Protein 2O3J (pdb70)

Nearest PDB structures (foldseek):
  2o3j-assembly1_A  TM=1.002E+00  e=2.559E-97  Caenorhabditis elegans
  6om8-assembly1_A  TM=9.389E-01  e=1.396E-83  Caenorhabditis elegans
  6om8-assembly1_E  TM=9.335E-01  e=1.160E-81  Caenorhabditis elegans
  6om8-assembly2_J-3  TM=9.315E-01  e=1.536E-80  Caenorhabditis elegans
  3khu-assembly1_A  TM=9.826E-01  e=5.061E-69  Homo sapiens

CATH classification: 3.40.50.720 (+2 more: 1.20.5.100, 3.40.50.720)

InterPro domains:
  IPR001732 UDP-glucose/GDP-mannose dehydrogenase, N-terminal [PF03721] (11-197)
  IPR008927 6-phosphogluconate dehydrogenase-like, C-terminal domain superfamily [SSF48179] (221-320)
  IPR014026 UDP-glucose/GDP-mannose dehydrogenase, dimerisation [PF00984] (221-315)
  IPR014027 UDP-glucose/GDP-mannose dehydrogenase, C-terminal [PF03720] (339-451)
  IPR014027 UDP-glucose/GDP-mannose dehydrogenase, C-terminal [SM00984] (339-452)
  IPR017476 UDP-glucose/GDP-mannose dehydrogenase [PIRSF000124] (11-466)
  IPR017476 UDP-glucose/GDP-mannose dehydrogenase [TIGR03026] (11-447)
  IPR028356 UDP-glucose 6-dehydrogenase, eukaryotic type [PIRSF500133] (5-475)
  IPR028356 UDP-glucose 6-dehydrogenase, eukaryotic type [PTHR11374] (10-470)
  IPR036220 UDP-glucose/GDP-mannose dehydrogenase, C-terminal domain superfamily [SSF52413] (324-462)
  IPR036291 NAD(P)-binding domain superfamily [SSF51735] (11-225)

Sequence (1389 aa):
DQVFGKVSKVVCVGAGYVGGPTCAMIAHKCPHITVTVVDMNTAKIAEWNSDKLPIYEPGLDEIVFAARGRNLFFSSDIPKAIAEADLIFISVNTPTKMYGRGKGMAPDLKYVESVSRTIAQYAGGPKIVVEKSSTVPVKAAESIGCCILREEAQKLKFQVLSNPEEFLAEGTAMKDLANPDRVLIGGESSPEGLQAVAELVRIYENWVPRNRIITTNTWSSELSKLVANAFLAQRISSINSISAVCEATGAEISEVAHAVGYDTRIGSKFLQASVGFGGSCFQKDVLSSLVYLCESLNLPQVADYWQGVININNWQRRRFADKIIAELFNTVTDKKIAIFGFAFKKNTGDTRESSAIHVIKHLMEEHAKLSVYDPKVQKSQMLNDLASVTSAQDVERLITVESDPYAAARGAHAIVVLTEWDEFVELNYSSQIHNDMMQQHPAAIFDGRLILDQKALREIGFRTFFAIGTSPDQFGKVSKVVCVGAGYVGGPTCAMIAHKCPHITVTVVDMNTAKIAEWNSDKLPIYEPGLDEIVFAARGRNLFFSSSDIPKAIAEADLIFISSVNTPTKMYGRGKGMAPDLKYVESVSRTIAQYAGGPKIVVEKSTVPVKKAAESIGCCILREAQKLKFQVLSNPEFLAEGTAMKDLANPDRVLIGGESSPEGLQAVAELVRIYENWVPRNRRIITTNTWSSSELSKLVANAFLAQRIISSINSISAVCEATGAEISSEVAHAVGYDTRIGSKFLQASVGFGGSCFQKDVLSSLVYLCESSLNNLPQVADYWQGVININNWQRRRFADKIIAELFNTVTDKKIAIFGFAFKKNTGDTRESSAIHVIKHLMEEHAKLSVYDPKVVQKSQMLNDLASVTSAQDVERLITVESDPYAAARGAHAIVVLTEWDEFVELNYSQIHNDMQHPAAIFDGRLILDQKALREIGFRTFFAIGTSPDQFGKVSKVVCVGAGYVGGPTCAMIAHKCPHITVTVVDMMNTAKIAEWNSDKLPIYEPGLDEIVFAARRGRNLFFSSDIPKAIAEADLIFISVNTPTKMYGRGKGMAPDLKYVESVSRTIAQYAGGPKIVVEKSTVPVKKAAESIGCILREAQKLKFQVLSSNPEFLAEGTAMKDLANPDRVLIGGESSPEGLQAVAELVRIYENWVPRNRIITTNTWSSELSKLVANAFLAQRIISSINSISAVCEATGAEISSEVAHAVGYDTRIGSKFLQASVGFGGSCCFQKDVLSLVYLCESLNLPQVADYWQGVININNWQRRRRFADKIIAELFNTVTDKKIAIFGFAFKKNTGDTRESSAIHVIKHLMEEHAKLSVYDPKVQKSQMLNDLASVTSAQDVERLITVESDPYAAARGAHAIVVLTEWDEFVELNYSQIHNDMQHPAAIFDGRLILDQKALREIGFRTFFAIGTSPDQ

Organism: Caenorhabditis elegans (NCBI:txid6239)

B-factor: mean 45.48, std 15.63, range [12.96, 118.51]

Secondary structure (DSSP, 8-state):
--SS----EEEEE--STTHHHHHHHHHHH-TTSEEEEE-S-HHHHHHHTSSS-SS--TTHHHHHHHHBTTTEEEES-HHHHHHH-SEEEE----PBP-SSTTTTTSB--HHHHHHHHHHHHH--S-EEEEE-S---TTHHHHHHHHHHHHT---EEEEE------TT-HHHHHHS-S-EEEEE-SSHHHHHHHHHHHHHHHTTS-GGGEEEEEHHHHHHHHHHHHHHHHHHHHHHHHHHHHHHHHS--HHHHHHHHHTSTTT-SSS----S---SSSHHHHHHHHHHHHHHTT-HHHHHHHHHHHHHHHHHHHHHHHHHHHHTTT--TT-EEEEE--SSSTT----TT-HHHHHHHHHHHTT-EEEEE-SSS-HHHHHHHHHHHS-HHHHHHHEEEESSHHHHHTT-SEEEE-S--GGGTTS-HHHHHHHS-SS-EEEESSS-S-HHHHHHHT-EEEETTS-S--/-PPP-EEEEE--STTHHHHHHHHHHH-TTSEEEEE-S-HHHHHHHTSSS-SS--TTHHHHHHHHBTTTEEEES-HHHHHHH-SEEEE----PBP-SSTTTTTSBP-HHHHHHHHHHHHH--SEEEEEE-S---TTHHHHHHHHHHHHT--EEEEEE------TT-HHHHHHS-S-EEEEE-SSHHHHHHHHHHHHHHHTTS-GGGEEEEEHHHHHHHHHHHHHHHHHHHHHHHHHHHHHHHHS--HHHHHHHHHTSTTT-SSS----S---SSSHHHHHHHHHHHHHHTT-HHHHHHHHHHHHHHHHHHHHHHHHHHHHTTT--TT-EEEEE--SSSSS----TT-HHHHHHHHHHTTT-EEEEE-SSS-HHHHHHHHHHHS-HHHHHHHEEE-S-HHHHHTT-SEEEE-S--GGGTTS-HHHHHHHS-SS-EEEESSS-S-HHHHHHHT-EEEETTS-S--/----SEEEEE--STTHHHHHHHHHHH-TTSEEEEE-S-HHHHHHHTSSS-SS--TTTHHHHHTTBTTTEEEES-HHHHHHH-SEEEE----PBPSSSTTTTTSB-THHHHHHHHHHHHS--S--EEEE-S---TTHHHHHHHHHHTT-----EEEE------TT-HHHHHHS-S-EEEEE-SSHHHHHHHHHHHHHHHTTS-GGGEEEEEHHHHHHHHHHHHHHHHHHHHHHHHHHHHHHHHT--HHHHHHHHHTSTTT-STT----S---SSSHHHHHHHHHHHHHHTT-HHHHHHHHHHHHHHHHHHHHHHHHHHHHTTT--TT-EEEEE--SSSSS----TT-HHHHHHHHHHTTT-EEEEE-SSS-HHHHHHHHHHHS-HHHHHHHEEE-S-HHHHHTT-SEEEE-S--GGGTTS-HHHHHHTS-SS-EEEESSS-S-HHHHHHHT-EEEETTS-S--

Solvent-accessible surface area: 56629 Å² total; per-residue (Å²): 180,118,51,8,42,138,6,50,86,1,5,2,11,8,1,20,81,27,0,0,0,4,1,0,5,0,3,80,76,0,108,93,2,57,0,22,0,0,26,157,72,90,70,61,10,57,79,0,70,36,133,165,16,36,30,166,3,66,42,0,64,134,12,0,83,52,9,68,55,188,20,0,75,11,33,50,71,17,49,119,10,0,50,86,4,39,0,0,1,3,12,31,108,8,47,45,54,151,154,57,187,12,134,39,41,6,18,31,48,102,94,4,70,61,14,0,136,38,0,20,130,86,0,75,19,65,7,2,0,0,4,10,13,26,12,23,13,59,2,6,90,49,1,17,58,26,0,127,127,24,62,200,82,92,14,10,16,0,2,1,12,30,52,38,53,74,38,70,0,16,129,36,18,39,93,18,51,9,10,0,0,0,4,93,104,28,109,39,0,120,33,0,14,43,6,0,12,106,5,8,83,67,36,4,77,114,117,92,7,7,56,14,24,9,54,0,0,3,0,2,18,1,0,2,12,0,5,2,0,8,12,18,0,0,0,0,0,0,0,3,0,0,20,50,9,11,0,29,3,73,52,0,17,91,0,0,6,73,2,102,86,2,24,74,119,53,11,110,2,7,0,0,13,7,4,46,58,34,37,55,6,0,20,5,0,3,40,21,0,88,68,49,77,24,64,76,0,4,104,19,0,51,12,0,5,78,3,1,70,41,1,7,77,28,2,0,67,65,0,8,61,72,11,145,112,73,2,85,90,32,53,1,0,0,0,0,0,0,32,67,65,103,5,29,29,7,125,60,1,0,0,14,48,0,0,58,30,1,9,99,62,105,0,75,2,5,0,20,14,50,136,14,130,123,65,78,1,52,100,18,0,26,94,47,40,38,76,111,59,10,140,155,14,16,66,33,44,111,63,12,66,42,0,2,148,27,0,51,0,0,0,0,0,0,36,23,97,78,0,47,160,23,75,19,64,70,3,31,107,40,9,77,107,84,1,5,1,5,2,0,24,48,43,20,88,44,131,39,5,139,118,59,42,9,132,31,18,7,2,0,31,15,102,118,147,43,56,130,10,50,83,1,5,2,2,4,0,23,76,28,0,0,0,4,0,0,5,0,3,80,78,0,106,103,2,54,0,22,0,0,16,118,77,90,66,62,10,57,81,0,72,41,135,163,14,31,21,160,2,65,42,1,58,133,16,0,80,67,10,64,56,197,18,0,74,11,34,52,65,25,48,125,10,0,51,86,4,43,0,0,1,3,11,13,111,6,44,47,4,155,54,32,72,15,136,38,39,0,13,6,18,70,90,4,16,64,11,0,54,35,0,19,131,90,3,64,21,73,6,1,0,0,2,10,14,27,10,22,25,95,1,8,81,23,2,8,36,6,1,122,49,26,75,187,90,67,15,11,18,0,1,1,12,22,53,28,54,69,38,64,0,15,147,40,23,39,101,18,121,77,12,10,0,0,4,85,106,26,115,62,0,121,82,0,16,46,11,0,11,107,6,10,85,74,36,4,73,116,134,98,7,82,59,44,66,10,90,46,0,2,68,45,12,2,42,25,11,0,119,62,0,38,59,17,4,59,8,0,34,68,0,23,79,2,16,91,97,40,42,39,4,72,119,44,17,119,76,60,4,166,45,133,216,73,24,70,155,84,21,108,3,6,0,0,13,8,4,40,54,32,38,58,4,0,23,5,8,2,37,32,6,91,68,101,75,78,63,130,58,3,105,136,25,51,27,7,5,80,48,1,68,98,0,6,79,31,2,0,68,67,0,6,69,51,9,145,110,74,1,79,93,30,54,0,0,0,0,0,0,0,34,66,68,98,5,28,31,6,137,64,0,0,0,12,33,0,0,50,22,0,7,120,61,106,0,85,0,4,0,19,14,47,132,16,128,122,65,84,2,52,102,22,0,25,92,58,44,41,78,111,53,10,149,165,16,14,67,33,54,109,62,11,67,41,0,2,152,24,0,48,0,0,0,0,0,0,37,23,91,79,0,51,165,28,70,17,66,83,4,34,109,46,9,82,103,82,1,3,1,7,1,0,22,46,47,21,88,38,142,37,6,109,129,56,42,7,133,16,14,6,2,0,25,14,66,124,131,67,48,149,10,56,80,0,4,1,7,7,1,20,83,29,0,0,0,3,0,0,4,2,3,81,79,0,106,115,3,54,0,22,0,0,21,165,81,88,66,56,12,58,77,0,69,36,116,159,22,33,21,170,3,59,34,0,65,118,20,0,86,55,5,62,56,184,16,0,78,16,30,44,69,22,48,108,4,0,54,83,5,33,0,0,2,4,11,31,102,5,50,45,60,158,166,55,182,12,142,40,39,6,16,43,51,98,83,3,75,59,17,0,138,40,0,23,134,87,2,77,20,73,4,1,0,0,3,12,14,27,11,23,14,76,1,7,83,47,1,6,67,24,0,118,133,26,66,198,86,116,15,14,18,0,1,2,9,15,42,42,52,71,30,57,0,15,121,29,17,38,85,16,42,9,12,1,0,0,3,92,99,22,115,61,0,115,76,0,16,44,21,0,12,111,3,8,85,65,36,4,68,116,108,66,7,8,55,14,22,9,56,0,0,2,0,1,11,2,0,2,12,0,6,2,0,8,12,17,0,0,0,0,0,0,0,3,0,0,19,51,10,18,0,33,4,73,48,0,16,88,0,0,5,68,3,105,94,2,24,68,117,57,10,110,3,7,0,0,13,8,4,46,52,35,34,55,3,0,23,4,0,4,38,22,0,89,66,46,119,22,62,75,0,3,102,20,0,49,12,0,6,81,4,1,69,36,1,6,80,24,2,0,39,73,0,0,45,48,10,27,21,4,1,37,96,13,54,0,0,0,0,0,0,0,34,73,68,97,9,26,26,6,124,64,0,0,0,11,44,0,0,54,32,0,6,77,3,66,0,76,1,3,0,20,12,47,125,14,122,123,72,72,2,53,100,27,0,24,97,45,47,35,75,110,43,10,149,136,12,14,67,29,54,108,59,12,55,27,0,1,122,29,0,20,0,0,0,0,0,0,38,23,91,76,0,58,163,24,79,18,67,76,3,26,113,55,10,70,58,25,3,2,1,8,1,0,23,47,43,21,89,37,132,43,6,117,133,58,39,7,143,20,18,6,2,0,28,14,86,113,150

Structure (mmCIF, N/CA/C/O backbone):
data_2O3J
#
_entry.id   2O3J
#
_cell.length_a   159.716
_cell.length_b   144.092
_cell.length_c   92.072
_cell.angle_alpha   90.00
_cell.angle_beta   123.24
_cell.angle_gamma   90.00
#
_symmetry.space_group_name_H-M   'C 1 2 1'
#
loop_
_entity.id
_entity.type
_entity.pdbx_description
1 polymer 'UDP-glucose 6-dehydrogenase'
2 non-polymer GLYCEROL
3 water water
#
loop_
_atom_site.group_PDB
_atom_site.id
_atom_site.type_symbol
_atom_site.label_atom_id
_atom_site.label_alt_id
_atom_site.label_comp_id
_atom_site.label_asym_id
_atom_site.label_entity_id
_atom_site.label_seq_id
_atom_site.pdbx_PDB_ins_code
_atom_site.Cartn_x
_atom_site.Cartn_y
_atom_site.Cartn_z
_atom_site.occupancy
_atom_site.B_iso_or_equiv
_atom_site.auth_seq_id
_atom_site.auth_comp_id
_atom_site.auth_asym_id
_atom_site.auth_atom_id
_atom_site.pdbx_PDB_model_num
ATOM 1 N N . ASP A 1 3 ? 14.352 -27.575 -7.539 1.00 102.57 3 ASP A N 1
ATOM 2 C CA . ASP A 1 3 ? 14.195 -28.285 -6.236 1.00 104.92 3 ASP A CA 1
ATOM 3 C C . ASP A 1 3 ? 14.005 -27.294 -5.079 1.00 101.02 3 ASP A C 1
ATOM 4 O O . ASP A 1 3 ? 14.866 -27.171 -4.202 1.00 101.50 3 ASP A O 1
ATOM 9 N N . GLN A 1 4 ? 12.867 -26.600 -5.083 1.00 95.39 4 GLN A N 1
ATOM 10 C CA . GLN A 1 4 ? 12.659 -25.424 -4.233 1.00 88.52 4 GLN A CA 1
ATOM 11 C C . GLN A 1 4 ? 11.963 -25.763 -2.913 1.00 85.84 4 GLN A C 1
ATOM 12 O O . GLN A 1 4 ? 10.783 -26.115 -2.892 1.00 89.74 4 GLN A O 1
ATOM 18 N N . VAL A 1 5 ? 12.703 -25.641 -1.815 1.00 74.72 5 VAL A N 1
ATOM 19 C CA . VAL A 1 5 ? 12.221 -26.050 -0.496 1.00 63.52 5 VAL A CA 1
ATOM 20 C C . VAL A 1 5 ? 11.621 -24.853 0.246 1.00 57.07 5 VAL A C 1
ATOM 21 O O . VAL A 1 5 ? 10.616 -24.983 0.946 1.00 47.17 5 VAL A O 1
ATOM 25 N N . PHE A 1 6 ? 12.245 -23.692 0.084 1.00 57.25 6 PHE A N 1
ATOM 26 C CA . PHE A 1 6 ? 11.726 -22.447 0.643 1.00 62.14 6 PHE A CA 1
ATOM 27 C C . PHE A 1 6 ? 11.270 -21.508 -0.467 1.00 66.03 6 PHE A C 1
ATOM 28 O O . PHE A 1 6 ? 12.081 -21.017 -1.257 1.00 70.45 6 PHE A O 1
ATOM 36 N N . GLY A 1 7 ? 9.963 -21.271 -0.517 1.00 57.38 7 GLY A N 1
ATOM 37 C CA . GLY A 1 7 ? 9.375 -20.400 -1.519 1.00 54.76 7 GLY A CA 1
ATOM 38 C C . GLY A 1 7 ? 9.321 -18.970 -1.030 1.00 52.50 7 GLY A C 1
ATOM 39 O O . GLY A 1 7 ? 9.965 -18.619 -0.039 1.00 43.15 7 GLY A O 1
ATOM 40 N N . LYS A 1 8 ? 8.551 -18.145 -1.733 1.00 46.15 8 LYS A N 1
ATOM 41 C CA . LYS A 1 8 ? 8.372 -16.751 -1.359 1.00 48.98 8 LYS A CA 1
ATOM 42 C C . LYS A 1 8 ? 7.721 -16.656 0.019 1.00 45.04 8 LYS A C 1
ATOM 43 O O . LYS A 1 8 ? 6.771 -17.383 0.337 1.00 40.39 8 LYS A O 1
ATOM 49 N N . VAL A 1 9 ? 8.256 -15.766 0.841 1.00 39.00 9 VAL A N 1
ATOM 50 C CA . VAL A 1 9 ? 7.742 -15.583 2.186 1.00 36.56 9 VAL A CA 1
ATOM 51 C C . VAL A 1 9 ? 6.557 -14.631 2.133 1.00 32.24 9 VAL A C 1
ATOM 52 O O . VAL A 1 9 ? 6.689 -13.482 1.693 1.00 34.26 9 VAL A O 1
ATOM 56 N N . SER A 1 10 ? 5.409 -15.113 2.597 1.00 33.01 10 SER A N 1
ATOM 57 C CA . SER A 1 10 ? 4.240 -14.249 2.769 1.00 37.84 10 SER A CA 1
ATOM 58 C C . SER A 1 10 ? 3.842 -14.098 4.234 1.00 41.86 10 SER A C 1
ATOM 59 O O . SER A 1 10 ? 3.015 -13.250 4.585 1.00 40.61 10 SER A O 1
ATOM 62 N N . LYS A 1 11 ? 4.406 -14.948 5.086 1.00 37.37 11 LYS A N 1
ATOM 63 C CA . LYS A 1 11 ? 4.073 -14.945 6.498 1.00 33.40 11 LYS A CA 1
ATOM 64 C C . LYS A 1 11 ? 5.341 -14.925 7.354 1.00 37.21 11 LYS A C 1
ATOM 65 O O . LYS A 1 11 ? 6.090 -15.910 7.401 1.00 31.56 11 LYS A O 1
ATOM 71 N N . VAL A 1 12 ? 5.558 -13.789 8.015 1.00 29.50 12 VAL A N 1
ATOM 72 C CA . VAL A 1 12 ? 6.706 -13.559 8.907 1.00 33.90 12 VAL A CA 1
ATOM 73 C C . VAL A 1 12 ? 6.255 -13.535 10.362 1.00 37.57 12 VAL A C 1
ATOM 74 O O . VAL A 1 12 ? 5.257 -12.873 10.706 1.00 33.87 12 VAL A O 1
ATOM 78 N N . VAL A 1 13 ? 7.000 -14.228 11.222 1.00 32.40 13 VAL A N 1
ATOM 79 C CA . VAL A 1 13 ? 6.840 -14.066 12.663 1.00 30.16 13 VAL A CA 1
ATOM 80 C C . VAL A 1 13 ? 8.133 -13.570 13.324 1.00 32.94 13 VAL A C 1
ATOM 81 O O . VAL A 1 13 ? 9.226 -13.926 12.895 1.00 29.35 13 VAL A O 1
ATOM 85 N N . CYS A 1 14 ? 8.003 -12.711 14.327 1.00 27.26 14 CYS A N 1
ATOM 86 C CA . CYS A 1 14 ? 9.104 -12.438 15.262 1.00 30.53 14 CYS A CA 1
ATOM 87 C C . CYS A 1 14 ? 8.779 -12.861 16.684 1.00 34.34 14 CYS A C 1
ATOM 88 O O . CYS A 1 14 ? 7.833 -12.360 17.291 1.00 29.45 14 CYS A O 1
ATOM 91 N N . VAL A 1 15 ? 9.571 -13.776 17.228 1.00 29.48 15 VAL A N 1
ATOM 92 C CA . VAL A 1 15 ? 9.447 -14.135 18.638 1.00 30.97 15 VAL A CA 1
ATOM 93 C C . VAL A 1 15 ? 10.296 -13.173 19.498 1.00 36.82 15 VAL A C 1
ATOM 94 O O . VAL A 1 15 ? 11.526 -13.138 19.387 1.00 30.01 15 VAL A O 1
ATOM 98 N N . GLY A 1 16 ? 9.613 -12.367 20.314 1.00 33.21 16 GLY A N 1
ATOM 99 C CA . GLY A 1 16 ? 10.224 -11.276 21.100 1.00 32.19 16 GLY A CA 1
ATOM 100 C C . GLY A 1 16 ? 9.674 -9.931 20.663 1.00 40.12 16 GLY A C 1
ATOM 101 O O . GLY A 1 16 ? 9.894 -9.498 19.528 1.00 39.57 16 GLY A O 1
ATOM 102 N N . ALA A 1 17 ? 8.943 -9.273 21.561 1.00 42.38 17 ALA A N 1
ATOM 103 C CA . ALA A 1 17 ? 8.235 -8.030 21.231 1.00 39.48 17 ALA A CA 1
ATOM 104 C C . ALA A 1 17 ? 8.903 -6.809 21.849 1.00 43.20 17 ALA A C 1
ATOM 105 O O . ALA A 1 17 ? 8.231 -5.892 22.341 1.00 38.04 17 ALA A O 1
ATOM 107 N N . GLY A 1 18 ? 10.230 -6.801 21.842 1.00 40.88 18 GLY A N 1
ATOM 108 C CA . GLY A 1 18 ? 10.976 -5.735 22.510 1.00 44.33 18 GLY A CA 1
ATOM 109 C C . GLY A 1 18 ? 11.451 -4.695 21.525 1.00 46.02 18 GLY A C 1
ATOM 110 O O . GLY A 1 18 ? 10.822 -4.480 20.478 1.00 44.01 18 GLY A O 1
ATOM 111 N N . TYR A 1 19 ? 12.580 -4.067 21.847 1.00 37.96 19 TYR A N 1
ATOM 112 C CA . TYR A 1 19 ? 13.064 -2.930 21.077 1.00 41.14 19 TYR A CA 1
ATOM 113 C C . TYR A 1 19 ? 13.538 -3.277 19.686 1.00 41.34 19 TYR A C 1
ATOM 114 O O . TYR A 1 19 ? 13.554 -2.423 18.803 1.00 43.22 19 TYR A O 1
ATOM 123 N N . VAL A 1 20 ? 13.964 -4.518 19.499 1.00 32.26 20 VAL A N 1
ATOM 124 C CA . VAL A 1 20 ? 14.462 -4.946 18.196 1.00 36.84 20 VAL A CA 1
ATOM 125 C C . VAL A 1 20 ? 13.298 -5.508 17.367 1.00 30.20 20 VAL A C 1
ATOM 126 O O . VAL A 1 20 ? 13.079 -5.095 16.225 1.00 32.33 20 VAL A O 1
ATOM 130 N N . GLY A 1 21 ? 12.549 -6.427 17.965 1.00 30.38 21 GLY A N 1
ATOM 131 C CA . GLY A 1 21 ? 11.570 -7.209 17.230 1.00 33.28 21 GLY A CA 1
ATOM 132 C C . GLY A 1 21 ? 10.420 -6.365 16.728 1.00 33.85 21 GLY A C 1
ATOM 133 O O . GLY A 1 21 ? 10.044 -6.447 15.564 1.00 34.09 21 GLY A O 1
ATOM 134 N N . GLY A 1 22 ? 9.883 -5.538 17.614 1.00 28.25 22 GLY A N 1
ATOM 135 C CA . GLY A 1 22 ? 8.695 -4.722 17.310 1.00 32.20 22 GLY A CA 1
ATOM 136 C C . GLY A 1 22 ? 8.897 -3.776 16.142 1.00 28.40 22 GLY A C 1
ATOM 137 O O . GLY A 1 22 ? 8.215 -3.909 15.127 1.00 30.38 22 GLY A O 1
ATOM 138 N N . PRO A 1 23 ? 9.829 -2.808 16.276 1.00 31.89 23 PRO A N 1
ATOM 139 C CA . PRO A 1 23 ? 10.199 -1.905 15.185 1.00 32.54 23 PRO A CA 1
ATOM 140 C C . PRO A 1 23 ? 10.584 -2.546 13.852 1.00 35.16 23 PRO A C 1
ATOM 141 O O . PRO A 1 23 ? 10.182 -2.040 12.804 1.00 31.36 23 PRO A O 1
ATOM 145 N N . THR A 1 24 ? 11.360 -3.632 13.885 1.00 30.24 24 THR A N 1
ATOM 146 C CA . THR A 1 24 ? 11.812 -4.309 12.672 1.00 37.88 24 THR A CA 1
ATOM 147 C C . THR A 1 24 ? 10.637 -4.924 11.912 1.00 31.22 24 THR A C 1
ATOM 148 O O . THR A 1 24 ? 10.529 -4.795 10.703 1.00 28.69 24 THR A O 1
ATOM 152 N N . CYS A 1 25 ? 9.761 -5.597 12.651 1.00 35.57 25 CYS A N 1
ATOM 153 C CA . CYS A 1 25 ? 8.531 -6.137 12.087 1.00 31.14 25 CYS A CA 1
ATOM 154 C C . CYS A 1 25 ? 7.654 -5.031 11.511 1.00 33.91 25 CYS A C 1
ATOM 155 O O . CYS A 1 25 ? 7.126 -5.160 10.407 1.00 29.77 25 CYS A O 1
ATOM 158 N N . ALA A 1 26 ? 7.502 -3.945 12.262 1.00 32.53 26 ALA A N 1
ATOM 159 C CA . ALA A 1 26 ? 6.713 -2.814 11.798 1.00 38.27 26 ALA A CA 1
ATOM 160 C C . ALA A 1 26 ? 7.205 -2.298 10.457 1.00 41.75 26 ALA A C 1
ATOM 161 O O . ALA A 1 26 ? 6.395 -2.066 9.577 1.00 33.48 26 ALA A O 1
ATOM 163 N N . MET A 1 27 ? 8.523 -2.143 10.299 1.00 35.35 27 MET A N 1
ATOM 164 C CA . MET A 1 27 ? 9.108 -1.760 9.008 1.00 37.81 27 MET A CA 1
ATOM 165 C C . MET A 1 27 ? 8.784 -2.752 7.891 1.00 34.50 27 MET A C 1
ATOM 166 O O . MET A 1 27 ? 8.419 -2.346 6.792 1.00 35.09 27 MET A O 1
ATOM 171 N N . ILE A 1 28 ? 8.875 -4.044 8.197 1.00 30.07 28 ILE A N 1
ATOM 172 C CA . ILE A 1 28 ? 8.547 -5.110 7.246 1.00 31.35 28 ILE A CA 1
ATOM 173 C C . ILE A 1 28 ? 7.078 -5.011 6.816 1.00 39.92 28 ILE A C 1
ATOM 174 O O . ILE A 1 28 ? 6.780 -5.019 5.627 1.00 38.77 28 ILE A O 1
ATOM 179 N N . ALA A 1 29 ? 6.169 -4.887 7.779 1.00 38.58 29 ALA A N 1
ATOM 180 C CA . ALA A 1 29 ? 4.741 -4.772 7.458 1.00 38.29 29 ALA A CA 1
ATOM 181 C C . ALA A 1 29 ? 4.441 -3.522 6.640 1.00 32.36 29 ALA A C 1
ATOM 182 O O . ALA A 1 29 ? 3.632 -3.559 5.708 1.00 42.18 29 ALA A O 1
ATOM 184 N N . HIS A 1 30 ? 5.126 -2.432 6.971 1.00 32.64 30 HIS A N 1
ATOM 185 C CA . HIS A 1 30 ? 4.908 -1.145 6.320 1.00 44.21 30 HIS A CA 1
ATOM 186 C C . HIS A 1 30 ? 5.387 -1.121 4.868 1.00 48.19 30 HIS A C 1
ATOM 187 O O . HIS A 1 30 ? 4.723 -0.547 3.996 1.00 37.70 30 HIS A O 1
ATOM 194 N N . LYS A 1 31 ? 6.538 -1.736 4.616 1.00 39.88 31 LYS A N 1
ATOM 195 C CA . LYS A 1 31 ? 7.124 -1.764 3.275 1.00 33.04 31 LYS A CA 1
ATOM 196 C C . LYS A 1 31 ? 6.649 -2.935 2.438 1.00 36.93 31 LYS A C 1
ATOM 197 O O . LYS A 1 31 ? 6.884 -2.972 1.234 1.00 43.56 31 LYS A O 1
ATOM 203 N N . CYS A 1 32 ? 5.998 -3.903 3.072 1.00 38.26 32 CYS A N 1
ATOM 204 C CA . CYS A 1 32 ? 5.607 -5.134 2.391 1.00 42.39 32 CYS A CA 1
ATOM 205 C C . CYS A 1 32 ? 4.133 -5.507 2.614 1.00 48.83 32 CYS A C 1
ATOM 206 O O . CYS A 1 32 ? 3.821 -6.462 3.337 1.00 39.30 32 CYS A O 1
ATOM 209 N N . PRO A 1 33 ? 3.213 -4.770 1.955 1.00 52.36 33 PRO A N 1
ATOM 210 C CA . PRO A 1 33 ? 1.780 -4.922 2.228 1.00 49.50 33 PRO A CA 1
ATOM 211 C C . PRO A 1 33 ? 1.260 -6.304 1.884 1.00 38.81 33 PRO A C 1
ATOM 212 O O . PRO A 1 33 ? 0.208 -6.727 2.386 1.00 41.79 33 PRO A O 1
ATOM 216 N N . HIS A 1 34 ? 2.022 -7.013 1.057 1.00 39.64 34 HIS A N 1
ATOM 217 C CA . HIS A 1 34 ? 1.785 -8.423 0.745 1.00 39.67 34 HIS A CA 1
ATOM 218 C C . HIS A 1 34 ? 2.169 -9.463 1.802 1.00 36.05 34 HIS A C 1
ATOM 219 O O . HIS A 1 34 ? 1.786 -10.622 1.675 1.00 41.34 34 HIS A O 1
ATOM 226 N N . ILE A 1 35 ? 2.936 -9.080 2.825 1.00 39.08 35 ILE A N 1
ATOM 227 C CA . ILE A 1 35 ? 3.342 -10.051 3.867 1.00 33.31 35 ILE A CA 1
ATOM 228 C C . ILE A 1 35 ? 2.567 -9.852 5.179 1.00 25.81 35 ILE A C 1
ATOM 229 O O . ILE A 1 35 ? 2.492 -8.732 5.671 1.00 33.55 35 ILE A O 1
ATOM 234 N N . THR A 1 36 ? 1.989 -10.928 5.727 1.00 31.94 36 THR A N 1
ATOM 235 C CA . THR A 1 36 ? 1.471 -10.908 7.097 1.00 36.77 36 THR A CA 1
ATOM 236 C C . THR A 1 36 ? 2.597 -11.029 8.132 1.00 42.96 36 THR A C 1
ATOM 237 O O . THR A 1 36 ? 3.313 -12.032 8.157 1.00 34.67 36 THR A O 1
ATOM 241 N N . VAL A 1 37 ? 2.731 -10.014 8.986 1.00 36.12 37 VAL A N 1
ATOM 242 C CA . VAL A 1 37 ? 3.768 -9.989 10.037 1.00 32.69 37 VAL A CA 1
ATOM 243 C C . VAL A 1 37 ? 3.153 -10.018 11.430 1.00 38.60 37 VAL A C 1
ATOM 244 O O . VAL A 1 37 ? 2.380 -9.120 11.805 1.00 29.70 37 VAL A O 1
ATOM 248 N N . THR A 1 38 ? 3.499 -11.057 12.183 1.00 29.73 38 THR A N 1
ATOM 249 C CA . THR A 1 38 ? 3.023 -11.240 13.548 1.00 31.69 38 THR A CA 1
ATOM 250 C C . THR A 1 38 ? 4.194 -11.223 14.553 1.00 36.39 38 THR A C 1
ATOM 251 O O . THR A 1 38 ? 5.140 -12.012 14.444 1.00 31.12 38 THR A O 1
ATOM 255 N N . VAL A 1 39 ? 4.102 -10.320 15.522 1.00 30.62 39 VAL A N 1
ATOM 256 C CA . VAL A 1 39 ? 5.040 -10.216 16.648 1.00 28.81 39 VAL A CA 1
ATOM 257 C C . VAL A 1 39 ? 4.459 -10.931 17.863 1.00 39.28 39 VAL A C 1
ATOM 258 O O . VAL A 1 39 ? 3.396 -10.552 18.380 1.00 38.18 39 VAL A O 1
ATOM 262 N N . VAL A 1 40 ? 5.149 -11.965 18.324 1.00 26.73 40 VAL A N 1
ATOM 263 C CA . VAL A 1 40 ? 4.672 -12.733 19.474 1.00 27.03 40 VAL A CA 1
ATOM 264 C C . VAL A 1 40 ? 5.609 -12.650 20.695 1.00 34.03 40 VAL A C 1
ATOM 265 O O . VAL A 1 40 ? 6.813 -12.463 20.551 1.00 32.57 40 VAL A O 1
ATOM 269 N N . ASP A 1 41 ? 5.030 -12.797 21.887 1.00 37.16 41 ASP A N 1
ATOM 270 C CA . ASP A 1 41 ? 5.729 -12.677 23.165 1.00 34.97 41 ASP A CA 1
ATOM 271 C C . ASP A 1 41 ? 4.803 -13.322 24.188 1.00 48.56 41 ASP A C 1
ATOM 272 O O . ASP A 1 41 ? 3.586 -13.178 24.094 1.00 43.56 41 ASP A O 1
ATOM 277 N N . MET A 1 42 ? 5.359 -14.030 25.164 1.00 49.02 42 MET A N 1
ATOM 278 C CA . MET A 1 42 ? 4.527 -14.577 26.236 1.00 57.92 42 MET A CA 1
ATOM 279 C C . MET A 1 42 ? 4.178 -13.580 27.347 1.00 53.85 42 MET A C 1
ATOM 280 O O . MET A 1 42 ? 3.376 -13.881 28.230 1.00 52.89 42 MET A O 1
ATOM 285 N N . ASN A 1 43 ? 4.778 -12.394 27.282 1.00 48.76 43 ASN A N 1
ATOM 286 C CA . ASN A 1 43 ? 4.395 -11.256 28.118 1.00 46.76 43 ASN A CA 1
ATOM 287 C C . ASN A 1 43 ? 3.099 -10.658 27.589 1.00 44.72 43 ASN A C 1
ATOM 288 O O . ASN A 1 43 ? 3.122 -9.805 26.704 1.00 37.58 43 ASN A O 1
ATOM 293 N N . THR A 1 44 ? 1.975 -11.103 28.149 1.00 41.95 44 THR A N 1
ATOM 294 C CA . THR A 1 44 ? 0.651 -10.744 27.636 1.00 46.48 44 THR A CA 1
ATOM 295 C C . THR A 1 44 ? 0.325 -9.272 27.888 1.00 36.88 44 THR A C 1
ATOM 296 O O . THR A 1 44 ? -0.449 -8.671 27.149 1.00 49.25 44 THR A O 1
ATOM 300 N N . ALA A 1 45 ? 0.943 -8.691 28.913 1.00 40.24 45 ALA A N 1
ATOM 301 C CA . ALA A 1 45 ? 0.769 -7.264 29.196 1.00 38.74 45 ALA A CA 1
ATOM 302 C C . ALA A 1 45 ? 1.486 -6.366 28.181 1.00 43.33 45 ALA A C 1
ATOM 303 O O . ALA A 1 45 ? 0.939 -5.344 27.763 1.00 37.01 45 ALA A O 1
ATOM 305 N N . LYS A 1 46 ? 2.707 -6.743 27.800 1.00 39.27 46 LYS A N 1
ATOM 306 C CA . LYS A 1 46 ? 3.455 -6.032 26.753 1.00 43.60 46 LYS A CA 1
ATOM 307 C C . LYS A 1 46 ? 2.751 -6.120 25.389 1.00 35.85 46 LYS A C 1
ATOM 308 O O . LYS A 1 46 ? 2.667 -5.126 24.663 1.00 36.29 46 LYS A O 1
ATOM 314 N N . ILE A 1 47 ? 2.256 -7.309 25.051 1.00 39.27 47 ILE A N 1
ATOM 315 C CA . ILE A 1 47 ? 1.436 -7.508 23.845 1.00 29.66 47 ILE A CA 1
ATOM 316 C C . ILE A 1 47 ? 0.179 -6.615 23.862 1.00 38.69 47 ILE A C 1
ATOM 317 O O . ILE A 1 47 ? -0.163 -5.988 22.857 1.00 38.97 47 ILE A O 1
ATOM 322 N N . ALA A 1 48 ? -0.473 -6.525 25.018 1.00 44.26 48 ALA A N 1
ATOM 323 C CA . ALA A 1 48 ? -1.597 -5.610 25.195 1.00 38.65 48 ALA A CA 1
ATOM 324 C C . ALA A 1 48 ? -1.218 -4.156 24.931 1.00 36.05 48 ALA A C 1
ATOM 325 O O . ALA A 1 48 ? -1.960 -3.448 24.265 1.00 40.39 48 ALA A O 1
ATOM 327 N N . GLU A 1 49 ? -0.059 -3.724 25.426 1.00 36.12 49 GLU A N 1
ATOM 328 C CA . GLU A 1 49 ? 0.490 -2.389 25.117 1.00 36.68 49 GLU A CA 1
ATOM 329 C C . GLU A 1 49 ? 0.669 -2.097 23.611 1.00 42.47 49 GLU A C 1
ATOM 330 O O . GLU A 1 49 ? 0.292 -1.028 23.127 1.00 31.37 49 GLU A O 1
ATOM 336 N N . TRP A 1 50 ? 1.250 -3.048 22.878 1.00 40.04 50 TRP A N 1
ATOM 337 C CA . TRP A 1 50 ? 1.439 -2.919 21.420 1.00 36.34 50 TRP A CA 1
ATOM 338 C C . TRP A 1 50 ? 0.080 -2.907 20.708 1.00 31.96 50 TRP A C 1
ATOM 339 O O . TRP A 1 50 ? -0.051 -2.406 19.582 1.00 31.40 50 TRP A O 1
ATOM 350 N N . ASN A 1 51 ? -0.919 -3.476 21.369 1.00 27.58 51 ASN A N 1
ATOM 351 C CA . ASN A 1 51 ? -2.271 -3.536 20.816 1.00 31.62 51 ASN A CA 1
ATOM 352 C C . ASN A 1 51 ? -3.159 -2.355 21.221 1.00 41.17 51 ASN A C 1
ATOM 353 O O . ASN A 1 51 ? -4.349 -2.297 20.857 1.00 37.25 51 ASN A O 1
ATOM 358 N N . SER A 1 52 ? -2.559 -1.410 21.943 1.00 34.52 52 SER A N 1
ATOM 359 C CA . SER A 1 52 ? -3.291 -0.329 22.591 1.00 36.46 52 SER A CA 1
ATOM 360 C C . SER A 1 52 ? -3.089 1.010 21.888 1.00 39.90 52 SER A C 1
ATOM 361 O O . SER A 1 52 ? -2.486 1.087 20.820 1.00 33.33 52 SER A O 1
ATOM 364 N N . ASP A 1 53 ? -3.582 2.076 22.514 1.00 36.15 53 ASP A N 1
ATOM 365 C CA . ASP A 1 53 ? -3.470 3.413 21.953 1.00 35.07 53 ASP A CA 1
ATOM 366 C C . ASP A 1 53 ? -2.161 4.067 22.325 1.00 34.98 53 ASP A C 1
ATOM 367 O O . ASP A 1 53 ? -1.860 5.158 21.844 1.00 37.86 53 ASP A O 1
ATOM 372 N N . LYS A 1 54 ? -1.402 3.415 23.205 1.00 40.36 54 LYS A N 1
ATOM 373 C CA . LYS A 1 54 ? -0.095 3.916 23.627 1.00 40.52 54 LYS A CA 1
ATOM 374 C C . LYS A 1 54 ? 0.943 2.799 23.528 1.00 39.57 54 LYS A C 1
ATOM 375 O O . LYS A 1 54 ? 0.959 1.865 24.348 1.00 39.68 54 LYS A O 1
ATOM 381 N N . LEU A 1 55 ? 1.792 2.890 22.505 1.00 37.33 55 LEU A N 1
ATOM 382 C CA . LEU A 1 55 ? 2.800 1.859 22.234 1.00 40.42 55 LEU A CA 1
ATOM 383 C C . LEU A 1 55 ? 3.858 1.826 23.341 1.00 37.55 55 LEU A C 1
ATOM 384 O O . LEU A 1 55 ? 4.209 2.870 23.871 1.00 33.15 55 LEU A O 1
ATOM 389 N N . PRO A 1 56 ? 4.377 0.622 23.677 1.00 38.81 56 PRO A N 1
ATOM 390 C CA . PRO A 1 56 ? 5.285 0.462 24.824 1.00 35.98 56 PRO A CA 1
ATOM 391 C C . PRO A 1 56 ? 6.650 1.127 24.677 1.00 44.04 56 PRO A C 1
ATOM 392 O O . PRO A 1 56 ? 7.355 1.292 25.666 1.00 47.44 56 PRO A O 1
ATOM 396 N N . ILE A 1 57 ? 7.022 1.508 23.462 1.00 37.79 57 ILE A N 1
ATOM 397 C CA . ILE A 1 57 ? 8.221 2.327 23.272 1.00 47.13 57 ILE A CA 1
ATOM 398 C C . ILE A 1 57 ? 7.894 3.611 22.521 1.00 45.16 57 ILE A C 1
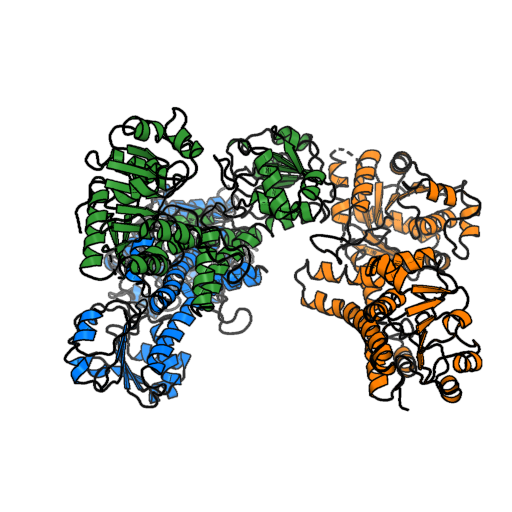ATOM 399 O O . ILE A 1 57 ? 6.969 3.638 21.711 1.00 46.75 57 ILE A O 1
ATOM 404 N N . TYR A 1 58 ? 8.634 4.682 22.798 1.00 44.55 58 TYR A N 1
ATOM 405 C CA . TYR A 1 58 ? 8.591 5.839 21.915 1.00 48.25 58 TYR A CA 1
ATOM 406 C C . TYR A 1 58 ? 9.743 5.839 20.935 1.00 45.54 58 TYR A C 1
ATOM 407 O O . TYR A 1 58 ? 10.905 5.960 21.335 1.00 45.28 58 TYR A O 1
ATOM 416 N N . GLU A 1 59 ? 9.404 5.728 19.651 1.00 38.62 59 GLU A N 1
ATOM 417 C CA . GLU A 1 59 ? 10.331 6.015 18.569 1.00 37.39 59 GLU A CA 1
ATOM 418 C C . GLU A 1 59 ? 9.653 6.918 17.557 1.00 41.95 59 GLU A C 1
ATOM 419 O O . GLU A 1 59 ? 8.560 6.590 17.093 1.00 45.72 59 GLU A O 1
ATOM 425 N N . PRO A 1 60 ? 10.313 8.034 17.181 1.00 45.95 60 PRO A N 1
ATOM 426 C CA . PRO A 1 60 ? 9.792 8.900 16.120 1.00 45.27 60 PRO A CA 1
ATOM 427 C C . PRO A 1 60 ? 9.514 8.089 14.864 1.00 46.30 60 PRO A C 1
ATOM 428 O O . PRO A 1 60 ? 10.362 7.311 14.432 1.00 40.22 60 PRO A O 1
ATOM 432 N N . GLY A 1 61 ? 8.317 8.246 14.307 1.00 40.55 61 GLY A N 1
ATOM 433 C CA . GLY A 1 61 ? 7.946 7.577 13.066 1.00 29.37 61 GLY A CA 1
ATOM 434 C C . GLY A 1 61 ? 7.254 6.248 13.274 1.00 34.39 61 GLY A C 1
ATOM 435 O O . GLY A 1 61 ? 6.620 5.731 12.359 1.00 38.09 61 GLY A O 1
ATOM 436 N N . LEU A 1 62 ? 7.361 5.693 14.474 1.00 34.92 62 LEU A N 1
ATOM 437 C CA . LEU A 1 62 ? 6.861 4.347 14.733 1.00 35.21 62 LEU A CA 1
ATOM 438 C C . LEU A 1 62 ? 5.340 4.313 14.940 1.00 40.00 62 LEU A C 1
ATOM 439 O O . LEU A 1 62 ? 4.672 3.372 14.515 1.00 36.19 62 LEU A O 1
ATOM 444 N N . ASP A 1 63 ? 4.798 5.329 15.607 1.00 40.65 63 ASP A N 1
ATOM 445 C CA . ASP A 1 63 ? 3.337 5.435 15.784 1.00 43.94 63 ASP A CA 1
ATOM 446 C C . ASP A 1 63 ? 2.626 5.412 14.431 1.00 33.90 63 ASP A C 1
ATOM 447 O O . ASP A 1 63 ? 1.738 4.594 14.208 1.00 32.01 63 ASP A O 1
ATOM 452 N N . GLU A 1 64 ? 3.064 6.286 13.526 1.00 30.89 64 GLU A N 1
ATOM 453 C CA . GLU A 1 64 ? 2.558 6.336 12.160 1.00 37.79 64 GLU A CA 1
ATOM 454 C C . GLU A 1 64 ? 2.547 4.968 11.483 1.00 42.69 64 GLU A C 1
ATOM 455 O O . GLU A 1 64 ? 1.562 4.591 10.846 1.00 36.50 64 GLU A O 1
ATOM 461 N N . ILE A 1 65 ? 3.639 4.221 11.637 1.00 40.54 65 ILE A N 1
ATOM 462 C CA . ILE A 1 65 ? 3.795 2.917 10.988 1.00 40.13 65 ILE A CA 1
ATOM 463 C C . ILE A 1 65 ? 2.886 1.859 11.593 1.00 35.40 65 ILE A C 1
ATOM 464 O O . ILE A 1 65 ? 2.159 1.176 10.874 1.00 37.66 65 ILE A O 1
ATOM 469 N N . VAL A 1 66 ? 2.956 1.699 12.913 1.00 29.24 66 VAL A N 1
ATOM 470 C CA . VAL A 1 66 ? 2.256 0.614 13.588 1.00 34.04 66 VAL A CA 1
ATOM 471 C C . VAL A 1 66 ? 0.732 0.772 13.504 1.00 37.23 66 VAL A C 1
ATOM 472 O O . VAL A 1 66 ? 0.011 -0.188 13.220 1.00 37.91 66 VAL A O 1
ATOM 476 N N . PHE A 1 67 ? 0.260 1.985 13.771 1.00 36.78 67 PHE A N 1
ATOM 477 C CA . PHE A 1 67 ? -1.174 2.273 13.783 1.00 36.64 67 PHE A CA 1
ATOM 478 C C . PHE A 1 67 ? -1.821 2.199 12.399 1.00 36.44 67 PHE A C 1
ATOM 479 O O . PHE A 1 67 ? -2.984 1.826 12.296 1.00 42.16 67 PHE A O 1
ATOM 487 N N . ALA A 1 68 ? -1.066 2.520 11.345 1.00 32.45 68 ALA A N 1
ATOM 488 C CA . ALA A 1 68 ? -1.523 2.276 9.979 1.00 30.61 68 ALA A CA 1
ATOM 489 C C . ALA A 1 68 ? -1.625 0.790 9.627 1.00 47.44 68 ALA A C 1
ATOM 490 O O . ALA A 1 68 ? -2.556 0.387 8.935 1.00 42.48 68 ALA A O 1
ATOM 492 N N . ALA A 1 69 ? -0.695 -0.030 10.125 1.00 36.05 69 ALA A N 1
ATOM 493 C CA . ALA A 1 69 ? -0.621 -1.416 9.699 1.00 34.38 69 ALA A CA 1
ATOM 494 C C . ALA A 1 69 ? -1.330 -2.384 10.622 1.00 31.40 69 ALA A C 1
ATOM 495 O O . ALA A 1 69 ? -1.688 -3.482 10.195 1.00 35.37 69 ALA A O 1
ATOM 497 N N . ARG A 1 70 ? -1.518 -2.011 11.888 1.00 28.33 70 ARG A N 1
ATOM 498 C CA . ARG A 1 70 ? -2.010 -2.969 12.876 1.00 34.74 70 ARG A CA 1
ATOM 499 C C . ARG A 1 70 ? -3.426 -3.428 12.564 1.00 38.27 70 ARG A C 1
ATOM 500 O O . ARG A 1 70 ? -4.289 -2.616 12.275 1.00 46.06 70 ARG A O 1
ATOM 508 N N . GLY A 1 71 ? -3.647 -4.737 12.604 1.00 33.90 71 GLY A N 1
ATOM 509 C CA . GLY A 1 71 ? -4.932 -5.320 12.203 1.00 41.45 71 GLY A CA 1
ATOM 510 C C . GLY A 1 71 ? -5.119 -5.488 10.705 1.00 42.56 71 GLY A C 1
ATOM 511 O O . GLY A 1 71 ? -6.043 -6.180 10.267 1.00 41.45 71 GLY A O 1
ATOM 512 N N . ARG A 1 72 ? -4.245 -4.861 9.922 1.00 34.05 72 ARG A N 1
ATOM 513 C CA . ARG A 1 72 ? -4.212 -5.071 8.479 1.00 30.98 72 ARG A CA 1
ATOM 514 C C . ARG A 1 72 ? -3.211 -6.164 8.090 1.00 43.01 72 ARG A C 1
ATOM 515 O O . ARG A 1 72 ? -3.613 -7.315 7.887 1.00 38.20 72 ARG A O 1
ATOM 523 N N . ASN A 1 73 ? -1.920 -5.827 8.032 1.00 43.79 73 ASN A N 1
ATOM 524 C CA . ASN A 1 73 ? -0.869 -6.854 7.893 1.00 44.43 73 ASN A CA 1
ATOM 525 C C . ASN A 1 73 ? 0.141 -6.998 9.048 1.00 46.97 73 ASN A C 1
ATOM 526 O O . ASN A 1 73 ? 1.003 -7.886 9.008 1.00 44.29 73 ASN A O 1
ATOM 531 N N . LEU A 1 74 ? 0.024 -6.131 10.054 1.00 36.81 74 LEU A N 1
ATOM 532 C CA . LEU A 1 74 ? 0.801 -6.215 11.300 1.00 27.85 74 LEU A CA 1
ATOM 533 C C . LEU A 1 74 ? -0.071 -6.634 12.491 1.00 39.04 74 LEU A C 1
ATOM 534 O O . LEU A 1 74 ? -1.078 -5.984 12.804 1.00 35.87 74 LEU A O 1
ATOM 539 N N . PHE A 1 75 ? 0.335 -7.715 13.150 1.00 28.02 75 PHE A N 1
ATOM 540 C CA . PHE A 1 75 ? -0.374 -8.298 14.297 1.00 34.12 75 PHE A CA 1
ATOM 541 C C . PHE A 1 75 ? 0.552 -8.485 15.490 1.00 41.98 75 PHE A C 1
ATOM 542 O O . PHE A 1 75 ? 1.739 -8.765 15.326 1.00 35.66 75 PHE A O 1
ATOM 550 N N . PHE A 1 76 ? -0.008 -8.325 16.686 1.00 35.70 76 PHE A N 1
ATOM 551 C CA . PHE A 1 76 ? 0.696 -8.553 17.936 1.00 33.41 76 PHE A CA 1
ATOM 552 C C . PHE A 1 76 ? -0.119 -9.570 18.704 1.00 41.27 76 PHE A C 1
ATOM 553 O O . PHE A 1 76 ? -1.292 -9.339 19.005 1.00 36.96 76 PHE A O 1
ATOM 561 N N . SER A 1 77 ? 0.489 -10.702 19.015 1.00 27.92 77 SER A N 1
ATOM 562 C CA . SER A 1 77 ? -0.246 -11.775 19.659 1.00 35.25 77 SER A CA 1
ATOM 563 C C . SER A 1 77 ? 0.597 -12.463 20.727 1.00 46.16 77 SER A C 1
ATOM 564 O O . SER A 1 77 ? 1.827 -12.380 20.703 1.00 41.04 77 SER A O 1
ATOM 567 N N . SER A 1 78 ? -0.062 -13.144 21.664 1.00 42.51 78 SER A N 1
ATOM 568 C CA . SER A 1 78 ? 0.648 -14.010 22.600 1.00 43.50 78 SER A CA 1
ATOM 569 C C . SER A 1 78 ? 0.432 -15.496 22.321 1.00 43.44 78 SER A C 1
ATOM 570 O O . SER A 1 78 ? 0.814 -16.347 23.126 1.00 46.00 78 SER A O 1
ATOM 573 N N . ASP A 1 79 ? -0.158 -15.808 21.167 1.00 38.42 79 ASP A N 1
ATOM 574 C CA . ASP A 1 79 ? -0.381 -17.205 20.779 1.00 45.33 79 ASP A CA 1
ATOM 575 C C . ASP A 1 79 ? 0.800 -17.704 19.949 1.00 39.26 79 ASP A C 1
ATOM 576 O O . ASP A 1 79 ? 0.744 -17.722 18.722 1.00 38.44 79 ASP A O 1
ATOM 581 N N . ILE A 1 80 ? 1.864 -18.094 20.641 1.00 37.44 80 ILE A N 1
ATOM 582 C CA . ILE A 1 80 ? 3.135 -18.375 19.996 1.00 39.37 80 ILE A CA 1
ATOM 583 C C . ILE A 1 80 ? 3.068 -19.630 19.107 1.00 35.90 80 ILE A C 1
ATOM 584 O O . ILE A 1 80 ? 3.480 -19.556 17.956 1.00 45.36 80 ILE A O 1
ATOM 589 N N . PRO A 1 81 ? 2.494 -20.757 19.604 1.00 44.96 81 PRO A N 1
ATOM 590 C CA . PRO A 1 81 ? 2.402 -21.948 18.750 1.00 41.00 81 PRO A CA 1
ATOM 591 C C . PRO A 1 81 ? 1.687 -21.711 17.420 1.00 42.50 81 PRO A C 1
ATOM 592 O O . PRO A 1 81 ? 2.127 -22.228 16.388 1.00 43.18 81 PRO A O 1
ATOM 596 N N . LYS A 1 82 ? 0.618 -20.915 17.434 1.00 38.22 82 LYS A N 1
ATOM 597 C CA . LYS A 1 82 ? -0.153 -20.672 16.218 1.00 36.98 82 LYS A CA 1
ATOM 598 C C . LYS A 1 82 ? 0.635 -19.845 15.206 1.00 40.87 82 LYS A C 1
ATOM 599 O O . LYS A 1 82 ? 0.609 -20.133 14.008 1.00 39.28 82 LYS A O 1
ATOM 605 N N . ALA A 1 83 ? 1.333 -18.820 15.688 1.00 38.36 83 ALA A N 1
ATOM 606 C CA . ALA A 1 83 ? 2.164 -18.005 14.814 1.00 40.75 83 ALA A CA 1
ATOM 607 C C . ALA A 1 83 ? 3.274 -18.854 14.198 1.00 39.55 83 ALA A C 1
ATOM 608 O O . ALA A 1 83 ? 3.511 -18.764 13.003 1.00 36.23 83 ALA A O 1
ATOM 610 N N . ILE A 1 84 ? 3.924 -19.682 15.024 1.00 37.80 84 ILE A N 1
ATOM 611 C CA . ILE A 1 84 ? 4.999 -20.576 14.569 1.00 41.20 84 ILE A CA 1
ATOM 612 C C . ILE A 1 84 ? 4.506 -21.508 13.461 1.00 42.16 84 ILE A C 1
ATOM 613 O O . ILE A 1 84 ? 5.087 -21.551 12.372 1.00 40.35 84 ILE A O 1
ATOM 618 N N . ALA A 1 85 ? 3.419 -22.228 13.749 1.00 42.14 85 ALA A N 1
ATOM 619 C CA . ALA A 1 85 ? 2.789 -23.144 12.800 1.00 45.49 85 ALA A CA 1
ATOM 620 C C . ALA A 1 85 ? 2.512 -22.550 11.417 1.00 45.32 85 ALA A C 1
ATOM 621 O O . ALA A 1 85 ? 2.712 -23.230 10.409 1.00 40.25 85 ALA A O 1
ATOM 623 N N . GLU A 1 86 ? 2.110 -21.277 11.376 1.00 35.16 86 GLU A N 1
ATOM 624 C CA . GLU A 1 86 ? 1.654 -20.633 10.144 1.00 41.06 86 GLU A CA 1
ATOM 625 C C . GLU A 1 86 ? 2.751 -19.878 9.380 1.00 39.94 86 GLU A C 1
ATOM 626 O O . GLU A 1 86 ? 2.589 -19.596 8.196 1.00 38.62 86 GLU A O 1
ATOM 632 N N . ALA A 1 87 ? 3.873 -19.576 10.042 1.00 41.24 87 ALA A N 1
ATOM 633 C CA . ALA A 1 87 ? 4.916 -18.717 9.463 1.00 38.09 87 ALA A CA 1
ATOM 634 C C . ALA A 1 87 ? 5.696 -19.447 8.376 1.00 34.98 87 ALA A C 1
ATOM 635 O O . ALA A 1 87 ? 5.840 -20.671 8.423 1.00 35.13 87 ALA A O 1
ATOM 637 N N . ASP A 1 88 ? 6.204 -18.691 7.408 1.00 35.28 88 ASP A N 1
ATOM 638 C CA . ASP A 1 88 ? 7.263 -19.185 6.528 1.00 39.23 88 ASP A CA 1
ATOM 639 C C . ASP A 1 88 ? 8.651 -18.869 7.090 1.00 39.84 88 ASP A C 1
ATOM 640 O O . ASP A 1 88 ? 9.567 -19.670 6.984 1.00 33.77 88 ASP A O 1
ATOM 645 N N . LEU A 1 89 ? 8.786 -17.675 7.660 1.00 27.72 89 LEU A N 1
ATOM 646 C CA . LEU A 1 89 ? 10.049 -17.176 8.210 1.00 27.75 89 LEU A CA 1
ATOM 647 C C . LEU A 1 89 ? 9.867 -16.659 9.652 1.00 42.12 89 LEU A C 1
ATOM 648 O O . LEU A 1 89 ? 8.948 -15.884 9.936 1.00 30.77 89 LEU A O 1
ATOM 653 N N . ILE A 1 90 ? 10.759 -17.081 10.552 1.00 30.57 90 ILE A N 1
ATOM 654 C CA . ILE A 1 90 ? 10.654 -16.751 11.972 1.00 30.86 90 ILE A CA 1
ATOM 655 C C . ILE A 1 90 ? 11.934 -16.086 12.446 1.00 37.44 90 ILE A C 1
ATOM 656 O O . ILE A 1 90 ? 13.002 -16.702 12.433 1.00 30.47 90 ILE A O 1
ATOM 661 N N . PHE A 1 91 ? 11.821 -14.825 12.846 1.00 30.36 91 PHE A N 1
ATOM 662 C CA . PHE A 1 91 ? 12.889 -14.134 13.538 1.00 30.60 91 PHE A CA 1
ATOM 663 C C . PHE A 1 91 ? 12.916 -14.524 15.010 1.00 28.59 91 PHE A C 1
ATOM 664 O O . PHE A 1 91 ? 11.874 -14.712 15.642 1.00 27.58 91 PHE A O 1
ATOM 672 N N . ILE A 1 92 ? 14.115 -14.665 15.556 1.00 35.46 92 ILE A N 1
ATOM 673 C CA . ILE A 1 92 ? 14.280 -14.813 16.999 1.00 35.22 92 ILE A CA 1
ATOM 674 C C . ILE A 1 92 ? 14.896 -13.523 17.542 1.00 30.39 92 ILE A C 1
ATOM 675 O O . ILE A 1 92 ? 16.026 -13.149 17.181 1.00 31.93 92 ILE A O 1
ATOM 680 N N . SER A 1 93 ? 14.148 -12.841 18.397 1.00 26.56 93 SER A N 1
ATOM 681 C CA . SER A 1 93 ? 14.563 -11.539 18.897 1.00 27.41 93 SER A CA 1
ATOM 682 C C . SER A 1 93 ? 14.455 -11.471 20.423 1.00 38.67 93 SER A C 1
ATOM 683 O O . SER A 1 93 ? 13.629 -10.729 20.967 1.00 34.92 93 SER A O 1
ATOM 686 N N . VAL A 1 94 ? 15.292 -12.252 21.102 1.00 34.74 94 VAL A N 1
ATOM 687 C CA . VAL A 1 94 ? 15.240 -12.401 22.571 1.00 36.06 94 VAL A CA 1
ATOM 688 C C . VAL A 1 94 ? 16.566 -11.951 23.188 1.00 50.22 94 VAL A C 1
ATOM 689 O O . VAL A 1 94 ? 17.551 -11.774 22.479 1.00 47.25 94 VAL A O 1
ATOM 693 N N . ASN A 1 95 ? 16.594 -11.784 24.508 1.00 50.81 95 ASN A N 1
ATOM 694 C CA . ASN A 1 95 ? 17.834 -11.464 25.217 1.00 45.97 95 ASN A CA 1
ATOM 695 C C . ASN A 1 95 ? 18.807 -12.639 25.260 1.00 49.94 95 ASN A C 1
ATOM 696 O O . ASN A 1 95 ? 18.403 -13.809 25.269 1.00 42.98 95 ASN A O 1
ATOM 701 N N . THR A 1 96 ? 20.094 -12.317 25.286 1.00 42.89 96 THR A N 1
ATOM 702 C CA . THR A 1 96 ? 21.108 -13.268 25.710 1.00 44.10 96 THR A CA 1
ATOM 703 C C . THR A 1 96 ? 21.855 -12.691 26.910 1.00 53.91 96 THR A C 1
ATOM 704 O O . THR A 1 96 ? 23.005 -12.265 26.781 1.00 47.55 96 THR A O 1
ATOM 708 N N . PRO A 1 97 ? 21.218 -12.710 28.094 1.00 48.97 97 PRO A N 1
ATOM 709 C CA . PRO A 1 97 ? 21.843 -12.077 29.249 1.00 48.73 97 PRO A CA 1
ATOM 710 C C . PRO A 1 97 ? 23.222 -12.703 29.494 1.00 45.85 97 PRO A C 1
ATOM 711 O O . PRO A 1 97 ? 23.422 -13.884 29.221 1.00 48.71 97 PRO A O 1
ATOM 715 N N . THR A 1 98 ? 24.165 -11.914 29.984 1.00 41.85 98 THR A N 1
ATOM 716 C CA . THR A 1 98 ? 25.492 -12.426 30.333 1.00 38.53 98 THR A CA 1
ATOM 717 C C . THR A 1 98 ? 25.408 -13.455 31.469 1.00 31.77 98 THR A C 1
ATOM 718 O O . THR A 1 98 ? 24.689 -13.242 32.451 1.00 30.17 98 THR A O 1
ATOM 722 N N . LYS A 1 99 ? 26.118 -14.575 31.331 1.00 30.97 99 LYS A N 1
ATOM 723 C CA . LYS A 1 99 ? 26.206 -15.548 32.428 1.00 28.96 99 LYS A CA 1
ATOM 724 C C . LYS A 1 99 ? 26.663 -14.909 33.753 1.00 32.50 99 LYS A C 1
ATOM 725 O O . LYS A 1 99 ? 27.603 -14.114 33.784 1.00 34.81 99 LYS A O 1
ATOM 731 N N . MET A 1 100 ? 25.979 -15.269 34.838 1.00 40.33 100 MET A N 1
ATOM 732 C CA . MET A 1 100 ? 26.185 -14.637 36.146 1.00 46.65 100 MET A CA 1
ATOM 733 C C . MET A 1 100 ? 27.080 -15.520 36.998 1.00 47.81 100 MET A C 1
ATOM 734 O O . MET A 1 100 ? 27.586 -15.091 38.035 1.00 49.38 100 MET A O 1
ATOM 739 N N . TYR A 1 101 ? 27.261 -16.759 36.555 1.00 37.16 101 TYR A N 1
ATOM 740 C CA . TYR A 1 101 ? 28.008 -17.739 37.317 1.00 38.61 101 TYR A CA 1
ATOM 741 C C . TYR A 1 101 ? 28.637 -18.718 36.346 1.00 40.27 101 TYR A C 1
ATOM 742 O O . TYR A 1 101 ? 28.214 -18.811 35.196 1.00 41.49 101 TYR A O 1
ATOM 751 N N . GLY A 1 102 ? 29.655 -19.430 36.815 1.00 32.93 102 GLY A N 1
ATOM 752 C CA . GLY A 1 102 ? 30.191 -20.575 36.109 1.00 36.70 102 GLY A CA 1
ATOM 753 C C . GLY A 1 102 ? 31.080 -20.215 34.934 1.00 38.95 102 GLY A C 1
ATOM 754 O O . GLY A 1 102 ? 31.759 -19.191 34.949 1.00 41.58 102 GLY A O 1
ATOM 755 N N . ARG A 1 103 ? 31.058 -21.075 33.917 1.00 40.05 103 ARG A N 1
ATOM 756 C CA . ARG A 1 103 ? 31.972 -21.026 32.786 1.00 36.68 103 ARG A CA 1
ATOM 757 C C . ARG A 1 103 ? 31.676 -19.804 31.909 1.00 42.80 103 ARG A C 1
ATOM 758 O O . ARG A 1 103 ? 30.657 -19.758 31.231 1.00 35.60 103 ARG A O 1
ATOM 766 N N . GLY A 1 104 ? 32.565 -18.808 31.947 1.00 30.02 104 GLY A N 1
ATOM 767 C CA . GLY A 1 104 ? 32.399 -17.593 31.166 1.00 33.64 104 GLY A CA 1
ATOM 768 C C . GLY A 1 104 ? 31.659 -16.538 31.948 1.00 34.22 104 GLY A C 1
ATOM 769 O O . GLY A 1 104 ? 31.143 -15.588 31.372 1.00 30.90 104 GLY A O 1
ATOM 770 N N . LYS A 1 105 ? 31.593 -16.717 33.267 1.00 27.73 105 LYS A N 1
ATOM 771 C CA . LYS A 1 105 ? 30.931 -15.753 34.153 1.00 30.48 105 LYS A CA 1
ATOM 772 C C . LYS A 1 105 ? 31.348 -14.335 33.790 1.00 31.12 105 LYS A C 1
ATOM 773 O O . LYS A 1 105 ? 32.543 -14.052 33.622 1.00 31.88 105 LYS A O 1
ATOM 779 N N . GLY A 1 106 ? 30.357 -13.460 33.636 1.00 33.56 106 GLY A N 1
ATOM 780 C CA . GLY A 1 106 ? 30.617 -12.062 33.360 1.00 31.10 106 GLY A CA 1
ATOM 781 C C . GLY A 1 106 ? 31.014 -11.726 31.929 1.00 31.59 106 GLY A C 1
ATOM 782 O O . GLY A 1 106 ? 31.203 -10.560 31.607 1.00 32.70 106 GLY A O 1
ATOM 783 N N . MET A 1 107 ? 31.142 -12.738 31.075 1.00 28.76 107 MET A N 1
ATOM 784 C CA . MET A 1 107 ? 31.599 -12.541 29.689 1.00 33.77 107 MET A CA 1
ATOM 785 C C . MET A 1 107 ? 30.769 -13.280 28.620 1.00 29.28 107 MET A C 1
ATOM 786 O O . MET A 1 107 ? 30.531 -12.757 27.533 1.00 28.40 107 MET A O 1
ATOM 791 N N . ALA A 1 108 ? 30.347 -14.500 28.925 1.00 26.80 108 ALA A N 1
ATOM 792 C CA . ALA A 1 108 ? 29.680 -15.346 27.935 1.00 32.98 108 ALA A CA 1
ATOM 793 C C . ALA A 1 108 ? 28.185 -15.007 27.907 1.00 35.47 108 ALA A C 1
ATOM 794 O O . ALA A 1 108 ? 27.561 -14.933 28.961 1.00 32.89 108 ALA A O 1
ATOM 796 N N . PRO A 1 109 ? 27.612 -14.797 26.702 1.00 34.14 109 PRO A N 1
ATOM 797 C CA . PRO A 1 109 ? 26.151 -14.724 26.571 1.00 29.92 109 PRO A CA 1
ATOM 798 C C . PRO A 1 109 ? 25.481 -16.031 26.972 1.00 29.71 109 PRO A C 1
ATOM 799 O O . PRO A 1 109 ? 26.006 -17.113 26.709 1.00 35.20 109 PRO A O 1
ATOM 803 N N . ASP A 1 110 ? 24.343 -15.915 27.638 1.00 25.03 110 ASP A N 1
ATOM 804 C CA . ASP A 1 110 ? 23.581 -17.071 28.098 1.00 26.61 110 ASP A CA 1
ATOM 805 C C . ASP A 1 110 ? 22.505 -17.313 27.055 1.00 27.68 110 ASP A C 1
ATOM 806 O O . ASP A 1 110 ? 21.623 -16.472 26.858 1.00 34.46 110 ASP A O 1
ATOM 811 N N . LEU A 1 111 ? 22.600 -18.459 26.382 1.00 27.86 111 LEU A N 1
ATOM 812 C CA . LEU A 1 111 ? 21.707 -18.808 25.272 1.00 31.43 111 LEU A CA 1
ATOM 813 C C . LEU A 1 111 ? 20.354 -19.404 25.683 1.00 30.52 111 LEU A C 1
ATOM 814 O O . LEU A 1 111 ? 19.634 -19.915 24.828 1.00 27.91 111 LEU A O 1
ATOM 819 N N . LYS A 1 112 ? 20.016 -19.354 26.969 1.00 35.16 112 LYS A N 1
ATOM 820 C CA . LYS A 1 112 ? 18.784 -19.995 27.472 1.00 32.57 112 LYS A CA 1
ATOM 821 C C . LYS A 1 112 ? 17.518 -19.575 26.715 1.00 29.58 112 LYS A C 1
ATOM 822 O O . LYS A 1 112 ? 16.726 -20.432 26.345 1.00 29.27 112 LYS A O 1
ATOM 828 N N . TYR A 1 113 ? 17.347 -18.277 26.455 1.00 23.64 113 TYR A N 1
ATOM 829 C CA . TYR A 1 113 ? 16.164 -17.800 25.707 1.00 36.07 113 TYR A CA 1
ATOM 830 C C . TYR A 1 113 ? 16.148 -18.209 24.241 1.00 38.81 113 TYR A C 1
ATOM 831 O O . TYR A 1 113 ? 15.098 -18.620 23.731 1.00 31.39 113 TYR A O 1
ATOM 840 N N . VAL A 1 114 ? 17.307 -18.108 23.580 1.00 28.85 114 VAL A N 1
ATOM 841 C CA . VAL A 1 114 ? 17.464 -18.542 22.199 1.00 26.89 114 VAL A CA 1
ATOM 842 C C . VAL A 1 114 ? 17.107 -20.014 22.074 1.00 30.43 114 VAL A C 1
ATOM 843 O O . VAL A 1 114 ? 16.387 -20.409 21.152 1.00 28.39 114 VAL A O 1
ATOM 847 N N . GLU A 1 115 ? 17.578 -20.801 23.037 1.00 30.55 115 GLU A N 1
ATOM 848 C CA . GLU A 1 115 ? 17.351 -22.232 23.079 1.00 31.21 115 GLU A CA 1
ATOM 849 C C . GLU A 1 115 ? 15.863 -22.529 23.261 1.00 33.51 115 GLU A C 1
ATOM 850 O O . GLU A 1 115 ? 15.318 -23.391 22.589 1.00 29.55 115 GLU A O 1
ATOM 856 N N . SER A 1 116 ? 15.235 -21.805 24.185 1.00 30.38 116 SER A N 1
ATOM 857 C CA . SER A 1 116 ? 13.814 -21.922 24.478 1.00 39.67 116 SER A CA 1
ATOM 858 C C . SER A 1 116 ? 12.931 -21.670 23.241 1.00 27.37 116 SER A C 1
ATOM 859 O O . SER A 1 116 ? 11.985 -22.419 22.956 1.00 27.86 116 SER A O 1
ATOM 862 N N . VAL A 1 117 ? 13.240 -20.615 22.504 1.00 29.39 117 VAL A N 1
ATOM 863 C CA . VAL A 1 117 ? 12.551 -20.335 21.253 1.00 28.68 117 VAL A CA 1
ATOM 864 C C . VAL A 1 117 ? 12.756 -21.430 20.201 1.00 40.30 117 VAL A C 1
ATOM 865 O O . VAL A 1 117 ? 11.788 -21.872 19.563 1.00 33.29 117 VAL A O 1
ATOM 869 N N . SER A 1 118 ? 14.005 -21.876 20.038 1.00 30.63 118 SER A N 1
ATOM 870 C CA . SER A 1 118 ? 14.336 -22.974 19.126 1.00 29.65 118 SER A CA 1
ATOM 871 C C . SER A 1 118 ? 13.548 -24.260 19.424 1.00 30.19 118 SER A C 1
ATOM 872 O O . SER A 1 118 ? 13.069 -24.915 18.499 1.00 33.45 118 SER A O 1
ATOM 875 N N . ARG A 1 119 ? 13.427 -24.618 20.702 1.00 27.33 119 ARG A N 1
ATOM 876 C CA . ARG A 1 119 ? 12.634 -25.786 21.099 1.00 27.51 119 ARG A CA 1
ATOM 877 C C . ARG A 1 119 ? 11.137 -25.653 20.795 1.00 37.42 119 ARG A C 1
ATOM 878 O O . ARG A 1 119 ? 10.487 -26.621 20.401 1.00 37.09 119 ARG A O 1
ATOM 886 N N . THR A 1 120 ? 10.611 -24.445 20.950 1.00 32.84 120 THR A N 1
ATOM 887 C CA . THR A 1 120 ? 9.216 -24.156 20.606 1.00 40.00 120 THR A CA 1
ATOM 888 C C . THR A 1 120 ? 8.935 -24.279 19.095 1.00 33.95 120 THR A C 1
ATOM 889 O O . THR A 1 120 ? 7.929 -24.877 18.685 1.00 38.44 120 THR A O 1
ATOM 893 N N . ILE A 1 121 ? 9.839 -23.742 18.277 1.00 36.36 121 ILE A N 1
ATOM 894 C CA . ILE A 1 121 ? 9.784 -23.875 16.818 1.00 35.56 121 ILE A CA 1
ATOM 895 C C . ILE A 1 121 ? 9.834 -25.337 16.394 1.00 44.47 121 ILE A C 1
ATOM 896 O O . ILE A 1 121 ? 9.018 -25.774 15.582 1.00 37.32 121 ILE A O 1
ATOM 901 N N . ALA A 1 122 ? 10.769 -26.094 16.974 1.00 38.20 122 ALA A N 1
ATOM 902 C CA . ALA A 1 122 ? 10.844 -27.538 16.758 1.00 46.00 122 ALA A CA 1
ATOM 903 C C . ALA A 1 122 ? 9.509 -28.247 17.034 1.00 48.63 122 ALA A C 1
ATOM 904 O O . ALA A 1 122 ? 9.124 -29.156 16.303 1.00 44.48 122 ALA A O 1
ATOM 906 N N . GLN A 1 123 ? 8.806 -27.802 18.075 1.00 46.37 123 GLN A N 1
ATOM 907 C CA . GLN A 1 123 ? 7.601 -28.471 18.546 1.00 50.28 123 GLN A CA 1
ATOM 908 C C . GLN A 1 123 ? 6.422 -28.228 17.598 1.00 50.06 123 GLN A C 1
ATOM 909 O O . GLN A 1 123 ? 5.682 -29.154 17.270 1.00 54.88 123 GLN A O 1
ATOM 915 N N . TYR A 1 124 ? 6.278 -26.985 17.147 1.00 40.68 124 TYR A N 1
ATOM 916 C CA . TYR A 1 124 ? 5.043 -26.494 16.537 1.00 42.84 124 TYR A CA 1
ATOM 917 C C . TYR A 1 124 ? 5.158 -26.145 15.050 1.00 44.87 124 TYR A C 1
ATOM 918 O O . TYR A 1 124 ? 4.173 -25.705 14.451 1.00 43.20 124 TYR A O 1
ATOM 927 N N . ALA A 1 125 ? 6.340 -26.321 14.451 1.00 41.35 125 ALA A N 1
ATOM 928 C CA . ALA A 1 125 ? 6.584 -25.832 13.080 1.00 41.36 125 ALA A CA 1
ATOM 929 C C . ALA A 1 125 ? 5.604 -26.367 12.024 1.00 49.90 125 ALA A C 1
ATOM 930 O O . ALA A 1 125 ? 4.946 -25.593 11.325 1.00 52.11 125 ALA A O 1
ATOM 932 N N . GLY A 1 126 ? 5.517 -27.689 11.903 1.00 52.65 126 GLY A N 1
ATOM 933 C CA . GLY A 1 126 ? 4.607 -28.315 10.944 1.00 57.18 126 GLY A CA 1
ATOM 934 C C . GLY A 1 126 ? 5.151 -28.458 9.532 1.00 57.13 126 GLY A C 1
ATOM 935 O O . GLY A 1 126 ? 4.872 -29.446 8.855 1.00 62.65 126 GLY A O 1
ATOM 936 N N . GLY A 1 127 ? 5.921 -27.471 9.083 1.00 54.22 127 GLY A N 1
ATOM 937 C CA . GLY A 1 127 ? 6.527 -27.496 7.752 1.00 46.12 127 GLY A CA 1
ATOM 938 C C . GLY A 1 127 ? 7.895 -26.841 7.749 1.00 48.60 127 GLY A C 1
ATOM 939 O O . GLY A 1 127 ? 8.390 -26.437 8.804 1.00 51.95 127 GLY A O 1
ATOM 940 N N . PRO A 1 128 ? 8.519 -26.743 6.566 1.00 39.50 128 PRO A N 1
ATOM 941 C CA . PRO A 1 128 ? 9.775 -26.022 6.344 1.00 48.88 128 PRO A CA 1
ATOM 942 C C . PRO A 1 128 ? 9.739 -24.566 6.802 1.00 47.38 128 PRO A C 1
ATOM 943 O O . PRO A 1 128 ? 8.809 -23.855 6.465 1.00 40.96 128 PRO A O 1
ATOM 947 N N . LYS A 1 129 ? 10.743 -24.151 7.581 1.00 41.16 129 LYS A N 1
ATOM 948 C CA . LYS A 1 129 ? 10.874 -22.772 8.068 1.00 35.81 129 LYS A CA 1
ATOM 949 C C . LYS A 1 129 ? 12.274 -22.246 7.840 1.00 38.39 129 LYS A C 1
ATOM 950 O O . LYS A 1 129 ? 13.254 -22.989 7.960 1.00 40.79 129 LYS A O 1
ATOM 956 N N . ILE A 1 130 ? 12.358 -20.955 7.527 1.00 32.14 130 ILE A N 1
ATOM 957 C CA . ILE A 1 130 ? 13.585 -20.177 7.671 1.00 35.47 130 ILE A CA 1
ATOM 958 C C . ILE A 1 130 ? 13.580 -19.542 9.052 1.00 37.76 130 ILE A C 1
ATOM 959 O O . ILE A 1 130 ? 12.632 -18.845 9.423 1.00 31.75 130 ILE A O 1
ATOM 964 N N . VAL A 1 131 ? 14.617 -19.825 9.835 1.00 32.25 131 VAL A N 1
ATOM 965 C CA . VAL A 1 131 ? 14.726 -19.298 11.205 1.00 33.02 131 VAL A CA 1
ATOM 966 C C . VAL A 1 131 ? 15.879 -18.285 11.249 1.00 34.26 131 VAL A C 1
ATOM 967 O O . VAL A 1 131 ? 16.947 -18.550 10.717 1.00 33.76 131 VAL A O 1
ATOM 971 N N . VAL A 1 132 ? 15.649 -17.101 11.824 1.00 27.16 132 VAL A N 1
ATOM 972 C CA . VAL A 1 132 ? 16.553 -15.972 11.598 1.00 27.24 132 VAL A CA 1
ATOM 973 C C . VAL A 1 132 ? 17.010 -15.339 12.918 1.00 32.44 132 VAL A C 1
ATOM 974 O O . VAL A 1 132 ? 16.179 -14.866 13.702 1.00 30.92 132 VAL A O 1
ATOM 978 N N . GLU A 1 133 ? 18.322 -15.317 13.174 1.00 27.13 133 GLU A N 1
ATOM 979 C CA . GLU A 1 133 ? 18.806 -14.753 14.434 1.00 19.23 133 GLU A CA 1
ATOM 980 C C . GLU A 1 133 ? 18.885 -13.272 14.268 1.00 31.24 133 GLU A C 1
ATOM 981 O O . GLU A 1 133 ? 19.720 -12.784 13.514 1.00 30.23 133 GLU A O 1
ATOM 987 N N . LYS A 1 134 ? 18.037 -12.566 15.001 1.00 31.30 134 LYS A N 1
ATOM 988 C CA . LYS A 1 134 ? 17.920 -11.137 14.844 1.00 30.32 134 LYS A CA 1
ATOM 989 C C . LYS A 1 134 ? 18.628 -10.414 15.987 1.00 32.54 134 LYS A C 1
ATOM 990 O O . LYS A 1 134 ? 19.417 -9.500 15.757 1.00 40.29 134 LYS A O 1
ATOM 996 N N . SER A 1 135 ? 18.336 -10.817 17.215 1.00 25.64 135 SER A N 1
ATOM 997 C CA A SER A 1 135 ? 19.043 -10.320 18.393 0.50 25.47 135 SER A CA 1
ATOM 998 C CA B SER A 1 135 ? 19.060 -10.277 18.356 0.50 29.45 135 SER A CA 1
ATOM 999 C C . SER A 1 135 ? 20.485 -10.806 18.408 1.00 34.09 135 SER A C 1
ATOM 1000 O O . SER A 1 135 ? 20.791 -11.874 17.850 1.00 31.97 135 SER A O 1
ATOM 1005 N N . THR A 1 136 ? 21.356 -10.037 19.055 1.00 29.66 136 THR A N 1
ATOM 1006 C CA . THR A 1 136 ? 22.793 -10.348 19.091 1.00 32.33 136 THR A CA 1
ATOM 1007 C C . THR A 1 136 ? 23.013 -11.710 19.731 1.00 29.59 136 THR A C 1
ATOM 1008 O O . THR A 1 136 ? 22.397 -12.033 20.746 1.00 35.31 136 THR A O 1
ATOM 1012 N N . VAL A 1 137 ? 23.826 -12.535 19.075 1.00 32.25 137 VAL A N 1
ATOM 1013 C CA . VAL A 1 137 ? 24.121 -13.887 19.538 1.00 27.45 137 VAL A CA 1
ATOM 1014 C C . VAL A 1 137 ? 25.655 -14.050 19.573 1.00 29.29 137 VAL A C 1
ATOM 1015 O O . VAL A 1 137 ? 26.381 -13.278 18.916 1.00 28.91 137 VAL A O 1
ATOM 1019 N N . PRO A 1 138 ? 26.152 -15.024 20.355 1.00 27.36 138 PRO A N 1
ATOM 1020 C CA . PRO A 1 138 ? 27.559 -15.397 20.267 1.00 30.45 138 PRO A CA 1
ATOM 1021 C C . PRO A 1 138 ? 27.804 -16.130 18.954 1.00 31.45 138 PRO A C 1
ATOM 1022 O O . PRO A 1 138 ? 26.876 -16.711 18.386 1.00 30.88 138 PRO A O 1
ATOM 1026 N N . VAL A 1 139 ? 29.042 -16.116 18.473 1.00 29.11 139 VAL A N 1
ATOM 1027 C CA . VAL A 1 139 ? 29.374 -16.831 17.256 1.00 28.51 139 VAL A CA 1
ATOM 1028 C C . VAL A 1 139 ? 29.150 -18.324 17.483 1.00 32.17 139 VAL A C 1
ATOM 1029 O O . VAL A 1 139 ? 29.407 -18.835 18.580 1.00 31.88 139 VAL A O 1
ATOM 1033 N N . LYS A 1 140 ? 28.635 -18.994 16.449 1.00 26.13 140 LYS A N 1
ATOM 1034 C CA . LYS A 1 140 ? 28.133 -20.384 16.493 1.00 29.15 140 LYS A CA 1
ATOM 1035 C C . LYS A 1 140 ? 26.780 -20.644 17.162 1.00 31.09 140 LYS A C 1
ATOM 1036 O O . LYS A 1 140 ? 26.374 -21.811 17.285 1.00 30.06 140 LYS A O 1
ATOM 1042 N N . ALA A 1 141 ? 26.072 -19.589 17.576 1.00 33.24 141 ALA A N 1
ATOM 1043 C CA . ALA A 1 141 ? 24.723 -19.783 18.099 1.00 34.14 141 ALA A CA 1
ATOM 1044 C C . ALA A 1 141 ? 23.823 -20.512 17.085 1.00 32.19 141 ALA A C 1
ATOM 1045 O O . ALA A 1 141 ? 23.077 -21.425 17.444 1.00 32.35 141 ALA A O 1
ATOM 1047 N N . ALA A 1 142 ? 23.982 -20.176 15.814 1.00 28.78 142 ALA A N 1
ATOM 1048 C CA . ALA A 1 142 ? 23.196 -20.778 14.737 1.00 32.41 142 ALA A CA 1
ATOM 1049 C C . ALA A 1 142 ? 23.431 -22.268 14.615 1.00 34.65 142 ALA A C 1
ATOM 1050 O O . ALA A 1 142 ? 22.558 -23.014 14.186 1.00 36.76 142 ALA A O 1
ATOM 1052 N N . GLU A 1 143 ? 24.615 -22.706 15.019 1.00 38.22 143 GLU A N 1
ATOM 1053 C CA . GLU A 1 143 ? 24.909 -24.124 15.106 1.00 36.91 143 GLU A CA 1
ATOM 1054 C C . GLU A 1 143 ? 24.040 -24.797 16.152 1.00 27.02 143 GLU A C 1
ATOM 1055 O O . GLU A 1 143 ? 23.477 -25.855 15.891 1.00 35.10 143 GLU A O 1
ATOM 1061 N N . SER A 1 144 ? 23.927 -24.180 17.329 1.00 30.23 144 SER A N 1
ATOM 1062 C CA . SER A 1 144 ? 23.076 -24.686 18.397 1.00 30.53 144 SER A CA 1
ATOM 1063 C C . SER A 1 144 ? 21.596 -24.723 18.003 1.00 34.91 144 SER A C 1
ATOM 1064 O O . SER A 1 144 ? 20.929 -25.731 18.218 1.00 34.81 144 SER A O 1
ATOM 1067 N N . ILE A 1 145 ? 21.097 -23.623 17.434 1.00 32.83 145 ILE A N 1
ATOM 1068 C CA . ILE A 1 145 ? 19.742 -23.570 16.873 1.00 30.54 145 ILE A CA 1
ATOM 1069 C C . ILE A 1 145 ? 19.500 -24.675 15.848 1.00 39.35 145 ILE A C 1
ATOM 1070 O O . ILE A 1 145 ? 18.597 -25.491 16.024 1.00 29.79 145 ILE A O 1
ATOM 1075 N N . GLY A 1 146 ? 20.308 -24.692 14.789 1.00 27.22 146 GLY A N 1
ATOM 1076 C CA . GLY A 1 146 ? 20.342 -25.796 13.830 1.00 35.88 146 GLY A CA 1
ATOM 1077 C C . GLY A 1 146 ? 20.221 -27.184 14.433 1.00 34.90 146 GLY A C 1
ATOM 1078 O O . GLY A 1 146 ? 19.432 -28.013 13.958 1.00 39.22 146 GLY A O 1
ATOM 1079 N N . CYS A 1 147 ? 20.984 -27.436 15.490 1.00 38.31 147 CYS A N 1
ATOM 1080 C CA A CYS A 1 147 ? 20.998 -28.760 16.104 0.50 36.73 147 CYS A CA 1
ATOM 1081 C CA B CYS A 1 147 ? 21.017 -28.744 16.147 0.50 38.43 147 CYS A CA 1
ATOM 1082 C C . CYS A 1 147 ? 19.693 -29.070 16.828 1.00 44.96 147 CYS A C 1
ATOM 1083 O O . CYS A 1 147 ? 19.225 -30.213 16.789 1.00 39.39 147 CYS A O 1
ATOM 1088 N N . ILE A 1 148 ? 19.109 -28.060 17.476 1.00 31.27 148 ILE A N 1
ATOM 1089 C CA . ILE A 1 148 ? 17.823 -28.214 18.135 1.00 40.07 148 ILE A CA 1
ATOM 1090 C C . ILE A 1 148 ? 16.743 -28.523 17.081 1.00 41.61 148 ILE A C 1
ATOM 1091 O O . ILE A 1 148 ? 15.947 -29.435 17.253 1.00 38.65 148 ILE A O 1
ATOM 1096 N N . LEU A 1 149 ? 16.754 -27.789 15.975 1.00 41.66 149 LEU A N 1
ATOM 1097 C CA . LEU A 1 149 ? 15.739 -27.947 14.934 1.00 36.88 149 LEU A CA 1
ATOM 1098 C C . LEU A 1 149 ? 15.842 -29.266 14.161 1.00 47.14 149 LEU A C 1
ATOM 1099 O O . LEU A 1 149 ? 14.818 -29.900 13.885 1.00 46.48 149 LEU A O 1
ATOM 1104 N N . ARG A 1 150 ? 17.074 -29.676 13.842 1.00 43.58 150 ARG A N 1
ATOM 1105 C CA . ARG A 1 150 ? 17.362 -30.941 13.149 1.00 46.39 150 ARG A CA 1
ATOM 1106 C C . ARG A 1 150 ? 16.774 -32.162 13.860 1.00 46.50 150 ARG A C 1
ATOM 1107 O O . ARG A 1 150 ? 16.404 -33.146 13.217 1.00 52.09 150 ARG A O 1
ATOM 1115 N N . GLU A 1 151 ? 16.700 -32.081 15.188 1.00 50.09 151 GLU A N 1
ATOM 1116 C CA A GLU A 1 151 ? 16.088 -33.142 15.969 0.50 50.13 151 GLU A CA 1
ATOM 1117 C CA B GLU A 1 151 ? 16.060 -33.086 16.041 0.50 51.42 151 GLU A CA 1
ATOM 1118 C C . GLU A 1 151 ? 14.620 -33.378 15.605 1.00 59.76 151 GLU A C 1
ATOM 1119 O O . GLU A 1 151 ? 14.174 -34.533 15.576 1.00 52.98 151 GLU A O 1
ATOM 1130 N N . ALA A 1 152 ? 13.890 -32.310 15.279 1.00 63.13 152 ALA A N 1
ATOM 1131 C CA . ALA A 1 152 ? 12.474 -32.414 14.921 1.00 71.33 152 ALA A CA 1
ATOM 1132 C C . ALA A 1 152 ? 12.234 -32.925 13.496 1.00 75.49 152 ALA A C 1
ATOM 1133 O O . ALA A 1 152 ? 11.118 -33.320 13.161 1.00 77.79 152 ALA A O 1
ATOM 1135 N N . GLN A 1 153 ? 13.283 -32.941 12.673 1.00 81.91 153 GLN A N 1
ATOM 1136 C CA . GLN A 1 153 ? 13.202 -33.434 11.288 1.00 86.33 153 GLN A CA 1
ATOM 1137 C C . GLN A 1 153 ? 12.985 -34.954 11.150 1.00 89.57 153 GLN A C 1
ATOM 1138 O O . GLN A 1 153 ? 13.011 -35.488 10.037 1.00 91.03 153 GLN A O 1
ATOM 1144 N N . LYS A 1 154 ? 12.776 -35.640 12.274 1.00 94.18 154 LYS A N 1
ATOM 1145 C CA . LYS A 1 154 ? 12.267 -37.015 12.278 1.00 94.90 154 LYS A CA 1
ATOM 1146 C C . LYS A 1 154 ? 10.733 -37.053 12.283 1.00 93.73 154 LYS A C 1
ATOM 1147 O O . LYS A 1 154 ? 10.097 -37.030 13.340 1.00 87.43 154 LYS A O 1
ATOM 1153 N N . LEU A 1 159 ? 9.691 -31.693 7.566 1.00 66.68 159 LEU A N 1
ATOM 1154 C CA . LEU A 1 159 ? 10.327 -30.581 8.266 1.00 67.05 159 LEU A CA 1
ATOM 1155 C C . LEU A 1 159 ? 11.752 -30.341 7.776 1.00 60.18 159 LEU A C 1
ATOM 1156 O O . LEU A 1 159 ? 12.624 -31.189 7.930 1.00 70.51 159 LEU A O 1
ATOM 1161 N N . LYS A 1 160 ? 11.965 -29.182 7.170 1.00 58.53 160 LYS A N 1
ATOM 1162 C CA . LYS A 1 160 ? 13.287 -28.731 6.757 1.00 51.61 160 LYS A CA 1
ATOM 1163 C C . LYS A 1 160 ? 13.511 -27.375 7.405 1.00 45.96 160 LYS A C 1
ATOM 1164 O O . LYS A 1 160 ? 12.594 -26.575 7.466 1.00 47.49 160 LYS A O 1
ATOM 1170 N N . PHE A 1 161 ? 14.722 -27.107 7.880 1.00 33.79 161 PHE A N 1
ATOM 1171 C CA . PHE A 1 161 ? 15.021 -25.803 8.481 1.00 36.83 161 PHE A CA 1
ATOM 1172 C C . PHE A 1 161 ? 16.299 -25.230 7.888 1.00 38.72 161 PHE A C 1
ATOM 1173 O O . PHE A 1 161 ? 17.274 -25.955 7.680 1.00 40.76 161 PHE A O 1
ATOM 1181 N N . GLN A 1 162 ? 16.293 -23.939 7.597 1.00 28.68 162 GLN A N 1
ATOM 1182 C CA . GLN A 1 162 ? 17.543 -23.203 7.463 1.00 33.15 162 GLN A CA 1
ATOM 1183 C C . GLN A 1 162 ? 17.611 -22.108 8.489 1.00 39.59 162 GLN A C 1
ATOM 1184 O O . GLN A 1 162 ? 16.613 -21.429 8.761 1.00 35.00 162 GLN A O 1
ATOM 1190 N N . VAL A 1 163 ? 18.802 -21.946 9.056 1.00 34.43 163 VAL A N 1
ATOM 1191 C CA . VAL A 1 163 ? 19.073 -20.905 10.028 1.00 32.53 163 VAL A CA 1
ATOM 1192 C C . VAL A 1 163 ? 19.935 -19.802 9.422 1.00 31.89 163 VAL A C 1
ATOM 1193 O O . VAL A 1 163 ? 21.020 -20.052 8.898 1.00 36.03 163 VAL A O 1
ATOM 1197 N N . LEU A 1 164 ? 19.434 -18.579 9.506 1.00 24.53 164 LEU A N 1
ATOM 1198 C CA . LEU A 1 164 ? 20.178 -17.393 9.076 1.00 19.78 164 LEU A CA 1
ATOM 1199 C C . LEU A 1 164 ? 20.538 -16.496 10.230 1.00 26.30 164 LEU A C 1
ATOM 1200 O O . LEU A 1 164 ? 19.856 -16.509 11.250 1.00 29.22 164 LEU A O 1
ATOM 1205 N N . SER A 1 165 ? 21.599 -15.708 10.025 1.00 24.45 165 SER A N 1
ATOM 1206 C CA . SER A 1 165 ? 21.996 -14.591 10.866 1.00 33.41 165 SER A CA 1
ATOM 1207 C C . SER A 1 165 ? 21.605 -13.283 10.199 1.00 31.35 165 SER A C 1
ATOM 1208 O O . SER A 1 165 ? 21.996 -13.017 9.065 1.00 27.82 165 SER A O 1
ATOM 1211 N N . ASN A 1 166 ? 20.853 -12.449 10.904 1.00 35.41 166 ASN A N 1
ATOM 1212 C CA . ASN A 1 166 ? 20.538 -11.126 10.370 1.00 29.89 166 ASN A CA 1
ATOM 1213 C C . ASN A 1 166 ? 20.603 -10.101 11.484 1.00 30.16 166 ASN A C 1
ATOM 1214 O O . ASN A 1 166 ? 19.569 -9.748 12.046 1.00 29.75 166 ASN A O 1
ATOM 1219 N N . PRO A 1 167 ? 21.827 -9.640 11.822 1.00 29.87 167 PRO A N 1
ATOM 1220 C CA . PRO A 1 167 ? 22.037 -8.821 12.998 1.00 25.83 167 PRO A CA 1
ATOM 1221 C C . PRO A 1 167 ? 21.310 -7.470 12.948 1.00 31.89 167 PRO A C 1
ATOM 1222 O O . PRO A 1 167 ? 21.068 -6.928 11.862 1.00 28.07 167 PRO A O 1
ATOM 1226 N N . GLU A 1 168 ? 20.964 -6.952 14.121 1.00 33.51 168 GLU A N 1
ATOM 1227 C CA A GLU A 1 168 ? 20.333 -5.640 14.212 0.50 35.33 168 GLU A CA 1
ATOM 1228 C CA B GLU A 1 168 ? 20.332 -5.640 14.233 0.50 33.11 168 GLU A CA 1
ATOM 1229 C C . GLU A 1 168 ? 21.403 -4.566 14.262 1.00 34.75 168 GLU A C 1
ATOM 1230 O O . GLU A 1 168 ? 22.498 -4.792 14.774 1.00 32.63 168 GLU A O 1
ATOM 1241 N N . PHE A 1 169 ? 21.085 -3.406 13.700 1.00 30.94 169 PHE A N 1
ATOM 1242 C CA . PHE A 1 169 ? 21.933 -2.226 13.793 1.00 34.68 169 PHE A CA 1
ATOM 1243 C C . PHE A 1 169 ? 21.050 -1.003 14.105 1.00 39.48 169 PHE A C 1
ATOM 1244 O O . PHE A 1 169 ? 21.051 -0.011 13.393 1.00 52.40 169 PHE A O 1
ATOM 1252 N N . LEU A 1 170 ? 20.299 -1.113 15.191 1.00 46.61 170 LEU A N 1
ATOM 1253 C CA . LEU A 1 170 ? 19.337 -0.100 15.620 1.00 51.97 170 LEU A CA 1
ATOM 1254 C C . LEU A 1 170 ? 19.922 0.631 16.798 1.00 42.68 170 LEU A C 1
ATOM 1255 O O . LEU A 1 170 ? 20.544 0.012 17.656 1.00 42.52 170 LEU A O 1
ATOM 1260 N N . ALA A 1 171 ? 19.698 1.938 16.856 1.00 43.68 171 ALA A N 1
ATOM 1261 C CA . ALA A 1 171 ? 19.929 2.694 18.082 1.00 48.66 171 ALA A CA 1
ATOM 1262 C C . ALA A 1 171 ? 18.634 3.319 18.591 1.00 46.51 171 ALA A C 1
ATOM 1263 O O . ALA A 1 171 ? 17.760 3.694 17.803 1.00 40.92 171 ALA A O 1
ATOM 1265 N N . GLU A 1 172 ? 18.525 3.430 19.914 1.00 54.52 172 GLU A N 1
ATOM 1266 C CA . GLU A 1 172 ? 17.402 4.107 20.548 1.00 54.91 172 GLU A CA 1
ATOM 1267 C C . GLU A 1 172 ? 17.339 5.556 20.085 1.00 52.20 172 GLU A C 1
ATOM 1268 O O . GLU A 1 172 ? 18.338 6.282 20.126 1.00 45.11 172 GLU A O 1
ATOM 1274 N N . GLY A 1 173 ? 16.159 5.963 19.623 1.00 50.30 173 GLY A N 1
ATOM 1275 C CA . GLY A 1 173 ? 15.926 7.338 19.208 1.00 44.30 173 GLY A CA 1
ATOM 1276 C C . GLY A 1 173 ? 15.949 7.535 17.707 1.00 47.73 173 GLY A C 1
ATOM 1277 O O . GLY A 1 173 ? 15.442 8.545 17.200 1.00 45.00 173 GLY A O 1
ATOM 1278 N N . THR A 1 174 ? 16.546 6.578 16.991 1.00 38.31 174 THR A N 1
ATOM 1279 C CA . THR A 1 174 ? 16.729 6.698 15.541 1.00 33.80 174 THR A CA 1
ATOM 1280 C C . THR A 1 174 ? 16.371 5.389 14.840 1.00 40.04 174 THR A C 1
ATOM 1281 O O . THR A 1 174 ? 16.800 5.138 13.713 1.00 39.57 174 THR A O 1
ATOM 1285 N N . ALA A 1 175 ? 15.588 4.557 15.518 1.00 37.07 175 ALA A N 1
ATOM 1286 C CA . ALA A 1 175 ? 15.267 3.218 15.030 1.00 35.57 175 ALA A CA 1
ATOM 1287 C C . ALA A 1 175 ? 14.575 3.171 13.660 1.00 42.54 175 ALA A C 1
ATOM 1288 O O . ALA A 1 175 ? 14.948 2.380 12.801 1.00 35.24 175 ALA A O 1
ATOM 1290 N N . MET A 1 176 ? 13.569 4.018 13.462 1.00 38.92 176 MET A N 1
ATOM 1291 C CA . MET A 1 176 ? 12.845 4.078 12.182 1.00 38.36 176 MET A CA 1
ATOM 1292 C C . MET A 1 176 ? 13.701 4.506 10.997 1.00 33.40 176 MET A C 1
ATOM 1293 O O . MET A 1 176 ? 13.593 3.934 9.922 1.00 36.82 176 MET A O 1
ATOM 1298 N N . LYS A 1 177 ? 14.540 5.515 11.207 1.00 40.76 177 LYS A N 1
ATOM 1299 C CA . LYS A 1 177 ? 15.531 5.928 10.218 1.00 46.57 177 LYS A CA 1
ATOM 1300 C C . LYS A 1 177 ? 16.574 4.827 9.963 1.00 49.14 177 LYS A C 1
ATOM 1301 O O . LYS A 1 177 ? 16.983 4.596 8.820 1.00 48.52 177 LYS A O 1
ATOM 1307 N N . ASP A 1 178 ? 16.988 4.143 11.029 1.00 50.64 178 ASP A N 1
ATOM 1308 C CA . ASP A 1 178 ? 17.970 3.063 10.925 1.00 45.90 178 ASP A CA 1
ATOM 1309 C C . ASP A 1 178 ? 17.417 1.869 10.145 1.00 45.28 178 ASP A C 1
ATOM 1310 O O . ASP A 1 178 ? 18.167 1.184 9.459 1.00 51.28 178 ASP A O 1
ATOM 1315 N N . LEU A 1 179 ? 16.116 1.606 10.270 1.00 39.58 179 LEU A N 1
ATOM 1316 C CA . LEU A 1 179 ? 15.493 0.481 9.576 1.00 32.43 179 LEU A CA 1
ATOM 1317 C C . LEU A 1 179 ? 15.110 0.822 8.149 1.00 36.83 179 LEU A C 1
ATOM 1318 O O . LEU A 1 179 ? 15.164 -0.040 7.271 1.00 34.42 179 LEU A O 1
ATOM 1323 N N . ALA A 1 180 ? 14.704 2.076 7.927 1.00 45.98 180 ALA A N 1
ATOM 1324 C CA . ALA A 1 180 ? 14.224 2.515 6.615 1.00 38.81 180 ALA A CA 1
ATOM 1325 C C . ALA A 1 180 ? 15.380 2.845 5.687 1.00 40.72 180 ALA A C 1
ATOM 1326 O O . ALA A 1 180 ? 15.291 2.575 4.494 1.00 41.19 180 ALA A O 1
ATOM 1328 N N . ASN A 1 181 ? 16.442 3.440 6.244 1.00 37.65 181 ASN A N 1
ATOM 1329 C CA . ASN A 1 181 ? 17.665 3.784 5.505 1.00 37.90 181 ASN A CA 1
ATOM 1330 C C . ASN A 1 181 ? 18.967 3.271 6.157 1.00 37.78 181 ASN A C 1
ATOM 1331 O O . ASN A 1 181 ? 19.763 4.075 6.652 1.00 32.45 181 ASN A O 1
ATOM 1336 N N . PRO A 1 182 ? 19.171 1.939 6.181 1.00 34.50 182 PRO A N 1
ATOM 1337 C CA . PRO A 1 182 ? 20.339 1.379 6.883 1.00 36.38 182 PRO A CA 1
ATOM 1338 C C . PRO A 1 182 ? 21.622 1.583 6.084 1.00 35.75 182 PRO A C 1
ATOM 1339 O O . PRO A 1 182 ? 21.605 1.419 4.865 1.00 34.42 182 PRO A O 1
ATOM 1343 N N . ASP A 1 183 ? 22.718 1.924 6.763 1.00 37.43 183 ASP A N 1
ATOM 1344 C CA . ASP A 1 183 ? 24.080 1.778 6.196 1.00 37.74 183 ASP A CA 1
ATOM 1345 C C . ASP A 1 183 ? 24.263 0.469 5.405 1.00 39.43 183 ASP A C 1
ATOM 1346 O O . ASP A 1 183 ? 24.733 0.469 4.263 1.00 42.23 183 ASP A O 1
ATOM 1351 N N . ARG A 1 184 ? 23.886 -0.644 6.024 1.00 32.39 184 ARG A N 1
ATOM 1352 C CA . ARG A 1 184 ? 23.868 -1.936 5.359 1.00 26.41 184 ARG A CA 1
ATOM 1353 C C . ARG A 1 184 ? 22.906 -2.893 6.061 1.00 23.91 184 ARG A C 1
ATOM 1354 O O . ARG A 1 184 ? 22.578 -2.712 7.246 1.00 34.61 184 ARG A O 1
ATOM 1362 N N . VAL A 1 185 ? 22.468 -3.907 5.334 1.00 25.99 185 VAL A N 1
ATOM 1363 C CA . VAL A 1 185 ? 21.717 -5.023 5.905 1.00 33.73 185 VAL A CA 1
ATOM 1364 C C . VAL A 1 185 ? 22.632 -6.228 5.762 1.00 31.82 185 VAL A C 1
ATOM 1365 O O . VAL A 1 185 ? 23.172 -6.459 4.694 1.00 28.47 185 VAL A O 1
ATOM 1369 N N . LEU A 1 186 ? 22.818 -6.981 6.835 1.00 32.54 186 LEU A N 1
ATOM 1370 C CA . LEU A 1 186 ? 23.758 -8.086 6.818 1.00 24.43 186 LEU A CA 1
ATOM 1371 C C . LEU A 1 186 ? 23.024 -9.406 6.995 1.00 29.40 186 LEU A C 1
ATOM 1372 O O . LEU A 1 186 ? 22.266 -9.571 7.942 1.00 29.38 186 LEU A O 1
ATOM 1377 N N . ILE A 1 187 ? 23.263 -10.348 6.082 1.00 27.69 187 ILE A N 1
ATOM 1378 C CA . ILE A 1 187 ? 22.621 -11.639 6.121 1.00 32.22 187 ILE A CA 1
ATOM 1379 C C . ILE A 1 187 ? 23.639 -12.783 5.950 1.00 36.17 187 ILE A C 1
ATOM 1380 O O . ILE A 1 187 ? 24.379 -12.808 4.975 1.00 30.74 187 ILE A O 1
ATOM 1385 N N . GLY A 1 188 ? 23.668 -13.730 6.887 1.00 34.11 188 GLY A N 1
ATOM 1386 C CA . GLY A 1 188 ? 24.539 -14.890 6.725 1.00 24.23 188 GLY A CA 1
ATOM 1387 C C . GLY A 1 188 ? 23.770 -16.178 6.744 1.00 29.42 188 GLY A C 1
ATOM 1388 O O . GLY A 1 188 ? 22.815 -16.328 7.493 1.00 28.93 188 GLY A O 1
ATOM 1389 N N . GLY A 1 189 ? 24.209 -17.123 5.921 1.00 25.20 189 GLY A N 1
ATOM 1390 C CA . GLY A 1 189 ? 23.548 -18.415 5.805 1.00 32.11 189 GLY A CA 1
ATOM 1391 C C . GLY A 1 189 ? 24.549 -19.506 5.464 1.00 29.40 189 GLY A C 1
ATOM 1392 O O . GLY A 1 189 ? 25.714 -19.222 5.177 1.00 32.58 189 GLY A O 1
ATOM 1393 N N . GLU A 1 190 ? 24.069 -20.742 5.507 1.00 33.46 190 GLU A N 1
ATOM 1394 C CA . GLU A 1 190 ? 24.815 -21.937 5.145 1.00 41.05 190 GLU A CA 1
ATOM 1395 C C . GLU A 1 190 ? 25.340 -21.899 3.712 1.00 49.26 190 GLU A C 1
ATOM 1396 O O . GLU A 1 190 ? 24.605 -21.568 2.778 1.00 42.98 190 GLU A O 1
ATOM 1402 N N . SER A 1 191 ? 26.614 -22.253 3.541 1.00 57.32 191 SER A N 1
ATOM 1403 C CA . SER A 1 191 ? 27.184 -22.479 2.208 1.00 57.31 191 SER A CA 1
ATOM 1404 C C . SER A 1 191 ? 26.686 -23.802 1.624 1.00 58.95 191 SER A C 1
ATOM 1405 O O . SER A 1 191 ? 27.381 -24.823 1.666 1.00 60.99 191 SER A O 1
ATOM 1408 N N . SER A 1 192 ? 25.474 -23.764 1.082 1.00 55.81 192 SER A N 1
ATOM 1409 C CA . SER A 1 192 ? 24.742 -24.951 0.658 1.00 45.64 192 SER A CA 1
ATOM 1410 C C . SER A 1 192 ? 23.613 -24.465 -0.245 1.00 55.07 192 SER A C 1
ATOM 1411 O O . SER A 1 192 ? 23.287 -23.278 -0.211 1.00 58.07 192 SER A O 1
ATOM 1414 N N . PRO A 1 193 ? 23.029 -25.356 -1.073 1.00 58.17 193 PRO A N 1
ATOM 1415 C CA . PRO A 1 193 ? 21.968 -24.878 -1.966 1.00 61.97 193 PRO A CA 1
ATOM 1416 C C . PRO A 1 193 ? 20.717 -24.454 -1.198 1.00 54.40 193 PRO A C 1
ATOM 1417 O O . PRO A 1 193 ? 20.132 -23.418 -1.498 1.00 50.81 193 PRO A O 1
ATOM 1421 N N . GLU A 1 194 ? 20.334 -25.252 -0.210 1.00 50.28 194 GLU A N 1
ATOM 1422 C CA . GLU A 1 194 ? 19.229 -24.934 0.681 1.00 51.36 194 GLU A CA 1
ATOM 1423 C C . GLU A 1 194 ? 19.505 -23.637 1.452 1.00 42.22 194 GLU A C 1
ATOM 1424 O O . GLU A 1 194 ? 18.627 -22.778 1.580 1.00 38.61 194 GLU A O 1
ATOM 1430 N N . GLY A 1 195 ? 20.732 -23.496 1.949 1.00 37.10 195 GLY A N 1
ATOM 1431 C CA . GLY A 1 195 ? 21.188 -22.257 2.578 1.00 35.36 195 GLY A CA 1
ATOM 1432 C C . GLY A 1 195 ? 21.118 -21.033 1.674 1.00 43.78 195 GLY A C 1
ATOM 1433 O O . GLY A 1 195 ? 20.704 -19.955 2.113 1.00 34.78 195 GLY A O 1
ATOM 1434 N N . LEU A 1 196 ? 21.506 -21.185 0.410 1.00 36.65 196 LEU A N 1
ATOM 1435 C CA . LEU A 1 196 ? 21.465 -20.054 -0.538 1.00 40.59 196 LEU A CA 1
ATOM 1436 C C . LEU A 1 196 ? 20.029 -19.630 -0.880 1.00 39.05 196 LEU A C 1
ATOM 1437 O O . LEU A 1 196 ? 19.753 -18.432 -1.045 1.00 41.87 196 LEU A O 1
ATOM 1442 N N . GLN A 1 197 ? 19.141 -20.624 -0.978 1.00 35.26 197 GLN A N 1
ATOM 1443 C CA . GLN A 1 197 ? 17.705 -20.430 -1.200 1.00 40.88 197 GLN A CA 1
ATOM 1444 C C . GLN A 1 197 ? 17.117 -19.613 -0.066 1.00 37.62 197 GLN A C 1
ATOM 1445 O O . GLN A 1 197 ? 16.403 -18.635 -0.296 1.00 40.35 197 GLN A O 1
ATOM 1451 N N . ALA A 1 198 ? 17.436 -20.013 1.161 1.00 32.80 198 ALA A N 1
ATOM 1452 C CA . ALA A 1 198 ? 16.912 -19.324 2.339 1.00 38.10 198 ALA A CA 1
ATOM 1453 C C . ALA A 1 198 ? 17.406 -17.886 2.417 1.00 34.23 198 ALA A C 1
ATOM 1454 O O . ALA A 1 198 ? 16.616 -16.969 2.697 1.00 33.79 198 ALA A O 1
ATOM 1456 N N . VAL A 1 199 ? 18.700 -17.688 2.169 1.00 26.93 199 VAL A N 1
ATOM 1457 C CA . VAL A 1 199 ? 19.285 -16.342 2.111 1.00 29.10 199 VAL A CA 1
ATOM 1458 C C . VAL A 1 199 ? 18.527 -15.491 1.096 1.00 40.80 199 VAL A C 1
ATOM 1459 O O . VAL A 1 199 ? 18.168 -14.335 1.379 1.00 30.99 199 VAL A O 1
ATOM 1463 N N . ALA A 1 200 ? 18.282 -16.076 -0.077 1.00 40.09 200 ALA A N 1
ATOM 1464 C CA . ALA A 1 200 ? 17.631 -15.384 -1.195 1.00 42.90 200 ALA A CA 1
ATOM 1465 C C . ALA A 1 200 ? 16.220 -14.932 -0.834 1.00 32.53 200 ALA A C 1
ATOM 1466 O O . ALA A 1 200 ? 15.808 -13.843 -1.211 1.00 41.80 200 ALA A O 1
ATOM 1468 N N . GLU A 1 201 ? 15.494 -15.759 -0.088 1.00 31.66 201 GLU A N 1
ATOM 1469 C CA . GLU A 1 201 ? 14.153 -15.371 0.368 1.00 33.12 201 GLU A CA 1
ATOM 1470 C C . GLU A 1 201 ? 14.144 -14.232 1.388 1.00 38.35 201 GLU A C 1
ATOM 1471 O O . GLU A 1 201 ? 13.221 -13.416 1.389 1.00 35.39 201 GLU A O 1
ATOM 1477 N N . LEU A 1 202 ? 15.174 -14.150 2.237 1.00 37.46 202 LEU A N 1
ATOM 1478 C CA . LEU A 1 202 ? 15.304 -12.999 3.133 1.00 33.08 202 LEU A CA 1
ATOM 1479 C C . LEU A 1 202 ? 15.774 -11.751 2.397 1.00 33.55 202 LEU A C 1
ATOM 1480 O O . LEU A 1 202 ? 15.291 -10.637 2.670 1.00 37.57 202 LEU A O 1
ATOM 1485 N N . VAL A 1 203 ? 16.707 -11.920 1.459 1.00 29.38 203 VAL A N 1
ATOM 1486 C CA . VAL A 1 203 ? 17.148 -10.797 0.618 1.00 31.48 203 VAL A CA 1
ATOM 1487 C C . VAL A 1 203 ? 15.915 -10.222 -0.122 1.00 35.31 203 VAL A C 1
ATOM 1488 O O . VAL A 1 203 ? 15.722 -9.005 -0.175 1.00 28.06 203 VAL A O 1
ATOM 1492 N N . ARG A 1 204 ? 15.082 -11.115 -0.653 1.00 35.89 204 ARG A N 1
ATOM 1493 C CA . ARG A 1 204 ? 13.868 -10.730 -1.394 1.00 42.96 204 ARG A CA 1
ATOM 1494 C C . ARG A 1 204 ? 12.957 -9.833 -0.552 1.00 44.61 204 ARG A C 1
ATOM 1495 O O . ARG A 1 204 ? 12.361 -8.884 -1.066 1.00 32.97 204 ARG A O 1
ATOM 1503 N N . ILE A 1 205 ? 12.876 -10.121 0.748 1.00 39.40 205 ILE A N 1
ATOM 1504 C CA . ILE A 1 205 ? 12.074 -9.314 1.661 1.00 32.99 205 ILE A CA 1
ATOM 1505 C C . ILE A 1 205 ? 12.624 -7.905 1.772 1.00 31.26 205 ILE A C 1
ATOM 1506 O O . ILE A 1 205 ? 11.885 -6.932 1.575 1.00 36.86 205 ILE A O 1
ATOM 1511 N N . TYR A 1 206 ? 13.922 -7.791 2.068 1.00 26.42 206 TYR A N 1
ATOM 1512 C CA . TYR A 1 206 ? 14.579 -6.503 2.211 1.00 29.61 206 TYR A CA 1
ATOM 1513 C C . TYR A 1 206 ? 14.652 -5.716 0.929 1.00 30.08 206 TYR A C 1
ATOM 1514 O O . TYR A 1 206 ? 14.640 -4.490 0.964 1.00 30.59 206 TYR A O 1
ATOM 1523 N N . GLU A 1 207 ? 14.748 -6.402 -0.202 1.00 30.94 207 GLU A N 1
ATOM 1524 C CA . GLU A 1 207 ? 14.738 -5.703 -1.511 1.00 39.46 207 GLU A CA 1
ATOM 1525 C C . GLU A 1 207 ? 13.495 -4.847 -1.800 1.00 39.26 207 GLU A C 1
ATOM 1526 O O . GLU A 1 207 ? 13.570 -3.876 -2.562 1.00 38.37 207 GLU A O 1
ATOM 1532 N N . ASN A 1 208 ? 12.369 -5.195 -1.180 1.00 34.90 208 ASN A N 1
ATOM 1533 C CA . ASN A 1 208 ? 11.184 -4.322 -1.148 1.00 41.98 208 ASN A CA 1
ATOM 1534 C C . ASN A 1 208 ? 11.449 -2.857 -0.798 1.00 37.86 208 ASN A C 1
ATOM 1535 O O . ASN A 1 208 ? 10.684 -1.975 -1.207 1.00 44.18 208 ASN A O 1
ATOM 1540 N N . TRP A 1 209 ? 12.525 -2.584 -0.062 1.00 33.10 209 TRP A N 1
ATOM 1541 C CA . TRP A 1 209 ? 12.835 -1.215 0.326 1.00 36.19 209 TRP A CA 1
ATOM 1542 C C . TRP A 1 209 ? 14.316 -0.842 0.441 1.00 42.60 209 TRP A C 1
ATOM 1543 O O . TRP A 1 209 ? 14.652 0.336 0.592 1.00 37.03 209 TRP A O 1
ATOM 1554 N N . VAL A 1 210 ? 15.202 -1.835 0.371 1.00 35.41 210 VAL A N 1
ATOM 1555 C CA . VAL A 1 210 ? 16.637 -1.584 0.531 1.00 38.52 210 VAL A CA 1
ATOM 1556 C C . VAL A 1 210 ? 17.326 -1.883 -0.793 1.00 33.86 210 VAL A C 1
ATOM 1557 O O . VAL A 1 210 ? 17.058 -2.937 -1.390 1.00 32.60 210 VAL A O 1
ATOM 1561 N N . PRO A 1 211 ? 18.180 -0.950 -1.273 1.00 32.63 211 PRO A N 1
ATOM 1562 C CA . PRO A 1 211 ? 18.956 -1.176 -2.512 1.00 35.17 211 PRO A CA 1
ATOM 1563 C C . PRO A 1 211 ? 19.793 -2.448 -2.389 1.00 46.71 211 PRO A C 1
ATOM 1564 O O . PRO A 1 211 ? 20.416 -2.666 -1.340 1.00 44.23 211 PRO A O 1
ATOM 1568 N N . ARG A 1 212 ? 19.800 -3.269 -3.439 1.00 42.00 212 ARG A N 1
ATOM 1569 C CA . ARG A 1 212 ? 20.505 -4.559 -3.437 1.00 49.38 212 ARG A CA 1
ATOM 1570 C C . ARG A 1 212 ? 21.961 -4.447 -2.981 1.00 48.86 212 ARG A C 1
ATOM 1571 O O . ARG A 1 212 ? 22.450 -5.313 -2.250 1.00 43.36 212 ARG A O 1
ATOM 1579 N N . ASN A 1 213 ? 22.626 -3.359 -3.371 1.00 43.80 213 ASN A N 1
ATOM 1580 C CA . ASN A 1 213 ? 24.048 -3.145 -3.064 1.00 50.05 213 ASN A CA 1
ATOM 1581 C C . ASN A 1 213 ? 24.348 -2.708 -1.630 1.00 49.56 213 ASN A C 1
ATOM 1582 O O . ASN A 1 213 ? 25.515 -2.529 -1.262 1.00 46.15 213 ASN A O 1
ATOM 1587 N N . ARG A 1 214 ? 23.295 -2.508 -0.839 1.00 50.10 214 ARG A N 1
ATOM 1588 C CA . ARG A 1 214 ? 23.418 -2.285 0.607 1.00 46.13 214 ARG A CA 1
ATOM 1589 C C . ARG A 1 214 ? 22.973 -3.524 1.391 1.00 42.20 214 ARG A C 1
ATOM 1590 O O . ARG A 1 214 ? 22.893 -3.501 2.622 1.00 44.67 214 ARG A O 1
ATOM 1598 N N . ILE A 1 215 ? 22.665 -4.599 0.675 1.00 36.24 215 ILE A N 1
ATOM 1599 C CA . ILE A 1 215 ? 22.423 -5.881 1.309 1.00 35.40 215 ILE A CA 1
ATOM 1600 C C . ILE A 1 215 ? 23.673 -6.730 1.116 1.00 47.86 215 ILE A C 1
ATOM 1601 O O . ILE A 1 215 ? 24.077 -7.004 -0.018 1.00 37.63 215 ILE A O 1
ATOM 1606 N N . ILE A 1 216 ? 24.292 -7.121 2.227 1.00 42.50 216 ILE A N 1
ATOM 1607 C CA . ILE A 1 216 ? 25.564 -7.850 2.195 1.00 36.27 216 ILE A CA 1
ATOM 1608 C C . ILE A 1 216 ? 25.300 -9.261 2.683 1.00 33.31 216 ILE A C 1
ATOM 1609 O O . ILE A 1 216 ? 24.733 -9.456 3.757 1.00 36.56 216 ILE A O 1
ATOM 1614 N N . THR A 1 217 ? 25.690 -10.242 1.881 1.00 29.02 217 THR A N 1
ATOM 1615 C CA . THR A 1 217 ? 25.442 -11.627 2.229 1.00 33.08 217 THR A CA 1
ATOM 1616 C C . THR A 1 217 ? 26.775 -12.342 2.423 1.00 37.99 217 THR A C 1
ATOM 1617 O O . THR A 1 217 ? 27.735 -12.106 1.690 1.00 33.24 217 THR A O 1
ATOM 1621 N N . THR A 1 218 ? 26.833 -13.196 3.433 1.00 34.40 218 THR A N 1
ATOM 1622 C CA . THR A 1 218 ? 28.096 -13.755 3.892 1.00 33.51 218 THR A CA 1
ATOM 1623 C C . THR A 1 218 ? 27.756 -15.164 4.361 1.00 31.47 218 THR A C 1
ATOM 1624 O O . THR A 1 218 ? 26.598 -15.563 4.325 1.00 33.42 218 THR A O 1
ATOM 1628 N N . ASN A 1 219 ? 28.752 -15.918 4.821 1.00 32.69 219 ASN A N 1
ATOM 1629 C CA . ASN A 1 219 ? 28.437 -17.125 5.580 1.00 24.53 219 ASN A CA 1
ATOM 1630 C C . ASN A 1 219 ? 27.947 -16.810 6.992 1.00 21.94 219 ASN A C 1
ATOM 1631 O O . ASN A 1 219 ? 28.136 -15.708 7.464 1.00 26.38 219 ASN A O 1
ATOM 1636 N N . THR A 1 220 ? 27.332 -17.773 7.670 1.00 25.23 220 THR A N 1
ATOM 1637 C CA . THR A 1 220 ? 26.628 -17.474 8.924 1.00 31.02 220 THR A CA 1
ATOM 1638 C C . THR A 1 220 ? 27.582 -16.932 9.980 1.00 34.06 220 THR A C 1
ATOM 1639 O O . THR A 1 220 ? 27.264 -15.976 10.712 1.00 24.20 220 THR A O 1
ATOM 1643 N N . TRP A 1 221 ? 28.768 -17.539 10.042 1.00 27.92 221 TRP A N 1
ATOM 1644 C CA . TRP A 1 221 ? 29.755 -17.193 11.046 1.00 30.91 221 TRP A CA 1
ATOM 1645 C C . TRP A 1 221 ? 30.349 -15.814 10.845 1.00 22.05 221 TRP A C 1
ATOM 1646 O O . TRP A 1 221 ? 30.519 -15.082 11.821 1.00 29.11 221 TRP A O 1
ATOM 1657 N N . SER A 1 222 ? 30.611 -15.423 9.599 1.00 22.89 222 SER A N 1
ATOM 1658 C CA . SER A 1 222 ? 31.062 -14.050 9.339 1.00 22.23 222 SER A CA 1
ATOM 1659 C C . SER A 1 222 ? 30.055 -12.984 9.795 1.00 30.36 222 SER A C 1
ATOM 1660 O O . SER A 1 222 ? 30.441 -11.915 10.273 1.00 25.61 222 SER A O 1
ATOM 1663 N N . SER A 1 223 ? 28.773 -13.267 9.616 1.00 28.10 223 SER A N 1
ATOM 1664 C CA . SER A 1 223 ? 27.715 -12.302 9.945 1.00 24.09 223 SER A CA 1
ATOM 1665 C C . SER A 1 223 ? 27.611 -12.130 11.464 1.00 28.50 223 SER A C 1
ATOM 1666 O O . SER A 1 223 ? 27.620 -11.007 11.969 1.00 25.14 223 SER A O 1
ATOM 1669 N N . GLU A 1 224 ? 27.554 -13.248 12.189 1.00 25.79 224 GLU A N 1
ATOM 1670 C CA . GLU A 1 224 ? 27.527 -13.215 13.658 1.00 29.88 224 GLU A CA 1
ATOM 1671 C C . GLU A 1 224 ? 28.764 -12.522 14.217 1.00 24.74 224 GLU A C 1
ATOM 1672 O O . GLU A 1 224 ? 28.658 -11.652 15.082 1.00 21.24 224 GLU A O 1
ATOM 1678 N N . LEU A 1 225 ? 29.940 -12.894 13.701 1.00 26.42 225 LEU A N 1
ATOM 1679 C CA . LEU A 1 225 ? 31.199 -12.267 14.131 1.00 23.09 225 LEU A CA 1
ATOM 1680 C C . LEU A 1 225 ? 31.231 -10.783 13.832 1.00 22.23 225 LEU A C 1
ATOM 1681 O O . LEU A 1 225 ? 31.640 -9.999 14.691 1.00 26.84 225 LEU A O 1
ATOM 1686 N N . SER A 1 226 ? 30.787 -10.395 12.629 1.00 26.66 226 SER A N 1
ATOM 1687 C CA . SER A 1 226 ? 30.800 -8.977 12.226 1.00 28.27 226 SER A CA 1
ATOM 1688 C C . SER A 1 226 ? 30.039 -8.056 13.170 1.00 22.83 226 SER A C 1
ATOM 1689 O O . SER A 1 226 ? 30.455 -6.919 13.375 1.00 28.15 226 SER A O 1
ATOM 1692 N N . LYS A 1 227 ? 28.931 -8.536 13.742 1.00 28.65 227 LYS A N 1
ATOM 1693 C CA . LYS A 1 227 ? 28.180 -7.749 14.714 1.00 26.05 227 LYS A CA 1
ATOM 1694 C C . LYS A 1 227 ? 29.002 -7.417 15.966 1.00 32.19 227 LYS A C 1
ATOM 1695 O O . LYS A 1 227 ? 29.071 -6.248 16.373 1.00 22.66 227 LYS A O 1
ATOM 1701 N N . LEU A 1 228 ? 29.620 -8.435 16.575 1.00 24.79 228 LEU A N 1
ATOM 1702 C CA . LEU A 1 228 ? 30.495 -8.217 17.737 1.00 24.22 228 LEU A CA 1
ATOM 1703 C C . LEU A 1 228 ? 31.668 -7.283 17.433 1.00 21.34 228 LEU A C 1
ATOM 1704 O O . LEU A 1 228 ? 31.977 -6.370 18.218 1.00 28.31 228 LEU A O 1
ATOM 1709 N N . VAL A 1 229 ? 32.284 -7.496 16.271 1.00 27.65 229 VAL A N 1
ATOM 1710 C CA . VAL A 1 229 ? 33.512 -6.792 15.880 1.00 29.16 229 VAL A CA 1
ATOM 1711 C C . VAL A 1 229 ? 33.239 -5.330 15.613 1.00 20.98 229 VAL A C 1
ATOM 1712 O O . VAL A 1 229 ? 34.035 -4.473 16.002 1.00 26.39 229 VAL A O 1
ATOM 1716 N N . ALA A 1 230 ? 32.110 -5.046 14.950 1.00 27.62 230 ALA A N 1
ATOM 1717 C CA . ALA A 1 230 ? 31.707 -3.662 14.657 1.00 26.52 230 ALA A CA 1
ATOM 1718 C C . ALA A 1 230 ? 31.562 -2.890 15.967 1.00 25.33 230 ALA A C 1
ATOM 1719 O O . ALA A 1 230 ? 32.160 -1.830 16.126 1.00 28.25 230 ALA A O 1
ATOM 1721 N N . ASN A 1 231 ? 30.809 -3.445 16.918 1.00 25.89 231 ASN A N 1
ATOM 1722 C CA . ASN A 1 231 ? 30.695 -2.848 18.242 1.00 26.47 231 ASN A CA 1
ATOM 1723 C C . ASN A 1 231 ? 32.027 -2.742 18.991 1.00 26.37 231 ASN A C 1
ATOM 1724 O O . ASN A 1 231 ? 32.277 -1.767 19.690 1.00 30.91 231 ASN A O 1
ATOM 1729 N N . ALA A 1 232 ? 32.892 -3.733 18.804 1.00 28.82 232 ALA A N 1
ATOM 1730 C CA . ALA A 1 232 ? 34.232 -3.712 19.403 1.00 23.94 232 ALA A CA 1
ATOM 1731 C C . ALA A 1 232 ? 35.087 -2.574 18.859 1.00 27.30 232 ALA A C 1
ATOM 1732 O O . ALA A 1 232 ? 35.756 -1.888 19.615 1.00 25.56 232 ALA A O 1
ATOM 1734 N N . PHE A 1 233 ? 35.015 -2.348 17.549 1.00 27.47 233 PHE A N 1
ATOM 1735 C CA . PHE A 1 233 ? 35.776 -1.290 16.885 1.00 28.92 233 PHE A CA 1
ATOM 1736 C C . PHE A 1 233 ? 35.327 0.079 17.370 1.00 24.78 233 PHE A C 1
ATOM 1737 O O . PHE A 1 233 ? 36.137 0.965 17.547 1.00 30.32 233 PHE A O 1
ATOM 1745 N N . LEU A 1 234 ? 34.018 0.234 17.574 1.00 27.46 234 LEU A N 1
ATOM 1746 C CA . LEU A 1 234 ? 33.466 1.496 18.065 1.00 29.67 234 LEU A CA 1
ATOM 1747 C C . LEU A 1 234 ? 33.935 1.815 19.491 1.00 27.40 234 LEU A C 1
ATOM 1748 O O . LEU A 1 234 ? 34.406 2.932 19.788 1.00 26.25 234 LEU A O 1
ATOM 1753 N N . ALA A 1 235 ? 33.822 0.821 20.364 1.00 30.91 235 ALA A N 1
ATOM 1754 C CA . ALA A 1 235 ? 34.265 0.951 21.742 1.00 30.10 235 ALA A CA 1
ATOM 1755 C C . ALA A 1 235 ? 35.773 1.189 21.796 1.00 26.32 235 ALA A C 1
ATOM 1756 O O . ALA A 1 235 ? 36.228 1.979 22.600 1.00 26.40 235 ALA A O 1
ATOM 1758 N N . GLN A 1 236 ? 36.537 0.537 20.918 1.00 27.27 236 GLN A N 1
ATOM 1759 C CA . GLN A 1 236 ? 38.006 0.738 20.856 1.00 27.39 236 GLN A CA 1
ATOM 1760 C C . GLN A 1 236 ? 38.365 2.210 20.575 1.00 34.14 236 GLN A C 1
ATOM 1761 O O . GLN A 1 236 ? 39.248 2.773 21.204 1.00 26.76 236 GLN A O 1
ATOM 1767 N N . ARG A 1 237 ? 37.637 2.838 19.663 1.00 31.90 237 ARG A N 1
ATOM 1768 C CA . ARG A 1 237 ? 37.831 4.253 19.372 1.00 30.11 237 ARG A CA 1
ATOM 1769 C C . ARG A 1 237 ? 37.705 5.121 20.622 1.00 24.72 237 ARG A C 1
ATOM 1770 O O . ARG A 1 237 ? 38.590 5.924 20.914 1.00 31.28 237 ARG A O 1
ATOM 1778 N N . ILE A 1 238 ? 36.637 4.899 21.381 1.00 27.34 238 ILE A N 1
ATOM 1779 C CA . ILE A 1 238 ? 36.424 5.565 22.663 1.00 31.02 238 ILE A CA 1
ATOM 1780 C C . ILE A 1 238 ? 37.542 5.265 23.671 1.00 37.75 238 ILE A C 1
ATOM 1781 O O . ILE A 1 238 ? 38.099 6.190 24.269 1.00 30.90 238 ILE A O 1
ATOM 1786 N N . SER A 1 239 ? 37.899 3.991 23.845 1.00 24.16 239 SER A N 1
ATOM 1787 C CA . SER A 1 239 ? 39.015 3.681 24.724 1.00 25.38 239 SER A CA 1
ATOM 1788 C C . SER A 1 239 ? 40.344 4.262 24.251 1.00 28.29 239 SER A C 1
ATOM 1789 O O . SER A 1 239 ? 41.132 4.726 25.070 1.00 31.30 239 SER A O 1
ATOM 1792 N N . SER A 1 240 ? 40.575 4.279 22.940 1.00 27.90 240 SER A N 1
ATOM 1793 C CA . SER A 1 240 ? 41.793 4.853 22.420 1.00 27.39 240 SER A CA 1
ATOM 1794 C C . SER A 1 240 ? 41.911 6.325 22.709 1.00 32.98 240 SER A C 1
ATOM 1795 O O . SER A 1 240 ? 42.961 6.769 23.157 1.00 35.51 240 SER A O 1
ATOM 1798 N N . ILE A 1 241 ? 40.835 7.061 22.526 1.00 33.59 241 ILE A N 1
ATOM 1799 C CA . ILE A 1 241 ? 40.835 8.447 22.840 1.00 31.34 241 ILE A CA 1
ATOM 1800 C C . ILE A 1 241 ? 40.892 8.720 24.326 1.00 35.82 241 ILE A C 1
ATOM 1801 O O . ILE A 1 241 ? 41.532 9.646 24.746 1.00 32.31 241 ILE A O 1
ATOM 1806 N N . ASN A 1 242 ? 40.245 7.882 25.113 1.00 30.36 242 ASN A N 1
ATOM 1807 C CA . ASN A 1 242 ? 40.235 8.051 26.564 1.00 24.02 242 ASN A CA 1
ATOM 1808 C C . ASN A 1 242 ? 41.614 7.798 27.150 1.00 35.16 242 ASN A C 1
ATOM 1809 O O . ASN A 1 242 ? 42.033 8.471 28.104 1.00 36.83 242 ASN A O 1
ATOM 1814 N N . SER A 1 243 ? 42.334 6.839 26.566 1.00 34.53 243 SER A N 1
ATOM 1815 C CA . SER A 1 243 ? 43.703 6.582 27.000 1.00 35.81 243 SER A CA 1
ATOM 1816 C C . SER A 1 243 ? 44.564 7.823 26.746 1.00 39.39 243 SER A C 1
ATOM 1817 O O . SER A 1 243 ? 45.328 8.252 27.613 1.00 41.22 243 SER A O 1
ATOM 1820 N N . ILE A 1 244 ? 44.371 8.437 25.584 1.00 32.82 244 ILE A N 1
ATOM 1821 C CA . ILE A 1 244 ? 45.123 9.637 25.209 1.00 32.11 244 ILE A CA 1
ATOM 1822 C C . ILE A 1 244 ? 44.761 10.862 26.081 1.00 29.32 244 ILE A C 1
ATOM 1823 O O . ILE A 1 244 ? 45.607 11.716 26.335 1.00 34.63 244 ILE A O 1
ATOM 1828 N N . SER A 1 245 ? 43.525 10.917 26.558 1.00 32.08 245 SER A N 1
ATOM 1829 C CA . SER A 1 245 ? 43.116 11.928 27.526 1.00 35.57 245 SER A CA 1
ATOM 1830 C C . SER A 1 245 ? 44.017 12.045 28.765 1.00 43.19 245 SER A C 1
ATOM 1831 O O . SER A 1 245 ? 44.353 13.152 29.184 1.00 40.52 245 SER A O 1
ATOM 1834 N N . ALA A 1 246 ? 44.428 10.906 29.320 1.00 38.08 246 ALA A N 1
ATOM 1835 C CA . ALA A 1 246 ? 45.432 10.866 30.381 1.00 39.90 246 ALA A CA 1
ATOM 1836 C C . ALA A 1 246 ? 46.791 11.435 30.000 1.00 34.29 246 ALA A C 1
ATOM 1837 O O . ALA A 1 246 ? 47.437 12.087 30.832 1.00 36.41 246 ALA A O 1
ATOM 1839 N N . VAL A 1 247 ? 47.242 11.159 28.769 1.00 34.19 247 VAL A N 1
ATOM 1840 C CA . VAL A 1 247 ? 48.491 11.720 28.235 1.00 34.82 247 VAL A CA 1
ATOM 1841 C C . VAL A 1 247 ? 48.424 13.244 28.155 1.00 40.66 247 VAL A C 1
ATOM 1842 O O . VAL A 1 247 ? 49.377 13.945 28.531 1.00 40.05 247 VAL A O 1
ATOM 1846 N N . CYS A 1 248 ? 47.288 13.737 27.668 1.00 34.19 248 CYS A N 1
ATOM 1847 C CA . CYS A 1 248 ? 47.012 15.170 27.623 1.00 41.83 248 CYS A CA 1
ATOM 1848 C C . CYS A 1 248 ? 47.105 15.805 29.005 1.00 38.31 248 CYS A C 1
ATOM 1849 O O . CYS A 1 248 ? 47.839 16.777 29.189 1.00 36.91 248 CYS A O 1
ATOM 1852 N N . GLU A 1 249 ? 46.394 15.226 29.975 1.00 42.63 249 GLU A N 1
ATOM 1853 C CA . GLU A 1 249 ? 46.501 15.630 31.383 1.00 43.90 249 GLU A CA 1
ATOM 1854 C C . GLU A 1 249 ? 47.940 15.727 31.904 1.00 48.48 249 GLU A C 1
ATOM 1855 O O . GLU A 1 249 ? 48.276 16.649 32.654 1.00 50.60 249 GLU A O 1
ATOM 1861 N N . ALA A 1 250 ? 48.785 14.781 31.492 1.00 51.71 250 ALA A N 1
ATOM 1862 C CA . ALA A 1 250 ? 50.165 14.711 31.955 1.00 51.18 250 ALA A CA 1
ATOM 1863 C C . ALA A 1 250 ? 51.102 15.710 31.261 1.00 44.41 250 ALA A C 1
ATOM 1864 O O . ALA A 1 250 ? 52.114 16.093 31.832 1.00 40.61 250 ALA A O 1
ATOM 1866 N N . THR A 1 251 ? 50.762 16.130 30.042 1.00 47.52 251 THR A N 1
ATOM 1867 C CA . THR A 1 251 ? 51.697 16.891 29.210 1.00 45.42 251 THR A CA 1
ATOM 1868 C C . THR A 1 251 ? 51.290 18.333 28.924 1.00 48.07 251 THR A C 1
ATOM 1869 O O . THR A 1 251 ? 52.129 19.149 28.543 1.00 54.81 251 THR A O 1
ATOM 1873 N N . GLY A 1 252 ? 50.011 18.640 29.086 1.00 45.15 252 GLY A N 1
ATOM 1874 C CA . GLY A 1 252 ? 49.500 19.972 28.780 1.00 49.57 252 GLY A CA 1
ATOM 1875 C C . GLY A 1 252 ? 48.881 20.088 27.395 1.00 52.43 252 GLY A C 1
ATOM 1876 O O . GLY A 1 252 ? 48.313 21.129 27.054 1.00 51.72 252 GLY A O 1
ATOM 1877 N N . ALA A 1 253 ? 48.979 19.025 26.596 1.00 48.59 253 ALA A N 1
ATOM 1878 C CA . ALA A 1 253 ? 48.106 18.862 25.431 1.00 43.05 253 ALA A CA 1
ATOM 1879 C C . ALA A 1 253 ? 46.647 18.818 25.866 1.00 43.47 253 ALA A C 1
ATOM 1880 O O . ALA A 1 253 ? 46.348 18.673 27.054 1.00 49.56 253 ALA A O 1
ATOM 1882 N N . GLU A 1 254 ? 45.749 18.955 24.892 1.00 47.11 254 GLU A N 1
ATOM 1883 C CA . GLU A 1 254 ? 44.307 19.021 25.127 1.00 43.82 254 GLU A CA 1
ATOM 1884 C C . GLU A 1 254 ? 43.623 17.971 24.268 1.00 41.74 254 GLU A C 1
ATOM 1885 O O . GLU A 1 254 ? 43.904 17.872 23.072 1.00 42.51 254 GLU A O 1
ATOM 1891 N N . ILE A 1 255 ? 42.730 17.188 24.870 1.00 43.94 255 ILE A N 1
ATOM 1892 C CA . ILE A 1 255 ? 42.156 16.029 24.175 1.00 39.48 255 ILE A CA 1
ATOM 1893 C C . ILE A 1 255 ? 41.156 16.439 23.095 1.00 42.26 255 ILE A C 1
ATOM 1894 O O . ILE A 1 255 ? 41.075 15.805 22.043 1.00 40.79 255 ILE A O 1
ATOM 1899 N N . SER A 1 256 ? 40.427 17.523 23.354 1.00 45.01 256 SER A N 1
ATOM 1900 C CA . SER A 1 256 ? 39.564 18.153 22.354 1.00 47.24 256 SER A CA 1
ATOM 1901 C C . SER A 1 256 ? 40.355 18.546 21.110 1.00 39.34 256 SER A C 1
ATOM 1902 O O . SER A 1 256 ? 39.919 18.287 19.985 1.00 51.23 256 SER A O 1
ATOM 1905 N N . GLU A 1 257 ? 41.522 19.151 21.325 1.00 40.23 257 GLU A N 1
ATOM 1906 C CA . GLU A 1 257 ? 42.444 19.526 20.244 1.00 41.59 257 GLU A CA 1
ATOM 1907 C C . GLU A 1 257 ? 43.066 18.351 19.476 1.00 44.23 257 GLU A C 1
ATOM 1908 O O . GLU A 1 257 ? 43.193 18.412 18.250 1.00 44.71 257 GLU A O 1
ATOM 1914 N N . VAL A 1 258 ? 43.450 17.287 20.189 1.00 45.42 258 VAL A N 1
ATOM 1915 C CA . VAL A 1 258 ? 43.991 16.073 19.546 1.00 37.63 258 VAL A CA 1
ATOM 1916 C C . VAL A 1 258 ? 42.922 15.317 18.756 1.00 34.76 258 VAL A C 1
ATOM 1917 O O . VAL A 1 258 ? 43.172 14.874 17.626 1.00 40.17 258 VAL A O 1
ATOM 1921 N N . ALA A 1 259 ? 41.729 15.176 19.340 1.00 32.89 259 ALA A N 1
ATOM 1922 C CA . ALA A 1 259 ? 40.629 14.461 18.676 1.00 28.90 259 ALA A CA 1
ATOM 1923 C C . ALA A 1 259 ? 40.222 15.120 17.352 1.00 40.37 259 ALA A C 1
ATOM 1924 O O . ALA A 1 259 ? 39.992 14.434 16.352 1.00 41.39 259 ALA A O 1
ATOM 1926 N N . HIS A 1 260 ? 40.163 16.449 17.357 1.00 42.29 260 HIS A N 1
ATOM 1927 C CA . HIS A 1 260 ? 39.941 17.239 16.148 1.00 47.30 260 HIS A CA 1
ATOM 1928 C C . HIS A 1 260 ? 40.964 16.956 15.053 1.00 41.82 260 HIS A C 1
ATOM 1929 O O . HIS A 1 260 ? 40.598 16.619 13.920 1.00 42.29 260 HIS A O 1
ATOM 1936 N N . ALA A 1 261 ? 42.242 17.084 15.402 1.00 38.12 261 ALA A N 1
ATOM 1937 C CA . ALA A 1 261 ? 43.345 16.935 14.452 1.00 34.26 261 ALA A CA 1
ATOM 1938 C C . ALA A 1 261 ? 43.411 15.529 13.899 1.00 41.07 261 ALA A C 1
ATOM 1939 O O . ALA A 1 261 ? 43.663 15.340 12.705 1.00 40.59 261 ALA A O 1
ATOM 1941 N N . VAL A 1 262 ? 43.179 14.544 14.773 1.00 40.46 262 VAL A N 1
ATOM 1942 C CA . VAL A 1 262 ? 43.206 13.129 14.381 1.00 37.72 262 VAL A CA 1
ATOM 1943 C C . VAL A 1 262 ? 41.974 12.762 13.556 1.00 36.44 262 VAL A C 1
ATOM 1944 O O . VAL A 1 262 ? 42.086 12.086 12.531 1.00 34.32 262 VAL A O 1
ATOM 1948 N N . GLY A 1 263 ? 40.808 13.244 13.984 1.00 38.90 263 GLY A N 1
ATOM 1949 C CA . GLY A 1 263 ? 39.548 12.954 13.294 1.00 44.61 263 GLY A CA 1
ATOM 1950 C C . GLY A 1 263 ? 39.417 13.485 11.875 1.00 45.57 263 GLY A C 1
ATOM 1951 O O . GLY A 1 263 ? 38.563 13.024 11.117 1.00 45.03 263 GLY A O 1
ATOM 1952 N N . TYR A 1 264 ? 40.267 14.444 11.517 1.00 44.59 264 TYR A N 1
ATOM 1953 C CA . TYR A 1 264 ? 40.302 15.011 10.170 1.00 50.87 264 TYR A CA 1
ATOM 1954 C C . TYR A 1 264 ? 41.022 14.162 9.137 1.00 54.98 264 TYR A C 1
ATOM 1955 O O . TYR A 1 264 ? 41.026 14.508 7.957 1.00 54.67 264 TYR A O 1
ATOM 1964 N N . ASP A 1 265 ? 41.637 13.063 9.560 1.00 45.36 265 ASP A N 1
ATOM 1965 C CA . ASP A 1 265 ? 42.114 12.083 8.596 1.00 39.69 265 ASP A CA 1
ATOM 1966 C C . ASP A 1 265 ? 40.907 11.266 8.160 1.00 49.04 265 ASP A C 1
ATOM 1967 O O . ASP A 1 265 ? 40.233 10.648 8.990 1.00 43.07 265 ASP A O 1
ATOM 1972 N N . THR A 1 266 ? 40.637 11.261 6.856 1.00 45.25 266 THR A N 1
ATOM 1973 C CA . THR A 1 266 ? 39.434 10.613 6.323 1.00 48.17 266 THR A CA 1
ATOM 1974 C C . THR A 1 266 ? 39.451 9.088 6.460 1.00 41.92 266 THR A C 1
ATOM 1975 O O . THR A 1 266 ? 38.416 8.442 6.311 1.00 50.65 266 THR A O 1
ATOM 1979 N N . ARG A 1 267 ? 40.625 8.517 6.737 1.00 40.80 267 ARG A N 1
ATOM 1980 C CA . ARG A 1 267 ? 40.754 7.068 6.904 1.00 43.94 267 ARG A CA 1
ATOM 1981 C C . ARG A 1 267 ? 40.431 6.652 8.345 1.00 41.75 267 ARG A C 1
ATOM 1982 O O . ARG A 1 267 ? 40.044 5.506 8.603 1.00 49.23 267 ARG A O 1
ATOM 1990 N N . ILE A 1 268 ? 40.584 7.600 9.263 1.00 38.13 268 ILE A N 1
ATOM 1991 C CA . ILE A 1 268 ? 40.200 7.435 10.666 1.00 43.06 268 ILE A CA 1
ATOM 1992 C C . ILE A 1 268 ? 38.739 7.848 10.873 1.00 49.65 268 ILE A C 1
ATOM 1993 O O . ILE A 1 268 ? 37.943 7.067 11.401 1.00 48.99 268 ILE A O 1
ATOM 1998 N N . GLY A 1 269 ? 38.400 9.068 10.442 1.00 43.24 269 GLY A N 1
ATOM 1999 C CA . GLY A 1 269 ? 37.039 9.607 10.558 1.00 40.68 269 GLY A CA 1
ATOM 2000 C C . GLY A 1 269 ? 36.844 10.338 11.870 1.00 41.79 269 GLY A C 1
ATOM 2001 O O . GLY A 1 269 ? 37.638 10.179 12.788 1.00 37.61 269 GLY A O 1
ATOM 2002 N N . SER A 1 270 ? 35.779 11.133 11.969 1.00 43.39 270 SER A N 1
ATOM 2003 C CA . SER A 1 270 ? 35.622 12.064 13.084 1.00 37.21 270 SER A CA 1
ATOM 2004 C C . SER A 1 270 ? 34.592 11.599 14.106 1.00 32.05 270 SER A C 1
ATOM 2005 O O . SER A 1 270 ? 34.362 12.274 15.113 1.00 42.66 270 SER A O 1
ATOM 2008 N N . LYS A 1 271 ? 33.964 10.457 13.850 1.00 42.47 271 LYS A N 1
ATOM 2009 C CA . LYS A 1 271 ? 32.948 9.953 14.768 1.00 37.09 271 LYS A CA 1
ATOM 2010 C C . LYS A 1 271 ? 33.560 9.087 15.853 1.00 40.70 271 LYS A C 1
ATOM 2011 O O . LYS A 1 271 ? 34.647 8.544 15.679 1.00 38.81 271 LYS A O 1
ATOM 2017 N N . PHE A 1 272 ? 32.852 8.988 16.975 1.00 42.06 272 PHE A N 1
ATOM 2018 C CA . PHE A 1 272 ? 33.264 8.168 18.112 1.00 42.63 272 PHE A CA 1
ATOM 2019 C C . PHE A 1 272 ? 34.636 8.530 18.686 1.00 43.35 272 PHE A C 1
ATOM 2020 O O . PHE A 1 272 ? 35.442 7.656 19.012 1.00 43.94 272 PHE A O 1
ATOM 2028 N N . LEU A 1 273 ? 34.885 9.833 18.819 1.00 37.94 273 LEU A N 1
ATOM 2029 C CA . LEU A 1 273 ? 36.188 10.334 19.251 1.00 33.11 273 LEU A CA 1
ATOM 2030 C C . LEU A 1 273 ? 35.996 11.342 20.374 1.00 32.84 273 LEU A C 1
ATOM 2031 O O . LEU A 1 273 ? 36.862 12.167 20.658 1.00 41.30 273 LEU A O 1
ATOM 2036 N N . GLN A 1 274 ? 34.842 11.247 21.017 1.00 35.51 274 GLN A N 1
ATOM 2037 C CA . GLN A 1 274 ? 34.542 12.054 22.182 1.00 40.05 274 GLN A CA 1
ATOM 2038 C C . GLN A 1 274 ? 35.022 11.334 23.435 1.00 37.98 274 GLN A C 1
ATOM 2039 O O . GLN A 1 274 ? 34.424 10.339 23.853 1.00 43.77 274 GLN A O 1
ATOM 2045 N N . ALA A 1 275 ? 36.096 11.853 24.024 1.00 38.05 275 ALA A N 1
ATOM 2046 C CA . ALA A 1 275 ? 36.577 11.408 25.326 1.00 38.84 275 ALA A CA 1
ATOM 2047 C C . ALA A 1 275 ? 35.532 11.655 26.401 1.00 44.60 275 ALA A C 1
ATOM 2048 O O . ALA A 1 275 ? 34.717 12.573 26.290 1.00 43.96 275 ALA A O 1
ATOM 2050 N N . SER A 1 276 ? 35.547 10.809 27.425 1.00 41.55 276 SER A N 1
ATOM 2051 C CA . SER A 1 276 ? 34.504 10.786 28.448 1.00 32.66 276 SER A CA 1
ATOM 2052 C C . SER A 1 276 ? 35.016 9.999 29.647 1.00 32.88 2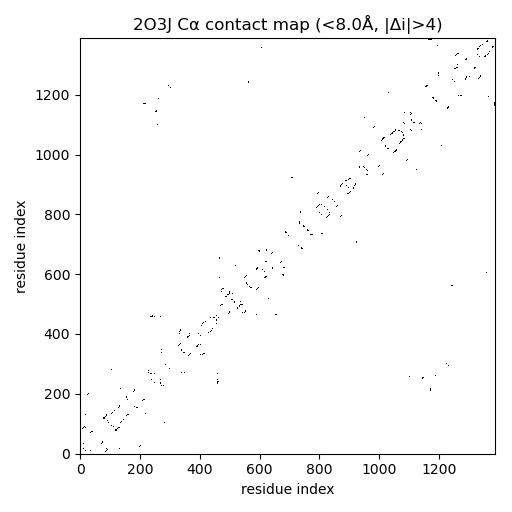76 SER A C 1
ATOM 2053 O O . SER A 1 276 ? 36.108 9.448 29.603 1.00 40.10 276 SER A O 1
ATOM 2056 N N . VAL A 1 277 ? 34.210 9.949 30.702 1.00 32.64 277 VAL A N 1
ATOM 2057 C CA . VAL A 1 277 ? 34.504 9.151 31.889 1.00 34.41 277 VAL A CA 1
ATOM 2058 C C . VAL A 1 277 ? 34.336 7.661 31.576 1.00 34.24 277 VAL A C 1
ATOM 2059 O O . VAL A 1 277 ? 34.865 6.821 32.281 1.00 41.11 277 VAL A O 1
ATOM 2063 N N . GLY A 1 278 ? 33.613 7.361 30.499 1.00 34.00 278 GLY A N 1
ATOM 2064 C CA . GLY A 1 278 ? 33.717 6.080 29.799 1.00 28.08 278 GLY A CA 1
ATOM 2065 C C . GLY A 1 278 ? 32.420 5.670 29.120 1.00 39.25 278 GLY A C 1
ATOM 2066 O O . GLY A 1 278 ? 31.342 6.159 29.472 1.00 35.05 278 GLY A O 1
ATOM 2067 N N . PHE A 1 279 ? 32.516 4.775 28.142 1.00 37.87 279 PHE A N 1
ATOM 2068 C CA . PHE A 1 279 ? 31.329 4.339 27.408 1.00 38.53 279 PHE A CA 1
ATOM 2069 C C . PHE A 1 279 ? 30.419 3.455 28.254 1.00 42.84 279 PHE A C 1
ATOM 2070 O O . PHE A 1 279 ? 30.874 2.801 29.202 1.00 36.96 279 PHE A O 1
ATOM 2078 N N . GLY A 1 280 ? 29.131 3.473 27.918 1.00 38.83 280 GLY A N 1
ATOM 2079 C CA . GLY A 1 280 ? 28.107 2.687 28.609 1.00 27.70 280 GLY A CA 1
ATOM 2080 C C . GLY A 1 280 ? 27.107 2.101 27.624 1.00 33.98 280 GLY A C 1
ATOM 2081 O O . GLY A 1 280 ? 27.294 2.201 26.411 1.00 34.71 280 GLY A O 1
ATOM 2082 N N . GLY A 1 281 ? 26.050 1.478 28.151 1.00 35.15 281 GLY A N 1
ATOM 2083 C CA . GLY A 1 281 ? 24.987 0.914 27.331 1.00 34.89 281 GLY A CA 1
ATOM 2084 C C . GLY A 1 281 ? 24.993 -0.597 27.302 1.00 43.68 281 GLY A C 1
ATOM 2085 O O . GLY A 1 281 ? 25.956 -1.252 27.741 1.00 31.95 281 GLY A O 1
ATOM 2086 N N . SER A 1 282 ? 23.920 -1.159 26.760 1.00 32.35 282 SER A N 1
ATOM 2087 C CA . SER A 1 282 ? 23.735 -2.604 26.777 1.00 35.84 282 SER A CA 1
ATOM 2088 C C . SER A 1 282 ? 24.510 -3.314 25.679 1.00 31.14 282 SER A C 1
ATOM 2089 O O . SER A 1 282 ? 24.421 -4.537 25.559 1.00 39.47 282 SER A O 1
ATOM 2092 N N . CYS A 1 283 ? 25.254 -2.559 24.871 1.00 32.93 283 CYS A N 1
ATOM 2093 C CA . CYS A 1 283 ? 25.904 -3.117 23.687 1.00 33.81 283 CYS A CA 1
ATOM 2094 C C . CYS A 1 283 ? 27.412 -3.244 23.815 1.00 35.88 283 CYS A C 1
ATOM 2095 O O . CYS A 1 283 ? 27.949 -4.306 23.540 1.00 28.91 283 CYS A O 1
ATOM 2098 N N . PHE A 1 284 ? 28.088 -2.149 24.150 1.00 23.78 284 PHE A N 1
ATOM 2099 C CA . PHE A 1 284 ? 29.524 -2.066 23.918 1.00 33.48 284 PHE A CA 1
ATOM 2100 C C . PHE A 1 284 ? 30.333 -3.031 24.783 1.00 29.57 284 PHE A C 1
ATOM 2101 O O . PHE A 1 284 ? 31.088 -3.841 24.251 1.00 29.91 284 PHE A O 1
ATOM 2109 N N . GLN A 1 285 ? 30.173 -2.948 26.105 1.00 32.02 285 GLN A N 1
ATOM 2110 C CA . GLN A 1 285 ? 30.938 -3.822 26.996 1.00 34.48 285 GLN A CA 1
ATOM 2111 C C . GLN A 1 285 ? 30.540 -5.270 26.772 1.00 29.33 285 GLN A C 1
ATOM 2112 O O . GLN A 1 285 ? 31.391 -6.138 26.609 1.00 28.95 285 GLN A O 1
ATOM 2118 N N . LYS A 1 286 ? 29.237 -5.518 26.726 1.00 30.23 286 LYS A N 1
ATOM 2119 C CA . LYS A 1 286 ? 28.723 -6.867 26.529 1.00 29.28 286 LYS A CA 1
ATOM 2120 C C . LYS A 1 286 ? 29.319 -7.526 25.274 1.00 24.54 286 LYS A C 1
ATOM 2121 O O . LYS A 1 286 ? 29.777 -8.672 25.319 1.00 29.52 286 LYS A O 1
ATOM 2127 N N . ASP A 1 287 ? 29.332 -6.793 24.159 1.00 25.79 287 ASP A N 1
ATOM 2128 C CA . ASP A 1 287 ? 29.814 -7.364 22.909 1.00 28.04 287 ASP A CA 1
ATOM 2129 C C . ASP A 1 287 ? 31.342 -7.520 22.881 1.00 22.98 287 ASP A C 1
ATOM 2130 O O . ASP A 1 287 ? 31.852 -8.465 22.272 1.00 23.16 287 ASP A O 1
ATOM 2135 N N . VAL A 1 288 ? 32.068 -6.579 23.485 1.00 28.11 288 VAL A N 1
ATOM 2136 C CA . VAL A 1 288 ? 33.525 -6.697 23.567 1.00 29.24 288 VAL A CA 1
ATOM 2137 C C . VAL A 1 288 ? 33.888 -7.908 24.439 1.00 28.53 288 VAL A C 1
ATOM 2138 O O . VAL A 1 288 ? 34.748 -8.716 24.064 1.00 25.63 288 VAL A O 1
ATOM 2142 N N . LEU A 1 289 ? 33.201 -8.057 25.570 1.00 24.03 289 LEU A N 1
ATOM 2143 C CA . LEU A 1 289 ? 33.429 -9.238 26.446 1.00 23.60 289 LEU A CA 1
ATOM 2144 C C . LEU A 1 289 ? 33.030 -10.583 25.837 1.00 29.53 289 LEU A C 1
ATOM 2145 O O . LEU A 1 289 ? 33.708 -11.610 26.079 1.00 27.11 289 LEU A O 1
ATOM 2150 N N . SER A 1 290 ? 31.936 -10.590 25.059 1.00 22.83 290 SER A N 1
ATOM 2151 C CA A SER A 1 290 ? 31.570 -11.753 24.245 0.50 22.60 290 SER A CA 1
ATOM 2152 C CA B SER A 1 290 ? 31.569 -11.751 24.247 0.50 23.52 290 SER A CA 1
ATOM 2153 C C . SER A 1 290 ? 32.704 -12.197 23.318 1.00 24.78 290 SER A C 1
ATOM 2154 O O . SER A 1 290 ? 32.966 -13.395 23.170 1.00 23.98 290 SER A O 1
ATOM 2159 N N . LEU A 1 291 ? 33.359 -11.228 22.686 1.00 25.95 291 LEU A N 1
ATOM 2160 C CA . LEU A 1 291 ? 34.438 -11.504 21.738 1.00 25.67 291 LEU A CA 1
ATOM 2161 C C . LEU A 1 291 ? 35.703 -11.954 22.484 1.00 18.46 291 LEU A C 1
ATOM 2162 O O . LEU A 1 291 ? 36.377 -12.879 22.027 1.00 25.21 291 LEU A O 1
ATOM 2167 N N . VAL A 1 292 ? 36.006 -11.315 23.614 1.00 23.92 292 VAL A N 1
ATOM 2168 C CA . VAL A 1 292 ? 37.100 -11.782 24.509 1.00 26.49 292 VAL A CA 1
ATOM 2169 C C . VAL A 1 292 ? 36.903 -13.241 24.895 1.00 27.00 292 VAL A C 1
ATOM 2170 O O . VAL A 1 292 ? 37.823 -14.059 24.755 1.00 21.84 292 VAL A O 1
ATOM 2174 N N . TYR A 1 293 ? 35.695 -13.569 25.340 1.00 26.02 293 TYR A N 1
ATOM 2175 C CA . TYR A 1 293 ? 35.372 -14.918 25.769 1.00 25.57 293 TYR A CA 1
ATOM 2176 C C . TYR A 1 293 ? 35.503 -15.906 24.608 1.00 26.19 293 TYR A C 1
ATOM 2177 O O . TYR A 1 293 ? 36.071 -16.990 24.758 1.00 24.54 293 TYR A O 1
ATOM 2186 N N . LEU A 1 294 ? 34.962 -15.528 23.449 1.00 28.12 294 LEU A N 1
ATOM 2187 C CA . LEU A 1 294 ? 35.158 -16.281 22.231 1.00 27.92 294 LEU A CA 1
ATOM 2188 C C . LEU A 1 294 ? 36.644 -16.569 21.978 1.00 29.69 294 LEU A C 1
ATOM 2189 O O . LEU A 1 294 ? 37.019 -17.721 21.781 1.00 24.93 294 LEU A O 1
ATOM 2194 N N . CYS A 1 295 ? 37.485 -15.532 21.999 1.00 24.86 295 CYS A N 1
ATOM 2195 C CA . CYS A 1 295 ? 38.913 -15.704 21.748 1.00 26.17 295 CYS A CA 1
ATOM 2196 C C . CYS A 1 295 ? 39.589 -16.606 22.796 1.00 24.51 295 CYS A C 1
ATOM 2197 O O . CYS A 1 295 ? 40.417 -17.434 22.438 1.00 28.77 295 CYS A O 1
ATOM 2200 N N . GLU A 1 296 ? 39.242 -16.435 24.074 1.00 24.53 296 GLU A N 1
ATOM 2201 C CA . GLU A 1 296 ? 39.742 -17.350 25.122 1.00 32.39 296 GLU A CA 1
ATOM 2202 C C . GLU A 1 296 ? 39.384 -18.787 24.769 1.00 30.01 296 GLU A C 1
ATOM 2203 O O . GLU A 1 296 ? 40.237 -19.685 24.824 1.00 27.86 296 GLU A O 1
ATOM 2209 N N . SER A 1 297 ? 38.130 -18.994 24.370 1.00 31.15 297 SER A N 1
ATOM 2210 C CA . SER A 1 297 ? 37.617 -20.336 24.075 1.00 26.14 297 SER A CA 1
ATOM 2211 C C . SER A 1 297 ? 38.262 -20.944 22.832 1.00 35.63 297 SER A C 1
ATOM 2212 O O . SER A 1 297 ? 38.338 -22.161 22.717 1.00 28.81 297 SER A O 1
ATOM 2215 N N . LEU A 1 298 ? 38.747 -20.102 21.915 1.00 23.48 298 LEU A N 1
ATOM 2216 C CA . LEU A 1 298 ? 39.476 -20.585 20.729 1.00 24.05 298 LEU A CA 1
ATOM 2217 C C . LEU A 1 298 ? 40.989 -20.783 20.943 1.00 27.23 298 LEU A C 1
ATOM 2218 O O . LEU A 1 298 ? 41.719 -21.037 19.990 1.00 26.75 298 LEU A O 1
ATOM 2223 N N . ASN A 1 299 ? 41.451 -20.628 22.180 1.00 27.18 299 ASN A N 1
ATOM 2224 C CA . ASN A 1 299 ? 42.875 -20.553 22.481 1.00 25.39 299 ASN A CA 1
ATOM 2225 C C . ASN A 1 299 ? 43.588 -19.498 21.652 1.00 29.88 299 ASN A C 1
ATOM 2226 O O . ASN A 1 299 ? 44.630 -19.748 21.040 1.00 26.64 299 ASN A O 1
ATOM 2231 N N . LEU A 1 300 ? 43.015 -18.302 21.644 1.00 24.86 300 LEU A N 1
ATOM 2232 C CA . LEU A 1 300 ? 43.697 -17.147 21.076 1.00 25.43 300 LEU A CA 1
ATOM 2233 C C . LEU A 1 300 ? 43.865 -16.117 22.172 1.00 24.43 300 LEU A C 1
ATOM 2234 O O . LEU A 1 300 ? 43.211 -15.073 22.136 1.00 29.84 300 LEU A O 1
ATOM 2239 N N . PRO A 1 301 ? 44.734 -16.402 23.179 1.00 24.36 301 PRO A N 1
ATOM 2240 C CA . PRO A 1 301 ? 44.795 -15.495 24.310 1.00 25.35 301 PRO A CA 1
ATOM 2241 C C . PRO A 1 301 ? 45.358 -14.127 23.940 1.00 23.31 301 PRO A C 1
ATOM 2242 O O . PRO A 1 301 ? 45.027 -13.151 24.596 1.00 22.05 301 PRO A O 1
AT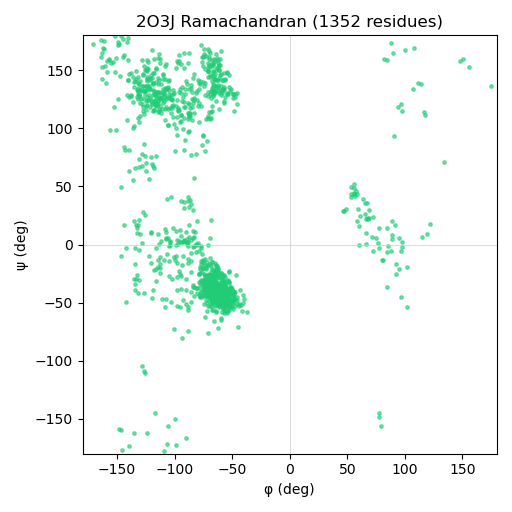OM 2246 N N . GLN A 1 302 ? 46.193 -14.066 22.907 1.00 24.37 302 GLN A N 1
ATOM 2247 C CA . GLN A 1 302 ? 46.764 -12.786 22.418 1.00 28.71 302 GLN A CA 1
ATOM 2248 C C . GLN A 1 302 ? 45.686 -11.777 21.937 1.00 17.23 302 GLN A C 1
ATOM 2249 O O . GLN A 1 302 ? 45.727 -10.567 22.283 1.00 25.47 302 GLN A O 1
ATOM 2255 N N . VAL A 1 303 ? 44.747 -12.294 21.163 1.00 20.57 303 VAL A N 1
ATOM 2256 C CA . VAL A 1 303 ? 43.584 -11.560 20.669 1.00 24.01 303 VAL A CA 1
ATOM 2257 C C . VAL A 1 303 ? 42.659 -11.212 21.837 1.00 23.17 303 VAL A C 1
ATOM 2258 O O . VAL A 1 303 ? 42.215 -10.080 21.952 1.00 22.76 303 VAL A O 1
ATOM 2262 N N . ALA A 1 304 ? 42.337 -12.202 22.677 1.00 24.68 304 ALA A N 1
ATOM 2263 C CA . ALA A 1 304 ? 41.618 -11.942 23.920 1.00 21.28 304 ALA A CA 1
ATOM 2264 C C . ALA A 1 304 ? 42.202 -10.781 24.727 1.00 30.19 304 ALA A C 1
ATOM 2265 O O . ALA A 1 304 ? 41.464 -9.864 25.090 1.00 27.42 304 ALA A O 1
ATOM 2267 N N . ASP A 1 305 ? 43.510 -10.828 25.009 1.00 23.03 305 ASP A N 1
ATOM 2268 C CA . ASP A 1 305 ? 44.183 -9.761 25.739 1.00 24.47 305 ASP A CA 1
ATOM 2269 C C . ASP A 1 305 ? 44.059 -8.416 25.001 1.00 25.76 305 ASP A C 1
ATOM 2270 O O . ASP A 1 305 ? 43.855 -7.362 25.639 1.00 24.14 305 ASP A O 1
ATOM 2275 N N . TYR A 1 306 ? 44.180 -8.454 23.676 1.00 20.88 306 TYR A N 1
ATOM 2276 C CA . TYR A 1 306 ? 44.112 -7.220 22.856 1.00 28.87 306 TYR A CA 1
ATOM 2277 C C . TYR A 1 306 ? 42.745 -6.516 23.026 1.00 26.16 306 TYR A C 1
ATOM 2278 O O . TYR A 1 306 ? 42.689 -5.322 23.340 1.00 27.24 306 TYR A O 1
ATOM 2287 N N . TRP A 1 307 ? 41.651 -7.270 22.885 1.00 30.13 307 TRP A N 1
ATOM 2288 C CA . TRP A 1 307 ? 40.304 -6.702 23.052 1.00 27.22 307 TRP A CA 1
ATOM 2289 C C . TRP A 1 307 ? 39.928 -6.409 24.509 1.00 25.62 307 TRP A C 1
ATOM 2290 O O . TRP A 1 307 ? 39.174 -5.483 24.771 1.00 26.60 307 TRP A O 1
ATOM 2301 N N . GLN A 1 308 ? 40.455 -7.178 25.463 1.00 25.95 308 GLN A N 1
ATOM 2302 C CA . GLN A 1 308 ? 40.253 -6.858 26.885 1.00 23.74 308 GLN A CA 1
ATOM 2303 C C . GLN A 1 308 ? 40.785 -5.470 27.256 1.00 25.37 308 GLN A C 1
ATOM 2304 O O . GLN A 1 308 ? 40.245 -4.797 28.152 1.00 28.18 308 GLN A O 1
ATOM 2310 N N . GLY A 1 309 ? 41.829 -5.029 26.570 1.00 27.72 309 GLY A N 1
ATOM 2311 C CA . GLY A 1 309 ? 42.366 -3.688 26.817 1.00 25.50 309 GLY A CA 1
ATOM 2312 C C . GLY A 1 309 ? 41.348 -2.564 26.644 1.00 27.04 309 GLY A C 1
ATOM 2313 O O . GLY A 1 309 ? 41.410 -1.560 27.360 1.00 28.78 309 GLY A O 1
ATOM 2314 N N . VAL A 1 310 ? 40.417 -2.740 25.700 1.00 29.94 310 VAL A N 1
ATOM 2315 C CA . VAL A 1 310 ? 39.297 -1.809 25.511 1.00 26.36 310 VAL A CA 1
ATOM 2316 C C . VAL A 1 310 ? 38.504 -1.688 26.812 1.00 37.15 310 VAL A C 1
ATOM 2317 O O . VAL A 1 310 ? 38.239 -0.583 27.287 1.00 27.12 310 VAL A O 1
ATOM 2321 N N . ILE A 1 311 ? 38.170 -2.827 27.407 1.00 27.10 311 ILE A N 1
ATOM 2322 C CA . ILE A 1 311 ? 37.457 -2.834 28.687 1.00 27.19 311 ILE A CA 1
ATOM 2323 C C . ILE A 1 311 ? 38.344 -2.324 29.843 1.00 28.50 311 ILE A C 1
ATOM 2324 O O . ILE A 1 311 ? 37.876 -1.578 30.715 1.00 29.17 311 ILE A O 1
ATOM 2329 N N . ASN A 1 312 ? 39.623 -2.713 29.843 1.00 28.07 312 ASN A N 1
ATOM 2330 C CA . ASN A 1 312 ? 40.577 -2.257 30.869 1.00 27.83 312 ASN A CA 1
ATOM 2331 C C . ASN A 1 312 ? 40.686 -0.735 30.927 1.00 33.03 312 ASN A C 1
ATOM 2332 O O . ASN A 1 312 ? 40.619 -0.154 31.992 1.00 25.44 312 ASN A O 1
ATOM 2337 N N . ILE A 1 313 ? 40.841 -0.102 29.768 1.00 26.90 313 ILE A N 1
ATOM 2338 C CA . ILE A 1 313 ? 40.910 1.333 29.715 1.00 30.46 313 ILE A CA 1
ATOM 2339 C C . ILE A 1 313 ? 39.628 1.982 30.238 1.00 27.92 313 ILE A C 1
ATOM 2340 O O . ILE A 1 313 ? 39.706 2.911 31.041 1.00 34.39 313 ILE A O 1
ATOM 2345 N N . ASN A 1 314 ? 38.465 1.471 29.817 1.00 32.45 314 ASN A N 1
ATOM 2346 C CA . ASN A 1 314 ? 37.179 2.014 30.268 1.00 30.64 314 ASN A CA 1
ATOM 2347 C C . ASN A 1 314 ? 37.031 2.020 31.785 1.00 31.80 314 ASN A C 1
ATOM 2348 O O . ASN A 1 314 ? 36.608 3.016 32.363 1.00 28.17 314 ASN A O 1
ATOM 2353 N N . ASN A 1 315 ? 37.396 0.904 32.420 1.00 29.41 315 ASN A N 1
ATOM 2354 C CA . ASN A 1 315 ? 37.288 0.770 33.875 1.00 26.64 315 ASN A CA 1
ATOM 2355 C C . ASN A 1 315 ? 38.347 1.635 34.575 1.00 22.84 315 ASN A C 1
ATOM 2356 O O . ASN A 1 315 ? 38.106 2.166 35.645 1.00 33.62 315 ASN A O 1
ATOM 2361 N N . TRP A 1 316 ? 39.500 1.779 33.928 1.00 32.97 316 TRP A N 1
ATOM 2362 C CA . TRP A 1 316 ? 40.596 2.611 34.419 1.00 29.99 316 TRP A CA 1
ATOM 2363 C C . TRP A 1 316 ? 40.260 4.108 34.371 1.00 34.69 316 TRP A C 1
ATOM 2364 O O . TRP A 1 316 ? 40.499 4.820 35.339 1.00 31.47 316 TRP A O 1
ATOM 2375 N N . GLN A 1 317 ? 39.692 4.568 33.258 1.00 37.97 317 GLN A N 1
ATOM 2376 C CA . GLN A 1 317 ? 39.097 5.916 33.161 1.00 28.84 317 GLN A CA 1
ATOM 2377 C C . GLN A 1 317 ? 38.119 6.244 34.298 1.00 29.84 317 GLN A C 1
ATOM 2378 O O . GLN A 1 317 ? 38.275 7.267 34.969 1.00 35.22 317 GLN A O 1
ATOM 2384 N N . ARG A 1 318 ? 37.125 5.378 34.513 1.00 30.93 318 ARG A N 1
ATOM 2385 C CA . ARG A 1 318 ? 36.163 5.539 35.615 1.00 30.16 318 ARG A CA 1
ATOM 2386 C C . ARG A 1 318 ? 36.840 5.597 36.979 1.00 38.18 318 ARG A C 1
ATOM 2387 O O . ARG A 1 318 ? 36.533 6.475 37.797 1.00 36.42 318 ARG A O 1
ATOM 2395 N N . ARG A 1 319 ? 37.763 4.662 37.216 1.00 30.59 319 ARG A N 1
ATOM 2396 C CA . ARG A 1 319 ? 38.464 4.553 38.495 1.00 35.20 319 ARG A CA 1
ATOM 2397 C C . ARG A 1 319 ? 39.362 5.782 38.725 1.00 30.76 319 ARG A C 1
ATOM 2398 O O . ARG A 1 319 ? 39.363 6.359 39.811 1.00 34.52 319 ARG A O 1
ATOM 2406 N N . ARG A 1 320 ? 40.141 6.168 37.724 1.00 29.08 320 ARG A N 1
ATOM 2407 C CA . ARG A 1 320 ? 41.124 7.233 37.920 1.00 26.57 320 ARG A CA 1
ATOM 2408 C C . ARG A 1 320 ? 40.456 8.611 38.063 1.00 40.20 320 ARG A C 1
ATOM 2409 O O . ARG A 1 320 ? 41.010 9.504 38.718 1.00 30.24 320 ARG A O 1
ATOM 2417 N N . PHE A 1 321 ? 39.294 8.772 37.425 1.00 34.25 321 PHE A N 1
ATOM 2418 C CA . PHE A 1 321 ? 38.427 9.943 37.612 1.00 37.98 321 PHE A CA 1
ATOM 2419 C C . PHE A 1 321 ? 37.961 10.052 39.063 1.00 35.95 321 PHE A C 1
ATOM 2420 O O . PHE A 1 321 ? 38.139 11.096 39.695 1.00 39.71 321 PHE A O 1
ATOM 2428 N N . ALA A 1 322 ? 37.393 8.974 39.597 1.00 36.79 322 ALA A N 1
ATOM 2429 C CA . ALA A 1 322 ? 36.973 8.958 41.001 1.00 36.45 322 ALA A CA 1
ATOM 2430 C C . ALA A 1 322 ? 38.115 9.172 41.992 1.00 41.31 322 ALA A C 1
ATOM 2431 O O . ALA A 1 322 ? 37.917 9.823 43.025 1.00 42.19 322 ALA A O 1
ATOM 2433 N N . ASP A 1 323 ? 39.299 8.642 41.669 1.00 39.72 323 ASP A N 1
ATOM 2434 C CA . ASP A 1 323 ? 40.500 8.821 42.495 1.00 37.01 323 ASP A CA 1
ATOM 2435 C C . ASP A 1 323 ? 40.813 10.291 42.678 1.00 40.67 323 ASP A C 1
ATOM 2436 O O . ASP A 1 323 ? 41.151 10.727 43.781 1.00 36.53 323 ASP A O 1
ATOM 2441 N N . LYS A 1 324 ? 40.710 11.028 41.579 1.00 42.18 324 LYS A N 1
ATOM 2442 C CA . LYS A 1 324 ? 40.995 12.456 41.531 1.00 44.87 324 LYS A CA 1
ATOM 2443 C C . LYS A 1 324 ? 40.019 13.278 42.378 1.00 39.07 324 LYS A C 1
ATOM 2444 O O . LYS A 1 324 ? 40.413 14.258 43.001 1.00 52.53 324 LYS A O 1
ATOM 2450 N N . ILE A 1 325 ? 38.754 12.867 42.391 1.00 48.64 325 ILE A N 1
ATOM 2451 C CA . ILE A 1 325 ? 37.740 13.454 43.272 1.00 46.37 325 ILE A CA 1
ATOM 2452 C C . ILE A 1 325 ? 38.086 13.184 44.737 1.00 50.01 325 ILE A C 1
ATOM 2453 O O . ILE A 1 325 ? 38.047 14.097 45.567 1.00 48.73 325 ILE A O 1
ATOM 2458 N N . ILE A 1 326 ? 38.427 11.933 45.039 1.00 40.61 326 ILE A N 1
ATOM 2459 C CA . ILE A 1 326 ? 38.770 11.520 46.406 1.00 39.82 326 ILE A CA 1
ATOM 2460 C C . ILE A 1 326 ? 40.016 12.278 46.881 1.00 46.86 326 ILE A C 1
ATOM 2461 O O . ILE A 1 326 ? 40.024 12.838 47.980 1.00 43.01 326 ILE A O 1
ATOM 2466 N N . ALA A 1 327 ? 41.049 12.310 46.038 1.00 42.74 327 ALA A N 1
ATOM 2467 C CA . ALA A 1 327 ? 42.288 13.024 46.348 1.00 42.70 327 ALA A CA 1
ATOM 2468 C C . ALA A 1 327 ? 42.090 14.519 46.630 1.00 54.38 327 ALA A C 1
ATOM 2469 O O . ALA A 1 327 ? 42.507 15.018 47.677 1.00 55.98 327 ALA A O 1
ATOM 2471 N N . GLU A 1 328 ? 41.444 15.228 45.710 1.00 54.87 328 GLU A N 1
ATOM 2472 C CA . GLU A 1 328 ? 41.254 16.673 45.870 1.00 58.63 328 GLU A CA 1
ATOM 2473 C C . GLU A 1 328 ? 40.405 17.058 47.086 1.00 55.56 328 GLU A C 1
ATOM 2474 O O . GLU A 1 328 ? 40.490 18.186 47.567 1.00 61.79 328 GLU A O 1
ATOM 2480 N N . LEU A 1 329 ? 39.610 16.112 47.583 1.00 51.12 329 LEU A N 1
ATOM 2481 C CA . LEU A 1 329 ? 38.847 16.285 48.819 1.00 49.49 329 LEU A CA 1
ATOM 2482 C C . LEU A 1 329 ? 39.596 15.716 50.033 1.00 50.62 329 LEU A C 1
ATOM 2483 O O . LEU A 1 329 ? 38.986 15.151 50.955 1.00 47.07 329 LEU A O 1
ATOM 2488 N N . PHE A 1 330 ? 40.919 15.888 50.011 1.00 47.57 330 PHE A N 1
ATOM 2489 C CA . PHE A 1 330 ? 41.825 15.584 51.126 1.00 54.93 330 PHE A CA 1
ATOM 2490 C C . PHE A 1 330 ? 41.931 14.094 51.464 1.00 55.17 330 PHE A C 1
ATOM 2491 O O . PHE A 1 330 ? 42.286 13.755 52.597 1.00 57.01 330 PHE A O 1
ATOM 2499 N N . ASN A 1 331 ? 41.607 13.223 50.496 1.00 49.87 331 ASN A N 1
ATOM 2500 C CA . ASN A 1 331 ? 41.643 11.753 50.668 1.00 35.16 331 ASN A CA 1
ATOM 2501 C C . ASN A 1 331 ? 40.692 11.290 51.757 1.00 40.07 331 ASN A C 1
ATOM 2502 O O . ASN A 1 331 ? 40.884 10.241 52.374 1.00 48.19 331 ASN A O 1
ATOM 2507 N N . THR A 1 332 ? 39.664 12.099 52.004 1.00 39.83 332 THR A N 1
ATOM 2508 C CA . THR A 1 332 ? 38.665 11.790 53.017 1.00 51.83 332 THR A CA 1
ATOM 2509 C C . THR A 1 332 ? 37.294 12.353 52.630 1.00 52.63 332 THR A C 1
ATOM 2510 O O . THR A 1 332 ? 37.167 13.543 52.332 1.00 53.20 332 THR A O 1
ATOM 2514 N N . VAL A 1 333 ? 36.283 11.484 52.597 1.00 54.94 333 VAL A N 1
ATOM 2515 C CA . VAL A 1 333 ? 34.938 11.870 52.157 1.00 47.78 333 VAL A CA 1
ATOM 2516 C C . VAL A 1 333 ? 33.816 11.166 52.927 1.00 48.57 333 VAL A C 1
ATOM 2517 O O . VAL A 1 333 ? 32.672 11.151 52.467 1.00 51.25 333 VAL A O 1
ATOM 2521 N N . THR A 1 334 ? 34.128 10.586 54.088 1.00 43.59 334 THR A N 1
ATOM 2522 C CA . THR A 1 334 ? 33.087 9.976 54.938 1.00 49.28 334 THR A CA 1
ATOM 2523 C C . THR A 1 334 ? 32.087 11.059 55.365 1.00 55.25 334 THR A C 1
ATOM 2524 O O . THR A 1 334 ? 32.493 12.141 55.798 1.00 57.40 334 THR A O 1
ATOM 2528 N N . ASP A 1 335 ? 30.793 10.768 55.194 1.00 53.14 335 ASP A N 1
ATOM 2529 C CA . ASP A 1 335 ? 29.692 11.716 55.443 1.00 55.34 335 ASP A CA 1
ATOM 2530 C C . ASP A 1 335 ? 29.704 13.015 54.616 1.00 59.29 335 ASP A C 1
ATOM 2531 O O . ASP A 1 335 ? 28.806 13.847 54.753 1.00 63.72 335 ASP A O 1
ATOM 2536 N N . LYS A 1 336 ? 30.707 13.167 53.751 1.00 54.43 336 LYS A N 1
ATOM 2537 C CA . LYS A 1 336 ? 30.914 14.386 52.968 1.00 52.85 336 LYS A CA 1
ATOM 2538 C C . LYS A 1 336 ? 30.015 14.432 51.729 1.00 53.84 336 LYS A C 1
ATOM 2539 O O . LYS A 1 336 ? 29.944 13.466 50.968 1.00 51.27 336 LYS A O 1
ATOM 2545 N N . LYS A 1 337 ? 29.328 15.561 51.538 1.00 54.81 337 LYS A N 1
ATOM 2546 C CA . LYS A 1 337 ? 28.308 15.677 50.499 1.00 50.37 337 LYS A CA 1
ATOM 2547 C C . LYS A 1 337 ? 28.865 15.948 49.101 1.00 44.57 337 LYS A C 1
ATOM 2548 O O . LYS A 1 337 ? 29.595 16.926 48.860 1.00 37.95 337 LYS A O 1
ATOM 2554 N N . ILE A 1 338 ? 28.503 15.075 48.171 1.00 45.76 338 ILE A N 1
ATOM 2555 C CA . ILE A 1 338 ? 28.906 15.263 46.789 1.00 45.12 338 ILE A CA 1
ATOM 2556 C C . ILE A 1 338 ? 27.698 15.181 45.866 1.00 42.79 338 ILE A C 1
ATOM 2557 O O . ILE A 1 338 ? 26.858 14.292 46.004 1.00 45.77 338 ILE A O 1
ATOM 2562 N N . ALA A 1 339 ? 27.600 16.134 44.946 1.00 46.34 339 ALA A N 1
ATOM 2563 C CA . ALA A 1 339 ? 26.508 16.137 43.981 1.00 48.70 339 ALA A CA 1
ATOM 2564 C C . ALA A 1 339 ? 26.902 15.553 42.636 1.00 37.80 339 ALA A C 1
ATOM 2565 O O . ALA A 1 339 ? 27.764 16.087 41.940 1.00 46.50 339 ALA A O 1
ATOM 2567 N N . ILE A 1 340 ? 26.214 14.480 42.260 1.00 42.57 340 ILE A N 1
ATOM 2568 C CA . ILE A 1 340 ? 26.356 13.899 40.931 1.00 36.71 340 ILE A CA 1
ATOM 2569 C C . ILE A 1 340 ? 25.336 14.526 39.975 1.00 44.59 340 ILE A C 1
ATOM 2570 O O . ILE A 1 340 ? 24.124 14.423 40.191 1.00 46.72 340 ILE A O 1
ATOM 2575 N N . PHE A 1 341 ? 25.846 15.193 38.941 1.00 45.58 341 PHE A N 1
ATOM 2576 C CA . PHE A 1 341 ? 25.055 15.618 37.777 1.00 41.18 341 PHE A CA 1
ATOM 2577 C C . PHE A 1 341 ? 25.022 14.529 36.688 1.00 40.39 341 PHE A C 1
ATOM 2578 O O . PHE A 1 341 ? 25.938 14.449 35.874 1.00 44.75 341 PHE A O 1
ATOM 2586 N N . GLY A 1 342 ? 23.962 13.717 36.669 1.00 37.38 342 GLY A N 1
ATOM 2587 C CA . GLY A 1 342 ? 23.749 12.735 35.605 1.00 39.54 342 GLY A CA 1
ATOM 2588 C C . GLY A 1 342 ? 23.894 11.290 36.055 1.00 42.15 342 GLY A C 1
ATOM 2589 O O . GLY A 1 342 ? 24.784 10.961 36.839 1.00 45.60 342 GLY A O 1
ATOM 2590 N N . PHE A 1 343 ? 23.003 10.435 35.564 1.00 39.36 343 PHE A N 1
ATOM 2591 C CA . PHE A 1 343 ? 22.984 9.019 35.909 1.00 41.36 343 PHE A CA 1
ATOM 2592 C C . PHE A 1 343 ? 22.813 8.099 34.697 1.00 47.74 343 PHE A C 1
ATOM 2593 O O . PHE A 1 343 ? 23.342 6.978 34.680 1.00 40.23 343 PHE A O 1
ATOM 2601 N N . ALA A 1 344 ? 22.052 8.545 33.700 1.00 39.81 344 ALA A N 1
ATOM 2602 C CA . ALA A 1 344 ? 21.773 7.701 32.541 1.00 41.22 344 ALA A CA 1
ATOM 2603 C C . ALA A 1 344 ? 23.084 7.479 31.772 1.00 41.24 344 ALA A C 1
ATOM 2604 O O . ALA A 1 344 ? 24.000 8.288 31.888 1.00 36.73 344 ALA A O 1
ATOM 2606 N N . PHE A 1 345 ? 23.178 6.399 30.993 1.00 41.46 345 PHE A N 1
ATOM 2607 C CA . PHE A 1 345 ? 24.456 6.054 30.336 1.00 34.27 345 PHE A CA 1
ATOM 2608 C C . PHE A 1 345 ? 24.933 7.060 29.296 1.00 43.19 345 PHE A C 1
ATOM 2609 O O . PHE A 1 345 ? 26.129 7.165 29.028 1.00 44.93 345 PHE A O 1
ATOM 2617 N N . LYS A 1 346 ? 23.985 7.790 28.713 1.00 39.81 346 LYS A N 1
ATOM 2618 C CA . LYS A 1 346 ? 24.275 8.973 27.905 1.00 38.58 346 LYS A CA 1
ATOM 2619 C C . LYS A 1 346 ? 23.105 9.948 28.055 1.00 38.33 346 LYS A C 1
ATOM 2620 O O . LYS A 1 346 ? 22.096 9.637 28.709 1.00 38.10 346 LYS A O 1
ATOM 2626 N N . LYS A 1 347 ? 23.259 11.135 27.481 1.00 45.63 347 LYS A N 1
ATOM 2627 C CA . LYS A 1 347 ? 22.173 12.112 27.441 1.00 50.10 347 LYS A CA 1
ATOM 2628 C C . LYS A 1 347 ? 21.002 11.637 26.569 1.00 51.96 347 LYS A C 1
ATOM 2629 O O . LYS A 1 347 ? 21.171 10.778 25.686 1.00 51.47 347 LYS A O 1
ATOM 2635 N N . ASN A 1 348 ? 19.818 12.172 26.864 1.00 52.66 348 ASN A N 1
ATOM 2636 C CA . ASN A 1 348 ? 18.603 11.957 26.073 1.00 47.63 348 ASN A CA 1
ATOM 2637 C C . ASN A 1 348 ? 17.996 10.567 26.193 1.00 47.56 348 ASN A C 1
ATOM 2638 O O . ASN A 1 348 ? 17.270 10.127 25.310 1.00 48.78 348 ASN A O 1
ATOM 2643 N N . THR A 1 349 ? 18.286 9.884 27.296 1.00 40.09 349 THR A N 1
ATOM 2644 C CA . THR A 1 349 ? 17.659 8.609 27.579 1.00 39.15 349 THR A CA 1
ATOM 2645 C C . THR A 1 349 ? 17.413 8.439 29.071 1.00 43.45 349 THR A C 1
ATOM 2646 O O . THR A 1 349 ? 18.006 9.151 29.888 1.00 42.58 349 THR A O 1
ATOM 2650 N N . GLY A 1 350 ? 16.513 7.520 29.411 1.00 38.12 350 GLY A N 1
ATOM 2651 C CA . GLY A 1 350 ? 16.424 6.985 30.769 1.00 49.12 350 GLY A CA 1
ATOM 2652 C C . GLY A 1 350 ? 17.128 5.653 30.993 1.00 49.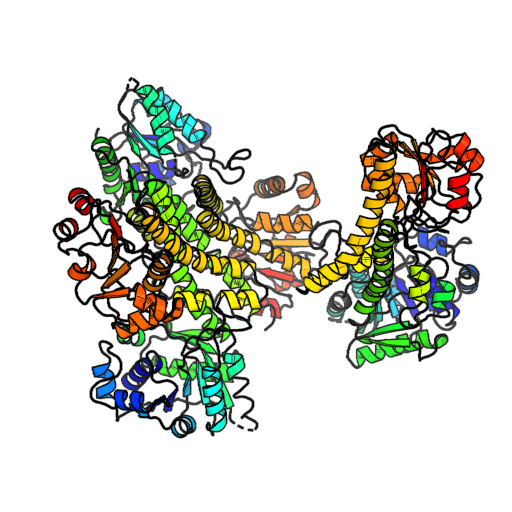54 350 GLY A C 1
ATOM 2653 O O . GLY A 1 350 ? 17.038 5.081 32.084 1.00 41.05 350 GLY A O 1
ATOM 2654 N N . ASP A 1 351 ? 17.813 5.164 29.957 1.00 43.52 351 ASP A N 1
ATOM 2655 C CA . ASP A 1 351 ? 18.600 3.918 30.004 1.00 43.81 351 ASP A CA 1
ATOM 2656 C C . ASP A 1 351 ? 19.789 4.093 30.935 1.00 42.65 351 ASP A C 1
ATOM 2657 O O . ASP A 1 351 ? 20.561 5.039 30.787 1.00 32.64 351 ASP A O 1
ATOM 2662 N N . THR A 1 352 ? 19.938 3.171 31.882 1.00 40.33 352 THR A N 1
ATOM 2663 C CA . THR A 1 352 ? 21.063 3.221 32.800 1.00 36.92 352 THR A CA 1
ATOM 2664 C C . THR A 1 352 ? 22.051 2.071 32.594 1.00 39.65 352 THR A C 1
ATOM 2665 O O . THR A 1 352 ? 22.999 1.935 33.352 1.00 36.72 352 THR A O 1
ATOM 2669 N N . ARG A 1 353 ? 21.815 1.224 31.598 1.00 37.16 353 ARG A N 1
ATOM 2670 C CA . ARG A 1 353 ? 22.575 -0.021 31.515 1.00 39.29 353 ARG A CA 1
ATOM 2671 C C . ARG A 1 353 ? 24.051 0.280 31.271 1.00 40.33 353 ARG A C 1
ATOM 2672 O O . ARG A 1 353 ? 24.388 1.118 30.430 1.00 37.59 353 ARG A O 1
ATOM 2680 N N . GLU A 1 354 ? 24.916 -0.362 32.064 1.00 40.25 354 GLU A N 1
ATOM 2681 C CA . GLU A 1 354 ? 26.364 -0.110 32.056 1.00 31.36 354 GLU A CA 1
ATOM 2682 C C . GLU A 1 354 ? 26.784 1.354 32.138 1.00 38.75 354 GLU A C 1
ATOM 2683 O O . GLU A 1 354 ? 27.826 1.735 31.614 1.00 35.73 354 GLU A O 1
ATOM 2689 N N . SER A 1 355 ? 25.971 2.174 32.806 1.00 37.82 355 SER A N 1
ATOM 2690 C CA . SER A 1 355 ? 26.266 3.608 32.925 1.00 31.51 355 SER A CA 1
ATOM 2691 C C . SER A 1 355 ? 27.498 3.845 33.800 1.00 33.88 355 SER A C 1
ATOM 2692 O O . SER A 1 355 ? 27.623 3.278 34.902 1.00 33.04 355 SER A O 1
ATOM 2695 N N . SER A 1 356 ? 28.394 4.680 33.292 1.00 32.66 356 SER A N 1
ATOM 2696 C CA . SER A 1 356 ? 29.637 5.022 33.963 1.00 33.18 356 SER A CA 1
ATOM 2697 C C . SER A 1 356 ? 29.316 5.662 35.299 1.00 38.42 356 SER A C 1
ATOM 2698 O O . SER A 1 356 ? 30.098 5.568 36.248 1.00 38.51 356 SER A O 1
ATOM 2701 N N . ALA A 1 357 ? 28.153 6.308 35.366 1.00 36.19 357 ALA A N 1
ATOM 2702 C CA . ALA A 1 357 ? 27.690 6.924 36.600 1.00 32.80 357 ALA A CA 1
ATOM 2703 C C . ALA A 1 357 ? 27.484 5.920 37.720 1.00 30.31 357 ALA A C 1
ATOM 2704 O O . ALA A 1 357 ? 27.949 6.148 38.828 1.00 40.38 357 ALA A O 1
ATOM 2706 N N . ILE A 1 358 ? 26.819 4.800 37.433 1.00 29.12 358 ILE A N 1
ATOM 2707 C CA . ILE A 1 358 ? 26.696 3.704 38.412 1.00 33.51 358 ILE A CA 1
ATOM 2708 C C . ILE A 1 358 ? 28.053 3.343 39.028 1.00 36.40 358 ILE A C 1
ATOM 2709 O O . ILE A 1 358 ? 28.175 3.211 40.247 1.00 40.79 358 ILE A O 1
ATOM 2714 N N . HIS A 1 359 ? 29.072 3.196 38.182 1.00 42.74 359 HIS A N 1
ATOM 2715 C CA . HIS A 1 359 ? 30.383 2.736 38.645 1.00 37.35 359 HIS A CA 1
ATOM 2716 C C . HIS A 1 359 ? 31.248 3.784 39.360 1.00 40.20 359 HIS A C 1
ATOM 2717 O O . HIS A 1 359 ? 31.858 3.481 40.390 1.00 33.37 359 HIS A O 1
ATOM 2724 N N . VAL A 1 360 ? 31.266 5.017 38.855 1.00 37.23 360 VAL A N 1
ATOM 2725 C CA . VAL A 1 360 ? 31.886 6.138 39.583 1.00 36.31 360 VAL A CA 1
ATOM 2726 C C . VAL A 1 360 ? 31.263 6.394 40.966 1.00 45.29 360 VAL A C 1
ATOM 2727 O O . VAL A 1 360 ? 31.983 6.665 41.937 1.00 47.13 360 VAL A O 1
ATOM 2731 N N . ILE A 1 361 ? 29.937 6.302 41.055 1.00 40.92 361 ILE A N 1
ATOM 2732 C CA . ILE A 1 361 ? 29.230 6.509 42.330 1.00 40.94 361 ILE A CA 1
ATOM 2733 C C . ILE A 1 361 ? 29.597 5.404 43.307 1.00 39.17 361 ILE A C 1
ATOM 2734 O O . ILE A 1 361 ? 29.800 5.654 44.497 1.00 39.54 361 ILE A O 1
ATOM 2739 N N . LYS A 1 362 ? 29.679 4.180 42.796 1.00 36.34 362 LYS A N 1
ATOM 2740 C CA . LYS A 1 362 ? 30.053 3.015 43.609 1.00 41.72 362 LYS A CA 1
ATOM 2741 C C . LYS A 1 362 ? 31.417 3.224 44.263 1.00 33.37 362 LYS A C 1
ATOM 2742 O O . LYS A 1 362 ? 31.602 2.914 45.444 1.00 31.65 362 LYS A O 1
ATOM 2748 N N . HIS A 1 363 ? 32.358 3.775 43.494 1.00 34.92 363 HIS A N 1
ATOM 2749 C CA . HIS A 1 363 ? 33.693 4.078 43.996 1.00 38.87 363 HIS A CA 1
ATOM 2750 C C . HIS A 1 363 ? 33.591 5.066 45.143 1.00 43.03 363 HIS A C 1
ATOM 2751 O O . HIS A 1 363 ? 34.224 4.886 46.178 1.00 41.76 363 HIS A O 1
ATOM 2758 N N . LEU A 1 364 ? 32.769 6.095 44.964 1.00 42.58 364 LEU A N 1
ATOM 2759 C CA . LEU A 1 364 ? 32.591 7.124 45.994 1.00 41.39 364 LEU A CA 1
ATOM 2760 C C . LEU A 1 364 ? 31.819 6.664 47.242 1.00 35.28 364 LEU A C 1
ATOM 2761 O O . LEU A 1 364 ? 32.173 7.052 48.355 1.00 39.77 364 LEU A O 1
ATOM 2766 N N . MET A 1 365 ? 30.811 5.806 47.060 1.00 36.15 365 MET A N 1
ATOM 2767 C CA . MET A 1 365 ? 30.172 5.048 48.158 1.00 37.63 365 MET A CA 1
ATOM 2768 C C . MET A 1 365 ? 31.128 4.183 49.017 1.00 47.17 365 MET A C 1
ATOM 2769 O O . MET A 1 365 ? 30.907 4.013 50.224 1.00 43.90 365 MET A O 1
ATOM 2774 N N . GLU A 1 366 ? 32.163 3.618 48.390 1.00 42.50 366 GLU A N 1
ATOM 2775 C CA . GLU A 1 366 ? 33.206 2.852 49.100 1.00 51.12 366 GLU A CA 1
ATOM 2776 C C . GLU A 1 366 ? 33.920 3.720 50.132 1.00 44.69 366 GLU A C 1
ATOM 2777 O O . GLU A 1 366 ? 34.275 3.262 51.222 1.00 46.86 366 GLU A O 1
ATOM 2783 N N . GLU A 1 367 ? 34.133 4.976 49.757 1.00 39.27 367 GLU A N 1
ATOM 2784 C CA . GLU A 1 367 ? 34.743 5.975 50.629 1.00 41.69 367 GLU A CA 1
ATOM 2785 C C . GLU A 1 367 ? 33.719 6.644 51.563 1.00 47.86 367 GLU A C 1
ATOM 2786 O O . GLU A 1 367 ? 34.019 7.651 52.219 1.00 49.32 367 GLU A O 1
ATOM 2792 N N . HIS A 1 368 ? 32.519 6.070 51.614 1.00 49.87 368 HIS A N 1
ATOM 2793 C CA . HIS A 1 368 ? 31.469 6.476 52.544 1.00 54.08 368 HIS A CA 1
ATOM 2794 C C . HIS A 1 368 ? 30.958 7.894 52.296 1.00 50.32 368 HIS A C 1
ATOM 2795 O O . HIS A 1 368 ? 30.456 8.552 53.208 1.00 50.63 368 HIS A O 1
ATOM 2802 N N . ALA A 1 369 ? 31.083 8.353 51.052 1.00 50.05 369 ALA A N 1
ATOM 2803 C CA . ALA A 1 369 ? 30.609 9.685 50.673 1.00 51.94 369 ALA A CA 1
ATOM 2804 C C . ALA A 1 369 ? 29.090 9.787 50.710 1.00 48.61 369 ALA A C 1
ATOM 2805 O O . ALA A 1 369 ? 28.380 8.785 50.581 1.00 54.53 369 ALA A O 1
ATOM 2807 N N . LYS A 1 370 ? 28.593 10.999 50.911 1.00 49.33 370 LYS A N 1
ATOM 2808 C CA . LYS A 1 370 ? 27.159 11.214 50.906 1.00 49.35 370 LYS A CA 1
ATOM 2809 C C . LYS A 1 370 ? 26.778 11.819 49.570 1.00 44.10 370 LYS A C 1
ATOM 2810 O O . LYS A 1 370 ? 27.237 12.909 49.210 1.00 46.22 370 LYS A O 1
ATOM 2816 N N . LEU A 1 371 ? 25.963 11.090 48.819 1.00 41.06 371 LEU A N 1
ATOM 2817 C CA . LEU A 1 371 ? 25.818 11.375 47.400 1.00 46.69 371 LEU A CA 1
ATOM 2818 C C . LEU A 1 371 ? 24.422 11.866 47.052 1.00 42.62 371 LEU A C 1
ATOM 2819 O O . LEU A 1 371 ? 23.425 11.192 47.333 1.00 46.41 371 LEU A O 1
ATOM 2824 N N . SER A 1 372 ? 24.362 13.049 46.442 1.00 35.27 372 SER A N 1
ATOM 2825 C CA . SER A 1 372 ? 23.089 13.577 45.933 1.00 45.85 372 SER A CA 1
ATOM 2826 C C . SER A 1 372 ? 22.962 13.589 44.418 1.00 42.75 372 SER A C 1
ATOM 2827 O O . SER A 1 372 ? 23.569 14.418 43.739 1.00 43.21 372 SER A O 1
ATOM 2830 N N . VAL A 1 373 ? 22.140 12.683 43.892 1.00 43.35 373 VAL A N 1
ATOM 2831 C CA . VAL A 1 373 ? 22.131 12.426 42.451 1.00 38.10 373 VAL A CA 1
ATOM 2832 C C . VAL A 1 373 ? 20.952 13.153 41.792 1.00 48.55 373 VAL A C 1
ATOM 2833 O O . VAL A 1 373 ? 19.812 13.053 42.266 1.00 45.50 373 VAL A O 1
ATOM 2837 N N . TYR A 1 374 ? 21.234 13.891 40.715 1.00 46.90 374 TYR A N 1
ATOM 2838 C CA . TYR A 1 374 ? 20.182 14.384 39.821 1.00 50.20 374 TYR A CA 1
ATOM 2839 C C . TYR A 1 374 ? 20.339 13.929 38.364 1.00 47.50 374 TYR A C 1
ATOM 2840 O O . TYR A 1 374 ? 21.376 14.155 37.743 1.00 50.17 374 TYR A O 1
ATOM 2849 N N . ASP A 1 375 ? 19.282 13.324 37.822 1.00 42.28 375 ASP A N 1
ATOM 2850 C CA . ASP A 1 375 ? 19.165 13.094 36.377 1.00 50.02 375 ASP A CA 1
ATOM 2851 C C . ASP A 1 375 ? 17.768 13.529 35.899 1.00 48.94 375 ASP A C 1
ATOM 2852 O O . ASP A 1 375 ? 16.760 13.180 36.530 1.00 46.15 375 ASP A O 1
ATOM 2857 N N . PRO A 1 376 ? 17.707 14.297 34.789 1.00 49.90 376 PRO A N 1
ATOM 2858 C CA . PRO A 1 376 ? 16.457 14.735 34.152 1.00 44.82 376 PRO A CA 1
ATOM 2859 C C . PRO A 1 376 ? 15.458 13.619 33.820 1.00 51.07 376 PRO A C 1
ATOM 2860 O O . PRO A 1 376 ? 14.248 13.846 33.890 1.00 51.33 376 PRO A O 1
ATOM 2864 N N . LYS A 1 377 ? 15.952 12.428 33.480 1.00 43.69 377 LYS A N 1
ATOM 2865 C CA . LYS A 1 377 ? 15.113 11.406 32.879 1.00 45.82 377 LYS A CA 1
ATOM 2866 C C . LYS A 1 377 ? 14.976 10.102 33.680 1.00 52.78 377 LYS A C 1
ATOM 2867 O O . LYS A 1 377 ? 13.889 9.524 33.722 1.00 42.76 377 LYS A O 1
ATOM 2873 N N . VAL A 1 378 ? 16.057 9.631 34.307 1.00 49.12 378 VAL A N 1
ATOM 2874 C CA . VAL A 1 378 ? 16.017 8.315 34.968 1.00 49.51 378 VAL A CA 1
ATOM 2875 C C . VAL A 1 378 ? 15.070 8.298 36.166 1.00 52.23 378 VAL A C 1
ATOM 2876 O O . VAL A 1 378 ? 15.074 9.213 37.003 1.00 41.71 378 VAL A O 1
ATOM 2880 N N . GLN A 1 379 ? 14.240 7.261 36.223 1.00 52.08 379 GLN A N 1
ATOM 2881 C CA . GLN A 1 379 ? 13.374 7.042 37.369 1.00 52.82 379 GLN A CA 1
ATOM 2882 C C . GLN A 1 379 ? 14.164 6.818 38.653 1.00 55.27 379 GLN A C 1
ATOM 2883 O O . GLN A 1 379 ? 15.183 6.105 38.672 1.00 49.90 379 GLN A O 1
ATOM 2889 N N . LYS A 1 380 ? 13.680 7.451 39.715 1.00 45.18 380 LYS A N 1
ATOM 2890 C CA . LYS A 1 380 ? 14.204 7.279 41.059 1.00 49.86 380 LYS A CA 1
ATOM 2891 C C . LYS A 1 380 ? 14.337 5.803 41.428 1.00 44.50 380 LYS A C 1
ATOM 2892 O O . LYS A 1 380 ? 15.397 5.375 41.882 1.00 48.38 380 LYS A O 1
ATOM 2898 N N . SER A 1 381 ? 13.273 5.029 41.214 1.00 49.54 381 SER A N 1
ATOM 2899 C CA . SER A 1 381 ? 13.279 3.588 41.505 1.00 55.10 381 SER A CA 1
ATOM 2900 C C . SER A 1 381 ? 14.405 2.837 40.787 1.00 55.54 381 SER A C 1
ATOM 2901 O O . SER A 1 381 ? 15.081 1.994 41.392 1.00 55.94 381 SER A O 1
ATOM 2904 N N . GLN A 1 382 ? 14.585 3.142 39.499 1.00 47.67 382 GLN A N 1
ATOM 2905 C CA . GLN A 1 382 ? 15.652 2.552 38.680 1.00 52.87 382 GLN A CA 1
ATOM 2906 C C . GLN A 1 382 ? 17.027 2.827 39.273 1.00 48.79 382 GLN A C 1
ATOM 2907 O O . GLN A 1 382 ? 17.835 1.911 39.417 1.00 51.98 382 GLN A O 1
ATOM 2913 N N . MET A 1 383 ? 17.274 4.094 39.601 1.00 48.58 383 MET A N 1
ATOM 2914 C CA . MET A 1 383 ? 18.522 4.546 40.197 1.00 45.50 383 MET A CA 1
ATOM 2915 C C . MET A 1 383 ? 18.857 3.719 41.425 1.00 45.82 383 MET A C 1
ATOM 2916 O O . MET A 1 383 ? 19.948 3.148 41.531 1.00 48.71 383 MET A O 1
ATOM 2921 N N . LEU A 1 384 ? 17.903 3.652 42.346 1.00 41.65 384 LEU A N 1
ATOM 2922 C CA . LEU A 1 384 ? 18.116 3.011 43.632 1.00 43.12 384 LEU A CA 1
ATOM 2923 C C . LEU A 1 384 ? 18.268 1.506 43.482 1.00 50.72 384 LEU A C 1
ATOM 2924 O O . LEU A 1 384 ? 19.033 0.896 44.219 1.00 54.37 384 LEU A O 1
ATOM 2929 N N . ASN A 1 385 ? 17.552 0.916 42.523 1.00 51.48 385 ASN A N 1
ATOM 2930 C CA . ASN A 1 385 ? 17.743 -0.499 42.177 1.00 54.79 385 ASN A CA 1
ATOM 2931 C C . ASN A 1 385 ? 19.126 -0.808 41.586 1.00 52.42 385 ASN A C 1
ATOM 2932 O O . ASN A 1 385 ? 19.763 -1.794 41.976 1.00 47.42 385 ASN A O 1
ATOM 2937 N N . ASP A 1 386 ? 19.570 0.035 40.650 1.00 40.70 386 ASP A N 1
ATOM 2938 C CA . ASP A 1 386 ? 20.906 -0.058 40.031 1.00 51.00 386 ASP A CA 1
ATOM 2939 C C . ASP A 1 386 ? 22.042 -0.080 41.041 1.00 51.44 386 ASP A C 1
ATOM 2940 O O . ASP A 1 386 ? 22.864 -0.995 41.044 1.00 53.03 386 ASP A O 1
ATOM 2945 N N . LEU A 1 387 ? 22.085 0.958 41.873 1.00 48.02 387 LEU A N 1
ATOM 2946 C CA . LEU A 1 387 ? 23.099 1.104 42.916 1.00 43.97 387 LEU A CA 1
ATOM 2947 C C . LEU A 1 387 ? 23.086 -0.031 43.944 1.00 48.94 387 LEU A C 1
ATOM 2948 O O . LEU A 1 387 ? 24.144 -0.497 44.372 1.00 52.89 387 LEU A O 1
ATOM 2953 N N . ALA A 1 388 ? 21.890 -0.481 44.316 1.00 38.93 388 ALA A N 1
ATOM 2954 C CA . ALA A 1 388 ? 21.736 -1.605 45.227 1.00 48.93 388 ALA A CA 1
ATOM 2955 C C . ALA A 1 388 ? 22.375 -2.867 44.656 1.00 49.95 388 ALA A C 1
ATOM 2956 O O . ALA A 1 388 ? 22.995 -3.635 45.392 1.00 46.32 388 ALA A O 1
ATOM 2958 N N . SER A 1 389 ? 22.228 -3.063 43.344 1.00 48.13 389 SER A N 1
ATOM 2959 C CA . SER A 1 389 ? 22.672 -4.293 42.693 1.00 53.30 389 SER A CA 1
ATOM 2960 C C . SER A 1 389 ? 24.197 -4.410 42.681 1.00 49.45 389 SER A C 1
ATOM 2961 O O . SER A 1 389 ? 24.734 -5.509 42.705 1.00 57.43 389 SER A O 1
ATOM 2964 N N . VAL A 1 390 ? 24.882 -3.268 42.681 1.00 50.87 390 VAL A N 1
ATOM 2965 C CA . VAL A 1 390 ? 26.342 -3.234 42.737 1.00 47.94 390 VAL A CA 1
ATOM 2966 C C . VAL A 1 390 ? 26.905 -2.940 44.130 1.00 52.45 390 VAL A C 1
ATOM 2967 O O . VAL A 1 390 ? 28.106 -3.056 44.343 1.00 44.30 390 VAL A O 1
ATOM 2971 N N . THR A 1 391 ? 26.040 -2.542 45.065 1.00 51.20 391 THR A N 1
ATOM 2972 C CA . THR A 1 391 ? 26.414 -2.420 46.479 1.00 46.43 391 THR A CA 1
ATOM 2973 C C . THR A 1 391 ? 25.458 -3.240 47.357 1.00 52.40 391 THR A C 1
ATOM 2974 O O . THR A 1 391 ? 25.469 -4.472 47.299 1.00 47.03 391 THR A O 1
ATOM 2978 N N . SER A 1 392 ? 24.622 -2.566 48.147 1.00 49.38 392 SER A N 1
ATOM 2979 C CA . SER A 1 392 ? 23.480 -3.219 48.799 1.00 49.04 392 SER A CA 1
ATOM 2980 C C . SER A 1 392 ? 22.369 -2.215 49.072 1.00 50.30 392 SER A C 1
ATOM 2981 O O . SER A 1 392 ? 22.633 -1.017 49.179 1.00 44.33 392 SER A O 1
ATOM 2984 N N . ALA A 1 393 ? 21.136 -2.706 49.211 1.00 52.21 393 ALA A N 1
ATOM 2985 C CA . ALA A 1 393 ? 19.982 -1.849 49.527 1.00 54.82 393 ALA A CA 1
ATOM 2986 C C . ALA A 1 393 ? 20.234 -0.997 50.777 1.00 56.75 393 ALA A C 1
ATOM 2987 O O . ALA A 1 393 ? 19.890 0.192 50.822 1.00 58.82 393 ALA A O 1
ATOM 2989 N N . GLN A 1 394 ? 20.867 -1.624 51.768 1.00 58.88 394 GLN A N 1
ATOM 2990 C CA . GLN A 1 394 ? 21.337 -0.971 52.987 1.00 62.33 394 GLN A CA 1
ATOM 2991 C C . GLN A 1 394 ? 22.293 0.198 52.714 1.00 58.87 394 GLN A C 1
ATOM 2992 O O . GLN A 1 394 ? 22.107 1.287 53.256 1.00 54.65 394 GLN A O 1
ATOM 2998 N N . ASP A 1 395 ? 23.303 -0.030 51.874 1.00 54.43 395 ASP A N 1
ATOM 2999 C CA . ASP A 1 395 ? 24.308 0.992 51.560 1.00 55.95 395 ASP A CA 1
ATOM 3000 C C . ASP A 1 395 ? 23.733 2.218 50.837 1.00 50.51 395 ASP A C 1
ATOM 3001 O O . ASP A 1 395 ? 24.141 3.347 51.103 1.00 49.74 395 ASP A O 1
ATOM 3006 N N . VAL A 1 396 ? 22.817 1.998 49.897 1.00 49.63 396 VAL A N 1
ATOM 3007 C CA . VAL A 1 396 ? 22.177 3.132 49.224 1.00 52.86 396 VAL A CA 1
ATOM 3008 C C . VAL A 1 396 ? 21.166 3.856 50.127 1.00 49.97 396 VAL A C 1
ATOM 3009 O O . VAL A 1 396 ? 21.033 5.081 50.053 1.00 48.91 396 VAL A O 1
ATOM 3013 N N . GLU A 1 397 ? 20.503 3.103 51.011 1.00 42.73 397 GLU A N 1
ATOM 3014 C CA . GLU A 1 397 ? 19.716 3.711 52.093 1.00 54.44 397 GLU A CA 1
ATOM 3015 C C . GLU A 1 397 ? 20.568 4.696 52.912 1.00 51.39 397 GLU A C 1
ATOM 3016 O O . GLU A 1 397 ? 20.106 5.782 53.273 1.00 51.37 397 GLU A O 1
ATOM 3022 N N . ARG A 1 398 ? 21.824 4.325 53.159 1.00 48.84 398 ARG A N 1
ATOM 3023 C CA . ARG A 1 398 ? 22.704 5.103 54.022 1.00 46.59 398 ARG A CA 1
ATOM 3024 C C . ARG A 1 398 ? 23.317 6.310 53.308 1.00 52.78 398 ARG A C 1
ATOM 3025 O O . ARG A 1 398 ? 23.468 7.384 53.901 1.00 49.54 398 ARG A O 1
ATOM 3033 N N . LEU A 1 399 ? 23.660 6.136 52.033 1.00 50.52 399 LEU A N 1
ATOM 3034 C CA . LEU A 1 399 ? 24.551 7.074 51.356 1.00 50.32 399 LEU A CA 1
ATOM 3035 C C . LEU A 1 399 ? 23.884 7.882 50.240 1.00 47.02 399 LEU A C 1
ATOM 3036 O O . LEU A 1 399 ? 24.420 8.918 49.805 1.00 47.51 399 LEU A O 1
ATOM 3041 N N . ILE A 1 400 ? 22.723 7.416 49.781 1.00 42.77 400 ILE A N 1
ATOM 3042 C CA . ILE A 1 400 ? 22.176 7.894 48.513 1.00 47.33 400 ILE A CA 1
ATOM 3043 C C . ILE A 1 400 ? 20.896 8.702 48.709 1.00 49.64 400 ILE A C 1
ATOM 3044 O O . ILE A 1 400 ? 19.902 8.200 49.244 1.00 51.11 400 ILE A O 1
ATOM 3049 N N . THR A 1 401 ? 20.946 9.967 48.296 1.00 46.74 401 THR A N 1
ATOM 3050 C CA . THR A 1 401 ? 19.742 10.777 48.138 1.00 50.13 401 THR A CA 1
ATOM 3051 C C . THR A 1 401 ? 19.575 11.173 46.675 1.00 46.89 401 THR A C 1
ATOM 3052 O O . THR A 1 401 ? 20.518 11.645 46.044 1.00 53.06 401 THR A O 1
ATOM 3056 N N . VAL A 1 402 ? 18.379 10.967 46.136 1.00 47.41 402 VAL A N 1
ATOM 3057 C CA . VAL A 1 402 ? 18.093 11.345 44.750 1.00 55.21 402 VAL A CA 1
ATOM 3058 C C . VAL A 1 402 ? 17.230 12.602 44.716 1.00 49.30 402 VAL A C 1
ATOM 3059 O O . VAL A 1 402 ? 16.250 12.714 45.456 1.00 54.83 402 VAL A O 1
ATOM 3063 N N . GLU A 1 403 ? 17.628 13.551 43.878 1.00 50.80 403 GLU A N 1
ATOM 3064 C CA . GLU A 1 403 ? 16.984 14.861 43.802 1.00 56.62 403 GLU A CA 1
ATOM 3065 C C . GLU A 1 403 ? 16.214 15.036 42.495 1.00 57.57 403 GLU A C 1
ATOM 3066 O O . GLU A 1 403 ? 16.635 14.540 41.452 1.00 55.99 403 GLU A O 1
ATOM 3072 N N . SER A 1 404 ? 15.096 15.758 42.549 1.00 60.86 404 SER A N 1
ATOM 3073 C CA . SER A 1 404 ? 14.421 16.197 41.325 1.00 62.45 404 SER A CA 1
ATOM 3074 C C . SER A 1 404 ? 14.922 17.550 40.815 1.00 60.63 404 SER A C 1
ATOM 3075 O O . SER A 1 404 ? 14.438 18.048 39.796 1.00 58.49 404 SER A O 1
ATOM 3078 N N . ASP A 1 405 ? 15.892 18.131 41.522 1.00 60.03 405 ASP A N 1
ATOM 3079 C CA . ASP A 1 405 ? 16.479 19.423 41.150 1.00 57.79 405 ASP A CA 1
ATOM 3080 C C . ASP A 1 405 ? 18.010 19.365 41.264 1.00 58.94 405 ASP A C 1
ATOM 3081 O O . ASP A 1 405 ? 18.529 18.827 42.244 1.00 68.50 405 ASP A O 1
ATOM 3086 N N . PRO A 1 406 ? 18.736 19.902 40.259 1.00 54.23 406 PRO A N 1
ATOM 3087 C CA . PRO A 1 406 ? 20.202 20.021 40.305 1.00 55.28 406 PRO A CA 1
ATOM 3088 C C . PRO A 1 406 ? 20.756 20.968 41.384 1.00 56.87 406 PRO A C 1
ATOM 3089 O O . PRO A 1 406 ? 21.849 20.727 41.901 1.00 55.72 406 PRO A O 1
ATOM 3093 N N . TYR A 1 407 ? 20.016 22.028 41.709 1.00 55.00 407 TYR A N 1
ATOM 3094 C CA . TYR A 1 407 ? 20.422 22.989 42.752 1.00 46.43 407 TYR A CA 1
ATOM 3095 C C . TYR A 1 407 ? 20.239 22.395 44.144 1.00 47.86 407 TYR A C 1
ATOM 3096 O O . TYR A 1 407 ? 20.977 22.729 45.074 1.00 56.42 407 TYR A O 1
ATOM 3105 N N . ALA A 1 408 ? 19.255 21.511 44.279 1.00 46.17 408 ALA A N 1
ATOM 3106 C CA . ALA A 1 408 ? 19.010 20.800 45.531 1.00 46.29 408 ALA A CA 1
ATOM 3107 C C . ALA A 1 408 ? 20.077 19.736 45.814 1.00 56.21 408 ALA A C 1
ATOM 3108 O O . ALA A 1 408 ? 20.341 19.394 46.976 1.00 51.05 408 ALA A O 1
ATOM 3110 N N . ALA A 1 409 ? 20.673 19.207 44.746 1.00 51.39 409 ALA A N 1
ATOM 3111 C CA . ALA A 1 409 ? 21.758 18.243 44.867 1.00 52.69 409 ALA A CA 1
ATOM 3112 C C . ALA A 1 409 ? 23.066 18.943 45.202 1.00 49.47 409 ALA A C 1
ATOM 3113 O O . ALA A 1 409 ? 23.797 18.492 46.083 1.00 50.82 409 ALA A O 1
ATOM 3115 N N . ALA A 1 410 ? 23.346 20.043 44.496 1.00 45.48 410 ALA A N 1
ATOM 3116 C CA . ALA A 1 410 ? 24.599 20.799 44.636 1.00 49.82 410 ALA A CA 1
ATOM 3117 C C . ALA A 1 410 ? 24.698 21.576 45.942 1.00 55.48 410 ALA A C 1
ATOM 3118 O O . ALA A 1 410 ? 25.782 22.045 46.312 1.00 59.51 410 ALA A O 1
ATOM 3120 N N . ARG A 1 411 ? 23.564 21.732 46.622 1.00 56.09 411 ARG A N 1
ATOM 3121 C CA . ARG A 1 411 ? 23.481 22.582 47.804 1.00 55.53 411 ARG A CA 1
ATOM 3122 C C . ARG A 1 411 ? 24.286 21.994 48.963 1.00 51.28 411 ARG A C 1
ATOM 3123 O O . ARG A 1 411 ? 24.003 20.879 49.419 1.00 48.54 411 ARG A O 1
ATOM 3131 N N . GLY A 1 412 ? 25.290 22.745 49.425 1.00 46.45 412 GLY A N 1
ATOM 3132 C CA . GLY A 1 412 ? 26.102 22.344 50.582 1.00 52.31 412 GLY A CA 1
ATOM 3133 C C . GLY A 1 412 ? 26.989 21.137 50.309 1.00 53.10 412 GLY A C 1
ATOM 3134 O O . GLY A 1 412 ? 27.388 20.419 51.231 1.00 51.30 412 GLY A O 1
ATOM 3135 N N . ALA A 1 413 ? 27.284 20.919 49.030 1.00 54.27 413 ALA A N 1
ATOM 3136 C CA . ALA A 1 413 ? 28.129 19.815 48.583 1.00 45.49 413 ALA A CA 1
ATOM 3137 C C . ALA A 1 413 ? 29.569 20.323 48.515 1.00 43.20 413 ALA A C 1
ATOM 3138 O O . ALA A 1 413 ? 29.789 21.519 48.314 1.00 42.18 413 ALA A O 1
ATOM 3140 N N . HIS A 1 414 ? 30.550 19.436 48.698 1.00 40.61 414 HIS A N 1
ATOM 3141 C CA . HIS A 1 414 ? 31.954 19.838 48.568 1.00 42.45 414 HIS A CA 1
ATOM 3142 C C . HIS A 1 414 ? 32.423 19.702 47.119 1.00 50.23 414 HIS A C 1
ATOM 3143 O O . HIS A 1 414 ? 33.470 20.242 46.728 1.00 45.60 414 HIS A O 1
ATOM 3150 N N . ALA A 1 415 ? 31.647 18.958 46.334 1.00 49.00 415 ALA A N 1
ATOM 3151 C CA . ALA A 1 415 ? 32.017 18.639 44.959 1.00 48.15 415 ALA A CA 1
ATOM 3152 C C . ALA A 1 415 ? 30.818 18.522 44.027 1.00 39.79 415 ALA A C 1
ATOM 3153 O O . ALA A 1 415 ? 29.734 18.053 44.424 1.00 43.71 415 ALA A O 1
ATOM 3155 N N . ILE A 1 416 ? 31.029 18.949 42.783 1.00 44.53 416 ILE A N 1
ATOM 3156 C CA . ILE A 1 416 ? 30.117 18.637 41.687 1.00 47.31 416 ILE A CA 1
ATOM 3157 C C . ILE A 1 416 ? 30.783 17.703 40.681 1.00 36.57 416 ILE A C 1
ATOM 3158 O O . ILE A 1 416 ? 31.850 17.991 40.163 1.00 38.39 416 ILE A O 1
ATOM 3163 N N . VAL A 1 417 ? 30.121 16.591 40.390 1.00 46.01 417 VAL A N 1
ATOM 3164 C CA . VAL A 1 417 ? 30.614 15.650 39.394 1.00 47.88 417 VAL A CA 1
ATOM 3165 C C . VAL A 1 417 ? 29.603 15.517 38.249 1.00 39.32 417 VAL A C 1
ATOM 3166 O O . VAL A 1 417 ? 28.481 15.048 38.450 1.00 39.73 417 VAL A O 1
ATOM 3170 N N . VAL A 1 418 ? 29.995 15.946 37.052 1.00 44.53 418 VAL A N 1
ATOM 3171 C CA . VAL A 1 418 ? 29.176 15.688 35.877 1.00 44.06 418 VAL A CA 1
ATOM 3172 C C . VAL A 1 418 ? 29.542 14.393 35.147 1.00 43.66 418 VAL A C 1
ATOM 3173 O O . VAL A 1 418 ? 30.664 14.217 34.679 1.00 44.66 418 VAL A O 1
ATOM 3177 N N . LEU A 1 419 ? 28.572 13.485 35.086 1.00 47.78 419 LEU A N 1
ATOM 3178 C CA . LEU A 1 419 ? 28.799 12.115 34.627 1.00 42.75 419 LEU A CA 1
ATOM 3179 C C . LEU A 1 419 ? 27.960 11.733 33.404 1.00 49.36 419 LEU A C 1
ATOM 3180 O O . LEU A 1 419 ? 28.234 10.723 32.738 1.00 46.37 419 LEU A O 1
ATOM 3185 N N . THR A 1 420 ? 26.930 12.531 33.116 1.00 50.75 420 THR A N 1
ATOM 3186 C CA . THR A 1 420 ? 26.153 12.378 31.883 1.00 45.99 420 THR A CA 1
ATOM 3187 C C . THR A 1 420 ? 26.036 13.728 31.184 1.00 49.06 420 THR A C 1
ATOM 3188 O O . THR A 1 420 ? 25.846 14.746 31.839 1.00 52.12 420 THR A O 1
ATOM 3192 N N . GLU A 1 421 ? 26.134 13.731 29.856 1.00 48.58 421 GLU A N 1
ATOM 3193 C CA . GLU A 1 421 ? 26.427 14.949 29.095 1.00 49.06 421 GLU A CA 1
ATOM 3194 C C . GLU A 1 421 ? 25.190 15.833 28.784 1.00 51.97 421 GLU A C 1
ATOM 3195 O O . GLU A 1 421 ? 25.170 16.550 27.776 1.00 50.80 421 GLU A O 1
ATOM 3201 N N . TRP A 1 422 ? 24.182 15.789 29.662 1.00 44.32 422 TRP A N 1
ATOM 3202 C CA . TRP A 1 422 ? 22.932 16.538 29.463 1.00 51.78 422 TRP A CA 1
ATOM 3203 C C . TRP A 1 422 ? 23.211 18.014 29.167 1.00 49.51 422 TRP A C 1
ATOM 3204 O O . TRP A 1 422 ? 24.003 18.654 29.860 1.00 44.18 422 TRP A O 1
ATOM 3215 N N . ASP A 1 423 ? 22.558 18.535 28.131 1.00 57.52 423 ASP A N 1
ATOM 3216 C CA . ASP A 1 423 ? 22.688 19.940 27.727 1.00 53.88 423 ASP A CA 1
ATOM 3217 C C . ASP A 1 423 ? 22.313 20.931 28.829 1.00 50.18 423 ASP A C 1
ATOM 3218 O O . ASP A 1 423 ? 22.904 22.010 28.921 1.00 57.42 423 ASP A O 1
ATOM 3223 N N . GLU A 1 424 ? 21.338 20.564 29.657 1.00 45.02 424 GLU A N 1
ATOM 3224 C CA . GLU A 1 424 ? 20.867 21.450 30.723 1.00 53.74 424 GLU A CA 1
ATOM 3225 C C . GLU A 1 424 ? 21.843 21.699 31.889 1.00 58.86 424 GLU A C 1
ATOM 3226 O O . GLU A 1 424 ? 21.611 22.600 32.702 1.00 59.55 424 GLU A O 1
ATOM 3232 N N . PHE A 1 425 ? 22.925 20.915 31.965 1.00 56.67 425 PHE A N 1
ATOM 3233 C CA . PHE A 1 425 ? 24.022 21.181 32.908 1.00 56.36 425 PHE A CA 1
ATOM 3234 C C . PHE A 1 425 ? 24.898 22.348 32.469 1.00 56.99 425 PHE A C 1
ATOM 3235 O O . PHE A 1 425 ? 25.402 23.094 33.313 1.00 56.16 425 PHE A O 1
ATOM 3243 N N . VAL A 1 426 ? 25.118 22.476 31.159 1.00 58.77 426 VAL A N 1
ATOM 3244 C CA . VAL A 1 426 ? 25.686 23.702 30.596 1.00 63.76 426 VAL A CA 1
ATOM 3245 C C . VAL A 1 426 ? 24.681 24.833 30.847 1.00 73.06 426 VAL A C 1
ATOM 3246 O O . VAL A 1 426 ? 23.468 24.643 30.674 1.00 77.85 426 VAL A O 1
ATOM 3250 N N . GLU A 1 427 ? 25.194 25.988 31.272 1.00 75.10 427 GLU A N 1
ATOM 3251 C CA . GLU A 1 427 ? 24.375 27.147 31.658 1.00 77.20 427 GLU A CA 1
ATOM 3252 C C . GLU A 1 427 ? 23.290 26.854 32.701 1.00 71.85 427 GLU A C 1
ATOM 3253 O O . GLU A 1 427 ? 22.164 27.348 32.608 1.00 73.55 427 GLU A O 1
ATOM 3259 N N . LEU A 1 428 ? 23.641 26.045 33.694 1.00 63.06 428 LEU A N 1
ATOM 3260 C CA . LEU A 1 428 ? 23.129 26.236 35.047 1.00 60.43 428 LEU A CA 1
ATOM 3261 C C . LEU A 1 428 ? 23.773 27.498 35.617 1.00 56.71 428 LEU A C 1
ATOM 3262 O O . LEU A 1 428 ? 24.796 27.969 35.104 1.00 46.31 428 LEU A O 1
ATOM 3267 N N . ASN A 1 429 ? 23.165 28.049 36.665 1.00 53.27 429 ASN A N 1
ATOM 3268 C CA . ASN A 1 429 ? 23.750 29.177 37.376 1.00 54.79 429 ASN A CA 1
ATOM 3269 C C . ASN A 1 429 ? 24.890 28.720 38.282 1.00 51.76 429 ASN A C 1
ATOM 3270 O O . ASN A 1 429 ? 24.685 28.480 39.476 1.00 48.79 429 ASN A O 1
ATOM 3275 N N . TYR A 1 430 ? 26.086 28.614 37.706 1.00 49.90 430 TYR A N 1
ATOM 3276 C CA . TYR A 1 430 ? 27.231 28.048 38.417 1.00 55.19 430 TYR A CA 1
ATOM 3277 C C . TYR A 1 430 ? 27.816 28.973 39.481 1.00 53.96 430 TYR A C 1
ATOM 3278 O O . TYR A 1 430 ? 28.394 28.498 40.459 1.00 49.35 430 TYR A O 1
ATOM 3287 N N . SER A 1 431 ? 27.646 30.285 39.306 1.00 51.36 431 SER A N 1
ATOM 3288 C CA A SER A 1 431 ? 28.074 31.256 40.318 0.50 52.74 431 SER A CA 1
ATOM 3289 C CA B SER A 1 431 ? 28.076 31.250 40.321 0.50 52.64 431 SER A CA 1
ATOM 3290 C C . SER A 1 431 ? 27.270 31.098 41.605 1.00 46.30 431 SER A C 1
ATOM 3291 O O . SER A 1 431 ? 27.811 31.209 42.708 1.00 54.07 431 SER A O 1
ATOM 3296 N N . GLN A 1 432 ? 25.978 30.836 41.451 1.00 53.49 432 GLN A N 1
ATOM 3297 C CA . GLN A 1 432 ? 25.088 30.586 42.576 1.00 55.51 432 GLN A CA 1
ATOM 3298 C C . GLN A 1 432 ? 25.370 29.225 43.208 1.00 57.28 432 GLN A C 1
ATOM 3299 O O . GLN A 1 432 ? 25.339 29.083 44.439 1.00 54.10 432 GLN A O 1
ATOM 3305 N N . ILE A 1 433 ? 25.629 28.228 42.359 1.00 52.10 433 ILE A N 1
ATOM 3306 C CA . ILE A 1 433 ? 26.012 26.896 42.824 1.00 46.32 433 ILE A CA 1
ATOM 3307 C C . ILE A 1 433 ? 27.263 26.995 43.693 1.00 43.91 433 ILE A C 1
ATOM 3308 O O . ILE A 1 433 ? 27.261 26.538 44.840 1.00 40.18 433 ILE A O 1
ATOM 3313 N N . HIS A 1 434 ? 28.292 27.655 43.161 1.00 45.55 434 HIS A N 1
ATOM 3314 C CA . HIS A 1 434 ? 29.495 27.996 43.920 1.00 46.53 434 HIS A CA 1
ATOM 3315 C C . HIS A 1 434 ? 29.163 28.529 45.310 1.00 47.11 434 HIS A C 1
ATOM 3316 O O . HIS A 1 434 ? 29.659 28.021 46.322 1.00 46.41 434 HIS A O 1
ATOM 3323 N N . ASN A 1 435 ? 28.303 29.548 45.342 1.00 53.65 435 ASN A N 1
ATOM 3324 C CA . ASN A 1 435 ? 27.957 30.263 46.566 1.00 52.88 435 ASN A CA 1
ATOM 3325 C C . ASN A 1 435 ? 27.352 29.365 47.640 1.00 48.43 435 ASN A C 1
ATOM 3326 O O . ASN A 1 435 ? 27.683 29.489 48.820 1.00 53.69 435 ASN A O 1
ATOM 3331 N N . ASP A 1 436 ? 26.477 28.452 47.231 1.00 53.00 436 ASP A N 1
ATOM 3332 C CA . ASP A 1 436 ? 25.810 27.553 48.180 1.00 55.68 436 ASP A CA 1
ATOM 3333 C C . ASP A 1 436 ? 26.558 26.239 48.471 1.00 57.01 436 ASP A C 1
ATOM 3334 O O . ASP A 1 436 ? 26.073 25.389 49.235 1.00 57.75 436 ASP A O 1
ATOM 3339 N N . MET A 1 437 ? 27.741 26.087 47.877 1.00 56.15 437 MET A N 1
ATOM 3340 C CA A MET A 1 437 ? 28.596 24.925 48.118 0.50 51.73 437 MET A CA 1
ATOM 3341 C CA B MET A 1 437 ? 28.571 24.915 48.139 0.50 62.12 437 MET A CA 1
ATOM 3342 C C . MET A 1 437 ? 29.435 25.121 49.382 1.00 60.15 437 MET A C 1
ATOM 3343 O O . MET A 1 437 ? 29.424 26.201 49.991 1.00 51.04 437 MET A O 1
ATOM 3352 N N . GLN A 1 438 ? 30.173 24.085 49.773 1.00 53.96 438 GLN A N 1
ATOM 3353 C CA A GLN A 1 438 ? 31.278 24.251 50.710 0.50 56.02 438 GLN A CA 1
ATOM 3354 C CA B GLN A 1 438 ? 31.273 24.266 50.709 0.50 53.87 438 GLN A CA 1
ATOM 3355 C C . GLN A 1 438 ? 32.501 24.870 50.034 1.00 54.70 438 GLN A C 1
ATOM 3356 O O . GLN A 1 438 ? 32.581 24.932 48.807 1.00 57.47 438 GLN A O 1
ATOM 3367 N N . HIS A 1 439 ? 33.446 25.341 50.842 1.00 54.76 439 HIS A N 1
ATOM 3368 C CA . HIS A 1 439 ? 34.600 26.065 50.324 1.00 54.91 439 HIS A CA 1
ATOM 3369 C C . HIS A 1 439 ? 35.914 25.566 50.934 1.00 58.24 439 HIS A C 1
ATOM 3370 O O . HIS A 1 439 ? 36.034 25.483 52.158 1.00 67.40 439 HIS A O 1
ATOM 3377 N N . PRO A 1 440 ? 36.895 25.196 50.083 1.00 61.82 440 PRO A N 1
ATOM 3378 C CA . PRO A 1 440 ? 36.934 25.433 48.632 1.00 60.06 440 PRO A CA 1
ATOM 3379 C C . PRO A 1 440 ? 36.009 24.502 47.852 1.00 60.42 440 PRO A C 1
ATOM 3380 O O . PRO A 1 440 ? 35.676 23.406 48.322 1.00 52.50 440 PRO A O 1
ATOM 3384 N N . ALA A 1 441 ? 35.576 24.964 46.685 1.00 52.31 441 ALA A N 1
ATOM 3385 C CA . ALA A 1 441 ? 34.546 24.278 45.929 1.00 55.93 441 ALA A CA 1
ATOM 3386 C C . ALA A 1 441 ? 35.193 23.608 44.731 1.00 53.25 441 ALA A C 1
ATOM 3387 O O . ALA A 1 441 ? 36.032 24.208 44.048 1.00 46.63 441 ALA A O 1
ATOM 3389 N N . ALA A 1 442 ? 34.814 22.354 44.494 1.00 51.74 442 ALA A N 1
ATOM 3390 C CA . ALA A 1 442 ? 35.368 21.597 43.379 1.00 44.20 442 ALA A CA 1
ATOM 3391 C C . ALA A 1 442 ? 34.320 21.166 42.355 1.00 42.77 442 ALA A C 1
ATOM 3392 O O . ALA A 1 442 ? 33.220 20.722 42.714 1.00 39.24 442 ALA A O 1
ATOM 3394 N N . ILE A 1 443 ? 34.680 21.286 41.079 1.00 40.11 443 ILE A N 1
ATOM 3395 C CA . ILE A 1 443 ? 33.876 20.711 40.011 1.00 48.14 443 ILE A CA 1
ATOM 3396 C C . ILE A 1 443 ? 34.669 19.772 39.075 1.00 43.07 443 ILE A C 1
ATOM 3397 O O . ILE A 1 443 ? 35.761 20.103 38.599 1.00 37.42 443 ILE A O 1
ATOM 3402 N N . PHE A 1 444 ? 34.100 18.595 38.825 1.00 48.57 444 PHE A N 1
ATOM 3403 C CA . PHE A 1 444 ? 34.718 17.588 37.960 1.00 42.44 444 PHE A CA 1
ATOM 3404 C C . PHE A 1 444 ? 33.820 17.322 36.756 1.00 35.26 444 PHE A C 1
ATOM 3405 O O . PHE A 1 444 ? 32.689 16.858 36.900 1.00 40.43 444 PHE A O 1
ATOM 3413 N N . ASP A 1 445 ? 34.322 17.647 35.573 1.00 35.84 445 ASP A N 1
ATOM 3414 C CA . ASP A 1 445 ? 33.589 17.407 34.347 1.00 42.56 445 ASP A CA 1
ATOM 3415 C C . ASP A 1 445 ? 34.034 16.123 33.639 1.00 39.45 445 ASP A C 1
ATOM 3416 O O . ASP A 1 445 ? 35.037 16.113 32.929 1.00 37.86 445 ASP A O 1
ATOM 3421 N N . GLY A 1 446 ? 33.258 15.055 33.820 1.00 45.57 446 GLY A N 1
ATOM 3422 C CA . GLY A 1 446 ? 33.523 13.785 33.142 1.00 43.24 446 GLY A CA 1
ATOM 3423 C C . GLY A 1 446 ? 33.066 13.692 31.695 1.00 50.24 446 GLY A C 1
ATOM 3424 O O . GLY A 1 446 ? 33.220 12.637 31.061 1.00 40.96 446 GLY A O 1
ATOM 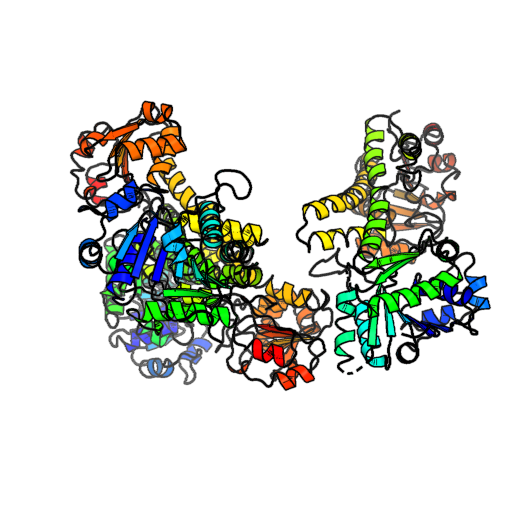3425 N N . ARG A 1 447 ? 32.495 14.780 31.169 1.00 51.37 447 ARG A N 1
ATOM 3426 C CA . ARG A 1 447 ? 31.851 14.747 29.849 1.00 47.97 447 ARG A CA 1
ATOM 3427 C C . ARG A 1 447 ? 32.255 15.869 28.890 1.00 51.96 447 ARG A C 1
ATOM 3428 O O . ARG A 1 447 ? 31.830 15.877 27.729 1.00 52.38 447 ARG A O 1
ATOM 3436 N N . LEU A 1 448 ? 33.069 16.804 29.380 1.00 44.34 448 LEU A N 1
ATOM 3437 C CA . LEU A 1 448 ? 33.747 17.790 28.538 1.00 40.78 448 LEU A CA 1
ATOM 3438 C C . LEU A 1 448 ? 32.736 18.755 27.896 1.00 45.64 448 LEU A C 1
ATOM 3439 O O . LEU A 1 448 ? 32.910 19.192 26.754 1.00 48.93 448 LEU A O 1
ATOM 3444 N N . ILE A 1 449 ? 31.689 19.073 28.659 1.00 42.17 449 ILE A N 1
ATOM 3445 C CA . ILE A 1 449 ? 30.584 19.945 28.218 1.00 50.93 449 ILE A CA 1
ATOM 3446 C C . ILE A 1 449 ? 30.660 21.350 28.828 1.00 52.37 449 ILE A C 1
ATOM 3447 O O . ILE A 1 449 ? 29.969 22.263 28.376 1.00 54.51 449 ILE A O 1
ATOM 3452 N N . LEU A 1 450 ? 31.486 21.513 29.862 1.00 53.96 450 LEU A N 1
ATOM 3453 C CA . LEU A 1 450 ? 31.552 22.760 30.627 1.00 52.32 450 LEU A CA 1
ATOM 3454 C C . LEU A 1 450 ? 32.688 23.669 30.180 1.00 53.44 450 LEU A C 1
ATOM 3455 O O . LEU A 1 450 ? 33.678 23.224 29.595 1.00 50.97 450 LEU A O 1
ATOM 3460 N N . ASP A 1 451 ? 32.519 24.959 30.451 1.00 59.07 451 ASP A N 1
ATOM 3461 C CA . ASP A 1 451 ? 33.529 25.962 30.146 1.00 57.00 451 ASP A CA 1
ATOM 3462 C C . ASP A 1 451 ? 34.491 26.067 31.321 1.00 57.78 451 ASP A C 1
ATOM 3463 O O . ASP A 1 451 ? 34.116 26.541 32.403 1.00 56.06 451 ASP A O 1
ATOM 3468 N N . GLN A 1 452 ? 35.727 25.620 31.092 1.00 60.66 452 GLN A N 1
ATOM 3469 C CA . GLN A 1 452 ? 36.756 25.567 32.131 1.00 57.17 452 GLN A CA 1
ATOM 3470 C C . GLN A 1 452 ? 37.197 26.958 32.590 1.00 59.80 452 GLN A C 1
ATOM 3471 O O . GLN A 1 452 ? 37.262 27.224 33.795 1.00 60.01 452 GLN A O 1
ATOM 3477 N N . LYS A 1 453 ? 37.487 27.832 31.624 1.00 61.05 453 LYS A N 1
ATOM 3478 C CA . LYS A 1 453 ? 37.857 29.231 31.886 1.00 62.13 453 LYS A CA 1
ATOM 3479 C C . LYS A 1 453 ? 36.864 29.993 32.769 1.00 59.56 453 LYS A C 1
ATOM 3480 O O . LYS A 1 453 ? 37.262 30.628 33.748 1.00 63.20 453 LYS A O 1
ATOM 3486 N N . ALA A 1 454 ? 35.579 29.921 32.421 1.00 60.43 454 ALA A N 1
ATOM 3487 C CA . ALA A 1 454 ? 34.526 30.595 33.185 1.00 56.07 454 ALA A CA 1
ATOM 3488 C C . ALA A 1 454 ? 34.410 30.073 34.617 1.00 56.57 454 ALA A C 1
ATOM 3489 O O . ALA A 1 454 ? 34.311 30.864 35.553 1.00 58.54 454 ALA A O 1
ATOM 3491 N N . LEU A 1 455 ? 34.448 28.749 34.782 1.00 56.88 455 LEU A N 1
ATOM 3492 C CA . LEU A 1 455 ? 34.311 28.116 36.101 1.00 52.08 455 LEU A CA 1
ATOM 3493 C C . LEU A 1 455 ? 35.493 28.452 37.011 1.00 51.49 455 LEU A C 1
ATOM 3494 O O . LEU A 1 455 ? 35.340 28.589 38.237 1.00 48.41 455 LEU A O 1
ATOM 3499 N N . ARG A 1 456 ? 36.664 28.582 36.393 1.00 51.83 456 ARG A N 1
ATOM 3500 C CA . ARG A 1 456 ? 37.878 29.029 37.067 1.00 57.47 456 ARG A CA 1
ATOM 3501 C C . ARG A 1 456 ? 37.721 30.447 37.597 1.00 61.13 456 ARG A C 1
ATOM 3502 O O . ARG A 1 456 ? 38.041 30.725 38.756 1.00 67.57 456 ARG A O 1
ATOM 3510 N N . GLU A 1 457 ? 37.222 31.333 36.739 1.00 62.89 457 GLU A N 1
ATOM 3511 C CA . GLU A 1 457 ? 36.943 32.723 37.106 1.00 62.39 457 GLU A CA 1
ATOM 3512 C C . GLU A 1 457 ? 35.916 32.868 38.232 1.00 56.59 457 GLU A C 1
ATOM 3513 O O . GLU A 1 457 ? 36.121 33.657 39.150 1.00 54.77 457 GLU A O 1
ATOM 3519 N N . ILE A 1 458 ? 34.829 32.095 38.164 1.00 53.24 458 ILE A N 1
ATOM 3520 C CA . ILE A 1 458 ? 33.878 31.958 39.278 1.00 45.80 458 ILE A CA 1
ATOM 3521 C C . ILE A 1 458 ? 34.549 31.605 40.610 1.00 53.97 458 ILE A C 1
ATOM 3522 O O . ILE A 1 458 ? 34.132 32.079 41.670 1.00 58.06 458 ILE A O 1
ATOM 3527 N N . GLY A 1 459 ? 35.591 30.778 40.555 1.00 53.75 459 GLY A N 1
ATOM 3528 C CA . GLY A 1 459 ? 36.381 30.462 41.741 1.00 55.45 459 GLY A CA 1
ATOM 3529 C C . GLY A 1 459 ? 36.402 28.992 42.123 1.00 58.31 459 GLY A C 1
ATOM 3530 O O . GLY A 1 459 ? 36.895 28.634 43.196 1.00 57.58 459 GLY A O 1
ATOM 3531 N N . PHE A 1 460 ? 35.870 28.139 41.249 1.00 56.76 460 PHE A N 1
ATOM 3532 C CA . PHE A 1 460 ? 35.895 26.694 41.460 1.00 54.88 460 PHE A CA 1
ATOM 3533 C C . PHE A 1 460 ? 37.323 26.189 41.334 1.00 51.63 460 PHE A C 1
ATOM 3534 O O . PHE A 1 460 ? 38.093 26.691 40.508 1.00 48.75 460 PHE A O 1
ATOM 3542 N N . ARG A 1 461 ? 37.672 25.197 42.149 1.00 53.76 461 ARG A N 1
ATOM 3543 C CA . ARG A 1 461 ? 38.652 24.188 41.731 1.00 57.06 461 ARG A CA 1
ATOM 3544 C C . ARG A 1 461 ? 37.999 23.294 40.670 1.00 50.73 461 ARG A C 1
ATOM 3545 O O . ARG A 1 461 ? 37.062 22.539 40.956 1.00 49.07 461 ARG A O 1
ATOM 3553 N N . THR A 1 462 ? 38.466 23.425 39.432 1.00 52.22 462 THR A N 1
ATOM 3554 C CA . THR A 1 462 ? 37.782 22.818 38.287 1.00 54.98 462 THR A CA 1
ATOM 3555 C C . THR A 1 462 ? 38.640 21.784 37.553 1.00 52.79 462 THR A C 1
ATOM 3556 O O . THR A 1 462 ? 39.808 22.038 37.243 1.00 46.63 462 THR A O 1
ATOM 3560 N N . PHE A 1 463 ? 38.056 20.616 37.286 1.00 52.10 463 PHE A N 1
ATOM 3561 C CA A PHE A 1 463 ? 38.741 19.552 36.527 0.50 47.09 463 PHE A CA 1
ATOM 3562 C CA B PHE A 1 463 ? 38.745 19.596 36.515 0.50 47.14 463 PHE A CA 1
ATOM 3563 C C . PHE A 1 463 ? 37.889 19.041 35.379 1.00 43.83 463 PHE A C 1
ATOM 3564 O O . PHE A 1 463 ? 36.660 18.911 35.511 1.00 40.30 463 PHE A O 1
ATOM 3579 N N . ALA A 1 464 ? 38.557 18.748 34.262 1.00 43.60 464 ALA A N 1
ATOM 3580 C CA . ALA A 1 464 ? 37.978 18.061 33.115 1.00 44.58 464 ALA A CA 1
ATOM 3581 C C . ALA A 1 464 ? 38.936 16.967 32.641 1.00 42.57 464 ALA A C 1
ATOM 3582 O O . ALA A 1 464 ? 40.154 17.154 32.621 1.00 47.07 464 ALA A O 1
ATOM 3584 N N . ILE A 1 465 ? 38.367 15.835 32.251 1.00 38.80 465 ILE A N 1
ATOM 3585 C CA . ILE A 1 465 ? 39.101 14.766 31.566 1.00 34.40 465 ILE A CA 1
ATOM 3586 C C . ILE A 1 465 ? 39.759 15.297 30.299 1.00 34.52 465 ILE A C 1
ATOM 3587 O O . ILE A 1 465 ? 39.094 15.875 29.444 1.00 43.13 465 ILE A O 1
ATOM 3592 N N . GLY A 1 466 ? 41.074 15.142 30.194 1.00 41.89 466 GLY A N 1
ATOM 3593 C CA . GLY A 1 466 ? 41.779 15.462 28.956 1.00 34.35 466 GLY A CA 1
ATOM 3594 C C . GLY A 1 466 ? 42.350 16.864 28.974 1.00 46.98 466 GLY A C 1
ATOM 3595 O O . GLY A 1 466 ? 42.899 17.337 27.972 1.00 41.04 466 GLY A O 1
ATOM 3596 N N . THR A 1 467 ? 42.226 17.522 30.122 1.00 42.73 467 THR A N 1
ATOM 3597 C CA . THR A 1 467 ? 42.916 18.784 30.371 1.00 51.00 467 THR A CA 1
ATOM 3598 C C . THR A 1 467 ? 43.806 18.695 31.616 1.00 48.60 467 THR A C 1
ATOM 3599 O O . THR A 1 467 ? 43.389 18.166 32.654 1.00 43.46 467 THR A O 1
ATOM 3603 N N . SER A 1 468 ? 45.033 19.206 31.487 1.00 50.51 468 SER A N 1
ATOM 3604 C CA . SER A 1 468 ? 45.959 19.406 32.605 1.00 58.50 468 SER A CA 1
ATOM 3605 C C . SER A 1 468 ? 45.434 20.473 33.571 1.00 68.05 468 SER A C 1
ATOM 3606 O O . SER A 1 468 ? 44.917 21.499 33.125 1.00 70.72 468 SER A O 1
ATOM 3609 N N . PRO A 1 469 ? 45.561 20.231 34.895 1.00 73.13 469 PRO A N 1
ATOM 3610 C CA . PRO A 1 469 ? 45.104 21.178 35.923 1.00 80.89 469 PRO A CA 1
ATOM 3611 C C . PRO A 1 469 ? 45.900 22.491 36.015 1.00 88.98 469 PRO A C 1
ATOM 3612 O O . PRO A 1 469 ? 45.401 23.470 36.579 1.00 91.08 469 PRO A O 1
ATOM 3616 N N . ASP A 1 470 ? 47.114 22.516 35.470 1.00 95.57 470 ASP A N 1
ATOM 3617 C CA . ASP A 1 470 ? 47.927 23.736 35.471 1.00 102.41 470 ASP A CA 1
ATOM 3618 C C . ASP A 1 470 ? 48.714 23.933 34.175 1.00 104.10 470 ASP A C 1
ATOM 3619 O O . ASP A 1 470 ? 49.691 23.229 33.914 1.00 106.41 470 ASP A O 1
ATOM 3624 N N . GLN A 1 471 ? 48.277 24.894 33.366 1.00 107.43 471 GLN A N 1
ATOM 3625 C CA . GLN A 1 471 ? 49.020 25.295 32.172 1.00 109.50 471 GLN A CA 1
ATOM 3626 C C . GLN A 1 471 ? 50.057 26.361 32.509 1.00 109.65 471 GLN A C 1
ATOM 3627 O O . GLN A 1 471 ? 49.792 27.272 33.294 1.00 108.52 471 GLN A O 1
ATOM 3633 N N . PHE B 1 6 ? 48.002 -56.567 -0.176 1.00 72.99 6 PHE B N 1
ATOM 3634 C CA . PHE B 1 6 ? 49.335 -56.949 0.373 1.00 74.04 6 PHE B CA 1
ATOM 3635 C C . PHE B 1 6 ? 49.418 -58.455 0.546 1.00 77.48 6 PHE B C 1
ATOM 3636 O O . PHE B 1 6 ? 48.634 -59.045 1.295 1.00 82.49 6 PHE B O 1
ATOM 3644 N N . GLY B 1 7 ? 50.372 -59.070 -0.149 1.00 76.34 7 GLY B N 1
ATOM 3645 C CA . GLY B 1 7 ? 50.633 -60.498 -0.003 1.00 74.76 7 GLY B CA 1
ATOM 3646 C C . GLY B 1 7 ? 51.273 -60.830 1.330 1.00 70.66 7 GLY B C 1
ATOM 3647 O O . GLY B 1 7 ? 51.693 -59.932 2.066 1.00 73.10 7 GLY B O 1
ATOM 3648 N N . LYS B 1 8 ? 51.327 -62.122 1.648 1.00 69.11 8 LYS B N 1
ATOM 3649 C CA . LYS B 1 8 ? 52.280 -62.639 2.624 1.00 64.74 8 LYS B CA 1
ATOM 3650 C C . LYS B 1 8 ? 53.681 -62.121 2.314 1.00 63.74 8 LYS B C 1
ATOM 3651 O O . LYS B 1 8 ? 54.159 -62.258 1.189 1.00 67.75 8 LYS B O 1
ATOM 3657 N N . VAL B 1 9 ? 54.320 -61.503 3.309 1.00 58.51 9 VAL B N 1
ATOM 3658 C CA . VAL B 1 9 ? 55.594 -60.791 3.117 1.00 57.23 9 VAL B CA 1
ATOM 3659 C C . VAL B 1 9 ? 56.757 -61.791 3.037 1.00 49.61 9 VAL B C 1
ATOM 3660 O O . VAL B 1 9 ? 56.790 -62.766 3.795 1.00 52.30 9 VAL B O 1
ATOM 3664 N N . SER B 1 10 ? 57.690 -61.545 2.113 1.00 45.49 10 SER B N 1
ATOM 3665 C CA . SER B 1 10 ? 58.851 -62.412 1.903 1.00 39.73 10 SER B CA 1
ATOM 3666 C C . SER B 1 10 ? 60.166 -61.640 1.802 1.00 44.81 10 SER B C 1
ATOM 3667 O O . SER B 1 10 ? 61.233 -62.198 2.049 1.00 46.38 10 SER B O 1
ATOM 3670 N N . LYS B 1 11 ? 60.098 -60.377 1.386 1.00 36.77 11 LYS B N 1
ATOM 3671 C CA . LYS B 1 11 ? 61.250 -59.497 1.435 1.00 41.61 11 LYS B CA 1
ATOM 3672 C C . LYS B 1 11 ? 61.039 -58.347 2.416 1.00 45.80 11 LYS B C 1
ATOM 3673 O O . LYS B 1 11 ? 60.087 -57.576 2.284 1.00 47.02 11 LYS B O 1
ATOM 3679 N N . VAL B 1 12 ? 61.937 -58.249 3.398 1.00 40.65 12 VAL B N 1
ATOM 3680 C CA . VAL B 1 12 ? 61.899 -57.185 4.409 1.00 34.16 12 VAL B CA 1
ATOM 3681 C C . VAL B 1 12 ? 63.149 -56.329 4.260 1.00 43.24 12 VAL B C 1
ATOM 3682 O O . VAL B 1 12 ? 64.265 -56.841 4.144 1.00 39.41 12 VAL B O 1
ATOM 3686 N N . VAL B 1 13 ? 62.963 -55.021 4.193 1.00 28.75 13 VAL B N 1
ATOM 3687 C CA . VAL B 1 13 ? 64.085 -54.103 4.297 1.00 30.94 13 VAL B CA 1
ATOM 3688 C C . VAL B 1 13 ? 63.985 -53.254 5.568 1.00 39.22 13 VAL B C 1
ATOM 3689 O O . VAL B 1 13 ? 62.890 -52.877 5.996 1.00 33.54 13 VAL B O 1
ATOM 3693 N N . CYS B 1 14 ? 65.128 -52.983 6.176 1.00 39.63 14 CYS B N 1
ATOM 3694 C CA . CYS B 1 14 ? 65.206 -51.969 7.197 1.00 39.06 14 CYS B CA 1
ATOM 3695 C C . CYS B 1 14 ? 66.184 -50.903 6.763 1.00 44.60 14 CYS B C 1
ATOM 3696 O O . CYS B 1 14 ? 67.353 -51.188 6.488 1.00 41.34 14 CYS B O 1
ATOM 3699 N N . VAL B 1 15 ? 65.685 -49.675 6.669 1.00 35.43 15 VAL B N 1
ATOM 3700 C CA . VAL B 1 15 ? 66.527 -48.501 6.461 1.00 38.90 15 VAL B CA 1
ATOM 3701 C C . VAL B 1 15 ? 67.049 -47.925 7.777 1.00 48.25 15 VAL B C 1
ATOM 3702 O O . VAL B 1 15 ? 66.281 -47.359 8.564 1.00 43.57 15 VAL B O 1
ATOM 3706 N N . GLY B 1 16 ? 68.360 -48.071 7.990 1.00 41.89 16 GLY B N 1
ATOM 3707 C CA . GLY B 1 16 ? 69.020 -47.798 9.276 1.00 38.94 16 GLY B CA 1
ATOM 3708 C C . GLY B 1 16 ? 69.656 -49.047 9.865 1.00 39.72 16 GLY B C 1
ATOM 3709 O O . GLY B 1 16 ? 68.953 -49.973 10.265 1.00 40.14 16 GLY B O 1
ATOM 3710 N N . ALA B 1 17 ? 70.990 -49.072 9.900 1.00 47.42 17 ALA B N 1
ATOM 3711 C CA . ALA B 1 17 ? 71.758 -50.249 10.323 1.00 45.80 17 ALA B CA 1
ATOM 3712 C C . ALA B 1 17 ? 72.314 -50.126 11.743 1.00 51.86 17 ALA B C 1
ATOM 3713 O O . ALA B 1 17 ? 73.457 -50.514 12.029 1.00 40.24 17 ALA B O 1
ATOM 3715 N N . GLY B 1 18 ? 71.501 -49.580 12.638 1.00 53.89 18 GLY B N 1
ATOM 3716 C CA . GLY B 1 18 ? 72.001 -49.162 13.939 1.00 41.90 18 GLY B CA 1
ATOM 3717 C C . GLY B 1 18 ? 71.548 -50.123 15.008 1.00 44.34 18 GLY B C 1
ATOM 3718 O O . GLY B 1 18 ? 71.215 -51.284 14.716 1.00 37.12 18 GLY B O 1
ATOM 3719 N N . TYR B 1 19 ? 71.497 -49.627 16.246 1.00 44.84 19 TYR B N 1
ATOM 3720 C CA . TYR B 1 19 ? 71.188 -50.470 17.387 1.00 44.65 19 TYR B CA 1
ATOM 3721 C C . TYR B 1 19 ? 69.804 -51.080 17.319 1.00 35.47 19 TYR B C 1
ATOM 3722 O O . TYR B 1 19 ? 69.567 -52.148 17.882 1.00 45.97 19 TYR B O 1
ATOM 3731 N N . VAL B 1 20 ? 68.881 -50.406 16.646 1.00 32.44 20 VAL B N 1
ATOM 3732 C CA . VAL B 1 20 ? 67.524 -50.942 16.540 1.00 34.97 20 VAL B CA 1
ATOM 3733 C C . VAL B 1 20 ? 67.365 -51.873 15.335 1.00 33.13 20 VAL B C 1
ATOM 3734 O O . VAL B 1 20 ? 66.975 -53.029 15.484 1.00 38.18 20 VAL B O 1
ATOM 3738 N N . GLY B 1 21 ? 67.667 -51.363 14.145 1.00 34.79 21 GLY B N 1
ATOM 3739 C CA . GLY B 1 21 ? 67.403 -52.100 12.895 1.00 39.65 21 GLY B CA 1
ATOM 3740 C C . GLY B 1 21 ? 68.186 -53.400 12.735 1.00 39.96 21 GLY B C 1
ATOM 3741 O O . GLY B 1 21 ? 67.609 -54.447 12.408 1.00 39.31 21 GLY B O 1
ATOM 3742 N N . GLY B 1 22 ? 69.494 -53.323 12.961 1.00 42.26 22 GLY B N 1
ATOM 3743 C CA . GLY B 1 22 ? 70.376 -54.499 12.973 1.00 33.41 22 GLY B CA 1
ATOM 3744 C C . GLY B 1 22 ? 69.842 -55.689 13.734 1.00 37.59 22 GLY B C 1
ATOM 3745 O O . GLY B 1 22 ? 69.477 -56.687 13.119 1.00 39.54 22 GLY B O 1
ATOM 3746 N N . PRO B 1 23 ? 69.797 -55.600 15.086 1.00 35.00 23 PRO B N 1
ATOM 3747 C CA . PRO B 1 23 ? 69.269 -56.657 15.954 1.00 35.12 23 PRO B CA 1
ATOM 3748 C C . PRO B 1 23 ? 67.868 -57.154 15.628 1.00 31.16 23 PRO B C 1
ATOM 3749 O O . PRO B 1 23 ? 67.618 -58.358 15.682 1.00 30.42 23 PRO B O 1
ATOM 3753 N N . THR B 1 24 ? 66.956 -56.235 15.326 1.00 37.40 24 THR B N 1
ATOM 3754 C CA . THR B 1 24 ? 65.570 -56.596 15.038 1.00 33.82 24 THR B CA 1
ATOM 3755 C C . THR B 1 24 ? 65.502 -57.449 13.764 1.00 30.31 24 THR B C 1
ATOM 3756 O O . THR B 1 24 ? 64.898 -58.514 13.763 1.00 31.78 24 THR B O 1
ATOM 3760 N N . CYS B 1 25 ? 66.149 -56.977 12.707 1.00 29.79 25 CYS B N 1
ATOM 3761 C CA . CYS B 1 25 ? 66.259 -57.722 11.450 1.00 41.74 25 CYS B CA 1
ATOM 3762 C C . CYS B 1 25 ? 66.976 -59.073 11.609 1.00 41.66 25 CYS B C 1
ATOM 3763 O O . CYS B 1 25 ? 66.538 -60.079 11.043 1.00 38.63 25 CYS B O 1
ATOM 3766 N N . ALA B 1 26 ? 68.048 -59.096 12.405 1.00 42.66 26 ALA B N 1
ATOM 3767 C CA . ALA B 1 26 ? 68.738 -60.350 12.736 1.00 36.53 26 ALA B CA 1
ATOM 3768 C C . ALA B 1 26 ? 67.811 -61.355 13.375 1.00 40.36 26 ALA B C 1
ATOM 3769 O O . ALA B 1 26 ? 67.846 -62.525 13.018 1.00 32.65 26 ALA B O 1
ATOM 3771 N N . MET B 1 27 ? 66.974 -60.903 14.312 1.00 35.41 27 MET B N 1
ATOM 3772 C CA . MET B 1 27 ? 66.018 -61.786 14.964 1.00 34.15 27 MET B CA 1
ATOM 3773 C C . MET B 1 27 ? 64.951 -62.279 13.984 1.00 29.17 27 MET B C 1
ATOM 3774 O O . MET B 1 27 ? 64.519 -63.413 14.079 1.00 33.76 27 MET B O 1
ATOM 3779 N N . ILE B 1 28 ? 64.516 -61.426 13.099 1.00 33.46 28 ILE B N 1
ATOM 3780 C CA . ILE B 1 28 ? 63.506 -61.806 12.156 1.00 36.01 28 ILE B CA 1
ATOM 3781 C C . ILE B 1 28 ? 64.117 -62.833 11.223 1.00 38.60 28 ILE B C 1
ATOM 3782 O O . ILE B 1 28 ? 63.632 -63.904 11.122 1.00 35.10 28 ILE B O 1
ATOM 3787 N N . ALA B 1 29 ? 65.207 -62.468 10.582 1.00 35.44 29 ALA B N 1
ATOM 3788 C CA . ALA B 1 29 ? 65.987 -63.407 9.765 1.00 40.93 29 ALA B CA 1
ATOM 3789 C C . ALA B 1 29 ? 66.216 -64.722 10.486 1.00 36.12 29 ALA B C 1
ATOM 3790 O O . ALA B 1 29 ? 66.019 -65.792 9.902 1.00 41.67 29 ALA B O 1
ATOM 3792 N N . HIS B 1 30 ? 66.597 -64.644 11.760 1.00 40.73 30 HIS B N 1
ATOM 3793 C CA . HIS B 1 30 ? 66.843 -65.846 12.565 1.00 42.53 30 HIS B CA 1
ATOM 3794 C C . HIS B 1 30 ? 65.613 -66.709 12.757 1.00 47.09 30 HIS B C 1
ATOM 3795 O O . HIS B 1 30 ? 65.691 -67.925 12.584 1.00 49.17 30 HIS B O 1
ATOM 3802 N N . LYS B 1 31 ? 64.486 -66.095 13.129 1.00 42.79 31 LYS B N 1
ATOM 3803 C CA . LYS B 1 31 ? 63.268 -66.861 13.411 1.00 41.59 31 LYS B CA 1
ATOM 3804 C C . LYS B 1 31 ? 62.436 -67.153 12.164 1.00 32.60 31 LYS B C 1
ATOM 3805 O O . LYS B 1 31 ? 61.534 -67.976 12.223 1.00 37.56 31 LYS B O 1
ATOM 3811 N N . CYS B 1 32 ? 62.728 -66.471 11.053 1.00 41.52 32 CYS B N 1
ATOM 3812 C CA . CYS B 1 32 ? 61.925 -66.606 9.824 1.00 44.27 32 CYS B CA 1
ATOM 3813 C C . CYS B 1 32 ? 62.772 -66.972 8.601 1.00 32.73 32 CYS B C 1
ATOM 3814 O O . CYS B 1 32 ? 63.058 -66.112 7.748 1.00 36.36 32 CYS B O 1
ATOM 3817 N N . PRO B 1 33 ? 63.181 -68.250 8.507 1.00 45.15 33 PRO B N 1
ATOM 3818 C CA . PRO B 1 33 ? 64.136 -68.698 7.463 1.00 50.91 33 PRO B CA 1
ATOM 3819 C C . PRO B 1 33 ? 63.685 -68.399 6.018 1.00 47.96 33 PRO B C 1
ATOM 3820 O O . PRO B 1 33 ? 64.523 -68.188 5.132 1.00 43.37 33 PRO B O 1
ATOM 3824 N N . HIS B 1 34 ? 62.371 -68.340 5.805 1.00 52.92 34 HIS B N 1
ATOM 3825 C CA . HIS B 1 34 ? 61.783 -68.041 4.491 1.00 48.76 34 HIS B CA 1
ATOM 3826 C C . HIS B 1 34 ? 61.901 -66.588 4.026 1.00 54.91 34 HIS B C 1
ATOM 3827 O O . HIS B 1 34 ? 61.814 -66.308 2.812 1.00 44.00 34 HIS B O 1
ATOM 3834 N N . ILE B 1 35 ? 62.105 -65.669 4.975 1.00 38.14 35 ILE B N 1
ATOM 3835 C CA . ILE B 1 35 ? 62.116 -64.262 4.655 1.00 35.01 35 ILE B CA 1
ATOM 3836 C C . ILE B 1 35 ? 63.527 -63.764 4.403 1.00 34.91 35 ILE B C 1
ATOM 3837 O O . ILE B 1 35 ? 64.423 -64.005 5.208 1.00 39.88 35 ILE B O 1
ATOM 3842 N N . THR B 1 36 ? 63.710 -63.057 3.295 1.00 39.53 36 THR B N 1
ATOM 3843 C CA . THR B 1 36 ? 64.950 -62.343 3.008 1.00 42.42 36 THR B CA 1
ATOM 3844 C C . THR B 1 36 ? 64.954 -60.965 3.666 1.00 45.02 36 THR B C 1
ATOM 3845 O O . THR B 1 36 ? 64.130 -60.103 3.342 1.00 40.38 36 THR B O 1
ATOM 3849 N N . VAL B 1 37 ? 65.905 -60.760 4.567 1.00 42.73 37 VAL B N 1
ATOM 3850 C CA . VAL B 1 37 ? 66.032 -59.508 5.287 1.00 35.64 37 VAL B CA 1
ATOM 3851 C C . VAL B 1 37 ? 67.276 -58.726 4.887 1.00 42.76 37 VAL B C 1
ATOM 3852 O O . VAL B 1 37 ? 68.407 -59.227 4.952 1.00 42.96 37 VAL B O 1
ATOM 3856 N N . THR B 1 38 ? 67.070 -57.484 4.476 1.00 30.54 38 THR B N 1
ATOM 3857 C CA . THR B 1 38 ? 68.170 -56.618 4.086 1.00 39.07 38 THR B CA 1
ATOM 3858 C C . THR B 1 38 ? 68.217 -55.331 4.915 1.00 46.38 38 THR B C 1
ATOM 3859 O O . THR B 1 38 ? 67.238 -54.576 4.967 1.00 40.63 38 THR B O 1
ATOM 3863 N N . VAL B 1 39 ? 69.363 -55.087 5.546 1.00 34.43 39 VAL B N 1
ATOM 3864 C CA . VAL B 1 39 ? 69.561 -53.898 6.341 1.00 34.23 39 VAL B CA 1
ATOM 3865 C C . VAL B 1 39 ? 70.390 -52.945 5.508 1.00 46.68 39 VAL B C 1
ATOM 3866 O O . VAL B 1 39 ? 71.468 -53.300 5.030 1.00 43.02 39 VAL B O 1
ATOM 3870 N N . VAL B 1 40 ? 69.876 -51.736 5.307 1.00 36.27 40 VAL B N 1
ATOM 3871 C CA . VAL B 1 40 ? 70.557 -50.770 4.467 1.00 34.07 40 VAL B CA 1
ATOM 3872 C C . VAL B 1 40 ? 70.859 -49.482 5.198 1.00 39.60 40 VAL B C 1
ATOM 3873 O O . VAL B 1 40 ? 70.129 -49.078 6.108 1.00 40.94 40 VAL B O 1
ATOM 3877 N N . ASP B 1 41 ? 71.933 -48.837 4.776 1.00 35.96 41 ASP B N 1
ATOM 3878 C CA . ASP B 1 41 ? 72.417 -47.616 5.398 1.00 46.56 41 ASP B CA 1
ATOM 3879 C C . ASP B 1 41 ? 73.311 -46.881 4.403 1.00 50.56 41 ASP B C 1
ATOM 3880 O O . ASP B 1 41 ? 74.110 -47.499 3.705 1.00 53.45 41 ASP B O 1
ATOM 3885 N N . MET B 1 42 ? 73.163 -45.563 4.355 1.00 53.05 42 MET B N 1
ATOM 3886 C CA . MET B 1 42 ? 74.104 -44.647 3.706 1.00 62.60 42 MET B CA 1
ATOM 3887 C C . MET B 1 42 ? 75.565 -44.802 4.167 1.00 61.03 42 MET B C 1
ATOM 3888 O O . MET B 1 42 ? 76.492 -44.435 3.447 1.00 60.59 42 MET B O 1
ATOM 3893 N N . ASN B 1 43 ? 75.759 -45.336 5.370 1.00 52.80 43 ASN B N 1
ATOM 3894 C CA . ASN B 1 43 ? 77.074 -45.421 5.988 1.00 52.99 43 ASN B CA 1
ATOM 3895 C C . ASN B 1 43 ? 77.754 -46.713 5.549 1.00 51.61 43 ASN B C 1
ATOM 3896 O O . ASN B 1 43 ? 77.496 -47.779 6.106 1.00 42.88 43 ASN B O 1
ATOM 3901 N N . THR B 1 44 ? 78.618 -46.617 4.542 1.00 49.08 44 THR B N 1
ATOM 3902 C CA . THR B 1 44 ? 79.227 -47.813 3.949 1.00 47.93 44 THR B CA 1
ATOM 3903 C C . THR B 1 44 ? 80.185 -48.510 4.910 1.00 37.53 44 THR B C 1
ATOM 3904 O O . THR B 1 44 ? 80.291 -49.736 4.908 1.00 51.61 44 THR B O 1
ATOM 3908 N N . ALA B 1 45 ? 80.874 -47.715 5.724 1.00 44.29 45 ALA B N 1
ATOM 3909 C CA . ALA B 1 45 ? 81.764 -48.212 6.775 1.00 49.07 45 ALA B CA 1
ATOM 3910 C C . ALA B 1 45 ? 81.040 -49.059 7.825 1.00 53.44 45 ALA B C 1
ATOM 3911 O O . ALA B 1 45 ? 81.589 -50.049 8.311 1.00 52.16 45 ALA B O 1
ATOM 3913 N N . LYS B 1 46 ? 79.812 -48.663 8.168 1.00 53.98 46 LYS B N 1
ATOM 3914 C CA . LYS B 1 46 ? 78.981 -49.384 9.137 1.00 43.92 46 LYS B CA 1
ATOM 3915 C C . LYS B 1 46 ? 78.481 -50.698 8.560 1.00 38.40 46 LYS B C 1
ATOM 3916 O O . LYS B 1 46 ? 78.454 -51.732 9.235 1.00 42.91 46 LYS B O 1
ATOM 3922 N N . ILE B 1 47 ? 78.080 -50.650 7.299 1.00 39.19 47 ILE B N 1
ATOM 3923 C CA . ILE B 1 47 ? 77.648 -51.840 6.591 1.00 36.37 47 ILE B CA 1
ATOM 3924 C C . ILE B 1 47 ? 78.841 -52.807 6.436 1.00 32.80 47 ILE B C 1
ATOM 3925 O O . ILE B 1 47 ? 78.683 -54.024 6.558 1.00 40.97 47 ILE B O 1
ATOM 3930 N N . ALA B 1 48 ? 80.020 -52.240 6.194 1.00 44.00 48 ALA B N 1
ATOM 3931 C CA . ALA B 1 48 ? 81.272 -53.000 6.138 1.00 49.97 48 ALA B CA 1
ATOM 3932 C C . ALA B 1 48 ? 81.507 -53.790 7.426 1.00 49.55 48 ALA B C 1
ATOM 3933 O O . ALA B 1 48 ? 81.734 -54.999 7.383 1.00 53.12 48 ALA B O 1
ATOM 3935 N N . GLU B 1 49 ? 81.424 -53.095 8.560 1.00 45.40 49 GLU B N 1
ATOM 3936 C CA . GLU B 1 49 ? 81.491 -53.710 9.887 1.00 44.20 49 GLU B CA 1
ATOM 3937 C C . GLU B 1 49 ? 80.490 -54.843 10.064 1.00 41.38 49 GLU B C 1
ATOM 3938 O O . GLU B 1 49 ? 80.822 -55.886 10.637 1.00 40.85 49 GLU B O 1
ATOM 3944 N N . TRP B 1 50 ? 79.268 -54.642 9.563 1.00 39.51 50 TRP B N 1
ATOM 3945 C CA . TRP B 1 50 ? 78.205 -55.640 9.677 1.00 31.37 50 TRP B CA 1
ATOM 3946 C C . TRP B 1 50 ? 78.522 -56.859 8.821 1.00 37.04 50 TRP B C 1
ATOM 3947 O O . TRP B 1 50 ? 78.062 -57.984 9.090 1.00 31.69 50 TRP B O 1
ATOM 3958 N N . ASN B 1 51 ? 79.301 -56.627 7.772 1.00 38.13 51 ASN B N 1
ATOM 3959 C CA . ASN B 1 51 ? 79.696 -57.710 6.884 1.00 46.21 51 ASN B CA 1
ATOM 3960 C C . ASN B 1 51 ? 81.015 -58.398 7.243 1.00 41.76 51 ASN B C 1
ATOM 3961 O O . ASN B 1 51 ? 81.448 -59.323 6.559 1.00 36.54 51 ASN B O 1
ATOM 3966 N N . SER B 1 52 ? 81.608 -57.965 8.350 1.00 44.87 52 SER B N 1
ATOM 3967 C CA . SER B 1 52 ? 82.943 -58.396 8.744 1.00 42.85 52 SER B CA 1
ATOM 3968 C C . SER B 1 52 ? 82.937 -59.504 9.799 1.00 46.70 52 SER B C 1
ATOM 3969 O O . SER B 1 52 ? 81.880 -60.047 10.147 1.00 39.97 52 SER B O 1
ATOM 3972 N N . ASP B 1 53 ? 84.125 -59.835 10.309 1.00 46.38 53 ASP B N 1
ATOM 3973 C CA . ASP B 1 53 ? 84.272 -60.834 11.375 1.00 48.37 53 ASP B CA 1
ATOM 3974 C C . ASP B 1 53 ? 84.060 -60.256 12.768 1.00 47.17 53 ASP B C 1
ATOM 3975 O O . ASP B 1 53 ? 84.122 -60.984 13.768 1.00 45.55 53 ASP B O 1
ATOM 3980 N N . LYS B 1 54 ? 83.820 -58.947 12.820 1.00 40.59 54 LYS B N 1
ATOM 3981 C CA . LYS B 1 54 ? 83.585 -58.221 14.069 1.00 45.10 54 LYS B CA 1
ATOM 3982 C C . LYS B 1 54 ? 82.386 -57.272 13.886 1.00 50.20 54 LYS B C 1
ATOM 3983 O O . LYS B 1 54 ? 82.523 -56.204 13.282 1.00 45.63 54 LYS B O 1
ATOM 3989 N N . LEU B 1 55 ? 81.221 -57.670 14.399 1.00 46.03 55 LEU B N 1
ATOM 3990 C CA . LEU B 1 55 ? 79.985 -56.886 14.236 1.00 43.91 55 LEU B CA 1
ATOM 3991 C C . LEU B 1 55 ? 80.112 -55.540 14.944 1.00 42.05 55 LEU B C 1
ATOM 3992 O O . LEU B 1 55 ? 80.851 -55.426 15.921 1.00 50.86 55 LEU B O 1
ATOM 3997 N N . PRO B 1 56 ? 79.423 -54.497 14.442 1.00 41.93 56 PRO B N 1
ATOM 3998 C CA . PRO B 1 56 ? 79.707 -53.156 14.974 1.00 32.91 56 PRO B CA 1
ATOM 3999 C C . PRO B 1 56 ? 79.107 -52.882 16.353 1.00 45.22 56 PRO B C 1
ATOM 4000 O O . PRO B 1 56 ? 79.409 -51.856 16.972 1.00 48.04 56 PRO B O 1
ATOM 4004 N N . ILE B 1 57 ? 78.268 -53.785 16.839 1.00 42.84 57 ILE B N 1
ATOM 4005 C CA . ILE B 1 57 ? 77.854 -53.723 18.237 1.00 49.74 57 ILE B CA 1
ATOM 4006 C C . ILE B 1 57 ? 78.127 -55.036 18.966 1.00 49.59 57 ILE B C 1
ATOM 4007 O O . ILE B 1 57 ? 78.105 -56.111 18.358 1.00 47.06 57 ILE B O 1
ATOM 4012 N N . TYR B 1 58 ? 78.391 -54.958 20.268 1.00 50.12 58 TYR B N 1
ATOM 4013 C CA . TYR B 1 58 ? 78.350 -56.165 21.081 1.00 42.47 58 TYR B CA 1
ATOM 4014 C C . TYR B 1 58 ? 77.022 -56.364 21.799 1.00 43.12 58 TYR B C 1
ATOM 4015 O O . TYR B 1 58 ? 76.653 -55.587 22.684 1.00 40.40 58 TYR B O 1
ATOM 4024 N N . GLU B 1 59 ? 76.333 -57.438 21.430 1.00 40.74 59 GLU B N 1
ATOM 4025 C CA . GLU B 1 59 ? 75.240 -57.971 22.222 1.00 41.39 59 GLU B CA 1
ATOM 4026 C C . GLU B 1 59 ? 75.423 -59.470 22.420 1.00 37.54 59 GLU B C 1
ATOM 4027 O O . GLU B 1 59 ? 75.733 -60.183 21.475 1.00 47.31 59 GLU B O 1
ATOM 4033 N N . PRO B 1 60 ? 75.258 -59.945 23.664 1.00 40.42 60 PRO B N 1
ATOM 4034 C CA . PRO B 1 60 ? 75.151 -61.365 23.978 1.00 40.96 60 PRO B CA 1
ATOM 4035 C C . PRO B 1 60 ? 74.166 -62.085 23.056 1.00 40.72 60 PRO B C 1
ATOM 4036 O O . PRO B 1 60 ? 73.034 -61.629 22.883 1.00 36.59 60 PRO B O 1
ATOM 4040 N N . GLY B 1 61 ? 74.601 -63.195 22.463 1.00 33.44 61 GLY B N 1
ATOM 4041 C CA . GLY B 1 61 ? 73.758 -63.960 21.533 1.00 29.29 61 GLY B CA 1
ATOM 4042 C C . GLY B 1 61 ? 73.647 -63.435 20.101 1.00 33.04 61 GLY B C 1
ATOM 4043 O O . GLY B 1 61 ? 73.160 -64.147 19.215 1.00 36.13 61 GLY B O 1
ATOM 4044 N N . LEU B 1 62 ? 74.083 -62.202 19.859 1.00 30.87 62 LEU B N 1
ATOM 4045 C CA . LEU B 1 62 ? 73.969 -61.604 18.525 1.00 35.30 62 LEU B CA 1
ATOM 4046 C C . LEU B 1 62 ? 74.899 -62.203 17.464 1.00 39.42 62 LEU B C 1
ATOM 4047 O O . LEU B 1 62 ? 74.495 -62.381 16.316 1.00 36.13 62 LEU B O 1
ATOM 4052 N N . ASP B 1 63 ? 76.144 -62.490 17.839 1.00 38.12 63 ASP B N 1
ATOM 4053 C CA . ASP B 1 63 ? 77.096 -63.115 16.907 1.00 41.68 63 ASP B CA 1
ATOM 4054 C C . ASP B 1 63 ? 76.567 -64.432 16.377 1.00 33.80 63 ASP B C 1
ATOM 4055 O O . ASP B 1 63 ? 76.598 -64.682 15.170 1.00 42.32 63 ASP B O 1
ATOM 4060 N N . GLU B 1 64 ? 76.060 -65.259 17.287 1.00 32.49 64 GLU B N 1
ATOM 4061 C CA . GLU B 1 64 ? 75.559 -66.581 16.955 1.00 36.20 64 GLU B CA 1
ATOM 4062 C C . GLU B 1 64 ? 74.467 -66.506 15.889 1.00 42.48 64 GLU B C 1
ATOM 4063 O O . GLU B 1 64 ? 74.449 -67.312 14.959 1.00 33.84 64 GLU B O 1
ATOM 4069 N N . ILE B 1 65 ? 73.586 -65.513 16.031 1.00 40.46 65 ILE B N 1
ATOM 4070 C CA . ILE B 1 65 ? 72.423 -65.290 15.159 1.00 38.80 65 ILE B CA 1
ATOM 4071 C C . ILE B 1 65 ? 72.841 -64.705 13.802 1.00 32.30 65 ILE B C 1
ATOM 4072 O O . ILE B 1 65 ? 72.439 -65.204 12.750 1.00 39.07 65 ILE B O 1
ATOM 4077 N N . VAL B 1 66 ? 73.622 -63.625 13.838 1.00 24.99 66 VAL B N 1
ATOM 4078 C CA . VAL B 1 66 ? 74.029 -62.929 12.632 1.00 31.30 66 VAL B CA 1
ATOM 4079 C C . VAL B 1 66 ? 74.915 -63.779 11.738 1.00 44.74 66 VAL B C 1
ATOM 4080 O O . VAL B 1 66 ? 74.662 -63.886 10.540 1.00 46.45 66 VAL B O 1
ATOM 4084 N N . PHE B 1 67 ? 75.933 -64.405 12.320 1.00 46.14 67 PHE B N 1
ATOM 4085 C CA . PHE B 1 67 ? 76.921 -65.116 11.513 1.00 41.11 67 PHE B CA 1
ATOM 4086 C C . PHE B 1 67 ? 76.328 -66.376 10.889 1.00 37.97 67 PHE B C 1
ATOM 4087 O O . PHE B 1 67 ? 76.752 -66.789 9.823 1.00 43.40 67 PHE B O 1
ATOM 4095 N N . ALA B 1 68 ? 75.335 -66.966 11.548 1.00 34.39 68 ALA B N 1
ATOM 4096 C CA . ALA B 1 68 ? 74.575 -68.081 10.988 1.00 38.06 68 ALA B CA 1
ATOM 4097 C C . ALA B 1 68 ? 73.676 -67.704 9.806 1.00 48.66 68 ALA B C 1
ATOM 4098 O O . ALA B 1 68 ? 73.426 -68.527 8.914 1.00 50.42 68 ALA B O 1
ATOM 4100 N N . ALA B 1 69 ? 73.187 -66.467 9.805 1.00 45.23 69 ALA B N 1
ATOM 4101 C CA . ALA B 1 69 ? 72.177 -66.038 8.841 1.00 40.23 69 ALA B CA 1
ATOM 4102 C C . ALA B 1 69 ? 72.764 -65.202 7.704 1.00 35.64 69 ALA B C 1
ATOM 4103 O O . ALA B 1 69 ? 72.221 -65.207 6.596 1.00 40.07 69 ALA B O 1
ATOM 4105 N N . ARG B 1 70 ? 73.848 -64.472 7.974 1.00 34.46 70 ARG B N 1
ATOM 4106 C CA . ARG B 1 70 ? 74.380 -63.509 7.010 1.00 34.69 70 ARG B CA 1
ATOM 4107 C C . ARG B 1 70 ? 74.771 -64.208 5.710 1.00 50.12 70 ARG B C 1
ATOM 4108 O O . ARG B 1 70 ? 75.338 -65.302 5.739 1.00 44.84 70 ARG B O 1
ATOM 4116 N N . GLY B 1 71 ? 74.420 -63.600 4.579 1.00 42.56 71 GLY B N 1
ATOM 4117 C CA . GLY B 1 71 ? 74.646 -64.215 3.271 1.00 46.97 71 GLY B CA 1
ATOM 4118 C C . GLY B 1 71 ? 73.746 -65.386 2.903 1.00 44.98 71 GLY B C 1
ATOM 4119 O O . GLY B 1 71 ? 73.828 -65.889 1.784 1.00 56.20 71 GLY B O 1
ATOM 4120 N N . ARG B 1 72 ? 72.898 -65.837 3.830 1.00 41.63 72 ARG B N 1
ATOM 4121 C CA . ARG B 1 72 ? 71.822 -66.788 3.496 1.00 38.61 72 ARG B CA 1
ATOM 4122 C C . ARG B 1 72 ? 70.464 -66.086 3.350 1.00 48.67 72 ARG B C 1
ATOM 4123 O O . ARG B 1 72 ? 69.949 -65.934 2.234 1.00 46.91 72 ARG B O 1
ATOM 4131 N N . ASN B 1 73 ? 69.886 -65.663 4.474 1.00 48.43 73 ASN B N 1
ATOM 4132 C CA . ASN B 1 73 ? 68.683 -64.814 4.446 1.00 52.56 73 ASN B CA 1
ATOM 4133 C C . ASN B 1 73 ? 68.810 -63.449 5.127 1.00 52.42 73 ASN B C 1
ATOM 4134 O O . ASN B 1 73 ? 67.806 -62.744 5.313 1.00 51.00 73 ASN B O 1
ATOM 4139 N N . LEU B 1 74 ? 70.039 -63.072 5.473 1.00 50.00 74 LEU B N 1
ATOM 4140 C CA . LEU B 1 74 ? 70.304 -61.755 6.033 1.00 36.61 74 LEU B CA 1
ATOM 4141 C C . LEU B 1 74 ? 71.458 -61.048 5.348 1.00 46.41 74 LEU B C 1
ATOM 4142 O O . LEU B 1 74 ? 72.550 -61.602 5.198 1.00 40.06 74 LEU B O 1
ATOM 4147 N N . PHE B 1 75 ? 71.200 -59.822 4.914 1.00 34.33 75 PHE B N 1
ATOM 4148 C CA . PHE B 1 75 ? 72.114 -59.082 4.077 1.00 39.27 75 PHE B CA 1
ATOM 4149 C C . PHE B 1 75 ? 72.218 -57.657 4.574 1.00 39.15 75 PHE B C 1
ATOM 4150 O O . PHE B 1 75 ? 71.237 -57.087 5.043 1.00 50.06 75 PHE B O 1
ATOM 4158 N N . PHE B 1 76 ? 73.411 -57.094 4.480 1.00 37.58 76 PHE B N 1
ATOM 4159 C CA . PHE B 1 76 ? 73.688 -55.724 4.882 1.00 38.50 76 PHE B CA 1
ATOM 4160 C C . PHE B 1 76 ? 74.239 -54.961 3.672 1.00 46.39 76 PHE B C 1
ATOM 4161 O O . PHE B 1 76 ? 75.287 -55.332 3.141 1.00 45.73 76 PHE B O 1
ATOM 4169 N N . SER B 1 77 ? 73.538 -53.914 3.221 1.00 41.39 77 SER B N 1
ATOM 4170 C CA A SER B 1 77 ? 73.909 -53.218 1.980 0.50 41.08 77 SER B CA 1
ATOM 4171 C CA B SER B 1 77 ? 73.889 -53.221 1.969 0.50 41.84 77 SER B CA 1
ATOM 4172 C C . SER B 1 77 ? 73.862 -51.692 2.083 1.00 47.34 77 SER B C 1
ATOM 4173 O O . SER B 1 77 ? 73.174 -51.139 2.932 1.00 45.00 77 SER B O 1
ATOM 4178 N N . SER B 1 78 ? 74.599 -51.008 1.208 1.00 44.15 78 SER B N 1
ATOM 4179 C CA . SER B 1 78 ? 74.417 -49.573 1.048 1.00 44.80 78 SER B CA 1
ATOM 4180 C C . SER B 1 78 ? 73.602 -49.204 -0.194 1.00 47.34 78 SER B C 1
ATOM 4181 O O . SER B 1 78 ? 73.565 -48.033 -0.596 1.00 49.61 78 SER B O 1
ATOM 4184 N N . ASP B 1 79 ? 72.928 -50.197 -0.777 1.00 46.43 79 ASP B N 1
ATOM 4185 C CA . ASP B 1 79 ? 72.114 -49.984 -1.983 1.00 55.10 79 ASP B CA 1
ATOM 4186 C C . ASP B 1 79 ? 70.634 -49.842 -1.629 1.00 52.62 79 ASP B C 1
ATOM 4187 O O . ASP B 1 79 ? 69.846 -50.800 -1.740 1.00 47.77 79 ASP B O 1
ATOM 4192 N N . ILE B 1 80 ? 70.275 -48.638 -1.199 1.00 53.11 80 ILE B N 1
ATOM 4193 C CA . ILE B 1 80 ? 68.939 -48.368 -0.671 1.00 54.77 80 ILE B CA 1
ATOM 4194 C C . ILE B 1 80 ? 67.879 -48.424 -1.778 1.00 45.85 80 ILE B C 1
ATOM 4195 O O . ILE B 1 80 ? 66.922 -49.192 -1.650 1.00 55.90 80 ILE B O 1
ATOM 4200 N N . PRO B 1 81 ? 68.072 -47.667 -2.888 1.00 54.86 81 PRO B N 1
ATOM 4201 C CA . PRO B 1 81 ? 67.123 -47.757 -4.005 1.00 49.53 81 PRO B CA 1
ATOM 4202 C C . PRO B 1 81 ? 66.805 -49.173 -4.462 1.00 49.70 81 PRO B C 1
ATOM 4203 O O . PRO B 1 81 ? 65.649 -49.469 -4.731 1.00 50.75 81 PRO B O 1
ATOM 4207 N N . LYS B 1 82 ? 67.809 -50.047 -4.531 1.00 52.49 82 LYS B N 1
ATOM 4208 C CA . LYS B 1 82 ? 67.575 -51.425 -4.967 1.00 52.58 82 LYS B CA 1
ATOM 4209 C C . LYS B 1 82 ? 66.762 -52.230 -3.954 1.00 48.08 82 LYS B C 1
ATOM 4210 O O . LYS B 1 82 ? 65.826 -52.947 -4.317 1.00 47.50 82 LYS B O 1
ATOM 4216 N N . ALA B 1 83 ? 67.137 -52.115 -2.684 1.00 52.85 83 ALA B N 1
ATOM 4217 C CA . ALA B 1 83 ? 66.431 -52.793 -1.600 1.00 48.23 83 ALA B CA 1
ATOM 4218 C C . ALA B 1 83 ? 64.973 -52.324 -1.464 1.00 47.09 83 ALA B C 1
ATOM 4219 O O . ALA B 1 83 ? 64.060 -53.156 -1.320 1.00 36.84 83 ALA B O 1
ATOM 4221 N N . ILE B 1 84 ? 64.773 -51.002 -1.515 1.00 37.44 84 ILE B N 1
ATOM 4222 C CA . ILE B 1 84 ? 63.422 -50.390 -1.501 1.00 45.52 84 ILE B CA 1
ATOM 4223 C C . ILE B 1 84 ? 62.563 -50.979 -2.615 1.00 46.81 84 ILE B C 1
ATOM 4224 O O . ILE B 1 84 ? 61.455 -51.461 -2.366 1.00 45.92 84 ILE B O 1
ATOM 4229 N N . ALA B 1 85 ? 63.112 -50.969 -3.833 1.00 48.24 85 ALA B N 1
ATOM 4230 C CA . ALA B 1 85 ? 62.469 -51.541 -5.017 1.00 47.16 85 ALA B CA 1
ATOM 4231 C C . ALA B 1 85 ? 61.913 -52.955 -4.818 1.00 43.19 85 ALA B C 1
ATOM 4232 O O . ALA B 1 85 ? 60.803 -53.260 -5.246 1.00 47.38 85 ALA B O 1
ATOM 4234 N N . GLU B 1 86 ? 62.671 -53.805 -4.136 1.00 45.74 86 GLU B N 1
ATOM 4235 C CA . GLU B 1 86 ? 62.356 -55.234 -4.063 1.00 42.26 86 GLU B CA 1
ATOM 4236 C C . GLU B 1 86 ? 61.562 -55.652 -2.839 1.00 43.87 86 GLU B C 1
ATOM 4237 O O . GLU B 1 86 ? 60.849 -56.666 -2.873 1.00 46.59 86 GLU B O 1
ATOM 4243 N N . ALA B 1 87 ? 61.687 -54.876 -1.757 1.00 44.79 87 ALA B N 1
ATOM 4244 C CA . ALA B 1 87 ? 60.976 -55.141 -0.500 1.00 44.96 87 ALA B CA 1
ATOM 4245 C C . ALA B 1 87 ? 59.463 -55.276 -0.677 1.00 45.30 87 ALA B C 1
ATOM 4246 O O . ALA B 1 87 ? 58.876 -54.637 -1.548 1.00 48.14 87 ALA B O 1
ATOM 4248 N N . ASP B 1 88 ? 58.850 -56.123 0.146 1.00 40.26 88 ASP B N 1
ATOM 4249 C CA . ASP B 1 88 ? 57.432 -56.022 0.471 1.00 41.62 88 ASP B CA 1
ATOM 4250 C C . ASP B 1 88 ? 57.163 -55.064 1.640 1.00 48.41 88 ASP B C 1
ATOM 4251 O O . ASP B 1 88 ? 56.192 -54.310 1.620 1.00 41.35 88 ASP B O 1
ATOM 4256 N N . LEU B 1 89 ? 58.016 -55.127 2.657 1.00 43.07 89 LEU B N 1
ATOM 4257 C CA . LEU B 1 89 ? 57.836 -54.378 3.902 1.00 39.40 89 LEU B CA 1
ATOM 4258 C C . LEU B 1 89 ? 59.133 -53.654 4.237 1.00 47.63 89 LEU B C 1
ATOM 4259 O O . LEU B 1 89 ? 60.216 -54.255 4.221 1.00 40.35 89 LEU B O 1
ATOM 4264 N N . ILE B 1 90 ? 59.022 -52.350 4.494 1.00 28.79 90 ILE B N 1
ATOM 4265 C CA . ILE B 1 90 ? 60.155 -51.524 4.800 1.00 29.51 90 ILE B CA 1
ATOM 4266 C C . ILE B 1 90 ? 59.993 -51.011 6.237 1.00 41.39 90 ILE B C 1
ATOM 4267 O O . ILE B 1 90 ? 58.969 -50.394 6.578 1.00 35.17 90 ILE B O 1
ATOM 4272 N N . PHE B 1 91 ? 60.976 -51.318 7.082 1.00 36.19 91 PHE B N 1
ATOM 4273 C CA . PHE B 1 91 ? 61.141 -50.658 8.392 1.00 34.54 91 PHE B CA 1
ATOM 4274 C C . PHE B 1 91 ? 61.932 -49.380 8.210 1.00 39.43 91 PHE B C 1
ATOM 4275 O O . PHE B 1 91 ? 62.918 -49.352 7.474 1.00 45.74 91 PHE B O 1
ATOM 4283 N N . ILE B 1 92 ? 61.491 -48.315 8.873 1.00 29.91 92 ILE B N 1
ATOM 4284 C CA . ILE B 1 92 ? 62.281 -47.113 9.028 1.00 34.82 92 ILE B CA 1
ATOM 4285 C C . ILE B 1 92 ? 62.860 -47.079 10.451 1.00 42.63 92 ILE B C 1
ATOM 4286 O O . ILE B 1 92 ? 62.111 -46.946 11.438 1.00 37.57 92 ILE B O 1
ATOM 4291 N N . SER B 1 93 ? 64.186 -47.207 10.536 1.00 38.66 93 SER B N 1
ATOM 4292 C CA A SER B 1 93 ? 64.907 -47.196 11.805 0.50 35.70 93 SER B CA 1
ATOM 4293 C CA B SER B 1 93 ? 64.903 -47.174 11.817 0.50 36.58 93 SER B CA 1
ATOM 4294 C C . SER B 1 93 ? 66.005 -46.133 11.778 1.00 38.85 93 SER B C 1
ATOM 4295 O O . SER B 1 93 ? 67.188 -46.457 11.818 1.00 47.15 93 SER B O 1
ATOM 4300 N N . VAL B 1 94 ? 65.609 -44.871 11.689 1.00 41.33 94 VAL B N 1
ATOM 4301 C CA . VAL B 1 94 ? 66.553 -43.757 11.655 1.00 42.71 94 VAL B CA 1
ATOM 4302 C C . VAL B 1 94 ? 66.416 -42.931 12.928 1.00 50.70 94 VAL B C 1
ATOM 4303 O O . VAL B 1 94 ? 65.387 -42.990 13.590 1.00 46.15 94 VAL B O 1
ATOM 4307 N N . ASN B 1 95 ? 67.451 -42.161 13.257 1.00 53.87 95 ASN B N 1
ATOM 4308 C CA . ASN B 1 95 ? 67.375 -41.169 14.323 1.00 52.33 95 ASN B CA 1
ATOM 4309 C C . ASN B 1 95 ? 66.338 -40.095 14.031 1.00 55.75 95 ASN B C 1
ATOM 4310 O O . ASN B 1 95 ? 66.182 -39.657 12.889 1.00 46.82 95 ASN B O 1
ATOM 4315 N N . THR B 1 96 ? 65.646 -39.650 15.072 1.00 51.33 96 THR B N 1
ATOM 4316 C CA . THR B 1 96 ? 64.946 -38.374 15.007 1.00 48.90 96 THR B CA 1
ATOM 4317 C C . THR B 1 96 ? 65.555 -37.413 16.015 1.00 53.48 96 THR B C 1
ATOM 4318 O O . THR B 1 96 ? 64.966 -37.149 17.072 1.00 52.09 96 THR B O 1
ATOM 4322 N N . PRO B 1 97 ? 66.734 -36.862 15.682 1.00 46.12 97 PRO B N 1
ATOM 4323 C CA . PRO B 1 97 ? 67.472 -36.073 16.641 1.00 44.62 97 PRO B CA 1
ATOM 4324 C C . PRO B 1 97 ? 66.637 -34.860 17.017 1.00 47.00 97 PRO B C 1
ATOM 4325 O O . PRO B 1 97 ? 65.748 -34.462 16.276 1.00 44.83 97 PRO B O 1
ATOM 4329 N N . THR B 1 98 ? 66.931 -34.281 18.163 1.00 38.85 98 THR B N 1
ATOM 4330 C CA . THR B 1 98 ? 66.111 -33.230 18.710 1.00 30.98 98 THR B CA 1
ATOM 4331 C C . THR B 1 98 ? 66.460 -31.953 17.962 1.00 42.32 98 THR B C 1
ATOM 4332 O O . THR B 1 98 ? 67.624 -31.725 17.660 1.00 33.45 98 THR B O 1
ATOM 4336 N N . LYS B 1 99 ? 65.449 -31.150 17.629 1.00 35.50 99 LYS B N 1
ATOM 4337 C CA . LYS B 1 99 ? 65.676 -29.862 16.985 1.00 38.82 99 LYS B CA 1
ATOM 4338 C C . LYS B 1 99 ? 66.586 -28.985 17.819 1.00 39.57 99 LYS B C 1
ATOM 4339 O O . LYS B 1 99 ? 66.394 -28.843 19.024 1.00 39.06 99 LYS B O 1
ATOM 4345 N N . MET B 1 100 ? 67.566 -28.389 17.152 1.00 44.20 100 MET B N 1
ATOM 4346 C CA . MET B 1 100 ? 68.616 -27.616 17.801 1.00 47.42 100 MET B CA 1
ATOM 4347 C C . MET B 1 100 ? 68.295 -26.128 17.743 1.00 48.38 100 MET B C 1
ATOM 4348 O O . MET B 1 100 ? 68.890 -25.326 18.461 1.00 42.20 100 MET B O 1
ATOM 4353 N N . TYR B 1 101 ? 67.354 -25.773 16.874 1.00 43.89 101 TYR B N 1
ATOM 4354 C CA . TYR B 1 101 ? 66.941 -24.388 16.688 1.00 44.26 101 TYR B CA 1
ATOM 4355 C C . TYR B 1 101 ? 65.435 -24.318 16.417 1.00 45.42 101 TYR B C 1
ATOM 4356 O O . TYR B 1 101 ? 64.805 -25.327 16.091 1.00 46.44 101 TYR B O 1
ATOM 4365 N N . GLY B 1 102 ? 64.869 -23.124 16.576 1.00 50.39 102 GLY B N 1
ATOM 4366 C CA . GLY B 1 102 ? 63.533 -22.828 16.077 1.00 43.95 102 GLY B CA 1
ATOM 4367 C C . GLY B 1 102 ? 62.392 -23.372 16.920 1.00 43.58 102 GLY B C 1
ATOM 4368 O O . GLY B 1 102 ? 62.470 -23.406 18.153 1.00 45.35 102 GLY B O 1
ATOM 4369 N N . ARG B 1 103 ? 61.321 -23.764 16.235 1.00 34.25 103 ARG B N 1
ATOM 4370 C CA . ARG B 1 103 ? 60.076 -24.226 16.850 1.00 42.78 103 ARG B CA 1
ATOM 4371 C C . ARG B 1 103 ? 60.303 -25.587 17.501 1.00 43.80 103 ARG B C 1
ATOM 4372 O O . ARG B 1 103 ? 60.578 -26.568 16.816 1.00 36.33 103 ARG B O 1
ATOM 4380 N N . GLY B 1 104 ? 60.204 -25.640 18.826 1.00 39.01 104 GLY B N 1
ATOM 4381 C CA . GLY B 1 104 ? 60.429 -26.886 19.544 1.00 41.15 104 GLY B CA 1
ATOM 4382 C C . GLY B 1 104 ? 61.884 -27.193 19.848 1.00 35.66 104 GLY B C 1
ATOM 4383 O O . GLY B 1 104 ? 62.210 -28.318 20.204 1.00 36.21 104 GLY B O 1
ATOM 4384 N N . LYS B 1 105 ? 62.753 -26.191 19.697 1.00 36.35 105 LYS B N 1
ATOM 4385 C CA . LYS B 1 105 ? 64.169 -26.321 20.023 1.00 39.30 105 LYS B CA 1
ATOM 4386 C C . LYS B 1 105 ? 64.372 -26.955 21.400 1.00 32.29 105 LYS B C 1
ATOM 4387 O O . LYS B 1 105 ? 63.821 -26.480 22.403 1.00 39.85 105 LYS B O 1
ATOM 4393 N N . GLY B 1 106 ? 65.177 -28.012 21.439 1.00 37.93 106 GLY B N 1
ATOM 4394 C CA . GLY B 1 106 ? 65.500 -28.675 22.687 1.00 35.52 106 GLY B CA 1
ATOM 4395 C C . GLY B 1 106 ? 64.478 -29.709 23.113 1.00 39.54 106 GLY B C 1
ATOM 4396 O O . GLY B 1 106 ? 64.652 -30.368 24.142 1.00 34.62 106 GLY B O 1
ATOM 4397 N N . MET B 1 107 ? 63.416 -29.864 22.323 1.00 36.06 107 MET B N 1
ATOM 4398 C CA . MET B 1 107 ? 62.245 -30.632 22.753 1.00 33.82 107 MET B CA 1
ATOM 4399 C C . MET B 1 107 ? 61.634 -31.457 21.620 1.00 38.03 107 MET B C 1
ATOM 4400 O O . MET B 1 107 ? 61.379 -32.650 21.796 1.00 29.39 107 MET B O 1
ATOM 4405 N N . ALA B 1 108 ? 61.398 -30.823 20.467 1.00 32.54 108 ALA B N 1
ATOM 4406 C CA . ALA B 1 108 ? 60.767 -31.504 19.331 1.00 34.26 108 ALA B CA 1
ATOM 4407 C C . ALA B 1 108 ? 61.782 -32.334 18.555 1.00 35.16 108 ALA B C 1
ATOM 4408 O O . ALA B 1 108 ? 62.856 -31.838 18.224 1.00 29.11 108 ALA B O 1
ATOM 4410 N N . PRO B 1 109 ? 61.436 -33.599 18.251 1.00 32.78 109 PRO B N 1
ATOM 4411 C CA . PRO B 1 109 ? 62.227 -34.397 17.328 1.00 33.98 109 PRO B CA 1
ATOM 4412 C C . PRO B 1 109 ? 62.155 -33.843 15.909 1.00 35.15 109 PRO B C 1
ATOM 4413 O O . PRO B 1 109 ? 61.106 -33.381 15.478 1.00 36.12 109 PRO B O 1
ATOM 4417 N N . ASP B 1 110 ? 63.288 -33.876 15.220 1.00 36.15 110 ASP B N 1
ATOM 4418 C CA . ASP B 1 110 ? 63.409 -33.429 13.838 1.00 36.39 110 ASP B CA 1
ATOM 4419 C C . ASP B 1 110 ? 63.082 -34.622 12.947 1.00 35.73 110 ASP B C 1
ATOM 4420 O O . ASP B 1 110 ? 63.738 -35.669 13.041 1.00 37.78 110 ASP B O 1
ATOM 4425 N N . LEU B 1 111 ? 62.075 -34.485 12.082 1.00 30.52 111 LEU B N 1
ATOM 4426 C CA . LEU B 1 111 ? 61.703 -35.605 11.215 1.00 31.51 111 LEU B CA 1
ATOM 4427 C C . LEU B 1 111 ? 62.485 -35.689 9.879 1.00 35.66 111 LEU B C 1
ATOM 4428 O O . LEU B 1 111 ? 62.065 -36.404 8.977 1.00 37.39 111 LEU B O 1
ATOM 4433 N N . LYS B 1 112 ? 63.613 -34.988 9.782 1.00 37.83 112 LYS B N 1
ATOM 4434 C CA . LYS B 1 112 ? 64.380 -34.889 8.524 1.00 44.94 112 LYS B CA 1
ATOM 4435 C C . LYS B 1 112 ? 64.812 -36.228 7.924 1.00 45.79 112 LYS B C 1
ATOM 4436 O O . LYS B 1 112 ? 64.670 -36.433 6.718 1.00 44.62 112 LYS B O 1
ATOM 4442 N N . TYR B 1 113 ? 65.293 -37.148 8.759 1.00 36.92 113 TYR B N 1
ATOM 4443 C CA . TYR B 1 113 ? 65.678 -38.464 8.271 1.00 42.22 113 TYR B CA 1
ATOM 4444 C C . TYR B 1 113 ? 64.487 -39.330 7.947 1.00 37.20 113 TYR B C 1
ATOM 4445 O O . TYR B 1 113 ? 64.518 -40.094 6.991 1.00 39.72 113 TYR B O 1
ATOM 4454 N N . VAL B 1 114 ? 63.422 -39.221 8.732 1.00 32.77 114 VAL B N 1
ATOM 4455 C CA . VAL B 1 114 ? 62.199 -39.935 8.401 1.00 30.00 114 VAL B CA 1
ATOM 4456 C C . VAL B 1 114 ? 61.618 -39.424 7.054 1.00 29.81 114 VAL B C 1
ATOM 4457 O O . VAL B 1 114 ? 61.154 -40.208 6.242 1.00 37.27 114 VAL B O 1
ATOM 4461 N N . GLU B 1 115 ? 61.709 -38.116 6.822 1.00 38.01 115 GLU B N 1
ATOM 4462 C CA . GLU B 1 115 ? 61.282 -37.497 5.562 1.00 42.25 115 GLU B CA 1
ATOM 4463 C C . GLU B 1 115 ? 62.131 -37.971 4.374 1.00 40.97 115 GLU B C 1
ATOM 4464 O O . GLU B 1 115 ? 61.592 -38.428 3.355 1.00 42.37 115 GLU B O 1
ATOM 4470 N N . SER B 1 116 ? 63.451 -37.844 4.533 1.00 40.17 116 SER B N 1
ATOM 4471 C CA . SER B 1 116 ? 64.472 -38.415 3.629 1.00 40.82 116 SER B CA 1
ATOM 4472 C C . SER B 1 116 ? 64.142 -39.821 3.169 1.00 39.15 116 SER B C 1
ATOM 4473 O O . SER B 1 116 ? 64.035 -40.071 1.968 1.00 42.17 116 SER B O 1
ATOM 4476 N N . VAL B 1 117 ? 63.949 -40.732 4.121 1.00 36.00 117 VAL B N 1
ATOM 4477 C CA . VAL B 1 117 ? 63.624 -42.121 3.804 1.00 34.50 117 VAL B CA 1
ATOM 4478 C C . VAL B 1 117 ? 62.287 -42.261 3.096 1.00 40.81 117 VAL B C 1
ATOM 4479 O O . VAL B 1 117 ? 62.149 -43.060 2.160 1.00 39.39 117 VAL B O 1
ATOM 4483 N N . SER B 1 118 ? 61.298 -41.490 3.549 1.00 39.30 118 SER B N 1
ATOM 4484 C CA . SER B 1 118 ? 59.968 -41.507 2.951 1.00 35.46 118 SER B CA 1
ATOM 4485 C C . SER B 1 118 ? 59.979 -41.110 1.471 1.00 28.65 118 SER B C 1
ATOM 4486 O O . SER B 1 118 ? 59.356 -41.777 0.645 1.00 33.76 118 SER B O 1
ATOM 4489 N N . ARG B 1 119 ? 60.694 -40.030 1.157 1.00 31.18 119 ARG B N 1
ATOM 4490 C CA . ARG B 1 119 ? 60.814 -39.531 -0.207 1.00 35.13 119 ARG B CA 1
ATOM 4491 C C . ARG B 1 119 ? 61.614 -40.483 -1.106 1.00 46.13 119 ARG B C 1
ATOM 4492 O O . ARG B 1 119 ? 61.399 -40.518 -2.317 1.00 43.95 119 ARG B O 1
ATOM 4500 N N . THR B 1 120 ? 62.519 -41.259 -0.508 1.00 45.60 120 THR B N 1
ATOM 4501 C CA . THR B 1 120 ? 63.255 -42.318 -1.216 1.00 45.99 120 THR B CA 1
ATOM 4502 C C . THR B 1 120 ? 62.358 -43.522 -1.504 1.00 44.60 120 THR B C 1
ATOM 4503 O O . THR B 1 120 ? 62.390 -44.090 -2.600 1.00 44.13 120 THR B O 1
ATOM 4507 N N . ILE B 1 121 ? 61.548 -43.896 -0.521 1.00 41.35 121 ILE B N 1
ATOM 4508 C CA . ILE B 1 121 ? 60.541 -44.925 -0.710 1.00 42.59 121 ILE B CA 1
ATOM 4509 C C . ILE B 1 121 ? 59.576 -44.514 -1.833 1.00 49.93 121 ILE B C 1
ATOM 4510 O O . ILE B 1 121 ? 59.338 -45.281 -2.755 1.00 47.88 121 ILE B O 1
ATOM 4515 N N . ALA B 1 122 ? 59.064 -43.289 -1.775 1.00 52.24 122 ALA B N 1
ATOM 4516 C CA . ALA B 1 122 ? 58.171 -42.778 -2.813 1.00 54.47 122 ALA B CA 1
ATOM 4517 C C . ALA B 1 122 ? 58.792 -42.792 -4.226 1.00 57.72 122 ALA B C 1
ATOM 4518 O O . ALA B 1 122 ? 58.103 -43.081 -5.202 1.00 51.08 122 ALA B O 1
ATOM 4520 N N . GLN B 1 123 ? 60.084 -42.482 -4.318 1.00 60.65 123 GLN B N 1
ATOM 4521 C CA . GLN B 1 123 ? 60.801 -42.435 -5.594 1.00 62.77 123 GLN B CA 1
ATOM 4522 C C . GLN B 1 123 ? 61.064 -43.835 -6.155 1.00 63.36 123 GLN B C 1
ATOM 4523 O O . GLN B 1 123 ? 60.856 -44.086 -7.346 1.00 66.04 123 GLN B O 1
ATOM 4529 N N . TYR B 1 124 ? 61.506 -44.743 -5.290 1.00 52.44 124 TYR B N 1
ATOM 4530 C CA . TYR B 1 124 ? 62.045 -46.031 -5.724 1.00 52.19 124 TYR B CA 1
ATOM 4531 C C . TYR B 1 124 ? 61.157 -47.236 -5.460 1.00 46.99 124 TYR B C 1
ATOM 4532 O O . TYR B 1 124 ? 61.576 -48.359 -5.711 1.00 51.43 124 TYR B O 1
ATOM 4541 N N . ALA B 1 125 ? 59.941 -47.021 -4.960 1.00 48.04 125 ALA B N 1
ATOM 4542 C CA . ALA B 1 125 ? 59.084 -48.146 -4.545 1.00 46.93 125 ALA B CA 1
ATOM 4543 C C . ALA B 1 125 ? 58.713 -49.084 -5.685 1.00 60.67 125 ALA B C 1
ATOM 4544 O O . ALA B 1 125 ? 59.207 -50.211 -5.747 1.00 64.97 125 ALA B O 1
ATOM 4546 N N . GLY B 1 126 ? 57.837 -48.619 -6.577 1.00 65.12 126 GLY B N 1
ATOM 4547 C CA . GLY B 1 126 ? 57.445 -49.393 -7.752 1.00 65.99 126 GLY B CA 1
ATOM 4548 C C . GLY B 1 126 ? 56.149 -50.174 -7.614 1.00 63.39 126 GLY B C 1
ATOM 4549 O O . GLY B 1 126 ? 55.318 -50.170 -8.521 1.00 71.99 126 GLY B O 1
ATOM 4550 N N . GLY B 1 127 ? 55.979 -50.860 -6.491 1.00 55.25 127 GLY B N 1
ATOM 4551 C CA . GLY B 1 127 ? 54.751 -51.613 -6.224 1.00 54.95 127 GLY B CA 1
ATOM 4552 C C . GLY B 1 127 ? 54.110 -51.187 -4.912 1.00 57.27 127 GLY B C 1
ATOM 4553 O O . GLY B 1 127 ? 54.422 -50.112 -4.394 1.00 60.76 127 GLY B O 1
ATOM 4554 N N . PRO B 1 128 ? 53.208 -52.026 -4.365 1.00 55.41 128 PRO B N 1
ATOM 4555 C CA . PRO B 1 128 ? 52.741 -51.881 -2.984 1.00 55.20 128 PRO B CA 1
ATOM 4556 C C . PRO B 1 128 ? 53.847 -52.122 -1.949 1.00 56.72 128 PRO B C 1
ATOM 4557 O O . PRO B 1 128 ? 54.569 -53.121 -2.045 1.00 53.36 128 PRO B O 1
ATOM 4561 N N . LYS B 1 129 ? 53.964 -51.218 -0.969 1.00 46.71 129 LYS B N 1
ATOM 4562 C CA . LYS B 1 129 ? 54.858 -51.402 0.195 1.00 39.38 129 LYS B CA 1
ATOM 4563 C C . LYS B 1 129 ? 54.074 -51.197 1.498 1.00 46.93 129 LYS B C 1
ATOM 4564 O O . LYS B 1 129 ? 53.279 -50.267 1.595 1.00 45.38 129 LYS B O 1
ATOM 4570 N N . ILE B 1 130 ? 54.293 -52.067 2.486 1.00 45.60 130 ILE B N 1
ATOM 4571 C CA . ILE B 1 130 ? 54.040 -51.729 3.892 1.00 42.02 130 ILE B CA 1
ATOM 4572 C C . ILE B 1 130 ? 55.228 -50.977 4.501 1.00 47.30 130 ILE B C 1
ATOM 4573 O O . ILE B 1 130 ? 56.368 -51.435 4.435 1.00 36.85 130 ILE B O 1
ATOM 4578 N N . VAL B 1 131 ? 54.958 -49.811 5.083 1.00 34.71 131 VAL B N 1
ATOM 4579 C CA . VAL B 1 131 ? 56.014 -48.950 5.596 1.00 32.50 131 VAL B CA 1
ATOM 4580 C C . VAL B 1 131 ? 55.826 -48.842 7.108 1.00 43.26 131 VAL B C 1
ATOM 4581 O O . VAL B 1 131 ? 54.721 -48.566 7.574 1.00 37.10 131 VAL B O 1
ATOM 4585 N N . VAL B 1 132 ? 56.879 -49.142 7.872 1.00 35.13 132 VAL B N 1
ATOM 4586 C CA . VAL B 1 132 ? 56.729 -49.413 9.308 1.00 39.34 132 VAL B CA 1
ATOM 4587 C C . VAL B 1 132 ? 57.691 -48.528 10.089 1.00 43.17 132 VAL B C 1
ATOM 4588 O O . VAL B 1 132 ? 58.904 -48.601 9.892 1.00 35.09 132 VAL B O 1
ATOM 4592 N N . GLU B 1 133 ? 57.137 -47.664 10.946 1.00 31.79 133 GLU B N 1
ATOM 4593 C CA . GLU B 1 133 ? 57.921 -46.889 11.893 1.00 34.25 133 GLU B CA 1
ATOM 4594 C C . GLU B 1 133 ? 58.426 -47.783 13.010 1.00 34.27 133 GLU B C 1
ATOM 4595 O O . GLU B 1 133 ? 57.662 -48.199 13.886 1.00 34.46 133 GLU B O 1
ATOM 4601 N N . LYS B 1 134 ? 59.725 -48.044 12.969 1.00 29.99 134 LYS B N 1
ATOM 4602 C CA . LYS B 1 134 ? 60.410 -48.865 13.962 1.00 36.24 134 LYS B CA 1
ATOM 4603 C C . LYS B 1 134 ? 61.086 -47.984 15.019 1.00 31.80 134 LYS B C 1
ATOM 4604 O O . LYS B 1 134 ? 60.869 -48.159 16.222 1.00 39.20 134 LYS B O 1
ATOM 4610 N N . SER B 1 135 ? 61.896 -47.027 14.583 1.00 33.10 135 SER B N 1
ATOM 4611 C CA . SER B 1 135 ? 62.521 -46.116 15.530 1.00 36.11 135 SER B CA 1
ATOM 4612 C C . SER B 1 135 ? 61.491 -45.129 16.084 1.00 41.44 135 SER B C 1
ATOM 4613 O O . SER B 1 135 ? 60.413 -44.963 15.509 1.00 33.06 135 SER B O 1
ATOM 4616 N N . THR B 1 136 ? 61.832 -44.489 17.204 1.00 33.04 136 THR B N 1
ATOM 4617 C CA . THR B 1 136 ? 60.859 -43.723 17.993 1.00 30.77 136 THR B CA 1
ATOM 4618 C C . THR B 1 136 ? 60.562 -42.439 17.236 1.00 26.01 136 THR B C 1
ATOM 4619 O O . THR B 1 136 ? 61.475 -41.755 16.755 1.00 33.08 136 THR B O 1
ATOM 4623 N N . VAL B 1 137 ? 59.274 -42.185 17.055 1.00 30.55 137 VAL B N 1
ATOM 4624 C CA . VAL B 1 137 ? 58.798 -41.054 16.288 1.00 36.39 137 VAL B CA 1
ATOM 4625 C C . VAL B 1 137 ? 57.873 -40.223 17.178 1.00 32.33 137 VAL B C 1
ATOM 4626 O O . VAL B 1 137 ? 57.341 -40.729 18.160 1.00 28.41 137 VAL B O 1
ATOM 4630 N N . PRO B 1 138 ? 57.688 -38.945 16.835 1.00 33.82 138 PRO B N 1
ATOM 4631 C CA . PRO B 1 138 ? 56.622 -38.176 17.462 1.00 35.32 138 PRO B CA 1
ATOM 4632 C C . PRO B 1 138 ? 55.248 -38.661 17.018 1.00 39.00 138 PRO B C 1
ATOM 4633 O O . PRO B 1 138 ? 55.109 -39.218 15.929 1.00 31.81 138 PRO B O 1
ATOM 4637 N N . VAL B 1 139 ? 54.237 -38.473 17.864 1.00 31.28 139 VAL B N 1
ATOM 4638 C CA . VAL B 1 139 ? 52.873 -38.790 17.474 1.00 28.33 139 VAL B CA 1
ATOM 4639 C C . VAL B 1 139 ? 52.510 -38.017 16.189 1.00 27.66 139 VAL B C 1
ATOM 4640 O O . VAL B 1 139 ? 52.945 -36.880 15.998 1.00 34.72 139 VAL B O 1
ATOM 4644 N N . LYS B 1 140 ? 51.761 -38.689 15.310 1.00 29.84 140 LYS B N 1
ATOM 4645 C CA B LYS B 1 140 ? 51.413 -38.194 13.966 0.38 32.75 140 LYS B CA 1
ATOM 4646 C CA C LYS B 1 140 ? 51.414 -38.189 13.967 0.62 32.52 140 LYS B CA 1
ATOM 4647 C C . LYS B 1 140 ? 52.529 -38.262 12.919 1.00 33.79 140 LYS B C 1
ATOM 4648 O O . LYS B 1 140 ? 52.340 -37.846 11.772 1.00 39.00 140 LYS B O 1
ATOM 4659 N N . ALA B 1 141 ? 53.689 -38.793 13.288 1.00 30.70 141 ALA B N 1
ATOM 4660 C CA . ALA B 1 141 ? 54.750 -38.980 12.285 1.00 33.73 141 ALA B CA 1
ATOM 4661 C C . ALA B 1 141 ? 54.237 -39.752 11.079 1.00 27.72 141 ALA B C 1
ATOM 4662 O O . ALA B 1 141 ? 54.563 -39.412 9.938 1.00 34.13 141 ALA B O 1
ATOM 4664 N N . ALA B 1 142 ? 53.431 -40.782 11.336 1.00 30.54 142 ALA B N 1
ATOM 4665 C CA . ALA B 1 142 ? 52.842 -41.592 10.275 1.00 29.17 142 ALA B CA 1
ATOM 4666 C C . ALA B 1 142 ? 51.990 -40.803 9.283 1.00 37.03 142 ALA B C 1
ATOM 4667 O O . ALA B 1 142 ? 51.860 -41.190 8.127 1.00 31.31 142 ALA B O 1
ATOM 4669 N N . GLU B 1 143 ? 51.412 -39.695 9.737 1.00 36.99 143 GLU B N 1
ATOM 4670 C CA . GLU B 1 143 ? 50.616 -38.838 8.879 1.00 34.16 143 GLU B CA 1
ATOM 4671 C C . GLU B 1 143 ? 51.500 -38.142 7.862 1.00 37.19 143 GLU B C 1
ATOM 4672 O O . GLU B 1 143 ? 51.127 -38.047 6.698 1.00 37.07 143 GLU B O 1
ATOM 4678 N N . SER B 1 144 ? 52.666 -37.671 8.314 1.00 34.76 144 SER B N 1
ATOM 4679 C CA . SER B 1 144 ? 53.657 -37.018 7.463 1.00 41.32 144 SER B CA 1
ATOM 4680 C C . SER B 1 144 ? 54.285 -37.977 6.454 1.00 47.11 144 SER B C 1
ATOM 4681 O O . SER B 1 144 ? 54.477 -37.623 5.283 1.00 41.87 144 SER B O 1
ATOM 4684 N N . ILE B 1 145 ? 54.604 -39.184 6.924 1.00 38.64 145 ILE B N 1
ATOM 4685 C CA . ILE B 1 145 ? 54.988 -40.293 6.053 1.00 38.56 145 ILE B CA 1
ATOM 4686 C C . ILE B 1 145 ? 53.938 -40.505 4.963 1.00 44.47 145 ILE B C 1
ATOM 4687 O O . ILE B 1 145 ? 54.260 -40.442 3.770 1.00 44.27 145 ILE B O 1
ATOM 4692 N N . GLY B 1 146 ? 52.691 -40.719 5.380 1.00 38.43 146 GLY B N 1
ATOM 4693 C CA . GLY B 1 146 ? 51.576 -41.014 4.462 1.00 45.71 146 GLY B CA 1
ATOM 4694 C C . GLY B 1 146 ? 51.325 -39.958 3.396 1.00 43.14 146 GLY B C 1
ATOM 4695 O O . GLY B 1 146 ? 51.035 -40.289 2.248 1.00 49.40 146 GLY B O 1
ATOM 4696 N N . CYS B 1 147 ? 51.467 -38.694 3.791 1.00 44.58 147 CYS B N 1
ATOM 4697 C CA A CYS B 1 147 ? 51.349 -37.562 2.876 0.50 46.62 147 CYS B CA 1
ATOM 4698 C CA B CYS B 1 147 ? 51.374 -37.534 2.905 0.50 47.69 147 CYS B CA 1
ATOM 4699 C C . CYS B 1 147 ? 52.412 -37.559 1.776 1.00 49.54 147 CYS B C 1
ATOM 4700 O O . CYS B 1 147 ? 52.133 -37.157 0.640 1.00 42.39 147 CYS B O 1
ATOM 4705 N N . ILE B 1 148 ? 53.624 -38.003 2.103 1.00 47.37 148 ILE B N 1
ATOM 4706 C CA . ILE B 1 148 ? 54.684 -38.157 1.096 1.00 51.95 148 ILE B CA 1
ATOM 4707 C C . ILE B 1 148 ? 54.366 -39.312 0.144 1.00 45.76 148 ILE B C 1
ATOM 4708 O O . ILE B 1 148 ? 54.513 -39.185 -1.074 1.00 45.73 148 ILE B O 1
ATOM 4713 N N . LEU B 1 149 ? 53.888 -40.419 0.702 1.00 42.61 149 LEU B N 1
ATOM 4714 C CA . LEU B 1 149 ? 53.588 -41.607 -0.083 1.00 50.41 149 LEU B CA 1
ATOM 4715 C C . LEU B 1 149 ? 52.315 -41.478 -0.929 1.00 60.51 149 LEU B C 1
ATOM 4716 O O . LEU B 1 149 ? 52.188 -42.143 -1.960 1.00 57.49 149 LEU B O 1
ATOM 4721 N N . ARG B 1 150 ? 51.379 -40.636 -0.487 1.00 62.88 150 ARG B N 1
ATOM 4722 C CA . ARG B 1 150 ? 50.146 -40.373 -1.242 1.00 59.66 150 ARG B CA 1
ATOM 4723 C C . ARG B 1 150 ? 50.419 -39.617 -2.539 1.00 49.03 150 ARG B C 1
ATOM 4724 O O . ARG B 1 150 ? 49.777 -39.871 -3.553 1.00 55.25 150 ARG B O 1
ATOM 4732 N N . GLU B 1 151 ? 51.381 -38.701 -2.497 1.00 53.72 151 GLU B N 1
ATOM 4733 C CA . GLU B 1 151 ? 51.792 -37.927 -3.665 1.00 55.84 151 GLU B CA 1
ATOM 4734 C C . GLU B 1 151 ? 52.400 -38.782 -4.774 1.00 69.18 151 GLU B C 1
ATOM 4735 O O . GLU B 1 151 ? 52.309 -38.427 -5.951 1.00 68.48 151 GLU B O 1
ATOM 4741 N N . ALA B 1 152 ? 53.014 -39.903 -4.392 1.00 70.76 152 ALA B N 1
ATOM 4742 C CA . ALA B 1 152 ? 53.664 -40.803 -5.341 1.00 71.54 152 ALA B CA 1
ATOM 4743 C C . ALA B 1 152 ? 52.675 -41.665 -6.126 1.00 76.99 152 ALA B C 1
ATOM 4744 O O . ALA B 1 152 ? 52.906 -41.968 -7.300 1.00 80.66 152 ALA B O 1
ATOM 4746 N N . GLN B 1 153 ? 51.578 -42.062 -5.485 1.00 75.69 153 GLN B N 1
ATOM 4747 C CA . GLN B 1 153 ? 50.571 -42.890 -6.149 1.00 79.70 153 GLN B CA 1
ATOM 4748 C C . GLN B 1 153 ? 49.519 -42.080 -6.916 1.00 84.50 153 GLN B C 1
ATOM 4749 O O . GLN B 1 153 ? 48.336 -42.424 -6.924 1.00 89.80 153 GLN B O 1
ATOM 4755 N N . LYS B 1 154 ? 49.965 -41.001 -7.556 1.00 89.06 154 LYS B N 1
ATOM 4756 C CA . LYS B 1 154 ? 49.230 -40.360 -8.646 1.00 88.16 154 LYS B CA 1
ATOM 4757 C C . LYS B 1 154 ? 50.192 -39.771 -9.680 1.00 86.16 154 LYS B C 1
ATOM 4758 O O . LYS B 1 154 ? 51.257 -40.333 -9.954 1.00 75.61 154 LYS B O 1
ATOM 4764 N N . LEU B 1 159 ? 51.562 -48.582 -7.021 1.00 74.15 159 LEU B N 1
ATOM 4765 C CA . LEU B 1 159 ? 51.938 -47.933 -5.769 1.00 68.28 159 LEU B CA 1
ATOM 4766 C C . LEU B 1 159 ? 50.723 -47.876 -4.856 1.00 70.40 159 LEU B C 1
ATOM 4767 O O . LEU B 1 159 ? 49.704 -47.273 -5.199 1.00 73.11 159 LEU B O 1
ATOM 4772 N N . LYS B 1 160 ? 50.841 -48.526 -3.703 1.00 71.37 160 LYS B N 1
ATOM 4773 C CA . LYS B 1 160 ? 49.720 -48.762 -2.798 1.00 62.75 160 LYS B CA 1
ATOM 4774 C C . LYS B 1 160 ? 50.274 -48.967 -1.383 1.00 63.16 160 LYS B C 1
ATOM 4775 O O . LYS B 1 160 ? 50.723 -50.061 -1.028 1.00 63.59 160 LYS B O 1
ATOM 4781 N N . PHE B 1 161 ? 50.245 -47.906 -0.583 1.00 55.05 161 PHE B N 1
ATOM 4782 C CA . PHE B 1 161 ? 51.009 -47.858 0.664 1.00 51.30 161 PHE B CA 1
ATOM 4783 C C . PHE B 1 161 ? 50.119 -47.960 1.900 1.00 52.03 161 PHE B C 1
ATOM 4784 O O . PHE B 1 161 ? 49.012 -47.413 1.933 1.00 51.64 161 PHE B O 1
ATOM 4792 N N . GLN B 1 162 ? 50.602 -48.666 2.917 1.00 46.13 162 GLN B N 1
ATOM 4793 C CA . GLN B 1 162 ? 50.123 -48.443 4.282 1.00 41.26 162 GLN B CA 1
ATOM 4794 C C . GLN B 1 162 ? 51.273 -48.106 5.227 1.00 47.71 162 GLN B C 1
ATOM 4795 O O . GLN B 1 162 ? 52.371 -48.653 5.098 1.00 39.02 162 GLN B O 1
ATOM 4801 N N . VAL B 1 163 ? 51.022 -47.199 6.171 1.00 34.55 163 VAL B N 1
ATOM 4802 C CA . VAL B 1 163 ? 51.996 -46.891 7.208 1.00 32.11 163 VAL B CA 1
ATOM 4803 C C . VAL B 1 163 ? 51.587 -47.518 8.541 1.00 36.46 163 VAL B C 1
ATOM 4804 O O . VAL B 1 163 ? 50.469 -47.311 9.010 1.00 32.39 163 VAL B O 1
ATOM 4808 N N . LEU B 1 164 ? 52.493 -48.295 9.141 1.00 36.41 164 LEU B N 1
ATOM 4809 C CA . LEU B 1 164 ? 52.294 -48.843 10.483 1.00 35.64 164 LEU B CA 1
ATOM 4810 C C . LEU B 1 164 ? 53.279 -48.304 11.519 1.00 23.66 164 LEU B C 1
ATOM 4811 O O . LEU B 1 164 ? 54.356 -47.811 11.184 1.00 26.84 164 LEU B O 1
ATOM 4816 N N . SER B 1 165 ? 52.898 -48.448 12.782 1.00 34.16 165 SER B N 1
ATOM 4817 C CA . SER B 1 165 ? 53.782 -48.154 13.902 1.00 33.02 165 SER B CA 1
ATOM 4818 C C . SER B 1 165 ? 54.145 -49.466 14.575 1.00 23.40 165 SER B C 1
ATOM 4819 O O . SER B 1 165 ? 53.269 -50.283 14.909 1.00 31.56 165 SER B O 1
ATOM 4822 N N . ASN B 1 166 ? 55.442 -49.684 14.759 1.00 28.86 166 ASN B N 1
ATOM 4823 C CA . ASN B 1 166 ? 55.909 -50.873 15.474 1.00 32.78 166 ASN B CA 1
ATOM 4824 C C . ASN B 1 166 ? 57.120 -50.443 16.294 1.00 34.60 166 ASN B C 1
ATOM 4825 O O . ASN B 1 166 ? 58.280 -50.659 15.874 1.00 27.79 166 ASN B O 1
ATOM 4830 N N . PRO B 1 167 ? 56.865 -49.836 17.450 1.00 28.02 167 PRO B N 1
ATOM 4831 C CA . PRO B 1 167 ? 57.916 -49.337 18.322 1.00 26.52 167 PRO B CA 1
ATOM 4832 C C . PRO B 1 167 ? 58.907 -50.394 18.838 1.00 27.06 167 PRO B C 1
ATOM 4833 O O . PRO B 1 167 ? 58.565 -51.520 19.033 1.00 27.43 167 PRO B O 1
ATOM 4837 N N . GLU B 1 168 ? 60.145 -49.964 18.997 1.00 27.24 168 GLU B N 1
ATOM 4838 C CA . GLU B 1 168 ? 61.236 -50.744 19.602 1.00 34.03 168 GLU B CA 1
ATOM 4839 C C . GLU B 1 168 ? 61.118 -50.724 21.130 1.00 34.37 168 GLU B C 1
ATOM 4840 O O . GLU B 1 168 ? 60.891 -49.667 21.710 1.00 32.56 168 GLU B O 1
ATOM 4846 N N . PHE B 1 169 ? 61.254 -51.895 21.756 1.00 25.70 169 PHE B N 1
ATOM 4847 C CA . PHE B 1 169 ? 61.450 -52.032 23.202 1.00 30.93 169 PHE B CA 1
ATOM 4848 C C . PHE B 1 169 ? 62.727 -52.852 23.495 1.00 39.37 169 PHE B C 1
ATOM 4849 O O . PHE B 1 169 ? 62.679 -53.945 24.052 1.00 46.50 169 PHE B O 1
ATOM 4857 N N . LEU B 1 170 ? 63.859 -52.302 23.076 1.00 37.37 170 LEU B N 1
ATOM 4858 C CA . LEU B 1 170 ? 65.166 -52.935 23.186 1.00 48.02 170 LEU B CA 1
ATOM 4859 C C . LEU B 1 170 ? 65.955 -52.165 24.209 1.00 46.08 170 LEU B C 1
ATOM 4860 O O . LEU B 1 170 ? 65.874 -50.938 24.250 1.00 37.18 170 LEU B O 1
ATOM 4865 N N . ALA B 1 171 ? 66.747 -52.877 25.005 1.00 38.88 171 ALA B N 1
ATOM 4866 C CA . ALA B 1 171 ? 67.775 -52.232 25.813 1.00 42.56 171 ALA B CA 1
ATOM 4867 C C . ALA B 1 171 ? 69.157 -52.809 25.514 1.00 49.39 171 ALA B C 1
ATOM 4868 O O . ALA B 1 171 ? 69.300 -54.020 25.285 1.00 31.69 171 ALA B O 1
ATOM 4870 N N . GLU B 1 172 ? 70.165 -51.933 25.507 1.00 51.70 172 GLU B N 1
ATOM 4871 C CA . GLU B 1 172 ? 71.567 -52.337 25.383 1.00 51.63 172 GLU B CA 1
ATOM 4872 C C . GLU B 1 172 ? 71.965 -53.365 26.428 1.00 37.70 172 GLU B C 1
ATOM 4873 O O . GLU B 1 172 ? 71.711 -53.187 27.612 1.00 37.75 172 GLU B O 1
ATOM 4879 N N . GLY B 1 173 ? 72.582 -54.456 25.976 1.00 45.69 173 GLY B N 1
ATOM 4880 C CA . GLY B 1 173 ? 72.978 -55.541 26.869 1.00 34.53 173 GLY B CA 1
ATOM 4881 C C . GLY B 1 173 ? 71.993 -56.691 26.976 1.00 43.52 173 GLY B C 1
ATOM 4882 O O . GLY B 1 173 ? 72.361 -57.798 27.390 1.00 35.62 173 GLY B O 1
ATOM 4883 N N . THR B 1 174 ? 70.731 -56.445 26.629 1.00 37.13 174 THR B N 1
ATOM 4884 C CA . THR B 1 174 ? 69.709 -57.493 26.731 1.00 34.33 174 THR B CA 1
ATOM 4885 C C . THR B 1 174 ? 68.880 -57.583 25.454 1.00 31.55 174 THR B C 1
ATOM 4886 O O . THR B 1 174 ? 67.786 -58.157 25.460 1.00 31.09 174 THR B O 1
ATOM 4890 N N . ALA B 1 175 ? 69.391 -57.000 24.372 1.00 36.11 175 ALA B N 1
ATOM 4891 C CA . ALA B 1 175 ? 68.622 -56.851 23.142 1.00 35.57 175 ALA B CA 1
ATOM 4892 C C . ALA B 1 175 ? 68.110 -58.183 22.602 1.00 38.16 175 ALA B C 1
ATOM 4893 O O . ALA B 1 175 ? 66.968 -58.262 22.158 1.00 33.55 175 ALA B O 1
ATOM 4895 N N . MET B 1 176 ? 68.940 -59.232 22.661 1.00 33.73 176 MET B N 1
ATOM 4896 C CA . MET B 1 176 ? 68.563 -60.519 22.075 1.00 32.41 176 MET B CA 1
ATOM 4897 C C . MET B 1 176 ? 67.471 -61.218 22.858 1.00 32.93 176 MET B C 1
ATOM 4898 O O . MET B 1 176 ? 66.543 -61.768 22.273 1.00 38.34 176 MET B O 1
ATOM 4903 N N . LYS B 1 177 ? 67.571 -61.184 24.180 1.00 38.74 177 LYS B N 1
ATOM 4904 C CA . LYS B 1 177 ? 66.495 -61.658 25.041 1.00 46.43 177 LYS B CA 1
ATOM 4905 C C . LYS B 1 177 ? 65.233 -60.800 24.937 1.00 44.26 177 LYS B C 1
ATOM 4906 O O . LYS B 1 177 ? 64.117 -61.327 25.002 1.00 50.25 177 LYS B O 1
ATOM 4912 N N . ASP B 1 178 ? 65.411 -59.490 24.760 1.00 43.22 178 ASP B N 1
ATOM 4913 C CA . ASP B 1 178 ? 64.283 -58.573 24.587 1.00 38.33 178 ASP B CA 1
ATOM 4914 C C . ASP B 1 178 ? 63.504 -58.919 23.307 1.00 35.13 178 ASP B C 1
ATOM 4915 O O . ASP B 1 178 ? 62.277 -58.838 23.279 1.00 38.87 178 ASP B O 1
ATOM 4920 N N . LEU B 1 179 ? 64.225 -59.306 22.260 1.00 30.98 179 LEU B N 1
ATOM 4921 C CA . LEU B 1 179 ? 63.620 -59.563 20.952 1.00 26.53 179 LEU B CA 1
ATOM 4922 C C . LEU B 1 179 ? 63.036 -60.956 20.814 1.00 36.64 179 LEU B C 1
ATOM 4923 O O . LEU B 1 179 ? 62.014 -61.143 20.135 1.00 31.67 179 LEU B O 1
ATOM 4928 N N . ALA B 1 180 ? 63.711 -61.930 21.423 1.00 34.02 180 ALA B N 1
ATOM 4929 C CA . ALA B 1 180 ? 63.310 -63.326 21.334 1.00 39.73 180 ALA B CA 1
ATOM 4930 C C . ALA B 1 180 ? 62.143 -63.608 22.272 1.00 39.55 180 ALA B C 1
ATOM 4931 O O . ALA B 1 180 ? 61.290 -64.441 21.978 1.00 38.35 180 ALA B O 1
ATOM 4933 N N . ASN B 1 181 ? 62.100 -62.899 23.397 1.00 35.62 181 ASN B N 1
ATOM 4934 C CA . ASN B 1 181 ? 61.051 -63.082 24.377 1.00 35.30 181 ASN B CA 1
ATOM 4935 C C . ASN B 1 181 ? 60.472 -61.732 24.885 1.00 28.58 181 ASN B C 1
ATOM 4936 O O . ASN B 1 181 ? 60.636 -61.405 26.056 1.00 35.22 181 ASN B O 1
ATOM 4941 N N . PRO B 1 182 ? 59.812 -60.960 23.999 1.00 34.36 182 PRO B N 1
ATOM 4942 C CA . PRO B 1 182 ? 59.373 -59.611 24.386 1.00 33.45 182 PRO B CA 1
ATOM 4943 C C . PRO B 1 182 ? 58.246 -59.678 25.413 1.00 31.50 182 PRO B C 1
ATOM 4944 O O . PRO B 1 182 ? 57.416 -60.593 25.363 1.00 34.81 182 PRO B O 1
ATOM 4948 N N . ASP B 1 183 ? 58.215 -58.723 26.342 1.00 33.38 183 ASP B N 1
ATOM 4949 C CA . ASP B 1 183 ? 57.023 -58.507 27.184 1.00 31.14 183 ASP B CA 1
ATOM 4950 C C . ASP B 1 183 ? 55.740 -58.363 26.344 1.00 28.72 183 ASP B C 1
ATOM 4951 O O . ASP B 1 183 ? 54.707 -58.944 26.674 1.00 31.02 183 ASP B O 1
ATOM 4956 N N . ARG B 1 184 ? 55.833 -57.612 25.248 1.00 26.48 184 ARG B N 1
ATOM 4957 C CA . ARG B 1 184 ? 54.753 -57.483 24.278 1.00 28.66 184 ARG B CA 1
ATOM 4958 C C . ARG B 1 184 ? 55.356 -56.987 23.002 1.00 27.49 184 ARG B C 1
ATOM 4959 O O . ARG B 1 184 ? 56.414 -56.345 23.014 1.00 28.06 184 ARG B O 1
ATOM 4967 N N . VAL B 1 185 ? 54.702 -57.314 21.892 1.00 26.15 185 VAL B N 1
ATOM 4968 C CA . VAL B 1 185 ? 54.926 -56.648 20.617 1.00 32.88 185 VAL B CA 1
ATOM 4969 C C . VAL B 1 185 ? 53.731 -55.720 20.333 1.00 30.72 185 VAL B C 1
ATOM 4970 O O . VAL B 1 185 ? 52.570 -56.112 20.496 1.00 31.55 185 VAL B O 1
ATOM 4974 N N . LEU B 1 186 ? 54.030 -54.506 19.891 1.00 28.46 186 LEU B N 1
ATOM 4975 C CA . LEU B 1 186 ? 53.013 -53.482 19.693 1.00 29.42 186 LEU B CA 1
ATOM 4976 C C . LEU B 1 186 ? 52.993 -53.030 18.250 1.00 26.98 186 LEU B C 1
ATOM 4977 O O . LEU B 1 186 ? 54.005 -52.576 17.725 1.00 27.08 186 LEU B O 1
ATOM 4982 N N . ILE B 1 187 ? 51.819 -53.123 17.623 1.00 28.62 187 ILE B N 1
ATOM 4983 C CA . ILE B 1 187 ? 51.609 -52.662 16.247 1.00 30.16 187 ILE B CA 1
ATOM 4984 C C . ILE B 1 187 ? 50.346 -51.775 16.122 1.00 22.99 187 ILE B C 1
ATOM 4985 O O . ILE B 1 187 ? 49.272 -52.158 16.548 1.00 29.81 187 ILE B O 1
ATOM 4990 N N . GLY B 1 188 ? 50.497 -50.604 15.531 1.00 34.27 188 GLY B N 1
ATOM 4991 C CA . GLY B 1 188 ? 49.356 -49.746 15.274 1.00 32.73 188 GLY B CA 1
ATOM 4992 C C . GLY B 1 188 ? 49.210 -49.526 13.794 1.00 34.09 188 GLY B C 1
ATOM 4993 O O . GLY B 1 188 ? 50.205 -49.332 13.089 1.00 31.15 188 GLY B O 1
ATOM 4994 N N . GLY B 1 189 ? 47.968 -49.553 13.320 1.00 35.39 189 GLY B N 1
ATOM 4995 C CA . GLY B 1 189 ? 47.688 -49.226 11.922 1.00 34.50 189 GLY B CA 1
ATOM 4996 C C . GLY B 1 189 ? 46.418 -48.416 11.708 1.00 37.76 189 GLY B C 1
ATOM 4997 O O . GLY B 1 189 ? 45.657 -48.169 12.652 1.00 39.58 189 GLY B O 1
ATOM 4998 N N . GLU B 1 190 ? 46.209 -48.008 10.458 1.00 38.53 190 GLU B N 1
ATOM 4999 C CA . GLU B 1 190 ? 45.001 -47.297 10.007 1.00 40.28 190 GLU B CA 1
ATOM 5000 C C . GLU B 1 190 ? 43.695 -47.996 10.353 1.00 51.76 190 GLU B C 1
ATOM 5001 O O . GLU B 1 190 ? 43.610 -49.233 10.347 1.00 38.32 190 GLU B O 1
ATOM 5007 N N . SER B 1 191 ? 42.673 -47.185 10.641 1.00 50.32 191 SER B N 1
ATOM 5008 C CA . SER B 1 191 ? 41.353 -47.682 11.010 1.00 57.67 191 SER B CA 1
ATOM 5009 C C . SER B 1 191 ? 40.528 -48.023 9.764 1.00 60.76 191 SER B C 1
ATOM 5010 O O . SER B 1 191 ? 39.435 -47.492 9.576 1.00 57.61 191 SER B O 1
ATOM 5013 N N . SER B 1 192 ? 41.062 -48.914 8.928 1.00 57.45 192 SER B N 1
ATOM 5014 C CA . SER B 1 192 ? 40.585 -49.127 7.558 1.00 55.22 192 SER B CA 1
ATOM 5015 C C . SER B 1 192 ? 40.867 -50.573 7.161 1.00 60.16 192 SER B C 1
ATOM 5016 O O . SER B 1 192 ? 41.836 -51.157 7.642 1.00 62.20 192 SER B O 1
ATOM 5019 N N . PRO B 1 193 ? 40.011 -51.167 6.305 1.00 61.06 193 PRO B N 1
ATOM 5020 C CA . PRO B 1 193 ? 40.242 -52.522 5.782 1.00 52.45 193 PRO B CA 1
ATOM 5021 C C . PRO B 1 193 ? 41.655 -52.778 5.241 1.00 47.61 193 PRO B C 1
ATOM 5022 O O . PRO B 1 193 ? 42.236 -53.820 5.531 1.00 41.37 193 PRO B O 1
ATOM 5026 N N . GLU B 1 194 ? 42.195 -51.837 4.470 1.00 47.27 194 GLU B N 1
ATOM 5027 C CA . GLU B 1 194 ? 43.572 -51.901 3.981 1.00 50.08 194 GLU B CA 1
ATOM 5028 C C . GLU B 1 194 ? 44.584 -51.785 5.144 1.00 54.31 194 GLU B C 1
ATOM 5029 O O . GLU B 1 194 ? 45.605 -52.492 5.173 1.00 43.85 194 GLU B O 1
ATOM 5035 N N . GLY B 1 195 ? 44.289 -50.904 6.099 1.00 42.58 195 GLY B N 1
ATOM 5036 C CA . GLY B 1 195 ? 45.073 -50.799 7.333 1.00 38.77 195 GLY B CA 1
ATOM 5037 C C . GLY B 1 195 ? 45.118 -52.082 8.143 1.00 39.34 195 GLY B C 1
ATOM 5038 O O . GLY B 1 195 ? 46.186 -52.493 8.581 1.00 40.54 195 GLY B O 1
ATOM 5039 N N . LEU B 1 196 ? 43.966 -52.725 8.329 1.00 38.22 196 LEU B N 1
ATOM 5040 C CA . LEU B 1 196 ? 43.876 -53.967 9.106 1.00 42.43 196 LEU B CA 1
ATOM 5041 C C . LEU B 1 196 ? 44.569 -55.137 8.408 1.00 48.09 196 LEU B C 1
ATOM 5042 O O . LEU B 1 196 ? 45.055 -56.053 9.071 1.00 50.20 196 LEU B O 1
ATOM 5047 N N . GLN B 1 197 ? 44.605 -55.088 7.075 1.00 46.93 197 GLN B N 1
ATOM 5048 C CA . GLN B 1 197 ? 45.340 -56.051 6.251 1.00 48.79 197 GLN B CA 1
ATOM 5049 C C . GLN B 1 197 ? 46.841 -55.970 6.492 1.00 42.51 197 GLN B C 1
ATOM 5050 O O . GLN B 1 197 ? 47.473 -56.962 6.841 1.00 46.06 197 GLN B O 1
ATOM 5056 N N . ALA B 1 198 ? 47.389 -54.776 6.283 1.00 36.81 198 ALA B N 1
ATOM 5057 C CA . ALA B 1 198 ? 48.773 -54.444 6.609 1.00 42.45 198 ALA B CA 1
ATOM 5058 C C . ALA B 1 198 ? 49.237 -54.844 8.013 1.00 44.05 198 ALA B C 1
ATOM 5059 O O . ALA B 1 198 ? 50.358 -55.324 8.164 1.00 43.65 198 ALA B O 1
ATOM 5061 N N . VAL B 1 199 ? 48.379 -54.650 9.021 1.00 42.83 199 VAL B N 1
ATOM 5062 C CA . VAL B 1 199 ? 48.645 -55.069 10.406 1.00 42.86 199 VAL B CA 1
ATOM 5063 C C . VAL B 1 199 ? 48.740 -56.586 10.512 1.00 49.31 199 VAL B C 1
ATOM 5064 O O . VAL B 1 199 ? 49.655 -57.117 11.150 1.00 40.36 199 VAL B O 1
ATOM 5068 N N . ALA B 1 200 ? 47.792 -57.272 9.877 1.00 47.57 200 ALA B N 1
ATOM 5069 C CA . ALA B 1 200 ? 47.760 -58.734 9.835 1.00 39.55 200 ALA B CA 1
ATOM 5070 C C . ALA B 1 200 ? 49.062 -59.344 9.274 1.00 32.99 200 ALA B C 1
ATOM 5071 O O . ALA B 1 200 ? 49.542 -60.353 9.771 1.00 42.54 200 ALA B O 1
ATOM 5073 N N . GLU B 1 201 ? 49.618 -58.708 8.251 1.00 35.56 201 GLU B N 1
ATOM 5074 C CA . GLU B 1 201 ? 50.863 -59.151 7.639 1.00 37.47 201 GLU B CA 1
ATOM 5075 C C . GLU B 1 201 ? 52.093 -58.965 8.531 1.00 47.03 201 GLU B C 1
ATOM 5076 O O . GLU B 1 201 ? 52.979 -59.821 8.547 1.00 37.59 201 GLU B O 1
ATOM 5082 N N . LEU B 1 202 ? 52.159 -57.855 9.271 1.00 36.68 202 LEU B N 1
ATOM 5083 C CA . LEU B 1 202 ? 53.173 -57.732 10.323 1.00 33.30 202 LEU B CA 1
ATOM 5084 C C . LEU B 1 202 ? 52.948 -58.672 11.509 1.00 33.30 202 LEU B C 1
ATOM 5085 O O . LEU B 1 202 ? 53.905 -59.261 12.022 1.00 43.00 202 LEU B O 1
ATOM 5090 N N . VAL B 1 203 ? 51.696 -58.852 11.924 1.00 33.73 203 VAL B N 1
ATOM 5091 C CA . VAL B 1 203 ? 51.371 -59.780 13.009 1.00 31.03 203 VAL B CA 1
ATOM 5092 C C . VAL B 1 203 ? 51.808 -61.219 12.642 1.00 46.30 203 VAL B C 1
ATOM 5093 O O . VAL B 1 203 ? 52.207 -62.006 13.514 1.00 39.44 203 VAL B O 1
ATOM 5097 N N . ARG B 1 204 ? 51.733 -61.545 11.349 1.00 44.61 204 ARG B N 1
ATOM 5098 C CA . ARG B 1 204 ? 52.137 -62.867 10.858 1.00 54.27 204 ARG B CA 1
ATOM 5099 C C . ARG B 1 204 ? 53.652 -63.064 10.938 1.00 33.51 204 ARG B C 1
ATOM 5100 O O . ARG B 1 204 ? 54.110 -64.114 11.362 1.00 40.77 204 ARG B O 1
ATOM 5108 N N . ILE B 1 205 ? 54.415 -62.045 10.552 1.00 40.62 205 ILE B N 1
ATOM 5109 C CA . ILE B 1 205 ? 55.861 -62.036 10.782 1.00 36.52 205 ILE B CA 1
ATOM 5110 C C . ILE B 1 205 ? 56.219 -62.381 12.238 1.00 41.77 205 ILE B C 1
ATOM 5111 O O . ILE B 1 205 ? 56.931 -63.357 12.489 1.00 41.93 205 ILE B O 1
ATOM 5116 N N . TYR B 1 206 ? 55.667 -61.630 13.195 1.00 39.30 206 TYR B N 1
ATOM 5117 C CA . TYR B 1 206 ? 55.910 -61.863 14.622 1.00 38.31 206 TYR B CA 1
ATOM 5118 C C . TYR B 1 206 ? 55.366 -63.159 15.202 1.00 34.61 206 TYR B C 1
ATOM 5119 O O . TYR B 1 206 ? 55.926 -63.694 16.161 1.00 32.92 206 TYR B O 1
ATOM 5128 N N . GLU B 1 207 ? 54.269 -63.672 14.654 1.00 38.57 207 GLU B N 1
ATOM 5129 C CA . GLU B 1 207 ? 53.705 -64.935 15.158 1.00 44.96 207 GLU B CA 1
ATOM 5130 C C . GLU B 1 207 ? 54.607 -66.172 14.960 1.00 38.32 207 GLU B C 1
ATOM 5131 O O . GLU B 1 207 ? 54.405 -67.206 15.608 1.00 44.95 207 GLU B O 1
ATOM 5137 N N . ASN B 1 208 ? 55.609 -66.046 14.096 1.00 42.84 208 ASN B N 1
ATOM 5138 C CA . ASN B 1 208 ? 56.664 -67.071 13.959 1.00 45.27 208 ASN B CA 1
ATOM 5139 C C . ASN B 1 208 ? 57.401 -67.413 15.256 1.00 49.35 208 ASN B C 1
ATOM 5140 O O . ASN B 1 208 ? 57.828 -68.558 15.433 1.00 49.38 208 ASN B O 1
ATOM 5145 N N . TRP B 1 209 ? 57.538 -66.439 16.167 1.00 44.80 209 TRP B N 1
ATOM 5146 C CA . TRP B 1 209 ? 58.121 -66.707 17.490 1.00 37.04 209 TRP B CA 1
ATOM 5147 C C . TRP B 1 209 ? 57.416 -66.122 18.726 1.00 40.84 209 TRP B C 1
ATOM 5148 O O . TRP B 1 209 ? 57.653 -66.563 19.847 1.00 39.29 209 TRP B O 1
ATOM 5159 N N . VAL B 1 210 ? 56.539 -65.147 18.524 1.00 42.38 210 VAL B N 1
ATOM 5160 C CA . VAL B 1 210 ? 55.835 -64.513 19.654 1.00 38.63 210 VAL B CA 1
ATOM 5161 C C . VAL B 1 210 ? 54.401 -65.033 19.722 1.00 40.30 210 VAL B C 1
ATOM 5162 O O . VAL B 1 210 ? 53.684 -64.976 18.724 1.00 40.23 210 VAL B O 1
ATOM 5166 N N . PRO B 1 211 ? 53.991 -65.558 20.894 1.00 39.90 211 PRO B N 1
ATOM 5167 C CA . PRO B 1 211 ? 52.609 -65.943 21.139 1.00 46.55 211 PRO B CA 1
ATOM 5168 C C . PRO B 1 211 ? 51.650 -64.804 20.879 1.00 49.90 211 PRO B C 1
ATOM 5169 O O . PRO B 1 211 ? 51.999 -63.635 21.077 1.00 41.15 211 PRO B O 1
ATOM 5173 N N . ARG B 1 212 ? 50.445 -65.153 20.445 1.00 45.77 212 ARG B N 1
ATOM 5174 C CA . ARG B 1 212 ? 49.517 -64.165 19.923 1.00 52.86 212 ARG B CA 1
ATOM 5175 C C . ARG B 1 212 ? 49.043 -63.246 21.049 1.00 33.51 212 ARG B C 1
ATOM 5176 O O . ARG B 1 212 ? 48.810 -62.066 20.820 1.00 46.11 212 ARG B O 1
ATOM 5184 N N . ASN B 1 213 ? 48.939 -63.788 22.258 1.00 32.40 213 ASN B N 1
ATOM 5185 C CA . ASN B 1 213 ? 48.513 -63.012 23.424 1.00 45.18 213 ASN B CA 1
ATOM 5186 C C . ASN B 1 213 ? 49.522 -61.977 23.938 1.00 45.23 213 ASN B C 1
ATOM 5187 O O . ASN B 1 213 ? 49.247 -61.278 24.915 1.00 45.27 213 ASN B O 1
ATOM 5192 N N . ARG B 1 214 ? 50.676 -61.893 23.276 1.00 39.66 214 ARG B N 1
ATOM 5193 C CA A ARG B 1 214 ? 51.674 -60.883 23.610 0.50 40.25 214 ARG B CA 1
ATOM 5194 C CA B ARG B 1 214 ? 51.708 -60.907 23.594 0.50 39.35 214 ARG B CA 1
ATOM 5195 C C . ARG B 1 214 ? 51.858 -59.919 22.449 1.00 38.88 214 ARG B C 1
ATOM 5196 O O . ARG B 1 214 ? 52.681 -59.012 22.509 1.00 44.66 214 ARG B O 1
ATOM 5211 N N . ILE B 1 215 ? 51.072 -60.110 21.395 1.00 35.61 215 ILE B N 1
ATOM 5212 C CA . ILE B 1 215 ? 51.068 -59.198 20.269 1.00 30.74 215 ILE B CA 1
ATOM 5213 C C . ILE B 1 215 ? 49.835 -58.291 20.409 1.00 44.79 215 ILE B C 1
ATOM 5214 O O . ILE B 1 215 ? 48.703 -58.784 20.444 1.00 40.75 215 ILE B O 1
ATOM 5219 N N . ILE B 1 216 ? 50.069 -56.977 20.507 1.00 35.98 216 ILE B N 1
ATOM 5220 C CA . ILE B 1 216 ? 49.004 -56.004 20.794 1.00 34.69 216 ILE B CA 1
ATOM 5221 C C . ILE B 1 216 ? 48.830 -55.093 19.602 1.00 31.25 216 ILE B C 1
ATOM 5222 O O . ILE B 1 216 ? 49.805 -54.560 19.077 1.00 35.95 216 ILE B O 1
ATOM 5227 N N . THR B 1 217 ? 47.584 -54.917 19.162 1.00 32.77 217 THR B N 1
ATOM 5228 C CA . THR B 1 217 ? 47.319 -54.166 17.951 1.00 34.45 217 THR B CA 1
ATOM 5229 C C . THR B 1 217 ? 46.394 -53.001 18.280 1.00 30.04 217 THR B C 1
ATOM 5230 O O . THR B 1 217 ? 45.445 -53.169 19.023 1.00 36.89 217 THR B O 1
ATOM 5234 N N . THR B 1 218 ? 46.693 -51.826 17.741 1.00 33.90 218 THR B N 1
ATOM 5235 C CA . THR B 1 218 ? 46.055 -50.585 18.195 1.00 38.57 218 THR B CA 1
ATOM 5236 C C . THR B 1 218 ? 45.902 -49.741 16.946 1.00 37.50 218 THR B C 1
ATOM 5237 O O . THR B 1 218 ? 46.361 -50.147 15.884 1.00 35.94 218 THR B O 1
ATOM 5241 N N . ASN B 1 219 ? 45.286 -48.563 17.039 1.00 28.70 219 ASN B N 1
ATOM 5242 C CA . ASN B 1 219 ? 45.422 -47.619 15.934 1.00 31.51 219 ASN B CA 1
ATOM 5243 C C . ASN B 1 219 ? 46.810 -46.996 15.947 1.00 25.81 219 ASN B C 1
ATOM 5244 O O . ASN B 1 219 ? 47.530 -47.128 16.935 1.00 29.20 219 ASN B O 1
ATOM 5249 N N . THR B 1 220 ? 47.171 -46.297 14.880 1.00 32.82 220 THR B N 1
ATOM 5250 C CA . THR B 1 220 ? 48.546 -45.829 14.684 1.00 36.14 220 THR B CA 1
ATOM 5251 C C . THR B 1 220 ? 48.991 -44.842 15.766 1.00 39.56 220 THR B C 1
ATOM 5252 O O . THR B 1 220 ? 50.131 -44.892 16.229 1.00 24.41 220 THR B O 1
ATOM 5256 N N . TRP B 1 221 ? 48.082 -43.959 16.171 1.00 33.87 221 TRP B N 1
ATOM 5257 C CA . TRP B 1 221 ? 48.392 -42.916 17.155 1.00 29.00 221 TRP B CA 1
ATOM 5258 C C . TRP B 1 221 ? 48.574 -43.481 18.556 1.00 21.58 221 TRP B C 1
ATOM 5259 O O . TRP B 1 221 ? 49.464 -43.045 19.281 1.00 26.16 221 TRP B O 1
ATOM 5270 N N . SER B 1 222 ? 47.763 -44.466 18.915 1.00 23.13 222 SER B N 1
ATOM 5271 C CA . SER B 1 222 ? 47.883 -45.136 20.193 1.00 29.32 222 SER B CA 1
ATOM 5272 C C . SER B 1 222 ? 49.265 -45.771 20.314 1.00 30.69 222 SER B C 1
ATOM 5273 O O . SER B 1 222 ? 49.872 -45.743 21.374 1.00 22.19 222 SER B O 1
ATOM 5276 N N . SER B 1 223 ? 49.751 -46.352 19.225 1.00 27.54 223 SER B N 1
ATOM 5277 C CA A SER B 1 223 ? 51.044 -47.047 19.230 0.50 24.55 223 SER B CA 1
ATOM 5278 C CA B SER B 1 223 ? 51.041 -47.039 19.255 0.50 25.94 223 SER B CA 1
ATOM 5279 C C . SER B 1 223 ? 52.211 -46.064 19.364 1.00 21.64 223 SER B C 1
ATOM 5280 O O . SER B 1 223 ? 53.078 -46.231 20.219 1.00 24.45 223 SER B O 1
ATOM 5285 N N . GLU B 1 224 ? 52.226 -45.029 18.521 1.00 24.01 224 GLU B N 1
ATOM 5286 C CA . GLU B 1 224 ? 53.258 -43.994 18.591 1.00 24.65 224 GLU B CA 1
ATOM 5287 C C . GLU B 1 224 ? 53.277 -43.350 19.987 1.00 27.61 224 GLU B C 1
ATOM 5288 O O . GLU B 1 224 ? 54.326 -43.223 20.609 1.00 28.64 224 GLU B O 1
ATOM 5294 N N . LEU B 1 225 ? 52.106 -42.932 20.454 1.00 23.60 225 LEU B N 1
ATOM 5295 C CA . LEU B 1 225 ? 51.958 -42.396 21.829 1.00 22.16 225 LEU B CA 1
ATOM 5296 C C . LEU B 1 225 ? 52.436 -43.367 22.926 1.00 24.33 225 LEU B C 1
ATOM 5297 O O . LEU B 1 225 ? 53.151 -42.959 23.826 1.00 22.50 225 LEU B O 1
ATOM 5302 N N . SER B 1 226 ? 52.058 -44.638 22.832 1.00 23.91 226 SER B N 1
ATOM 5303 C CA . SER B 1 226 ? 52.416 -45.649 23.840 1.00 25.28 226 SER B CA 1
ATOM 5304 C C . SER B 1 226 ? 53.918 -45.746 24.086 1.00 23.53 226 SER B C 1
ATOM 5305 O O . SER B 1 226 ? 54.336 -45.964 25.218 1.00 22.78 226 SER B O 1
ATOM 5308 N N . LYS B 1 227 ? 54.722 -45.583 23.035 1.00 22.41 227 LYS B N 1
ATOM 5309 C CA . LYS B 1 227 ? 56.168 -45.674 23.205 1.00 30.49 227 LYS B CA 1
ATOM 5310 C C . LYS B 1 227 ? 56.669 -44.536 24.084 1.00 22.48 227 LYS B C 1
ATOM 5311 O O . LYS B 1 227 ? 57.469 -44.755 24.990 1.00 20.44 227 LYS B O 1
ATOM 5317 N N . LEU B 1 228 ? 56.216 -43.320 23.805 1.00 22.20 228 LEU B N 1
ATOM 5318 C CA . LEU B 1 228 ? 56.715 -42.177 24.558 1.00 24.79 228 LEU B CA 1
ATOM 5319 C C . LEU B 1 228 ? 56.248 -42.314 26.001 1.00 21.36 228 LEU B C 1
ATOM 5320 O O . LEU B 1 228 ? 57.010 -42.049 26.940 1.00 24.43 228 LEU B O 1
ATOM 5325 N N . VAL B 1 229 ? 54.998 -42.735 26.169 1.00 21.23 229 VAL B N 1
ATOM 5326 C CA . VAL B 1 229 ? 54.364 -42.745 27.482 1.00 22.44 229 VAL B CA 1
ATOM 5327 C C . VAL B 1 229 ? 55.015 -43.810 28.343 1.00 23.67 229 VAL B C 1
ATOM 5328 O O . VAL B 1 229 ? 55.248 -43.581 29.510 1.00 20.66 229 VAL B O 1
ATOM 5332 N N . ALA B 1 230 ? 55.346 -44.957 27.750 1.00 25.25 230 ALA B N 1
ATOM 5333 C CA . ALA B 1 230 ? 56.053 -46.006 28.489 1.00 21.85 230 ALA B CA 1
ATOM 5334 C C . ALA B 1 230 ? 57.382 -45.549 29.017 1.00 20.95 230 ALA B C 1
ATOM 5335 O O . ALA B 1 230 ? 57.690 -45.819 30.161 1.00 21.53 230 ALA B O 1
ATOM 5337 N N . ASN B 1 231 ? 58.172 -44.836 28.205 1.00 19.80 231 ASN B N 1
ATOM 5338 C CA . ASN B 1 231 ? 59.438 -44.343 28.708 1.00 24.16 231 ASN B CA 1
ATOM 5339 C C . ASN B 1 231 ? 59.213 -43.241 29.734 1.00 22.22 231 ASN B C 1
ATOM 5340 O O . ASN B 1 231 ? 59.974 -43.127 30.669 1.00 21.86 231 ASN B O 1
ATOM 5345 N N . ALA B 1 232 ? 58.149 -42.463 29.552 1.00 25.58 232 ALA B N 1
ATOM 5346 C CA . ALA B 1 232 ? 57.832 -41.386 30.498 1.00 26.72 232 ALA B CA 1
ATOM 5347 C C . ALA B 1 232 ? 57.465 -41.954 31.882 1.00 19.10 232 ALA B C 1
ATOM 5348 O O . ALA B 1 232 ? 57.971 -41.469 32.914 1.00 19.52 232 ALA B O 1
ATOM 5350 N N . PHE B 1 233 ? 56.646 -43.006 31.894 1.00 20.37 233 PHE B N 1
ATOM 5351 C CA . PHE B 1 233 ? 56.293 -43.728 33.119 1.00 22.76 233 PHE B CA 1
ATOM 5352 C C . PHE B 1 233 ? 57.544 -44.269 33.823 1.00 22.08 233 PHE B C 1
ATOM 5353 O O . PHE B 1 233 ? 57.636 -44.190 35.042 1.00 21.32 233 PHE B O 1
ATOM 5361 N N . LEU B 1 234 ? 58.506 -44.794 33.047 1.00 20.65 234 LEU B N 1
ATOM 5362 C CA . LEU B 1 234 ? 59.731 -45.365 33.611 1.00 24.66 234 LEU B CA 1
ATOM 5363 C C . LEU B 1 234 ? 60.610 -44.268 34.248 1.00 14.69 234 LEU B C 1
ATOM 5364 O O . LEU B 1 234 ? 61.049 -44.397 35.404 1.00 20.27 234 LEU B O 1
ATOM 5369 N N . ALA B 1 235 ? 60.803 -43.168 33.507 1.00 26.35 235 ALA B N 1
ATOM 5370 C CA . ALA B 1 235 ? 61.541 -42.001 33.991 1.00 19.08 235 ALA B CA 1
ATOM 5371 C C . ALA B 1 235 ? 60.887 -41.387 35.227 1.00 17.69 235 ALA B C 1
ATOM 5372 O O . ALA B 1 235 ? 61.575 -40.990 36.143 1.00 18.04 235 ALA B O 1
ATOM 5374 N N . GLN B 1 236 ? 59.567 -41.315 35.212 1.00 23.13 236 GLN B N 1
ATOM 5375 C CA . GLN B 1 236 ? 58.777 -40.838 36.341 1.00 17.14 236 GLN B CA 1
ATOM 5376 C C . GLN B 1 236 ? 59.025 -41.682 37.584 1.00 25.67 236 GLN B C 1
ATOM 5377 O O . GLN B 1 236 ? 59.165 -41.148 38.642 1.00 17.88 236 GLN B O 1
ATOM 5383 N N . ARG B 1 237 ? 59.113 -43.008 37.463 1.00 18.58 237 ARG B N 1
ATOM 5384 C CA . ARG B 1 237 ? 59.445 -43.814 38.649 1.00 21.16 237 ARG B CA 1
ATOM 5385 C C . ARG B 1 237 ? 60.767 -43.360 39.308 1.00 19.25 237 ARG B C 1
ATOM 5386 O O . ARG B 1 237 ? 60.835 -43.219 40.545 1.00 20.05 237 ARG B O 1
ATOM 5394 N N . ILE B 1 238 ? 61.804 -43.141 38.482 1.00 23.31 238 ILE B N 1
ATOM 5395 C CA A ILE B 1 238 ? 63.105 -42.718 38.990 0.50 21.30 238 ILE B CA 1
ATOM 5396 C CA B ILE B 1 238 ? 63.117 -42.699 38.957 0.50 21.36 238 ILE B CA 1
ATOM 5397 C C . ILE B 1 238 ? 62.986 -41.335 39.634 1.00 18.34 238 ILE B C 1
ATOM 5398 O O . ILE B 1 238 ? 63.459 -41.149 40.751 1.00 21.49 238 ILE B O 1
ATOM 5407 N N . SER B 1 239 ? 62.334 -40.387 38.957 1.00 20.24 239 SER B N 1
ATOM 5408 C CA . SER B 1 239 ? 62.214 -39.047 39.555 1.00 20.60 239 SER B CA 1
ATOM 5409 C C . SER B 1 239 ? 61.381 -39.108 40.832 1.00 18.97 239 SER B C 1
ATOM 5410 O O . SER B 1 239 ? 61.706 -38.452 41.796 1.00 16.96 239 SER B O 1
ATOM 5413 N N . SER B 1 240 ? 60.352 -39.952 40.864 1.00 18.70 240 SER B N 1
ATOM 5414 C CA . SER B 1 240 ? 59.614 -40.106 42.102 1.00 20.89 240 SER B CA 1
ATOM 5415 C C . SER B 1 240 ? 60.472 -40.582 43.277 1.00 16.29 240 SER B C 1
ATOM 5416 O O . SER B 1 240 ? 60.448 -39.993 44.340 1.00 18.00 240 SER B O 1
ATOM 5419 N N . ILE B 1 241 ? 61.243 -41.636 43.085 1.00 22.27 241 ILE B N 1
ATOM 5420 C CA . ILE B 1 241 ? 62.041 -42.140 44.177 1.00 18.20 241 ILE B CA 1
ATOM 5421 C C . ILE B 1 241 ? 63.170 -41.146 44.487 1.00 21.89 241 ILE B C 1
ATOM 5422 O O . ILE B 1 241 ? 63.539 -40.953 45.626 1.00 23.59 241 ILE B O 1
ATOM 5427 N N . ASN B 1 242 ? 63.662 -40.452 43.464 1.00 16.71 242 ASN B N 1
ATOM 5428 C CA . ASN B 1 242 ? 64.703 -39.435 43.700 1.00 19.66 242 ASN B CA 1
ATOM 5429 C C . ASN B 1 242 ? 64.181 -38.232 44.503 1.00 18.30 242 ASN B C 1
ATOM 5430 O O . ASN B 1 242 ? 64.880 -37.720 45.394 1.00 23.12 242 ASN B O 1
ATOM 5435 N N . SER B 1 243 ? 62.965 -37.794 44.201 1.00 20.76 243 SER B N 1
ATOM 5436 C CA . SER B 1 243 ? 62.314 -36.735 45.018 1.00 20.42 243 SER B CA 1
ATOM 5437 C C . SER B 1 243 ? 62.262 -37.144 46.496 1.00 27.51 243 SER B C 1
ATOM 5438 O O . SER B 1 243 ? 62.574 -36.356 47.383 1.00 21.41 243 SER B O 1
ATOM 5441 N N . ILE B 1 244 ? 61.919 -38.405 46.735 1.00 17.67 244 ILE B N 1
ATOM 5442 C CA . ILE B 1 244 ? 61.877 -38.977 48.098 1.00 21.34 244 ILE B CA 1
ATOM 5443 C C . ILE B 1 244 ? 63.252 -39.196 48.741 1.00 19.68 244 ILE B C 1
ATOM 5444 O O . ILE B 1 244 ? 63.371 -39.176 49.968 1.00 24.39 244 ILE B O 1
ATOM 5449 N N . SER B 1 245 ? 64.293 -39.381 47.924 1.00 21.14 245 SER B N 1
ATOM 5450 C CA . SER B 1 245 ? 65.662 -39.456 48.473 1.00 20.50 245 SER B CA 1
ATOM 5451 C C . SER B 1 245 ? 65.995 -38.225 49.292 1.00 26.59 245 SER B C 1
ATOM 5452 O O . SER B 1 245 ? 66.629 -38.335 50.314 1.00 23.06 245 SER B O 1
ATOM 5455 N N . ALA B 1 246 ? 65.543 -37.054 48.844 1.00 22.19 246 ALA B N 1
ATOM 5456 C CA . ALA B 1 246 ? 65.809 -35.810 49.549 1.00 24.36 246 ALA B CA 1
ATOM 5457 C C . ALA B 1 246 ? 65.005 -35.709 50.856 1.00 24.02 246 ALA B C 1
ATOM 5458 O O . ALA B 1 246 ? 65.502 -35.165 51.867 1.00 22.65 246 ALA B O 1
ATOM 5460 N N . VAL B 1 247 ? 63.802 -36.274 50.858 1.00 23.74 247 VAL B N 1
ATOM 5461 C CA . VAL B 1 247 ? 63.000 -36.347 52.088 1.00 21.00 247 VAL B CA 1
ATOM 5462 C C . VAL B 1 247 ? 63.645 -37.269 53.148 1.00 23.00 247 VAL B C 1
ATOM 5463 O O . VAL B 1 247 ? 63.664 -36.953 54.335 1.00 23.94 247 VAL B O 1
ATOM 5467 N N . CYS B 1 248 ? 64.139 -38.417 52.712 1.00 23.18 248 CYS B N 1
ATOM 5468 C CA . CYS B 1 248 ? 64.988 -39.265 53.546 1.00 22.18 248 CYS B CA 1
ATOM 5469 C C . CYS B 1 248 ? 66.129 -38.540 54.223 1.00 29.65 248 CYS B C 1
ATOM 5470 O O . CYS B 1 248 ? 66.296 -38.642 55.440 1.00 24.33 248 CYS B O 1
ATOM 5473 N N . GLU B 1 249 ? 66.894 -37.773 53.439 1.00 20.88 249 GLU B N 1
ATOM 5474 C CA . GLU B 1 249 ? 68.058 -37.062 53.951 1.00 20.85 249 GLU B CA 1
ATOM 5475 C C . GLU B 1 249 ? 67.640 -36.068 55.012 1.00 26.37 249 GLU B C 1
ATOM 5476 O O . GLU B 1 249 ? 68.332 -35.918 56.009 1.00 31.38 249 GLU B O 1
ATOM 5482 N N . ALA B 1 250 ? 66.512 -35.395 54.790 1.00 23.74 250 ALA B N 1
ATOM 5483 C CA . ALA B 1 250 ? 66.012 -34.390 55.730 1.00 29.81 250 ALA B CA 1
ATOM 5484 C C . ALA B 1 250 ? 65.363 -34.967 57.004 1.00 31.45 250 ALA B C 1
ATOM 5485 O O . ALA B 1 250 ? 65.227 -34.270 58.014 1.00 30.13 250 ALA B O 1
ATOM 5487 N N . THR B 1 251 ? 64.946 -36.229 56.969 1.00 28.96 251 THR B N 1
ATOM 5488 C CA . THR B 1 251 ? 64.179 -36.780 58.103 1.00 27.35 251 THR B CA 1
ATOM 5489 C C . THR B 1 251 ? 64.923 -37.864 58.891 1.00 30.74 251 THR B C 1
ATOM 5490 O O . THR B 1 251 ? 64.620 -38.108 60.048 1.00 38.09 251 THR B O 1
ATOM 5494 N N . GLY B 1 252 ? 65.867 -38.542 58.255 1.00 24.91 252 GLY B N 1
ATOM 5495 C CA . GLY B 1 252 ? 66.474 -39.721 58.861 1.00 28.76 252 GLY B CA 1
ATOM 5496 C C . GLY B 1 252 ? 65.884 -41.045 58.403 1.00 33.80 252 GLY B C 1
ATOM 5497 O O . GLY B 1 252 ? 66.371 -42.090 58.791 1.00 26.66 252 GLY B O 1
ATOM 5498 N N . ALA B 1 253 ? 64.864 -41.023 57.543 1.00 29.73 253 ALA B N 1
ATOM 5499 C CA . ALA B 1 253 ? 64.539 -42.228 56.760 1.00 25.32 253 ALA B CA 1
ATOM 5500 C C . ALA B 1 253 ? 65.680 -42.589 55.823 1.00 31.41 253 ALA B C 1
ATOM 5501 O O . ALA B 1 253 ? 66.573 -41.771 55.590 1.00 30.32 253 ALA B O 1
ATOM 5503 N N . GLU B 1 254 ? 65.664 -43.826 55.315 1.00 22.13 254 GLU B N 1
ATOM 5504 C CA . GLU B 1 254 ? 66.660 -44.323 54.361 1.00 30.98 254 GLU B CA 1
ATOM 5505 C C . GLU B 1 254 ? 65.964 -44.680 53.070 1.00 29.82 254 GLU B C 1
ATOM 5506 O O . GLU B 1 254 ? 64.983 -45.426 53.088 1.00 24.20 254 GLU B O 1
ATOM 5512 N N . ILE B 1 255 ? 66.478 -44.181 51.945 1.00 24.08 255 ILE B N 1
ATOM 5513 C CA . ILE B 1 255 ? 65.797 -44.374 50.676 1.00 22.26 255 ILE B CA 1
ATOM 5514 C C . ILE B 1 255 ? 65.744 -45.839 50.261 1.00 28.23 255 ILE B C 1
ATOM 5515 O O . ILE B 1 255 ? 64.738 -46.285 49.687 1.00 25.06 255 ILE B O 1
ATOM 5520 N N . SER B 1 256 ? 66.805 -46.585 50.589 1.00 27.28 256 SER B N 1
ATOM 5521 C CA A SER B 1 256 ? 66.889 -48.008 50.258 0.50 28.81 256 SER B CA 1
ATOM 5522 C CA B SER B 1 256 ? 66.871 -47.995 50.235 0.50 29.07 256 SER B CA 1
ATOM 5523 C C . SER B 1 256 ? 65.784 -48.808 50.949 1.00 24.21 256 SER B C 1
ATOM 5524 O O . SER B 1 256 ? 65.178 -49.688 50.345 1.00 29.49 256 SER B O 1
ATOM 5529 N N . GLU B 1 257 ? 65.520 -48.464 52.199 1.00 24.69 257 GLU B N 1
ATOM 5530 C CA . GLU B 1 257 ? 64.443 -49.044 52.997 1.00 32.11 257 GLU B CA 1
ATOM 5531 C C . GLU B 1 257 ? 63.061 -48.654 52.448 1.00 33.35 257 GLU B C 1
ATOM 5532 O O . GLU B 1 257 ? 62.193 -49.503 52.297 1.00 23.99 257 GLU B O 1
ATOM 5538 N N . VAL B 1 258 ? 62.854 -47.369 52.169 1.00 28.06 258 VAL B N 1
ATOM 5539 C CA . VAL B 1 258 ? 61.603 -46.898 51.541 1.00 27.47 258 VAL B CA 1
ATOM 5540 C C . VAL B 1 258 ? 61.306 -47.593 50.209 1.00 21.46 258 VAL B C 1
ATOM 5541 O O . VAL B 1 258 ? 60.192 -48.047 49.974 1.00 25.41 258 VAL B O 1
ATOM 5545 N N . ALA B 1 259 ? 62.309 -47.672 49.336 1.00 22.42 259 ALA B N 1
ATOM 5546 C CA . ALA B 1 259 ? 62.159 -48.265 48.005 1.00 25.58 259 ALA B CA 1
ATOM 5547 C C . ALA B 1 259 ? 61.752 -49.737 48.110 1.00 30.77 259 ALA B C 1
ATOM 5548 O O . ALA B 1 259 ? 60.912 -50.218 47.357 1.00 28.36 259 ALA B O 1
ATOM 5550 N N . HIS B 1 260 ? 62.387 -50.429 49.041 1.00 31.60 260 HIS B N 1
ATOM 5551 C CA . HIS B 1 260 ? 62.133 -51.843 49.302 1.00 25.71 260 HIS B CA 1
ATOM 5552 C C . HIS B 1 260 ? 60.698 -52.008 49.827 1.00 27.70 260 HIS B C 1
ATOM 5553 O O . HIS B 1 260 ? 59.951 -52.826 49.311 1.00 32.22 260 HIS B O 1
ATOM 5560 N N . ALA B 1 261 ? 60.295 -51.212 50.814 1.00 24.86 261 ALA B N 1
ATOM 5561 C CA . ALA B 1 261 ? 58.917 -51.300 51.316 1.00 25.25 261 ALA B CA 1
ATOM 5562 C C . ALA B 1 261 ? 57.850 -50.931 50.275 1.00 35.86 261 ALA B C 1
ATOM 5563 O O . ALA B 1 261 ? 56.814 -51.607 50.190 1.00 26.88 261 ALA B O 1
ATOM 5565 N N . VAL B 1 262 ? 58.112 -49.890 49.469 1.00 22.00 262 VAL B N 1
ATOM 5566 C CA . VAL B 1 262 ? 57.131 -49.410 48.491 1.00 26.62 262 VAL B CA 1
ATOM 5567 C C . VAL B 1 262 ? 57.026 -50.421 47.350 1.00 25.39 262 VAL B C 1
ATOM 5568 O O . VAL B 1 262 ? 55.937 -50.781 46.931 1.00 26.65 262 VAL B O 1
ATOM 5572 N N . GLY B 1 263 ? 58.179 -50.892 46.894 1.00 28.75 263 GLY B N 1
ATOM 5573 C CA . GLY B 1 263 ? 58.276 -51.832 45.805 1.00 24.68 263 GLY B CA 1
ATOM 5574 C C . GLY B 1 263 ? 57.625 -53.197 46.001 1.00 25.66 263 GLY B C 1
ATOM 5575 O O . GLY B 1 263 ? 57.278 -53.848 45.030 1.00 26.17 263 GLY B O 1
ATOM 5576 N N . TYR B 1 264 ? 57.450 -53.615 47.249 1.00 24.43 264 TYR B N 1
ATOM 5577 C CA . TYR B 1 264 ? 56.773 -54.886 47.572 1.00 33.38 264 TYR B CA 1
ATOM 5578 C C . TYR B 1 264 ? 55.258 -54.885 47.381 1.00 39.46 264 TYR B C 1
ATOM 5579 O O . TYR B 1 264 ? 54.632 -55.940 47.425 1.00 36.84 264 TYR B O 1
ATOM 5588 N N . ASP B 1 265 ? 54.662 -53.709 47.191 1.00 30.01 265 ASP B N 1
ATOM 5589 C CA . ASP B 1 265 ? 53.310 -53.630 46.656 1.00 31.46 265 ASP B CA 1
ATOM 5590 C C . ASP B 1 265 ? 53.324 -54.075 45.189 1.00 37.93 265 ASP B C 1
ATOM 5591 O O . ASP B 1 265 ? 53.936 -53.435 44.321 1.00 24.61 265 ASP B O 1
ATOM 5596 N N . THR B 1 266 ? 52.659 -55.199 44.912 1.00 27.99 266 THR B N 1
ATOM 5597 C CA . THR B 1 266 ? 52.644 -55.769 43.560 1.00 38.33 266 THR B CA 1
ATOM 5598 C C . THR B 1 266 ? 52.013 -54.866 42.494 1.00 31.72 266 THR B C 1
ATOM 5599 O O . THR B 1 266 ? 52.310 -55.022 41.318 1.00 29.75 266 THR B O 1
ATOM 5603 N N . ARG B 1 267 ? 51.171 -53.910 42.900 1.00 24.87 267 ARG B N 1
ATOM 5604 C CA . ARG B 1 267 ? 50.579 -52.982 41.925 1.00 29.13 267 ARG B CA 1
ATOM 5605 C C . ARG B 1 267 ? 51.591 -51.891 41.538 1.00 29.01 267 ARG B C 1
ATOM 5606 O O . ARG B 1 267 ? 51.501 -51.308 40.448 1.00 34.01 267 ARG B O 1
ATOM 5614 N N . ILE B 1 268 ? 52.541 -51.624 42.428 1.00 25.85 268 ILE B N 1
ATOM 5615 C CA . ILE B 1 268 ? 53.645 -50.721 42.123 1.00 24.62 268 ILE B CA 1
ATOM 5616 C C . ILE B 1 268 ? 54.784 -51.458 41.426 1.00 33.01 268 ILE B C 1
ATOM 5617 O O . ILE B 1 268 ? 55.280 -51.015 40.390 1.00 30.76 268 ILE B O 1
ATOM 5622 N N . GLY B 1 269 ? 55.193 -52.584 42.001 1.00 30.00 269 GLY B N 1
ATOM 5623 C CA . GLY B 1 269 ? 56.318 -53.357 41.466 1.00 30.75 269 GLY B CA 1
ATOM 5624 C C . GLY B 1 269 ? 57.675 -52.853 41.946 1.00 35.23 269 GLY B C 1
ATOM 5625 O O . GLY B 1 269 ? 57.815 -51.699 42.355 1.00 31.66 269 GLY B O 1
ATOM 5626 N N . SER B 1 270 ? 58.686 -53.717 41.888 1.00 32.48 270 SER B N 1
ATOM 5627 C CA . SER B 1 270 ? 59.936 -53.477 42.599 1.00 32.44 270 SER B CA 1
ATOM 5628 C C . SER B 1 270 ? 61.025 -52.901 41.688 1.00 22.91 270 SER B C 1
ATOM 5629 O O . SER B 1 270 ? 62.138 -52.615 42.135 1.00 30.50 270 SER B O 1
ATOM 5632 N N . LYS B 1 271 ? 60.700 -52.719 40.413 1.00 25.70 271 LYS B N 1
ATOM 5633 C CA . LYS B 1 271 ? 61.703 -52.336 39.413 1.00 26.90 271 LYS B CA 1
ATOM 5634 C C . LYS B 1 271 ? 61.747 -50.841 39.228 1.00 28.65 271 LYS B C 1
ATOM 5635 O O . LYS B 1 271 ? 60.750 -50.169 39.450 1.00 33.08 271 LYS B O 1
ATOM 5641 N N . PHE B 1 272 ? 62.890 -50.329 38.777 1.00 33.61 272 PHE B N 1
ATOM 5642 C CA . PHE B 1 272 ? 63.025 -48.900 38.495 1.00 32.94 272 PHE B CA 1
ATOM 5643 C C . PHE B 1 272 ? 62.700 -48.072 39.728 1.00 33.66 272 PHE B C 1
ATOM 5644 O O . PHE B 1 272 ? 62.036 -47.035 39.638 1.00 32.84 272 PHE B O 1
ATOM 5652 N N . LEU B 1 273 ? 63.178 -48.527 40.882 1.00 26.91 273 LEU B N 1
ATOM 5653 C CA . LEU B 1 273 ? 63.045 -47.758 42.124 1.00 27.87 273 LEU B CA 1
ATOM 5654 C C . LEU B 1 273 ? 64.414 -47.613 42.771 1.00 21.90 273 LEU B C 1
ATOM 5655 O O . LEU B 1 273 ? 64.525 -47.456 43.979 1.00 30.19 273 LEU B O 1
ATOM 5660 N N . GLN B 1 274 ? 65.451 -47.633 41.948 1.00 27.04 274 GLN B N 1
ATOM 5661 C CA . GLN B 1 274 ? 66.786 -47.287 42.407 1.00 26.90 274 GLN B CA 1
ATOM 5662 C C . GLN B 1 274 ? 67.048 -45.774 42.371 1.00 21.38 274 GLN B C 1
ATOM 5663 O O . GLN B 1 274 ? 67.253 -45.195 41.287 1.00 25.84 274 GLN B O 1
ATOM 5669 N N . ALA B 1 275 ? 67.086 -45.151 43.550 1.00 25.51 275 ALA B N 1
ATOM 5670 C CA . ALA B 1 275 ? 67.533 -43.748 43.654 1.00 26.10 275 ALA B CA 1
ATOM 5671 C C . ALA B 1 275 ? 68.960 -43.579 43.154 1.00 29.90 275 ALA B C 1
ATOM 5672 O O . ALA B 1 275 ? 69.803 -44.473 43.308 1.00 23.99 275 ALA B O 1
ATOM 5674 N N . SER B 1 276 ? 69.221 -42.415 42.557 1.00 25.98 276 SER B N 1
ATOM 5675 C CA . SER B 1 276 ? 70.512 -42.123 41.971 1.00 24.93 276 SER B CA 1
ATOM 5676 C C . SER B 1 276 ? 70.675 -40.601 41.795 1.00 25.06 276 SER B C 1
ATOM 5677 O O . SER B 1 276 ? 69.745 -39.827 42.033 1.00 22.24 276 SER B O 1
ATOM 5680 N N . VAL B 1 277 ? 71.860 -40.192 41.360 1.00 25.72 277 VAL B N 1
ATOM 5681 C CA . VAL B 1 277 ? 72.141 -38.787 41.019 1.00 23.68 277 VAL B CA 1
ATOM 5682 C C . VAL B 1 277 ? 71.326 -38.298 39.814 1.00 29.95 277 VAL B C 1
ATOM 5683 O O . VAL B 1 277 ? 71.093 -37.094 39.613 1.00 24.11 277 VAL B O 1
ATOM 5687 N N . GLY B 1 278 ? 70.876 -39.247 39.015 1.00 22.09 278 GLY B N 1
ATOM 5688 C CA . GLY B 1 278 ? 69.796 -39.030 38.075 1.00 16.83 278 GLY B CA 1
ATOM 5689 C C . GLY B 1 278 ? 69.848 -40.001 36.914 1.00 22.34 278 GLY B C 1
ATOM 5690 O O . GLY B 1 278 ? 70.928 -40.516 36.576 1.00 29.79 278 GLY B O 1
ATOM 5691 N N . PHE B 1 279 ? 68.690 -40.280 36.317 1.00 17.82 279 PHE B N 1
ATOM 5692 C CA . PHE B 1 279 ? 68.652 -41.062 35.071 1.00 23.13 279 PHE B CA 1
ATOM 5693 C C . PHE B 1 279 ? 69.396 -40.420 33.908 1.00 23.85 279 PHE B C 1
ATOM 5694 O O . PHE B 1 279 ? 69.571 -39.199 33.852 1.00 22.36 279 PHE B O 1
ATOM 5702 N N . GLY B 1 280 ? 69.843 -41.252 32.982 1.00 24.76 280 GLY B N 1
ATOM 5703 C CA . GLY B 1 280 ? 70.431 -40.773 31.749 1.00 24.19 280 GLY B CA 1
ATOM 5704 C C . GLY B 1 280 ? 70.115 -41.733 30.622 1.00 33.55 280 GLY B C 1
ATOM 5705 O O . GLY B 1 280 ? 69.188 -42.552 30.726 1.00 26.88 280 GLY B O 1
ATOM 5706 N N . GLY B 1 281 ? 70.914 -41.648 29.564 1.00 31.45 281 GLY B N 1
ATOM 5707 C CA . GLY B 1 281 ? 70.710 -42.443 28.367 1.00 23.96 281 GLY B CA 1
ATOM 5708 C C . GLY B 1 281 ? 70.029 -41.662 27.275 1.00 31.21 281 GLY B C 1
ATOM 5709 O O . GLY B 1 281 ? 69.458 -40.596 27.522 1.00 27.51 281 GLY B O 1
ATOM 5710 N N . SER B 1 282 ? 70.046 -42.221 26.068 1.00 24.23 282 SER B N 1
ATOM 5711 C CA . SER B 1 282 ? 69.476 -41.576 24.894 1.00 32.00 282 SER B CA 1
ATOM 5712 C C . SER B 1 282 ? 67.944 -41.605 24.767 1.00 33.29 282 SER B C 1
ATOM 5713 O O . SER B 1 282 ? 67.425 -41.083 23.780 1.00 35.29 282 SER B O 1
ATOM 5716 N N . CYS B 1 283 ? 67.230 -42.235 25.713 1.00 25.44 283 CYS B N 1
ATOM 5717 C CA . CYS B 1 283 ? 65.776 -42.454 25.598 1.00 28.44 283 CYS B CA 1
ATOM 5718 C C . CYS B 1 283 ? 64.935 -41.577 26.530 1.00 24.11 283 CYS B C 1
ATOM 5719 O O . CYS B 1 283 ? 63.931 -40.991 26.100 1.00 25.62 283 CYS B O 1
ATOM 5722 N N . PHE B 1 284 ? 65.323 -41.505 27.804 1.00 25.12 284 PHE B N 1
ATOM 5723 C CA . PHE B 1 284 ? 64.366 -41.056 28.822 1.00 28.88 284 PHE B CA 1
ATOM 5724 C C . PHE B 1 284 ? 64.060 -39.572 28.733 1.00 26.54 284 PHE B C 1
ATOM 5725 O O . PHE B 1 284 ? 62.905 -39.194 28.574 1.00 26.83 284 PHE B O 1
ATOM 5733 N N . GLN B 1 285 ? 65.095 -38.739 28.818 1.00 25.40 285 GLN B N 1
ATOM 5734 C CA . GLN B 1 285 ? 64.889 -37.311 28.707 1.00 29.69 285 GLN B CA 1
ATOM 5735 C C . GLN B 1 285 ? 64.272 -36.942 27.368 1.00 27.61 285 GLN B C 1
ATOM 5736 O O . GLN B 1 285 ? 63.275 -36.211 27.318 1.00 20.74 285 GLN B O 1
ATOM 5742 N N . LYS B 1 286 ? 64.837 -37.484 26.289 1.00 25.48 286 LYS B N 1
ATOM 5743 C CA . LYS B 1 286 ? 64.340 -37.248 24.933 1.00 25.04 286 LYS B CA 1
ATOM 5744 C C . LYS B 1 286 ? 62.850 -37.534 24.809 1.00 22.27 286 LYS B C 1
ATOM 5745 O O . LYS B 1 286 ? 62.092 -36.698 24.346 1.00 22.78 286 LYS B O 1
ATOM 5751 N N . ASP B 1 287 ? 62.405 -38.707 25.246 1.00 23.14 287 ASP B N 1
ATOM 5752 C CA . ASP B 1 287 ? 61.015 -39.046 25.039 1.00 25.58 287 ASP B CA 1
ATOM 5753 C C . ASP B 1 287 ? 60.048 -38.269 25.928 1.00 21.06 287 ASP B C 1
ATOM 5754 O O . ASP B 1 287 ? 58.931 -37.988 25.512 1.00 26.70 287 ASP B O 1
ATOM 5759 N N . VAL B 1 288 ? 60.464 -37.967 27.155 1.00 24.53 288 VAL B N 1
ATOM 5760 C CA . VAL B 1 288 ? 59.643 -37.131 28.037 1.00 23.85 288 VAL B CA 1
ATOM 5761 C C . VAL B 1 288 ? 59.513 -35.730 27.447 1.00 24.10 288 VAL B C 1
ATOM 5762 O O . VAL B 1 288 ? 58.439 -35.125 27.483 1.00 26.80 288 VAL B O 1
ATOM 5766 N N . LEU B 1 289 ? 60.607 -35.208 26.908 1.00 19.81 289 LEU B N 1
ATOM 5767 C CA . LEU B 1 289 ? 60.559 -33.837 26.367 1.00 23.37 289 LEU B CA 1
ATOM 5768 C C . LEU B 1 289 ? 59.749 -33.783 25.066 1.00 22.83 289 LEU B C 1
ATOM 5769 O O . LEU B 1 289 ? 59.062 -32.784 24.790 1.00 24.10 289 LEU B O 1
ATOM 5774 N N . SER B 1 290 ? 59.789 -34.880 24.296 1.00 21.66 290 SER B N 1
ATOM 5775 C CA A SER B 1 290 ? 58.896 -35.042 23.150 0.50 20.76 290 SER B CA 1
ATOM 5776 C CA B SER B 1 290 ? 58.899 -35.081 23.152 0.50 20.26 290 SER B CA 1
ATOM 5777 C C . SER B 1 290 ? 57.433 -35.047 23.577 1.00 25.90 290 SER B C 1
ATOM 5778 O O . SER B 1 290 ? 56.581 -34.414 22.918 1.00 23.09 290 SER B O 1
ATOM 5783 N N . LEU B 1 291 ? 57.134 -35.780 24.650 1.00 22.07 291 LEU B N 1
ATOM 5784 C CA . LEU B 1 291 ? 55.800 -35.827 25.183 1.00 23.92 291 LEU B CA 1
ATOM 5785 C C . LEU B 1 291 ? 55.404 -34.437 25.670 1.00 20.13 291 LEU B C 1
ATOM 5786 O O . LEU B 1 291 ? 54.280 -34.022 25.437 1.00 21.50 291 LEU B O 1
ATOM 5791 N N . VAL B 1 292 ? 56.336 -33.713 26.299 1.00 22.73 292 VAL B N 1
ATOM 5792 C CA . VAL B 1 292 ? 56.024 -32.377 26.845 1.00 25.00 292 VAL B CA 1
ATOM 5793 C C . VAL B 1 292 ? 55.722 -31.381 25.691 1.00 22.63 292 VAL B C 1
ATOM 5794 O O . VAL B 1 292 ? 54.739 -30.618 25.728 1.00 19.51 292 VAL B O 1
ATOM 5798 N N . TYR B 1 293 ? 56.538 -31.440 24.644 1.00 24.20 293 TYR B N 1
ATOM 5799 C CA . TYR B 1 293 ? 56.285 -30.668 23.426 1.00 22.08 293 TYR B CA 1
ATOM 5800 C C . TYR B 1 293 ? 54.953 -30.979 22.758 1.00 24.75 293 TYR B C 1
ATOM 5801 O O . TYR B 1 293 ? 54.227 -30.057 22.403 1.00 23.63 293 TYR B O 1
ATOM 5810 N N . LEU B 1 294 ? 54.621 -32.267 22.604 1.00 24.06 294 LEU B N 1
ATOM 5811 C CA . LEU B 1 294 ? 53.302 -32.658 22.111 1.00 23.90 294 LEU B CA 1
ATOM 5812 C C . LEU B 1 294 ? 52.158 -31.999 22.905 1.00 23.24 294 LEU B C 1
ATOM 5813 O O . LEU B 1 294 ? 51.255 -31.398 22.322 1.00 22.80 294 LEU B O 1
ATOM 5818 N N . CYS B 1 295 ? 52.210 -32.120 24.227 1.00 23.26 295 CYS B N 1
ATOM 5819 C CA . CYS B 1 295 ? 51.200 -31.513 25.094 1.00 20.90 295 CYS B CA 1
ATOM 5820 C C . CYS B 1 295 ? 51.055 -30.002 24.900 1.00 23.22 295 CYS B C 1
ATOM 5821 O O . CYS B 1 295 ? 49.924 -29.494 24.816 1.00 26.85 295 CYS B O 1
ATOM 5824 N N . GLU B 1 296 ? 52.180 -29.293 24.849 1.00 24.21 296 GLU B N 1
ATOM 5825 C CA . GLU B 1 296 ? 52.146 -27.848 24.553 1.00 34.98 296 GLU B CA 1
ATOM 5826 C C . GLU B 1 296 ? 51.438 -27.560 23.217 1.00 33.24 296 GLU B C 1
ATOM 5827 O O . GLU B 1 296 ? 50.582 -26.666 23.128 1.00 24.47 296 GLU B O 1
ATOM 5833 N N . SER B 1 297 ? 51.784 -28.359 22.202 1.00 32.55 297 SER B N 1
ATOM 5834 C CA A SER B 1 297 ? 51.237 -28.221 20.850 0.50 30.67 297 SER B CA 1
ATOM 5835 C CA B SER B 1 297 ? 51.232 -28.227 20.851 0.50 34.46 297 SER B CA 1
ATOM 5836 C C . SER B 1 297 ? 49.733 -28.482 20.802 1.00 34.82 297 SER B C 1
ATOM 5837 O O . SER B 1 297 ? 49.029 -27.922 19.954 1.00 36.67 297 SER B O 1
ATOM 5842 N N . LEU B 1 298 ? 49.242 -29.321 21.711 1.00 27.91 298 LEU B N 1
ATOM 5843 C CA . LEU B 1 298 ? 47.812 -29.614 21.791 1.00 20.27 298 LEU B CA 1
ATOM 5844 C C . LEU B 1 298 ? 47.044 -28.649 22.731 1.00 19.73 298 LEU B C 1
ATOM 5845 O O . LEU B 1 298 ? 45.888 -28.887 23.027 1.00 22.19 298 LEU B O 1
ATOM 5850 N N . ASN B 1 299 ? 47.701 -27.576 23.158 1.00 22.67 299 ASN B N 1
ATOM 5851 C CA A ASN B 1 299 ? 47.195 -26.697 24.207 0.50 19.01 299 ASN B CA 1
ATOM 5852 C CA B ASN B 1 299 ? 47.184 -26.698 24.215 0.50 21.90 299 ASN B CA 1
ATOM 5853 C C . ASN B 1 299 ? 46.726 -27.469 25.451 1.00 26.25 299 ASN B C 1
ATOM 5854 O O . ASN B 1 299 ? 45.613 -27.271 25.946 1.00 23.01 299 ASN B O 1
ATOM 5863 N N . LEU B 1 300 ? 47.581 -28.358 25.943 1.00 22.28 300 LEU B N 1
ATOM 5864 C CA . LEU B 1 300 ? 47.350 -29.010 27.230 1.00 23.85 300 LEU B CA 1
ATOM 5865 C C . LEU B 1 300 ? 48.471 -28.636 28.186 1.00 21.40 300 LEU B C 1
ATOM 5866 O O . LEU B 1 300 ? 49.298 -29.479 28.550 1.00 22.80 300 LEU B O 1
ATOM 5871 N N . PRO B 1 301 ? 48.561 -27.337 28.570 1.00 20.48 301 PRO B N 1
ATOM 5872 C CA . PRO B 1 301 ? 49.700 -26.897 29.362 1.00 22.08 301 PRO B CA 1
ATOM 5873 C C . PRO B 1 301 ? 49.758 -27.558 30.738 1.00 22.85 301 PRO B C 1
ATOM 5874 O O . PRO B 1 301 ? 50.832 -27.678 31.293 1.00 21.76 301 PRO B O 1
ATOM 5878 N N . GLN B 1 302 ? 48.615 -27.972 31.277 1.00 25.05 302 GLN B N 1
ATOM 5879 C CA . GLN B 1 302 ? 48.587 -28.722 32.544 1.00 22.45 302 GLN B CA 1
ATOM 5880 C C . GLN B 1 302 ? 49.324 -30.071 32.456 1.00 24.22 302 GLN B C 1
ATOM 5881 O O . GLN B 1 302 ? 50.082 -30.435 33.374 1.00 17.14 302 GLN B O 1
ATOM 5887 N N . VAL B 1 303 ? 49.100 -30.796 31.362 1.00 21.05 303 VAL B N 1
ATOM 5888 C CA . VAL B 1 303 ? 49.765 -32.076 31.147 1.00 27.26 303 VAL B CA 1
ATOM 5889 C C . VAL B 1 303 ? 51.244 -31.893 30.822 1.00 21.03 303 VAL B C 1
ATOM 5890 O O . VAL B 1 303 ? 52.096 -32.655 31.294 1.00 20.27 303 VAL B O 1
ATOM 5894 N N . ALA B 1 304 ? 51.565 -30.906 29.972 1.00 19.35 304 ALA B N 1
ATOM 5895 C CA . ALA B 1 304 ? 52.945 -30.522 29.728 1.00 21.05 304 ALA B CA 1
ATOM 5896 C C . ALA B 1 304 ? 53.712 -30.268 31.034 1.00 26.49 304 ALA B C 1
ATOM 5897 O O . ALA B 1 304 ? 54.787 -30.826 31.232 1.00 19.13 304 ALA B O 1
ATOM 5899 N N . ASP B 1 305 ? 53.140 -29.454 31.935 1.00 21.39 305 ASP B N 1
ATOM 5900 C CA . ASP B 1 305 ? 53.778 -29.131 33.207 1.00 16.70 305 ASP B CA 1
ATOM 5901 C C . ASP B 1 305 ? 53.937 -30.382 34.085 1.00 21.13 305 ASP B C 1
ATOM 5902 O O . ASP B 1 305 ? 54.946 -30.553 34.756 1.00 21.69 305 ASP B O 1
ATOM 5907 N N . TYR B 1 306 ? 52.926 -31.234 34.089 1.00 21.76 306 TYR B N 1
ATOM 5908 C CA . TYR B 1 306 ? 52.980 -32.473 34.856 1.00 19.56 306 TYR B CA 1
ATOM 5909 C C . TYR B 1 306 ? 54.176 -33.349 34.444 1.00 21.31 306 TYR B C 1
ATOM 5910 O O . TYR B 1 306 ? 54.955 -33.758 35.274 1.00 18.52 306 TYR B O 1
ATOM 5919 N N . TRP B 1 307 ? 54.347 -33.584 33.151 1.00 19.07 307 TRP B N 1
ATOM 5920 C CA . TRP B 1 307 ? 55.481 -34.361 32.675 1.00 22.33 307 TRP B CA 1
ATOM 5921 C C . TRP B 1 307 ? 56.835 -33.632 32.754 1.00 19.12 307 TRP B C 1
ATOM 5922 O O . TRP B 1 307 ? 57.852 -34.258 33.032 1.00 19.18 307 TRP B O 1
ATOM 5933 N N . GLN B 1 308 ? 56.844 -32.316 32.557 1.00 22.54 308 GLN B N 1
ATOM 5934 C CA . GLN B 1 308 ? 58.080 -31.516 32.796 1.00 22.01 308 GLN B CA 1
ATOM 5935 C C . GLN B 1 308 ? 58.646 -31.761 34.204 1.00 22.80 308 GLN B C 1
ATOM 5936 O O . GLN B 1 308 ? 59.845 -31.736 34.386 1.00 22.67 308 GLN B O 1
ATOM 5942 N N . GLY B 1 309 ? 57.767 -32.034 35.170 1.00 21.59 309 GLY B N 1
ATOM 5943 C CA . GLY B 1 309 ? 58.158 -32.324 36.539 1.00 19.98 309 GLY B CA 1
ATOM 5944 C C . GLY B 1 309 ? 59.179 -33.445 36.634 1.00 19.65 309 GLY B C 1
ATOM 5945 O O . GLY B 1 309 ? 60.075 -33.370 37.448 1.00 19.13 309 GLY B O 1
ATOM 5946 N N . VAL B 1 310 ? 59.024 -34.489 35.817 1.00 19.10 310 VAL B N 1
ATOM 5947 C CA . VAL B 1 310 ? 60.011 -35.580 35.769 1.00 23.79 310 VAL B CA 1
ATOM 5948 C C . VAL B 1 310 ? 61.429 -35.074 35.441 1.00 18.56 310 VAL B C 1
ATOM 5949 O O . VAL B 1 310 ? 62.413 -35.414 36.124 1.00 14.39 310 VAL B O 1
ATOM 5953 N N . ILE B 1 311 ? 61.533 -34.240 34.424 1.00 22.57 311 ILE B N 1
ATOM 5954 C CA . ILE B 1 311 ? 62.833 -33.674 34.044 1.00 23.20 311 ILE B CA 1
ATOM 5955 C C . ILE B 1 311 ? 63.332 -32.635 35.071 1.00 16.74 311 ILE B C 1
ATOM 5956 O O . ILE B 1 311 ? 64.506 -32.627 35.400 1.00 21.11 311 ILE B O 1
ATOM 5961 N N . ASN B 1 312 ? 62.431 -31.786 35.577 1.00 23.26 312 ASN B N 1
ATOM 5962 C CA . ASN B 1 312 ? 62.791 -30.844 36.661 1.00 19.97 312 ASN B CA 1
ATOM 5963 C C . ASN B 1 312 ? 63.459 -31.505 37.870 1.00 21.42 312 ASN B C 1
ATOM 5964 O O . ASN B 1 312 ? 64.493 -31.075 38.327 1.00 17.55 312 ASN B O 1
ATOM 5969 N N . ILE B 1 313 ? 62.859 -32.572 38.377 1.00 18.48 313 ILE B N 1
ATOM 5970 C CA . ILE B 1 313 ? 63.464 -33.346 39.435 1.00 19.72 313 ILE B CA 1
ATOM 5971 C C . ILE B 1 313 ? 64.817 -33.973 39.047 1.00 17.19 313 ILE B C 1
ATOM 5972 O O . ILE B 1 313 ? 65.737 -33.988 39.865 1.00 17.17 313 ILE B O 1
ATOM 5977 N N . ASN B 1 314 ? 64.926 -34.512 37.825 1.00 19.08 314 ASN B N 1
ATOM 5978 C CA . ASN B 1 314 ? 66.222 -35.076 37.386 1.00 19.96 314 ASN B CA 1
ATOM 5979 C C . ASN B 1 314 ? 67.332 -34.020 37.450 1.00 16.14 314 ASN B C 1
ATOM 5980 O O . ASN B 1 314 ? 68.416 -34.242 38.012 1.00 16.81 314 ASN B O 1
ATOM 5985 N N . ASN B 1 315 ? 67.024 -32.841 36.918 1.00 21.42 315 ASN B N 1
ATOM 5986 C CA . ASN B 1 315 ? 67.996 -31.754 36.903 1.00 18.59 315 ASN B CA 1
ATOM 5987 C C . ASN B 1 315 ? 68.319 -31.223 38.312 1.00 19.01 315 ASN B C 1
ATOM 5988 O O . ASN B 1 315 ? 69.464 -30.877 38.603 1.00 21.33 315 ASN B O 1
ATOM 5993 N N . TRP B 1 316 ? 67.293 -31.148 39.157 1.00 18.76 316 TRP B N 1
ATOM 5994 C CA . TRP B 1 316 ? 67.429 -30.713 40.534 1.00 20.51 316 TRP B CA 1
ATOM 5995 C C . TRP B 1 316 ? 68.219 -31.710 41.343 1.00 17.67 316 TRP B C 1
ATOM 5996 O O . TRP B 1 316 ? 68.989 -31.302 42.168 1.00 18.61 316 TRP B O 1
ATOM 6007 N N . GLN B 1 317 ? 68.055 -33.015 41.089 1.00 21.00 317 GLN B N 1
ATOM 6008 C CA . GLN B 1 317 ? 68.892 -34.043 41.742 1.00 19.19 317 GLN B CA 1
ATOM 6009 C C . GLN B 1 317 ? 70.399 -33.885 41.469 1.00 23.16 317 GLN B C 1
ATOM 6010 O O . GLN B 1 317 ? 71.222 -33.926 42.396 1.00 16.66 317 GLN B O 1
ATOM 6016 N N . ARG B 1 318 ? 70.756 -33.652 40.203 1.00 22.60 318 ARG B N 1
ATOM 6017 C CA . ARG B 1 318 ? 72.143 -33.399 39.820 1.00 18.90 318 ARG B CA 1
ATOM 6018 C C . ARG B 1 318 ? 72.663 -32.093 40.414 1.00 22.15 318 ARG B C 1
ATOM 6019 O O . ARG B 1 318 ? 73.783 -32.059 40.904 1.00 21.60 318 ARG B O 1
ATOM 6027 N N . ARG B 1 319 ? 71.855 -31.027 40.321 1.00 20.48 319 ARG B N 1
ATOM 6028 C CA . ARG B 1 319 ? 72.218 -29.703 40.853 1.00 22.28 319 ARG B CA 1
ATOM 6029 C C . ARG B 1 319 ? 72.440 -29.728 42.371 1.00 21.42 319 ARG B C 1
ATOM 6030 O O . ARG B 1 319 ? 73.450 -29.217 42.854 1.00 20.66 319 ARG B O 1
ATOM 6038 N N . ARG B 1 320 ? 71.500 -30.296 43.127 1.00 17.62 320 ARG B N 1
ATOM 6039 C CA . ARG B 1 320 ? 71.642 -30.356 44.571 1.00 17.86 320 ARG B CA 1
ATOM 6040 C C . ARG B 1 320 ? 72.793 -31.247 45.051 1.00 19.08 320 ARG B C 1
ATOM 6041 O O . ARG B 1 320 ? 73.387 -30.983 46.075 1.00 19.77 320 ARG B O 1
ATOM 6049 N N . PHE B 1 321 ? 73.116 -32.297 44.303 1.00 21.62 321 PHE B N 1
ATOM 6050 C CA . PHE B 1 321 ? 74.227 -33.178 44.671 1.00 18.72 321 PHE B CA 1
ATOM 6051 C C . PHE B 1 321 ? 75.553 -32.398 44.503 1.00 21.20 321 PHE B C 1
ATOM 6052 O O . PHE B 1 321 ? 76.425 -32.411 45.370 1.00 19.54 321 PHE B O 1
ATOM 6060 N N . ALA B 1 322 ? 75.672 -31.690 43.392 1.00 23.16 322 ALA B N 1
ATOM 6061 C CA . ALA B 1 322 ? 76.847 -30.870 43.152 1.00 21.38 322 ALA B CA 1
ATOM 6062 C C . ALA B 1 322 ? 76.946 -29.769 44.220 1.00 19.29 322 ALA B C 1
ATOM 6063 O O . ALA B 1 322 ? 78.030 -29.494 44.696 1.00 22.39 322 ALA B O 1
ATOM 6065 N N . ASP B 1 323 ? 75.811 -29.204 44.625 1.00 24.37 323 ASP B N 1
ATOM 6066 C CA . ASP B 1 323 ? 75.792 -28.137 45.647 1.00 27.02 323 ASP B CA 1
ATOM 6067 C C . ASP B 1 323 ? 76.325 -28.670 46.973 1.00 30.18 323 ASP B C 1
ATOM 6068 O O . ASP B 1 323 ? 77.039 -27.989 47.687 1.00 26.85 323 ASP B O 1
ATOM 6073 N N . LYS B 1 324 ? 76.003 -29.918 47.269 1.00 24.20 324 LYS B N 1
ATOM 6074 C CA . LYS B 1 324 ? 76.478 -30.566 48.490 1.00 28.98 324 LYS B CA 1
ATOM 6075 C C . LYS B 1 324 ? 77.972 -30.757 48.515 1.00 22.75 324 LYS B C 1
ATOM 6076 O O . LYS B 1 324 ? 78.593 -30.560 49.557 1.00 28.98 324 LYS B O 1
ATOM 6082 N N . ILE B 1 325 ? 78.548 -31.140 47.377 1.00 30.13 325 ILE B N 1
ATOM 6083 C CA . ILE B 1 325 ? 80.002 -31.241 47.207 1.00 27.16 325 ILE B CA 1
ATOM 6084 C C . ILE B 1 325 ? 80.689 -29.913 47.474 1.00 30.67 325 ILE B C 1
ATOM 6085 O O . ILE B 1 325 ? 81.631 -29.844 48.274 1.00 28.36 325 ILE B O 1
ATOM 6090 N N . ILE B 1 326 ? 80.169 -28.866 46.835 1.00 26.28 326 ILE B N 1
ATOM 6091 C CA . ILE B 1 326 ? 80.712 -27.511 46.912 1.00 26.57 326 ILE B CA 1
ATOM 6092 C C . ILE B 1 326 ? 80.603 -26.943 48.344 1.00 30.76 326 ILE B C 1
ATOM 6093 O O . ILE B 1 326 ? 81.580 -26.409 48.865 1.00 30.61 326 ILE B O 1
ATOM 6098 N N . ALA B 1 327 ? 79.450 -27.133 48.992 1.00 26.65 327 ALA B N 1
ATOM 6099 C CA . ALA B 1 327 ? 79.230 -26.705 50.385 1.00 31.30 327 ALA B CA 1
ATOM 6100 C C . ALA B 1 327 ? 80.204 -27.372 51.361 1.00 38.97 327 ALA B C 1
ATOM 6101 O O . ALA B 1 327 ? 80.878 -26.696 52.153 1.00 32.05 327 ALA B O 1
ATOM 6103 N N . GLU B 1 328 ? 80.301 -28.697 51.278 1.00 32.53 328 GLU B N 1
ATOM 6104 C CA . GLU B 1 328 ? 81.240 -29.463 52.101 1.00 38.03 328 GLU B CA 1
ATOM 6105 C C . GLU B 1 328 ? 82.711 -29.026 51.950 1.00 39.90 328 GLU B C 1
ATOM 6106 O O . GLU B 1 328 ? 83.487 -29.078 52.905 1.00 43.23 328 GLU B O 1
ATOM 6112 N N . LEU B 1 329 ? 83.078 -28.577 50.754 1.00 31.38 329 LEU B N 1
ATOM 6113 C CA . LEU B 1 329 ? 84.427 -28.156 50.446 1.00 28.76 329 LEU B CA 1
ATOM 6114 C C . LEU B 1 329 ? 84.609 -26.647 50.683 1.00 36.32 329 LEU B C 1
ATOM 6115 O O . LEU B 1 329 ? 85.323 -25.978 49.945 1.00 35.38 329 LEU B O 1
ATOM 6120 N N . PHE B 1 330 ? 83.952 -26.147 51.731 1.00 30.59 330 PHE B N 1
ATOM 6121 C CA . PHE B 1 330 ? 84.073 -24.764 52.224 1.00 42.40 330 PHE B CA 1
ATOM 6122 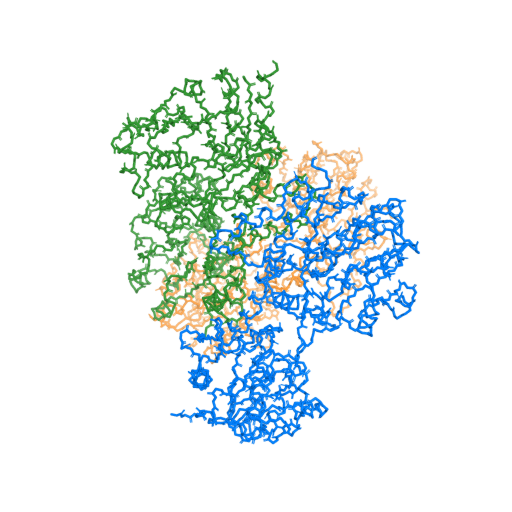C C . PHE B 1 330 ? 83.504 -23.724 51.257 1.00 41.00 330 PHE B C 1
ATOM 6123 O O . PHE B 1 330 ? 83.861 -22.545 51.318 1.00 37.92 330 PHE B O 1
ATOM 6131 N N . ASN B 1 331 ? 82.609 -24.170 50.378 1.00 39.02 331 ASN B N 1
ATOM 6132 C CA . ASN B 1 331 ? 82.029 -23.337 49.320 1.00 28.94 331 ASN B CA 1
ATOM 6133 C C . ASN B 1 331 ? 83.034 -22.769 48.333 1.00 33.93 331 ASN B C 1
ATOM 6134 O O . ASN B 1 331 ? 82.713 -21.871 47.577 1.00 32.37 331 ASN B O 1
ATOM 6139 N N . THR B 1 332 ? 84.245 -23.323 48.310 1.00 28.40 332 THR B N 1
ATOM 6140 C CA . THR B 1 332 ? 85.227 -22.907 47.333 1.00 36.41 332 THR B CA 1
ATOM 6141 C C . THR B 1 332 ? 86.005 -24.096 46.778 1.00 40.60 332 THR B C 1
ATOM 6142 O O . THR B 1 332 ? 86.544 -24.906 47.537 1.00 38.02 332 THR B O 1
ATOM 6146 N N . VAL B 1 333 ? 86.032 -24.216 45.452 1.00 36.78 333 VAL B N 1
ATOM 6147 C CA . VAL B 1 333 ? 86.661 -25.357 44.810 1.00 35.65 333 VAL B CA 1
ATOM 6148 C C . VAL B 1 333 ? 87.592 -24.967 43.660 1.00 31.41 333 VAL B C 1
ATOM 6149 O O . VAL B 1 333 ? 88.059 -25.830 42.932 1.00 30.29 333 VAL B O 1
ATOM 6153 N N . THR B 1 334 ? 87.885 -23.676 43.514 1.00 34.39 334 THR B N 1
ATOM 6154 C CA . THR B 1 334 ? 88.800 -23.197 42.478 1.00 40.10 334 THR B CA 1
ATOM 6155 C C . THR B 1 334 ? 90.139 -23.881 42.700 1.00 32.50 334 THR B C 1
ATOM 6156 O O . THR B 1 334 ? 90.624 -23.912 43.827 1.00 40.96 334 THR B O 1
ATOM 6160 N N . ASP B 1 335 ? 90.687 -24.460 41.632 1.00 39.38 335 ASP B N 1
ATOM 6161 C CA . ASP B 1 335 ? 92.004 -25.100 41.639 1.00 45.91 335 ASP B CA 1
ATOM 6162 C C . ASP B 1 335 ? 92.066 -26.346 42.522 1.00 49.50 335 ASP B C 1
ATOM 6163 O O . ASP B 1 335 ? 93.105 -26.988 42.622 1.00 46.48 335 ASP B O 1
ATOM 6168 N N . LYS B 1 336 ? 90.945 -26.688 43.148 1.00 46.92 336 LYS B N 1
ATOM 6169 C CA . LYS B 1 336 ? 90.902 -27.714 44.172 1.00 41.37 336 LYS B CA 1
ATOM 6170 C C . LYS B 1 336 ? 90.600 -29.059 43.509 1.00 32.91 336 LYS B C 1
ATOM 6171 O O . LYS B 1 336 ? 89.727 -29.147 42.656 1.00 32.09 336 LYS B O 1
ATOM 6177 N N . LYS B 1 337 ? 91.348 -30.093 43.876 1.00 34.95 337 LYS B N 1
ATOM 6178 C CA . LYS B 1 337 ? 91.273 -31.383 43.189 1.00 30.74 337 LYS B CA 1
ATOM 6179 C C . LYS B 1 337 ? 90.116 -32.252 43.701 1.00 22.81 337 LYS B C 1
ATOM 6180 O O . LYS B 1 337 ? 90.008 -32.517 44.901 1.00 26.67 337 LYS B O 1
ATOM 6186 N N . ILE B 1 338 ? 89.263 -32.669 42.769 1.00 35.58 338 ILE B N 1
ATOM 6187 C CA . ILE B 1 338 ? 88.151 -33.589 43.035 1.00 34.24 338 ILE B CA 1
ATOM 6188 C C . ILE B 1 338 ? 88.258 -34.777 42.075 1.00 30.33 338 ILE B C 1
ATOM 6189 O O . ILE B 1 338 ? 88.396 -34.590 40.873 1.00 37.02 338 ILE B O 1
ATOM 6194 N N . ALA B 1 339 ? 88.186 -35.994 42.617 1.00 26.05 339 ALA B N 1
ATOM 6195 C CA . ALA B 1 339 ? 88.200 -37.216 41.824 1.00 34.19 339 ALA B CA 1
ATOM 6196 C C . ALA B 1 339 ? 86.781 -37.677 41.519 1.00 30.04 339 ALA B C 1
ATOM 6197 O O . ALA B 1 339 ? 85.914 -37.692 42.398 1.00 33.20 339 ALA B O 1
ATOM 6199 N N . ILE B 1 340 ? 86.559 -38.056 40.266 1.00 24.72 340 ILE B N 1
ATOM 6200 C CA . ILE B 1 340 ? 85.249 -38.473 39.796 1.00 26.83 340 ILE B CA 1
ATOM 6201 C C . ILE B 1 340 ? 85.381 -39.939 39.454 1.00 31.01 340 ILE B C 1
ATOM 6202 O O . ILE B 1 340 ? 86.165 -40.294 38.574 1.00 30.84 340 ILE B O 1
ATOM 6207 N N . PHE B 1 341 ? 84.644 -40.787 40.178 1.00 28.71 341 PHE B N 1
ATOM 6208 C CA . PHE B 1 341 ? 84.542 -42.209 39.838 1.00 37.06 341 PHE B CA 1
ATOM 6209 C C . PHE B 1 341 ? 83.296 -42.434 39.009 1.00 37.36 341 PHE B C 1
ATOM 6210 O O . PHE B 1 341 ? 82.178 -42.388 39.518 1.00 32.69 341 PHE B O 1
ATOM 6218 N N . GLY B 1 342 ? 83.501 -42.641 37.712 1.00 29.68 342 GLY B N 1
ATOM 6219 C CA . GLY B 1 342 ? 82.426 -42.997 36.815 1.00 31.30 342 GLY B CA 1
ATOM 6220 C C . GLY B 1 342 ? 82.000 -41.868 35.888 1.00 36.71 342 GLY B C 1
ATOM 6221 O O . GLY B 1 342 ? 81.795 -40.729 36.324 1.00 32.88 342 GLY B O 1
ATOM 6222 N N . PHE B 1 343 ? 81.846 -42.207 34.608 1.00 28.31 343 PHE B N 1
ATOM 6223 C CA . PHE B 1 343 ? 81.443 -41.262 33.578 1.00 27.76 343 PHE B CA 1
ATOM 6224 C C . PHE B 1 343 ? 80.294 -41.755 32.682 1.00 32.58 343 PHE B C 1
ATOM 6225 O O . PHE B 1 343 ? 79.505 -40.948 32.181 1.00 31.20 343 PHE B O 1
ATOM 6233 N N . ALA B 1 344 ? 80.189 -43.064 32.455 1.00 31.79 344 ALA B N 1
ATOM 6234 C CA . ALA B 1 344 ? 79.093 -43.584 31.612 1.00 28.37 344 ALA B CA 1
ATOM 6235 C C . ALA B 1 344 ? 77.732 -43.332 32.280 1.00 33.00 344 ALA B C 1
ATOM 6236 O O . ALA B 1 344 ? 77.661 -43.138 33.494 1.00 33.11 344 ALA B O 1
ATOM 6238 N N . PHE B 1 345 ? 76.660 -43.321 31.487 1.00 26.88 345 PHE B N 1
ATOM 6239 C CA . PHE B 1 345 ? 75.330 -43.029 32.016 1.00 20.36 345 PHE B CA 1
ATOM 6240 C C . PHE B 1 345 ? 74.823 -44.058 33.030 1.00 30.34 345 PHE B C 1
ATOM 6241 O O . PHE B 1 345 ? 73.986 -43.757 33.870 1.00 23.98 345 PHE B O 1
ATOM 6249 N N . LYS B 1 346 ? 75.384 -45.260 32.969 1.00 27.98 346 LYS B N 1
ATOM 6250 C CA . LYS B 1 346 ? 75.097 -46.333 33.926 1.00 26.80 346 LYS B CA 1
ATOM 6251 C C . LYS B 1 346 ? 76.268 -47.314 33.785 1.00 28.11 346 LYS B C 1
ATOM 6252 O O . LYS B 1 346 ? 77.051 -47.186 32.852 1.00 34.15 346 LYS B O 1
ATOM 6258 N N . LYS B 1 347 ? 76.391 -48.270 34.710 1.00 33.29 347 LYS B N 1
ATOM 6259 C CA . LYS B 1 347 ? 77.459 -49.278 34.643 1.00 34.11 347 LYS B CA 1
ATOM 6260 C C . LYS B 1 347 ? 77.371 -50.169 33.405 1.00 35.82 347 LYS B C 1
ATOM 6261 O O . LYS B 1 347 ? 76.322 -50.257 32.763 1.00 34.64 347 LYS B O 1
ATOM 6267 N N . ASN B 1 348 ? 78.492 -50.806 33.081 1.00 35.34 348 ASN B N 1
ATOM 6268 C CA . ASN B 1 348 ? 78.581 -51.872 32.079 1.00 39.00 348 ASN B CA 1
ATOM 6269 C C . ASN B 1 348 ? 78.288 -51.399 30.672 1.00 40.31 348 ASN B C 1
ATOM 6270 O O . ASN B 1 348 ? 77.710 -52.128 29.860 1.00 45.63 348 ASN B O 1
ATOM 6275 N N . THR B 1 349 ? 78.706 -50.167 30.389 1.00 37.84 349 THR B N 1
ATOM 6276 C CA . THR B 1 349 ? 78.598 -49.585 29.064 1.00 33.60 349 THR B CA 1
ATOM 6277 C C . THR B 1 349 ? 79.612 -48.459 28.897 1.00 34.71 349 THR B C 1
ATOM 6278 O O . THR B 1 349 ? 80.110 -47.912 29.888 1.00 37.85 349 THR B O 1
ATOM 6282 N N . GLY B 1 350 ? 79.926 -48.126 27.648 1.00 38.49 350 GLY B N 1
ATOM 6283 C CA . GLY B 1 350 ? 80.651 -46.894 27.334 1.00 36.39 350 GLY B CA 1
ATOM 6284 C C . GLY B 1 350 ? 79.753 -45.737 26.903 1.00 41.30 350 GLY B C 1
ATOM 6285 O O . GLY B 1 350 ? 80.241 -44.648 26.611 1.00 28.62 350 GLY B O 1
ATOM 6286 N N . ASP B 1 351 ? 78.443 -45.970 26.864 1.00 31.46 351 ASP B N 1
ATOM 6287 C CA . ASP B 1 351 ? 77.496 -44.978 26.367 1.00 33.58 351 ASP B CA 1
ATOM 6288 C C . ASP B 1 351 ? 77.460 -43.836 27.395 1.00 36.59 351 ASP B C 1
ATOM 6289 O O . ASP B 1 351 ? 77.306 -44.083 28.584 1.00 30.15 351 ASP B O 1
ATOM 6294 N N . THR B 1 352 ? 77.614 -42.603 26.923 1.00 36.22 352 THR B N 1
ATOM 6295 C CA . THR B 1 352 ? 77.625 -41.437 27.799 1.00 30.25 352 THR B CA 1
ATOM 6296 C C . THR B 1 352 ? 76.452 -40.500 27.578 1.00 32.86 352 THR B C 1
ATOM 6297 O O . THR B 1 352 ? 76.449 -39.385 28.117 1.00 26.84 352 THR B O 1
ATOM 6301 N N . ARG B 1 353 ? 75.474 -40.912 26.770 1.00 28.54 353 ARG B N 1
ATOM 6302 C CA . ARG B 1 353 ? 74.483 -39.957 26.285 1.00 33.55 353 ARG B CA 1
ATOM 6303 C C . ARG B 1 353 ? 73.590 -39.560 27.461 1.00 31.12 353 ARG B C 1
ATOM 6304 O O . ARG B 1 353 ? 73.156 -40.423 28.206 1.00 25.39 353 ARG B O 1
ATOM 6312 N N . GLU B 1 354 ? 73.376 -38.255 27.644 1.00 32.42 354 GLU B N 1
ATOM 6313 C CA . GLU B 1 354 ? 72.703 -37.706 28.843 1.00 27.61 354 GLU B CA 1
ATOM 6314 C C . GLU B 1 354 ? 73.180 -38.224 30.222 1.00 26.58 354 GLU B C 1
ATOM 6315 O O . GLU B 1 354 ? 72.411 -38.231 31.190 1.00 26.20 354 GLU B O 1
ATOM 6321 N N . SER B 1 355 ? 74.451 -38.618 30.319 1.00 24.61 355 SER B N 1
ATOM 6322 C CA . SER B 1 355 ? 75.016 -39.119 31.554 1.00 26.90 355 SER B CA 1
ATOM 6323 C C . SER B 1 355 ? 74.919 -38.045 32.642 1.00 33.73 355 SER B C 1
ATOM 6324 O O . SER B 1 355 ? 75.258 -36.890 32.422 1.00 20.65 355 SER B O 1
ATOM 6327 N N . SER B 1 356 ? 74.455 -38.442 33.813 1.00 28.89 356 SER B N 1
ATOM 6328 C CA . SER B 1 356 ? 74.468 -37.552 34.962 1.00 22.98 356 SER B CA 1
ATOM 6329 C C . SER B 1 356 ? 75.867 -37.046 35.295 1.00 24.91 356 SER B C 1
ATOM 6330 O O . SER B 1 356 ? 76.014 -35.913 35.778 1.00 21.99 356 SER B O 1
ATOM 6333 N N . ALA B 1 357 ? 76.890 -37.887 35.068 1.00 24.96 357 ALA B N 1
ATOM 6334 C CA . ALA B 1 357 ? 78.274 -37.491 35.295 1.00 24.06 357 ALA B CA 1
ATOM 6335 C C . ALA B 1 357 ? 78.657 -36.228 34.550 1.00 26.13 357 ALA B C 1
ATOM 6336 O O . ALA B 1 357 ? 79.297 -35.352 35.139 1.00 26.26 357 ALA B O 1
ATOM 6338 N N . ILE B 1 358 ? 78.254 -36.150 33.283 1.00 25.14 358 ILE B N 1
ATOM 6339 C CA . ILE B 1 358 ? 78.466 -34.971 32.439 1.00 26.09 358 ILE B CA 1
ATOM 6340 C C . ILE B 1 358 ? 77.962 -33.677 33.094 1.00 28.48 358 ILE B C 1
ATOM 6341 O O . ILE B 1 358 ? 78.692 -32.675 33.193 1.00 24.31 358 ILE B O 1
ATOM 6346 N N . HIS B 1 359 ? 76.714 -33.711 33.545 1.00 27.69 359 HIS B N 1
ATOM 6347 C CA . HIS B 1 359 ? 76.071 -32.547 34.123 1.00 28.19 359 HIS B CA 1
ATOM 6348 C C . HIS B 1 359 ? 76.570 -32.194 35.532 1.00 28.22 359 HIS B C 1
ATOM 6349 O O . HIS B 1 359 ? 76.771 -31.010 35.835 1.00 28.29 359 HIS B O 1
ATOM 6356 N N . VAL B 1 360 ? 76.848 -33.200 36.367 1.00 22.57 360 VAL B N 1
ATOM 6357 C CA . VAL B 1 360 ? 77.534 -32.947 37.640 1.00 22.05 360 VAL B CA 1
ATOM 6358 C C . VAL B 1 360 ? 78.957 -32.385 37.442 1.00 28.94 360 VAL B C 1
ATOM 6359 O O . VAL B 1 360 ? 79.344 -31.441 38.124 1.00 21.61 360 VAL B O 1
ATOM 6363 N N . ILE B 1 361 ? 79.736 -32.959 36.524 1.00 24.16 361 ILE B N 1
ATOM 6364 C CA . ILE B 1 361 ? 81.084 -32.411 36.240 1.00 24.57 361 ILE B CA 1
ATOM 6365 C C . ILE B 1 361 ? 80.995 -30.967 35.715 1.00 18.86 361 ILE B C 1
ATOM 6366 O O . ILE B 1 361 ? 81.748 -30.088 36.157 1.00 28.35 361 ILE B O 1
ATOM 6371 N N . LYS B 1 362 ? 80.075 -30.695 34.835 1.00 22.98 362 LYS B N 1
ATOM 6372 C CA . LYS B 1 362 ? 79.796 -29.342 34.411 1.00 25.11 362 LYS B CA 1
ATOM 6373 C C . LYS B 1 362 ? 79.573 -28.376 35.555 1.00 32.74 362 LYS B C 1
ATOM 6374 O O . LYS B 1 362 ? 80.147 -27.342 35.569 1.00 25.45 362 LYS B O 1
ATOM 6380 N N . HIS B 1 363 ? 78.721 -28.744 36.500 1.00 26.94 363 HIS B N 1
ATOM 6381 C CA . HIS B 1 363 ? 78.445 -27.904 37.669 1.00 25.04 363 HIS B CA 1
ATOM 6382 C C . HIS B 1 363 ? 79.734 -27.622 38.451 1.00 26.61 363 HIS B C 1
ATOM 6383 O O . HIS B 1 363 ? 79.971 -26.508 38.908 1.00 28.64 363 HIS B O 1
ATOM 6390 N N . LEU B 1 364 ? 80.578 -28.644 38.604 1.00 21.77 364 LEU B N 1
ATOM 6391 C CA . LEU B 1 364 ? 81.834 -28.504 39.304 1.00 25.23 364 LEU B CA 1
ATOM 6392 C C . LEU B 1 364 ? 82.855 -27.652 38.523 1.00 25.21 364 LEU B C 1
ATOM 6393 O O . LEU B 1 364 ? 83.587 -26.872 39.121 1.00 27.31 364 LEU B O 1
ATOM 6398 N N . MET B 1 365 ? 82.862 -27.804 37.202 1.00 27.59 365 MET B N 1
ATOM 6399 C CA . MET B 1 365 ? 83.686 -26.981 36.306 1.00 33.01 365 MET B CA 1
ATOM 6400 C C . MET B 1 365 ? 83.363 -25.488 36.377 1.00 35.01 365 MET B C 1
ATOM 6401 O O . MET B 1 365 ? 84.270 -24.658 36.275 1.00 31.06 365 MET B O 1
ATOM 6406 N N . GLU B 1 366 ? 82.081 -25.154 36.556 1.00 29.99 366 GLU B N 1
ATOM 6407 C CA . GLU B 1 366 ? 81.652 -23.759 36.741 1.00 37.63 366 GLU B CA 1
ATOM 6408 C C . GLU B 1 366 ? 82.264 -23.078 37.948 1.00 35.68 366 GLU B C 1
ATOM 6409 O O . GLU B 1 366 ? 82.343 -21.854 37.987 1.00 34.49 366 GLU B O 1
ATOM 6415 N N . GLU B 1 367 ? 82.669 -23.877 38.938 1.00 31.22 367 GLU B N 1
ATOM 6416 C CA . GLU B 1 367 ? 83.371 -23.385 40.134 1.00 35.18 367 GLU B CA 1
ATOM 6417 C C . GLU B 1 367 ? 84.909 -23.470 39.989 1.00 26.81 367 GLU B C 1
ATOM 6418 O O . GLU B 1 367 ? 85.647 -23.262 40.957 1.00 31.92 367 GLU B O 1
ATOM 6424 N N . HIS B 1 368 ? 85.361 -23.814 38.783 1.00 30.07 368 HIS B N 1
ATOM 6425 C CA . HIS B 1 368 ? 86.784 -23.976 38.470 1.00 38.38 368 HIS B CA 1
ATOM 6426 C C . HIS B 1 368 ? 87.493 -25.044 39.314 1.00 37.08 368 HIS B C 1
ATOM 6427 O O . HIS B 1 368 ? 88.681 -24.932 39.584 1.00 34.61 368 HIS B O 1
ATOM 6434 N N . ALA B 1 369 ? 86.764 -26.078 39.721 1.00 33.91 369 ALA B N 1
ATOM 6435 C CA . ALA B 1 369 ? 87.370 -27.288 40.286 1.00 34.09 369 ALA B CA 1
ATOM 6436 C C . ALA B 1 369 ? 88.275 -27.963 39.258 1.00 31.43 369 ALA B C 1
ATOM 6437 O O . ALA B 1 369 ? 88.035 -27.872 38.049 1.00 31.28 369 ALA B O 1
ATOM 6439 N N . LYS B 1 370 ? 89.314 -28.638 39.742 1.00 31.19 370 LYS B N 1
ATOM 6440 C CA . LYS B 1 370 ? 90.129 -29.486 38.878 1.00 29.39 370 LYS B CA 1
ATOM 6441 C C . LYS B 1 370 ? 89.704 -30.941 39.005 1.00 28.82 370 LYS B C 1
ATOM 6442 O O . LYS B 1 370 ? 89.912 -31.568 40.036 1.00 33.27 370 LYS B O 1
ATOM 6448 N N . LEU B 1 371 ? 89.093 -31.473 37.957 1.00 31.93 371 LEU B N 1
ATOM 6449 C CA . LEU B 1 371 ? 88.508 -32.810 38.055 1.00 36.19 371 LEU B CA 1
ATOM 6450 C C . LEU B 1 371 ? 89.366 -33.893 37.408 1.00 37.76 371 LEU B C 1
ATOM 6451 O O . LEU B 1 371 ? 89.718 -33.799 36.234 1.00 37.49 371 LEU B O 1
ATOM 6456 N N . SER B 1 372 ? 89.692 -34.920 38.187 1.00 33.90 372 SER B N 1
ATOM 6457 C CA . SER B 1 372 ? 90.309 -36.125 37.638 1.00 34.25 372 SER B CA 1
ATOM 6458 C C . SER B 1 372 ? 89.294 -37.225 37.565 1.00 32.92 372 SER B C 1
ATOM 6459 O O . SER B 1 372 ? 88.757 -37.665 38.590 1.00 30.93 372 SER B O 1
ATOM 6462 N N . VAL B 1 373 ? 89.035 -37.657 36.341 1.00 27.49 373 VAL B N 1
ATOM 6463 C CA . VAL B 1 373 ? 87.911 -38.499 36.034 1.00 32.45 373 VAL B CA 1
ATOM 6464 C C . VAL B 1 373 ? 88.448 -39.881 35.710 1.00 36.90 373 VAL B C 1
ATOM 6465 O O . VAL B 1 373 ? 89.370 -40.003 34.894 1.00 37.04 373 VAL B O 1
ATOM 6469 N N . TYR B 1 374 ? 87.889 -40.906 36.358 1.00 33.11 374 TYR B N 1
ATOM 6470 C CA . TYR B 1 374 ? 88.125 -42.298 35.958 1.00 36.23 374 TYR B CA 1
ATOM 6471 C C . TYR B 1 374 ? 86.833 -43.047 35.659 1.00 37.32 374 TYR B C 1
ATOM 6472 O O . TYR B 1 374 ? 85.920 -43.114 36.492 1.00 31.74 374 TYR B O 1
ATOM 6481 N N . ASP B 1 375 ? 86.763 -43.609 34.463 1.00 27.49 375 ASP B N 1
ATOM 6482 C CA . ASP B 1 375 ? 85.755 -44.614 34.144 1.00 27.80 375 ASP B CA 1
ATOM 6483 C C . ASP B 1 375 ? 86.465 -45.841 33.548 1.00 36.12 375 ASP B C 1
ATOM 6484 O O . ASP B 1 375 ? 87.389 -45.691 32.740 1.00 38.64 375 ASP B O 1
ATOM 6489 N N . PRO B 1 376 ? 86.062 -47.052 33.972 1.00 36.99 376 PRO B N 1
ATOM 6490 C CA . PRO B 1 376 ? 86.644 -48.304 33.454 1.00 44.19 376 PRO B CA 1
ATOM 6491 C C . PRO B 1 376 ? 86.441 -48.558 31.963 1.00 43.35 376 PRO B C 1
ATOM 6492 O O . PRO B 1 376 ? 87.184 -49.347 31.390 1.00 45.67 376 PRO B O 1
ATOM 6496 N N . LYS B 1 377 ? 85.457 -47.912 31.337 1.00 41.84 377 LYS B N 1
ATOM 6497 C CA . LYS B 1 377 ? 85.078 -48.257 29.958 1.00 40.46 377 LYS B CA 1
ATOM 6498 C C . LYS B 1 377 ? 85.062 -47.093 28.947 1.00 45.93 377 LYS B C 1
ATOM 6499 O O . LYS B 1 377 ? 85.500 -47.257 27.799 1.00 40.27 377 LYS B O 1
ATOM 6505 N N . VAL B 1 378 ? 84.554 -45.928 29.350 1.00 37.23 378 VAL B N 1
ATOM 6506 C CA A VAL B 1 378 ? 84.457 -44.813 28.406 0.50 39.21 378 VAL B CA 1
ATOM 6507 C CA B VAL B 1 378 ? 84.455 -44.758 28.465 0.50 32.56 378 VAL B CA 1
ATOM 6508 C C . VAL B 1 378 ? 85.836 -44.351 27.947 1.00 37.76 378 VAL B C 1
ATOM 6509 O O . VAL B 1 378 ? 86.779 -44.255 28.733 1.00 38.94 378 VAL B O 1
ATOM 6516 N N . GLN B 1 379 ? 85.954 -44.096 26.644 1.00 43.16 379 GLN B N 1
ATOM 6517 C CA . GLN B 1 379 ? 87.209 -43.606 26.074 1.00 46.08 379 GLN B CA 1
ATOM 6518 C C . GLN B 1 379 ? 87.504 -42.172 26.463 1.00 44.38 379 GLN B C 1
ATOM 6519 O O . GLN B 1 379 ? 86.601 -41.344 26.541 1.00 42.14 379 GLN B O 1
ATOM 6525 N N . LYS B 1 380 ? 88.787 -41.890 26.672 1.00 43.81 380 LYS B N 1
ATOM 6526 C CA . LYS B 1 380 ? 89.286 -40.551 26.946 1.00 41.15 380 LYS B CA 1
ATOM 6527 C C . LYS B 1 380 ? 88.760 -39.502 25.949 1.00 43.94 380 LYS B C 1
ATOM 6528 O O . LYS B 1 380 ? 88.295 -38.436 26.364 1.00 39.41 380 LYS B O 1
ATOM 6534 N N . SER B 1 381 ? 88.790 -39.812 24.650 1.00 39.24 381 SER B N 1
ATOM 6535 C CA . SER B 1 381 ? 88.355 -38.839 23.633 1.00 43.90 381 SER B CA 1
ATOM 6536 C C . SER B 1 381 ? 86.858 -38.516 23.688 1.00 44.17 381 SER B C 1
ATOM 6537 O O . SER B 1 381 ? 86.473 -37.359 23.519 1.00 46.29 381 SER B O 1
ATOM 6540 N N . GLN B 1 382 ? 86.025 -39.538 23.897 1.00 43.36 382 GLN B N 1
ATOM 6541 C CA . GLN B 1 382 ? 84.591 -39.344 24.150 1.00 47.56 382 GLN B CA 1
ATOM 6542 C C . GLN B 1 382 ? 84.316 -38.426 25.350 1.00 40.51 382 GLN B C 1
ATOM 6543 O O . GLN B 1 382 ? 83.508 -37.503 25.247 1.00 41.14 382 GLN B O 1
ATOM 6549 N N . MET B 1 383 ? 85.004 -38.672 26.466 1.00 41.65 383 MET B N 1
ATOM 6550 C CA . MET B 1 383 ? 84.889 -37.851 27.676 1.00 40.21 383 MET B CA 1
ATOM 6551 C C . MET B 1 383 ? 85.176 -36.378 27.415 1.00 41.47 383 MET B C 1
ATOM 6552 O O . MET B 1 383 ? 84.385 -35.509 27.782 1.00 39.57 383 MET B O 1
ATOM 6557 N N . LEU B 1 384 ? 86.317 -36.108 26.785 1.00 40.61 384 LEU B N 1
ATOM 6558 C CA . LEU B 1 384 ? 86.753 -34.736 26.523 1.00 38.85 384 LEU B CA 1
ATOM 6559 C C . LEU B 1 384 ? 85.803 -34.021 25.580 1.00 35.53 384 LEU B C 1
ATOM 6560 O O . LEU B 1 384 ? 85.473 -32.858 25.800 1.00 42.51 384 LEU B O 1
ATOM 6565 N N . ASN B 1 385 ? 85.338 -34.733 24.551 1.00 35.53 385 ASN B N 1
ATOM 6566 C CA . ASN B 1 385 ? 84.387 -34.177 23.589 1.00 46.24 385 ASN B CA 1
ATOM 6567 C C . ASN B 1 385 ? 83.002 -33.902 24.177 1.00 38.19 385 ASN B C 1
ATOM 6568 O O . ASN B 1 385 ? 82.377 -32.896 23.847 1.00 41.04 385 ASN B O 1
ATOM 6573 N N . ASP B 1 386 ? 82.555 -34.793 25.062 1.00 35.01 386 ASP B N 1
ATOM 6574 C CA . ASP B 1 386 ? 81.299 -34.647 25.788 1.00 36.39 386 ASP B CA 1
ATOM 6575 C C . ASP B 1 386 ? 81.343 -33.396 26.636 1.00 33.45 386 ASP B C 1
ATOM 6576 O O . ASP B 1 386 ? 80.462 -32.546 26.540 1.00 40.33 386 ASP B O 1
ATOM 6581 N N . LEU B 1 387 ? 82.384 -33.288 27.459 1.00 30.26 387 LEU B N 1
ATOM 6582 C CA . LEU B 1 387 ? 82.548 -32.150 28.362 1.00 31.58 387 LEU B CA 1
ATOM 6583 C C . LEU B 1 387 ? 82.717 -30.824 27.613 1.00 32.34 387 LEU B C 1
ATOM 6584 O O . LEU B 1 387 ? 82.250 -29.781 28.070 1.00 35.53 387 LEU B O 1
ATOM 6589 N N . ALA B 1 388 ? 83.368 -30.868 26.455 1.00 37.16 388 ALA B N 1
ATOM 6590 C CA . ALA B 1 388 ? 83.575 -29.656 25.662 1.00 36.14 388 ALA B CA 1
ATOM 6591 C C . ALA B 1 388 ? 82.272 -29.133 25.089 1.00 36.92 388 ALA B C 1
ATOM 6592 O O . ALA B 1 388 ? 82.076 -27.922 24.994 1.00 42.71 388 ALA B O 1
ATOM 6594 N N . SER B 1 389 ? 81.375 -30.051 24.740 1.00 37.59 389 SER B N 1
ATOM 6595 C CA . SER B 1 389 ? 80.113 -29.704 24.102 1.00 41.38 389 SER B CA 1
ATOM 6596 C C . SER B 1 389 ? 79.181 -28.952 25.049 1.00 46.24 389 SER B C 1
ATOM 6597 O O . SER B 1 389 ? 78.324 -28.201 24.597 1.00 46.62 389 SER B O 1
ATOM 6600 N N . VAL B 1 390 ? 79.369 -29.137 26.359 1.00 41.83 390 VAL B N 1
ATOM 6601 C CA . VAL B 1 390 ? 78.537 -28.451 27.356 1.00 33.59 390 VAL B CA 1
ATOM 6602 C C . VAL B 1 390 ? 79.292 -27.332 28.061 1.00 35.07 390 VAL B C 1
ATOM 6603 O O . VAL B 1 390 ? 78.699 -26.557 28.822 1.00 34.45 390 VAL B O 1
ATOM 6607 N N . THR B 1 391 ? 80.602 -27.256 27.805 1.00 37.38 391 THR B N 1
ATOM 6608 C CA . THR B 1 391 ? 81.435 -26.141 28.242 1.00 36.64 391 THR B CA 1
ATOM 6609 C C . THR B 1 391 ? 82.195 -25.572 27.037 1.00 43.65 391 THR B C 1
ATOM 6610 O O . THR B 1 391 ? 81.583 -24.969 26.144 1.00 32.10 391 THR B O 1
ATOM 6614 N N . SER B 1 392 ? 83.506 -25.797 26.991 1.00 38.21 392 SER B N 1
ATOM 6615 C CA . SER B 1 392 ? 84.320 -25.409 25.830 1.00 39.59 392 SER B CA 1
ATOM 6616 C C . SER B 1 392 ? 85.591 -26.236 25.833 1.00 43.78 392 SER B C 1
ATOM 6617 O O . SER B 1 392 ? 85.990 -26.769 26.882 1.00 38.93 392 SER B O 1
ATOM 6620 N N . ALA B 1 393 ? 86.219 -26.352 24.661 1.00 45.34 393 ALA B N 1
ATOM 6621 C CA . ALA B 1 393 ? 87.489 -27.072 24.520 1.00 47.80 393 ALA B CA 1
ATOM 6622 C C . ALA B 1 393 ? 88.532 -26.508 25.481 1.00 38.42 393 ALA B C 1
ATOM 6623 O O . ALA B 1 393 ? 89.303 -27.252 26.072 1.00 40.11 393 ALA B O 1
ATOM 6625 N N . GLN B 1 394 ? 88.516 -25.186 25.639 1.00 43.11 394 GLN B N 1
ATOM 6626 C CA . GLN B 1 394 ? 89.460 -24.456 26.476 1.00 50.45 394 GLN B CA 1
ATOM 6627 C C . GLN B 1 394 ? 89.221 -24.753 27.963 1.00 43.47 394 GLN B C 1
ATOM 6628 O O . GLN B 1 394 ? 90.169 -24.990 28.724 1.00 38.56 394 GLN B O 1
ATOM 6634 N N . ASP B 1 395 ? 87.951 -24.738 28.366 1.00 38.64 395 ASP B N 1
ATOM 6635 C CA . ASP B 1 395 ? 87.558 -25.099 29.729 1.00 37.35 395 ASP B CA 1
ATOM 6636 C C . ASP B 1 395 ? 88.025 -26.496 30.096 1.00 30.25 395 ASP B C 1
ATOM 6637 O O . ASP B 1 395 ? 88.598 -26.695 31.169 1.00 33.95 395 ASP B O 1
ATOM 6642 N N . VAL B 1 396 ? 87.783 -27.469 29.218 1.00 37.50 396 VAL B N 1
ATOM 6643 C CA . VAL B 1 396 ? 88.269 -28.814 29.500 1.00 36.24 396 VAL B CA 1
ATOM 6644 C C . VAL B 1 396 ? 89.788 -29.037 29.513 1.00 38.41 396 VAL B C 1
ATOM 6645 O O . VAL B 1 396 ? 90.294 -29.808 30.332 1.00 41.97 396 VAL B O 1
ATOM 6649 N N . GLU B 1 397 ? 90.518 -28.354 28.634 1.00 41.07 397 GLU B N 1
ATOM 6650 C CA . GLU B 1 397 ? 91.980 -28.383 28.717 1.00 42.06 397 GLU B CA 1
ATOM 6651 C C . GLU B 1 397 ? 92.471 -27.828 30.064 1.00 38.37 397 GLU B C 1
ATOM 6652 O O . GLU B 1 397 ? 93.367 -28.407 30.689 1.00 39.09 397 GLU B O 1
ATOM 6658 N N . ARG B 1 398 ? 91.862 -26.728 30.517 1.00 35.36 398 ARG B N 1
ATOM 6659 C CA . ARG B 1 398 ? 92.161 -26.114 31.820 1.00 31.99 398 ARG B CA 1
ATOM 6660 C C . ARG B 1 398 ? 91.862 -26.996 33.037 1.00 40.31 398 ARG B C 1
ATOM 6661 O O . ARG B 1 398 ? 92.649 -27.046 33.983 1.00 41.81 398 ARG B O 1
ATOM 6669 N N . LEU B 1 399 ? 90.705 -27.657 33.039 1.00 35.39 399 LEU B N 1
ATOM 6670 C CA . LEU B 1 399 ? 90.141 -28.171 34.298 1.00 37.96 399 LEU B CA 1
ATOM 6671 C C . LEU B 1 399 ? 90.120 -29.685 34.390 1.00 32.98 399 LEU B C 1
ATOM 6672 O O . LEU B 1 399 ? 90.021 -30.238 35.482 1.00 39.25 399 LEU B O 1
ATOM 6677 N N . ILE B 1 400 ? 90.202 -30.354 33.249 1.00 33.94 400 ILE B N 1
ATOM 6678 C CA . ILE B 1 400 ? 89.929 -31.791 33.201 1.00 35.33 400 ILE B CA 1
ATOM 6679 C C . ILE B 1 400 ? 91.194 -32.639 32.991 1.00 39.25 400 ILE B C 1
ATOM 6680 O O . ILE B 1 400 ? 91.970 -32.405 32.056 1.00 38.03 400 ILE B O 1
ATOM 6685 N N . THR B 1 401 ? 91.401 -33.623 33.866 1.00 35.58 401 THR B N 1
ATOM 6686 C CA . THR B 1 401 ? 92.331 -34.703 33.571 1.00 41.17 401 THR B CA 1
ATOM 6687 C C . THR B 1 401 ? 91.659 -36.059 33.610 1.00 43.50 401 THR B C 1
ATOM 6688 O O . THR B 1 401 ? 90.888 -36.367 34.527 1.00 37.56 401 THR B O 1
ATOM 6692 N N . VAL B 1 402 ? 91.931 -36.866 32.594 1.00 38.11 402 VAL B N 1
ATOM 6693 C CA . VAL B 1 402 ? 91.412 -38.221 32.583 1.00 44.61 402 VAL B CA 1
ATOM 6694 C C . VAL B 1 402 ? 92.468 -39.235 32.988 1.00 46.24 402 VAL B C 1
ATOM 6695 O O . VAL B 1 402 ? 93.609 -39.165 32.539 1.00 41.84 402 VAL B O 1
ATOM 6699 N N . GLU B 1 403 ? 92.085 -40.137 33.887 1.00 36.69 403 GLU B N 1
ATOM 6700 C CA . GLU B 1 403 ? 92.998 -41.112 34.459 1.00 40.94 403 GLU B CA 1
ATOM 6701 C C . GLU B 1 403 ? 92.575 -42.515 34.063 1.00 48.54 403 GLU B C 1
ATOM 6702 O O . GLU B 1 403 ? 91.392 -42.766 33.841 1.00 44.34 403 GLU B O 1
ATOM 6708 N N . SER B 1 404 ? 93.542 -43.429 33.972 1.00 46.17 404 SER B N 1
ATOM 6709 C CA . SER B 1 404 ? 93.225 -44.829 33.701 1.00 51.69 404 SER B CA 1
ATOM 6710 C C . SER B 1 404 ? 93.159 -45.641 34.989 1.00 45.33 404 SER B C 1
ATOM 6711 O O . SER B 1 404 ? 92.929 -46.844 34.959 1.00 50.58 404 SER B O 1
ATOM 6714 N N . ASP B 1 405 ? 93.336 -44.962 36.121 1.00 47.33 405 ASP B N 1
ATOM 6715 C CA . ASP B 1 405 ? 93.457 -45.609 37.430 1.00 52.96 405 ASP B CA 1
ATOM 6716 C C . ASP B 1 405 ? 92.715 -44.769 38.494 1.00 42.22 405 ASP B C 1
ATOM 6717 O O . ASP B 1 405 ? 92.941 -43.564 38.582 1.00 51.34 405 ASP B O 1
ATOM 6722 N N . PRO B 1 406 ? 91.817 -45.402 39.287 1.00 46.57 406 PRO B N 1
ATOM 6723 C CA . PRO B 1 406 ? 91.079 -44.693 40.338 1.00 43.02 406 PRO B CA 1
ATOM 6724 C C . PRO B 1 406 ? 91.955 -44.124 41.458 1.00 49.02 406 PRO B C 1
ATOM 6725 O O . PRO B 1 406 ? 91.635 -43.063 41.984 1.00 39.87 406 PRO B O 1
ATOM 6729 N N . TYR B 1 407 ? 93.050 -44.802 41.815 1.00 44.26 407 TYR B N 1
ATOM 6730 C CA . TYR B 1 407 ? 93.929 -44.300 42.882 1.00 39.83 407 TYR B CA 1
ATOM 6731 C C . TYR B 1 407 ? 94.709 -43.088 42.408 1.00 37.36 407 TYR B C 1
ATOM 6732 O O . TYR B 1 407 ? 94.961 -42.156 43.189 1.00 44.84 407 TYR B O 1
ATOM 6741 N N . ALA B 1 408 ? 95.086 -43.109 41.131 1.00 33.70 408 ALA B N 1
ATOM 6742 C CA . ALA B 1 408 ? 95.685 -41.948 40.471 1.00 44.35 408 ALA B CA 1
ATOM 6743 C C . ALA B 1 408 ? 94.777 -40.714 40.507 1.00 41.66 408 ALA B C 1
ATOM 6744 O O . ALA B 1 408 ? 95.239 -39.603 40.812 1.00 42.99 408 ALA B O 1
ATOM 6746 N N . ALA B 1 409 ? 93.495 -40.912 40.201 1.00 39.58 409 ALA B N 1
ATOM 6747 C CA . ALA B 1 409 ? 92.493 -39.845 40.319 1.00 43.95 409 ALA B CA 1
ATOM 6748 C C . ALA B 1 409 ? 92.366 -39.343 41.759 1.00 41.90 409 ALA B C 1
ATOM 6749 O O . ALA B 1 409 ? 92.328 -38.137 42.002 1.00 37.82 409 ALA B O 1
ATOM 6751 N N . ALA B 1 410 ? 92.340 -40.280 42.705 1.00 41.81 410 ALA B N 1
ATOM 6752 C CA . ALA B 1 410 ? 92.022 -39.986 44.089 1.00 38.90 410 ALA B CA 1
ATOM 6753 C C . ALA B 1 410 ? 93.186 -39.353 44.839 1.00 37.18 410 ALA B C 1
ATOM 6754 O O . ALA B 1 410 ? 92.992 -38.732 45.885 1.00 34.31 410 ALA B O 1
ATOM 6756 N N . ARG B 1 411 ? 94.397 -39.512 44.307 1.00 38.71 411 ARG B N 1
ATOM 6757 C CA . ARG B 1 411 ? 95.591 -39.015 44.980 1.00 39.75 411 ARG B CA 1
ATOM 6758 C C . ARG B 1 411 ? 95.611 -37.480 45.121 1.00 34.70 411 ARG B C 1
ATOM 6759 O O . ARG B 1 411 ? 95.534 -36.751 44.139 1.00 36.64 411 ARG B O 1
ATOM 6767 N N . GLY B 1 412 ? 95.729 -37.001 46.349 1.00 33.75 412 GLY B N 1
ATOM 6768 C CA . GLY B 1 412 ? 95.716 -35.569 46.600 1.00 38.41 412 GLY B CA 1
ATOM 6769 C C . GLY B 1 412 ? 94.358 -34.887 46.411 1.00 35.47 412 GLY B C 1
ATOM 6770 O O . GLY B 1 412 ? 94.284 -33.672 46.488 1.00 35.42 412 GLY B O 1
ATOM 6771 N N . ALA B 1 413 ? 93.299 -35.668 46.175 1.00 39.98 413 ALA B N 1
ATOM 6772 C CA . ALA B 1 413 ? 91.920 -35.140 46.067 1.00 32.26 413 ALA B CA 1
ATOM 6773 C C . ALA B 1 413 ? 91.362 -34.670 47.419 1.00 28.92 413 ALA B C 1
ATOM 6774 O O . ALA B 1 413 ? 91.744 -35.179 48.473 1.00 32.26 413 ALA B O 1
ATOM 6776 N N . HIS B 1 414 ? 90.486 -33.665 47.380 1.00 31.15 414 HIS B N 1
ATOM 6777 C CA . HIS B 1 414 ? 89.718 -33.244 48.556 1.00 29.65 414 HIS B CA 1
ATOM 6778 C C . HIS B 1 414 ? 88.383 -33.991 48.665 1.00 25.53 414 HIS B C 1
ATOM 6779 O O . HIS B 1 414 ? 87.857 -34.183 49.766 1.00 31.25 414 HIS B O 1
ATOM 6786 N N . ALA B 1 415 ? 87.836 -34.382 47.519 1.00 34.31 415 ALA B N 1
ATOM 6787 C CA . ALA B 1 415 ? 86.592 -35.132 47.481 1.00 36.14 415 ALA B CA 1
ATOM 6788 C C . ALA B 1 415 ? 86.718 -36.304 46.546 1.00 29.81 415 ALA B C 1
ATOM 6789 O O . ALA B 1 415 ? 87.422 -36.226 45.536 1.00 32.88 415 ALA B O 1
ATOM 6791 N N . ILE B 1 416 ? 85.983 -37.371 46.854 1.00 29.24 416 ILE B N 1
ATOM 6792 C CA . ILE B 1 416 ? 85.698 -38.436 45.894 1.00 29.61 416 ILE B CA 1
ATOM 6793 C C . ILE B 1 416 ? 84.214 -38.415 45.550 1.00 21.27 416 ILE B C 1
ATOM 6794 O O . ILE B 1 416 ? 83.371 -38.244 46.442 1.00 25.68 416 ILE B O 1
ATOM 6799 N N . VAL B 1 417 ? 83.902 -38.588 44.272 1.00 26.00 417 VAL B N 1
ATOM 6800 C CA . VAL B 1 417 ? 82.521 -38.488 43.796 1.00 33.22 417 VAL B CA 1
ATOM 6801 C C . VAL B 1 417 ? 82.207 -39.683 42.921 1.00 31.23 417 VAL B C 1
ATOM 6802 O O . VAL B 1 417 ? 82.731 -39.805 41.803 1.00 31.39 417 VAL B O 1
ATOM 6806 N N . VAL B 1 418 ? 81.372 -40.579 43.438 1.00 26.10 418 VAL B N 1
ATOM 6807 C CA . VAL B 1 418 ? 80.850 -41.653 42.609 1.00 30.57 418 VAL B CA 1
ATOM 6808 C C . VAL B 1 418 ? 79.573 -41.351 41.839 1.00 25.13 418 VAL B C 1
ATOM 6809 O O . VAL B 1 418 ? 78.491 -41.114 42.407 1.00 30.35 418 VAL B O 1
ATOM 6813 N N . LEU B 1 419 ? 79.738 -41.321 40.528 1.00 24.91 419 LEU B N 1
ATOM 6814 C CA . LEU B 1 419 ? 78.686 -40.890 39.627 1.00 27.70 419 LEU B CA 1
ATOM 6815 C C . LEU B 1 419 ? 78.168 -42.033 38.764 1.00 25.03 419 LEU B C 1
ATOM 6816 O O . LEU B 1 419 ? 77.198 -41.877 38.056 1.00 26.77 419 LEU B O 1
ATOM 6821 N N . THR B 1 420 ? 78.851 -43.168 38.778 1.00 32.59 420 THR B N 1
ATOM 6822 C CA . THR B 1 420 ? 78.389 -44.309 37.996 1.00 28.70 420 THR B CA 1
ATOM 6823 C C . THR B 1 420 ? 78.603 -45.580 38.818 1.00 31.31 420 THR B C 1
ATOM 6824 O O . THR B 1 420 ? 79.593 -45.707 39.524 1.00 33.11 420 THR B O 1
ATOM 6828 N N . GLU B 1 421 ? 77.659 -46.507 38.732 1.00 25.50 421 GLU B N 1
ATOM 6829 C CA . GLU B 1 421 ? 77.550 -47.564 39.725 1.00 28.67 421 GLU B CA 1
ATOM 6830 C C . GLU B 1 421 ? 78.453 -48.778 39.415 1.00 35.49 421 GLU B C 1
ATOM 6831 O O . GLU B 1 421 ? 78.080 -49.926 39.710 1.00 38.02 421 GLU B O 1
ATOM 6837 N N . TRP B 1 422 ? 79.636 -48.529 38.836 1.00 32.61 422 TRP B N 1
ATOM 6838 C CA . TRP B 1 422 ? 80.575 -49.627 38.475 1.00 38.44 422 TRP B CA 1
ATOM 6839 C C . TRP B 1 422 ? 80.939 -50.462 39.699 1.00 37.15 422 TRP B C 1
ATOM 6840 O O . TRP B 1 422 ? 81.265 -49.911 40.750 1.00 37.00 422 TRP B O 1
ATOM 6851 N N . ASP B 1 423 ? 80.875 -51.789 39.566 1.00 48.51 423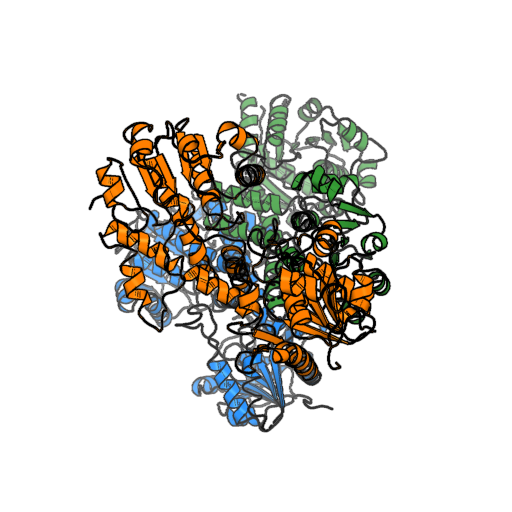 ASP B N 1
ATOM 6852 C CA . ASP B 1 423 ? 81.113 -52.696 40.700 1.00 43.07 423 ASP B CA 1
ATOM 6853 C C . ASP B 1 423 ? 82.526 -52.611 41.253 1.00 38.20 423 ASP B C 1
ATOM 6854 O O . ASP B 1 423 ? 82.757 -52.876 42.433 1.00 48.18 423 ASP B O 1
ATOM 6859 N N . GLU B 1 424 ? 83.469 -52.220 40.406 1.00 40.02 424 GLU B N 1
ATOM 6860 C CA . GLU B 1 424 ? 84.842 -52.100 40.836 1.00 44.21 424 GLU B CA 1
ATOM 6861 C C . GLU B 1 424 ? 85.081 -50.987 41.868 1.00 47.82 424 GLU B C 1
ATOM 6862 O O . GLU B 1 424 ? 86.033 -51.059 42.644 1.00 40.18 424 GLU B O 1
ATOM 6868 N N . PHE B 1 425 ? 84.183 -50.001 41.925 1.00 46.37 425 PHE B N 1
ATOM 6869 C CA . PHE B 1 425 ? 84.275 -48.950 42.940 1.00 40.32 425 PHE B CA 1
ATOM 6870 C C . PHE B 1 425 ? 84.020 -49.435 44.369 1.00 41.96 425 PHE B C 1
ATOM 6871 O O . PHE B 1 425 ? 84.572 -48.883 45.318 1.00 45.70 425 PHE B O 1
ATOM 6879 N N . VAL B 1 426 ? 83.158 -50.437 44.515 1.00 40.86 426 VAL B N 1
ATOM 6880 C CA . VAL B 1 426 ? 82.952 -51.099 45.799 1.00 47.19 426 VAL B CA 1
ATOM 6881 C C . VAL B 1 426 ? 84.177 -51.973 46.015 1.00 57.61 426 VAL B C 1
ATOM 6882 O O . VAL B 1 426 ? 84.639 -52.639 45.078 1.00 68.06 426 VAL B O 1
ATOM 6886 N N . GLU B 1 427 ? 84.701 -51.958 47.237 1.00 64.21 427 GLU B N 1
ATOM 6887 C CA . GLU B 1 427 ? 85.925 -52.691 47.575 1.00 72.32 427 GLU B CA 1
ATOM 6888 C C . GLU B 1 427 ? 87.118 -52.326 46.680 1.00 72.07 427 GLU B C 1
ATOM 6889 O O . GLU B 1 427 ? 87.857 -53.199 46.218 1.00 71.99 427 GLU B O 1
ATOM 6895 N N . LEU B 1 428 ? 87.282 -51.028 46.428 1.00 61.89 428 LEU B N 1
ATOM 6896 C CA . LEU B 1 428 ? 88.604 -50.427 46.321 1.00 51.45 428 LEU B CA 1
ATOM 6897 C C . LEU B 1 428 ? 89.149 -50.255 47.732 1.00 47.03 428 LEU B C 1
ATOM 6898 O O . LEU B 1 428 ? 88.429 -50.447 48.719 1.00 40.41 428 LEU B O 1
ATOM 6903 N N . ASN B 1 429 ? 90.415 -49.872 47.832 1.00 39.22 429 ASN B N 1
ATOM 6904 C CA . ASN B 1 429 ? 91.048 -49.727 49.130 1.00 45.92 429 ASN B CA 1
ATOM 6905 C C . ASN B 1 429 ? 90.886 -48.295 49.634 1.00 36.54 429 ASN B C 1
ATOM 6906 O O . ASN B 1 429 ? 91.738 -47.443 49.383 1.00 33.12 429 ASN B O 1
ATOM 6911 N N . TYR B 1 430 ? 89.795 -48.062 50.364 1.00 42.55 430 TYR B N 1
ATOM 6912 C CA . TYR B 1 430 ? 89.404 -46.721 50.802 1.00 37.97 430 TYR B CA 1
ATOM 6913 C C . TYR B 1 430 ? 90.189 -46.196 51.997 1.00 47.45 430 TYR B C 1
ATOM 6914 O O . TYR B 1 430 ? 90.258 -44.993 52.207 1.00 42.53 430 TYR B O 1
ATOM 6923 N N . SER B 1 431 ? 90.791 -47.100 52.769 1.00 47.49 431 SER B N 1
ATOM 6924 C CA . SER B 1 431 ? 91.808 -46.714 53.757 1.00 44.40 431 SER B CA 1
ATOM 6925 C C . SER B 1 431 ? 93.016 -46.022 53.120 1.00 36.80 431 SER B C 1
ATOM 6926 O O . SER B 1 431 ? 93.406 -44.930 53.546 1.00 47.44 431 SER B O 1
ATOM 6929 N N . GLN B 1 432 ? 93.585 -46.652 52.099 1.00 41.62 432 GLN B N 1
ATOM 6930 C CA . GLN B 1 432 ? 94.706 -46.082 51.334 1.00 46.19 432 GLN B CA 1
ATOM 6931 C C . GLN B 1 432 ? 94.290 -44.800 50.608 1.00 42.94 432 GLN B C 1
ATOM 6932 O O . GLN B 1 432 ? 95.044 -43.816 50.565 1.00 39.25 432 GLN B O 1
ATOM 6938 N N . ILE B 1 433 ? 93.090 -44.818 50.035 1.00 42.06 433 ILE B N 1
ATOM 6939 C CA . ILE B 1 433 ? 92.522 -43.613 49.429 1.00 34.75 433 ILE B CA 1
ATOM 6940 C C . ILE B 1 433 ? 92.454 -42.480 50.444 1.00 32.20 433 ILE B C 1
ATOM 6941 O O . ILE B 1 433 ? 92.972 -41.398 50.181 1.00 37.33 433 ILE B O 1
ATOM 6946 N N . HIS B 1 434 ? 91.867 -42.737 51.616 1.00 32.40 434 HIS B N 1
ATOM 6947 C CA . HIS B 1 434 ? 91.776 -41.705 52.653 1.00 40.67 434 HIS B CA 1
ATOM 6948 C C . HIS B 1 434 ? 93.164 -41.159 53.021 1.00 44.18 434 HIS B C 1
ATOM 6949 O O . HIS B 1 434 ? 93.364 -39.944 53.128 1.00 32.96 434 HIS B O 1
ATOM 6956 N N . ASN B 1 435 ? 94.130 -42.057 53.186 1.00 43.28 435 ASN B N 1
ATOM 6957 C CA . ASN B 1 435 ? 95.491 -41.669 53.569 1.00 47.87 435 ASN B CA 1
ATOM 6958 C C . ASN B 1 435 ? 96.147 -40.689 52.595 1.00 37.34 435 ASN B C 1
ATOM 6959 O O . ASN B 1 435 ? 96.812 -39.734 53.007 1.00 43.93 435 ASN B O 1
ATOM 6964 N N . ASP B 1 436 ? 95.941 -40.916 51.306 1.00 39.97 436 ASP B N 1
ATOM 6965 C CA . ASP B 1 436 ? 96.557 -40.088 50.272 1.00 42.53 436 ASP B CA 1
ATOM 6966 C C . ASP B 1 436 ? 95.765 -38.839 49.858 1.00 40.61 436 ASP B C 1
ATOM 6967 O O . ASP B 1 436 ? 96.191 -38.081 48.981 1.00 37.47 436 ASP B O 1
ATOM 6972 N N . MET B 1 437 ? 94.626 -38.616 50.500 1.00 39.94 437 MET B N 1
ATOM 6973 C CA . MET B 1 437 ? 93.802 -37.463 50.176 1.00 41.12 437 MET B CA 1
ATOM 6974 C C . MET B 1 437 ? 94.251 -36.267 50.997 1.00 43.22 437 MET B C 1
ATOM 6975 O O . MET B 1 437 ? 94.980 -36.413 51.987 1.00 42.54 437 MET B O 1
ATOM 6980 N N . GLN B 1 438 ? 93.813 -35.083 50.584 1.00 38.52 438 GLN B N 1
ATOM 6981 C CA . GLN B 1 438 ? 93.785 -33.938 51.471 1.00 34.48 438 GLN B CA 1
ATOM 6982 C C . GLN B 1 438 ? 92.845 -34.194 52.641 1.00 43.56 438 GLN B C 1
ATOM 6983 O O . GLN B 1 438 ? 91.903 -34.978 52.534 1.00 47.30 438 GLN B O 1
ATOM 6989 N N . HIS B 1 439 ? 93.109 -33.541 53.763 1.00 41.80 439 HIS B N 1
ATOM 6990 C CA . HIS B 1 439 ? 92.286 -33.717 54.940 1.00 43.58 439 HIS B CA 1
ATOM 6991 C C . HIS B 1 439 ? 91.751 -32.390 55.460 1.00 44.76 439 HIS B C 1
ATOM 6992 O O . HIS B 1 439 ? 92.470 -31.395 55.482 1.00 52.50 439 HIS B O 1
ATOM 6999 N N . PRO B 1 440 ? 90.462 -32.349 55.829 1.00 47.66 440 PRO B N 1
ATOM 7000 C CA . PRO B 1 440 ? 89.499 -33.456 55.854 1.00 45.48 440 PRO B CA 1
ATOM 7001 C C . PRO B 1 440 ? 89.172 -34.007 54.457 1.00 40.51 440 PRO B C 1
ATOM 7002 O O . PRO B 1 440 ? 89.165 -33.262 53.473 1.00 44.19 440 PRO B O 1
ATOM 7006 N N . ALA B 1 441 ? 88.955 -35.317 54.381 1.00 39.97 441 ALA B N 1
ATOM 7007 C CA . ALA B 1 441 ? 88.648 -35.992 53.125 1.00 36.40 441 ALA B CA 1
ATOM 7008 C C . ALA B 1 441 ? 87.138 -36.267 53.052 1.00 34.59 441 ALA B C 1
ATOM 7009 O O . ALA B 1 441 ? 86.546 -36.792 53.996 1.00 29.10 441 ALA B O 1
ATOM 7011 N N . ALA B 1 442 ? 86.519 -35.888 51.943 1.00 31.59 442 ALA B N 1
ATOM 7012 C CA . ALA B 1 442 ? 85.091 -36.143 51.738 1.00 27.67 442 ALA B CA 1
ATOM 7013 C C . ALA B 1 442 ? 84.822 -37.189 50.660 1.00 29.33 442 ALA B C 1
ATOM 7014 O O . ALA B 1 442 ? 85.564 -37.287 49.681 1.00 28.53 442 ALA B O 1
ATOM 7016 N N . ILE B 1 443 ? 83.762 -37.975 50.830 1.00 30.36 443 ILE B N 1
ATOM 7017 C CA . ILE B 1 443 ? 83.301 -38.862 49.765 1.00 28.13 443 ILE B CA 1
ATOM 7018 C C . ILE B 1 443 ? 81.772 -38.751 49.540 1.00 24.41 443 ILE B C 1
ATOM 7019 O O . ILE B 1 443 ? 80.996 -38.604 50.500 1.00 26.00 443 ILE B O 1
ATOM 7024 N N . PHE B 1 444 ? 81.360 -38.748 48.273 1.00 22.83 444 PHE B N 1
ATOM 7025 C CA . PHE B 1 444 ? 79.941 -38.560 47.908 1.00 32.31 444 PHE B CA 1
ATOM 7026 C C . PHE B 1 444 ? 79.480 -39.664 46.988 1.00 26.80 444 PHE B C 1
ATOM 7027 O O . PHE B 1 444 ? 79.957 -39.798 45.847 1.00 23.63 444 PHE B O 1
ATOM 7035 N N . ASP B 1 445 ? 78.552 -40.468 47.484 1.00 23.57 445 ASP B N 1
ATOM 7036 C CA . ASP B 1 445 ? 78.086 -41.598 46.704 1.00 21.96 445 ASP B CA 1
ATOM 7037 C C . ASP B 1 445 ? 76.729 -41.279 46.023 1.00 26.24 445 ASP B C 1
ATOM 7038 O O . ASP B 1 445 ? 75.673 -41.273 46.672 1.00 28.95 445 ASP B O 1
ATOM 7043 N N . GLY B 1 446 ? 76.776 -41.013 44.720 1.00 24.59 446 GLY B N 1
ATOM 7044 C CA . GLY B 1 446 ? 75.582 -40.712 43.911 1.00 25.31 446 GLY B CA 1
ATOM 7045 C C . GLY B 1 446 ? 74.891 -41.951 43.385 1.00 27.36 446 GLY B C 1
ATOM 7046 O O . GLY B 1 446 ? 73.919 -41.875 42.625 1.00 23.52 446 GLY B O 1
ATOM 7047 N N . ARG B 1 447 ? 75.387 -43.118 43.785 1.00 28.33 447 ARG B N 1
ATOM 7048 C CA . ARG B 1 447 ? 74.877 -44.368 43.223 1.00 31.79 447 ARG B CA 1
ATOM 7049 C C . ARG B 1 447 ? 74.465 -45.403 44.267 1.00 33.16 447 ARG B C 1
ATOM 7050 O O . ARG B 1 447 ? 73.995 -46.492 43.918 1.00 31.42 447 ARG B O 1
ATOM 7058 N N . LEU B 1 448 ? 74.601 -45.037 45.543 1.00 25.99 448 LEU B N 1
ATOM 7059 C CA . LEU B 1 448 ? 74.200 -45.897 46.666 1.00 30.10 448 LEU B CA 1
ATOM 7060 C C . LEU B 1 448 ? 74.829 -47.309 46.576 1.00 35.31 448 LEU B C 1
ATOM 7061 O O . LEU B 1 448 ? 74.145 -48.311 46.789 1.00 37.56 448 LEU B O 1
ATOM 7066 N N . ILE B 1 449 ? 76.116 -47.372 46.231 1.00 30.24 449 ILE B N 1
ATOM 7067 C CA . ILE B 1 449 ? 76.843 -48.651 46.159 1.00 30.77 449 ILE B CA 1
ATOM 7068 C C . ILE B 1 449 ? 77.897 -48.876 47.255 1.00 35.88 449 ILE B C 1
ATOM 7069 O O . ILE B 1 449 ? 78.379 -49.989 47.416 1.00 40.16 449 ILE B O 1
ATOM 7074 N N . LEU B 1 450 ? 78.264 -47.827 47.992 1.00 35.52 450 LEU B N 1
ATOM 7075 C CA . LEU B 1 450 ? 79.287 -47.956 49.030 1.00 34.10 450 LEU B CA 1
ATOM 7076 C C . LEU B 1 450 ? 78.725 -48.164 50.429 1.00 34.34 450 LEU B C 1
ATOM 7077 O O . LEU B 1 450 ? 77.557 -47.899 50.692 1.00 44.90 450 LEU B O 1
ATOM 7082 N N . ASP B 1 451 ? 79.589 -48.623 51.328 1.00 37.37 451 ASP B N 1
ATOM 7083 C CA . ASP B 1 451 ? 79.256 -48.883 52.730 1.00 37.68 451 ASP B CA 1
ATOM 7084 C C . ASP B 1 451 ? 79.565 -47.623 53.539 1.00 35.37 451 ASP B C 1
ATOM 7085 O O . ASP B 1 451 ? 80.727 -47.291 53.757 1.00 36.70 451 ASP B O 1
ATOM 7090 N N . GLN B 1 452 ? 78.509 -46.940 53.983 1.00 32.51 452 GLN B N 1
ATOM 7091 C CA . GLN B 1 452 ? 78.603 -45.657 54.667 1.00 34.29 452 GLN B CA 1
ATOM 7092 C C . GLN B 1 452 ? 79.302 -45.743 56.021 1.00 35.68 452 GLN B C 1
ATOM 7093 O O . GLN B 1 452 ? 80.173 -44.928 56.326 1.00 31.26 452 GLN B O 1
ATOM 7099 N N . LYS B 1 453 ? 78.905 -46.731 56.821 1.00 39.18 453 LYS B N 1
ATOM 7100 C CA . LYS B 1 453 ? 79.513 -47.004 58.128 1.00 45.66 453 LYS B CA 1
ATOM 7101 C C . LYS B 1 453 ? 81.019 -47.276 58.032 1.00 39.89 453 LYS B C 1
ATOM 7102 O O . LYS B 1 453 ? 81.805 -46.659 58.744 1.00 46.12 453 LYS B O 1
ATOM 7108 N N . ALA B 1 454 ? 81.401 -48.190 57.144 1.00 41.34 454 ALA B N 1
ATOM 7109 C CA . ALA B 1 454 ? 82.804 -48.474 56.841 1.00 41.41 454 ALA B CA 1
ATOM 7110 C C . ALA B 1 454 ? 83.615 -47.233 56.460 1.00 44.89 454 ALA B C 1
ATOM 7111 O O . ALA B 1 454 ? 84.719 -47.025 56.960 1.00 39.44 454 ALA B O 1
ATOM 7113 N N . LEU B 1 455 ? 83.060 -46.397 55.586 1.00 41.36 455 LEU B N 1
ATOM 7114 C CA . LEU B 1 455 ? 83.741 -45.179 55.184 1.00 28.99 455 LEU B CA 1
ATOM 7115 C C . LEU B 1 455 ? 83.870 -44.196 56.345 1.00 31.22 455 LEU B C 1
ATOM 7116 O O . LEU B 1 455 ? 84.887 -43.511 56.471 1.00 36.06 455 LEU B O 1
ATOM 7121 N N . ARG B 1 456 ? 82.825 -44.110 57.170 1.00 32.70 456 ARG B N 1
ATOM 7122 C CA . ARG B 1 456 ? 82.822 -43.248 58.353 1.00 43.79 456 ARG B CA 1
ATOM 7123 C C . ARG B 1 456 ? 83.929 -43.684 59.320 1.00 45.60 456 ARG B C 1
ATOM 7124 O O . ARG B 1 456 ? 84.637 -42.850 59.885 1.00 47.27 456 ARG B O 1
ATOM 7132 N N . GLU B 1 457 ? 84.076 -44.999 59.469 1.00 42.11 457 GLU B N 1
ATOM 7133 C CA . GLU B 1 457 ? 85.064 -45.594 60.367 1.00 48.85 457 GLU B CA 1
ATOM 7134 C C . GLU B 1 457 ? 86.495 -45.276 59.942 1.00 46.81 457 GLU B C 1
ATOM 7135 O O . GLU B 1 457 ? 87.337 -44.957 60.778 1.00 47.07 457 GLU B O 1
ATOM 7141 N N . ILE B 1 458 ? 86.750 -45.328 58.638 1.00 45.88 458 ILE B N 1
ATOM 7142 C CA . ILE B 1 458 ? 88.012 -44.870 58.057 1.00 41.68 458 ILE B CA 1
ATOM 7143 C C . ILE B 1 458 ? 88.325 -43.397 58.360 1.00 40.59 458 ILE B C 1
ATOM 7144 O O . ILE B 1 458 ? 89.489 -43.015 58.497 1.00 38.72 458 ILE B O 1
ATOM 7149 N N . GLY B 1 459 ? 87.288 -42.580 58.490 1.00 32.64 459 GLY B N 1
ATOM 7150 C CA . GLY B 1 459 ? 87.466 -41.193 58.887 1.00 37.14 459 GLY B CA 1
ATOM 7151 C C . GLY B 1 459 ? 87.080 -40.200 57.810 1.00 37.59 459 GLY B C 1
ATOM 7152 O O . GLY B 1 459 ? 87.308 -39.000 57.982 1.00 35.14 459 GLY B O 1
ATOM 7153 N N . PHE B 1 460 ? 86.516 -40.704 56.704 1.00 32.65 460 PHE B N 1
ATOM 7154 C CA . PHE B 1 460 ? 85.838 -39.886 55.697 1.00 39.02 460 PHE B CA 1
ATOM 7155 C C . PHE B 1 460 ? 84.690 -39.080 56.295 1.00 39.75 460 PHE B C 1
ATOM 7156 O O . PHE B 1 460 ? 83.934 -39.559 57.154 1.00 38.12 460 PHE B O 1
ATOM 7164 N N . ARG B 1 461 ? 84.549 -37.856 55.815 1.00 39.37 461 ARG B N 1
ATOM 7165 C CA . ARG B 1 461 ? 83.245 -37.217 55.792 1.00 34.39 461 ARG B CA 1
ATOM 7166 C C . ARG B 1 461 ? 82.451 -37.769 54.603 1.00 32.55 461 ARG B C 1
ATOM 7167 O O . ARG B 1 461 ? 82.715 -37.449 53.440 1.00 32.40 461 ARG B O 1
ATOM 7175 N N . THR B 1 462 ? 81.485 -38.625 54.905 1.00 27.64 462 THR B N 1
ATOM 7176 C CA . THR B 1 462 ? 80.819 -39.435 53.889 1.00 29.73 462 THR B CA 1
ATOM 7177 C C . THR B 1 462 ? 79.336 -39.053 53.714 1.00 34.42 462 THR B C 1
ATOM 7178 O O . THR B 1 462 ? 78.659 -38.727 54.689 1.00 29.12 462 THR B O 1
ATOM 7182 N N . PHE B 1 463 ? 78.863 -39.064 52.458 1.00 34.28 463 PHE B N 1
ATOM 7183 C CA A PHE B 1 463 ? 77.477 -38.694 52.112 0.50 33.09 463 PHE B CA 1
ATOM 7184 C CA B PHE B 1 463 ? 77.492 -38.693 52.127 0.50 33.16 463 PHE B CA 1
ATOM 7185 C C . PHE B 1 463 ? 76.955 -39.641 51.050 1.00 25.52 463 PHE B C 1
ATOM 7186 O O . PHE B 1 463 ? 77.691 -40.050 50.172 1.00 27.68 463 PHE B O 1
ATOM 7201 N N . ALA B 1 464 ? 75.671 -39.984 51.125 1.00 22.81 464 ALA B N 1
ATOM 7202 C CA . ALA B 1 464 ? 75.040 -40.740 50.058 1.00 30.09 464 ALA B CA 1
ATOM 7203 C C . ALA B 1 464 ? 73.686 -40.131 49.829 1.00 23.88 464 ALA B C 1
ATOM 7204 O O . ALA B 1 464 ? 73.031 -39.666 50.773 1.00 32.02 464 ALA B O 1
ATOM 7206 N N . ILE B 1 465 ? 73.235 -40.174 48.581 1.00 24.25 465 ILE B N 1
ATOM 7207 C CA . ILE B 1 465 ? 71.891 -39.723 48.264 1.00 23.92 465 ILE B CA 1
ATOM 7208 C C . ILE B 1 465 ? 70.917 -40.621 49.026 1.00 27.94 465 ILE B C 1
ATOM 7209 O O . ILE B 1 465 ? 71.070 -41.828 49.000 1.00 22.17 465 ILE B O 1
ATOM 7214 N N . GLY B 1 466 ? 69.935 -40.038 49.707 1.00 20.62 466 GLY B N 1
ATOM 7215 C CA . GLY B 1 466 ? 68.877 -40.840 50.343 1.00 20.75 466 GLY B CA 1
ATOM 7216 C C . GLY B 1 466 ? 69.233 -41.265 51.765 1.00 29.57 466 GLY B C 1
ATOM 7217 O O . GLY B 1 466 ? 68.478 -42.018 52.398 1.00 28.21 466 GLY B O 1
ATOM 7218 N N . THR B 1 467 ? 70.375 -40.788 52.269 1.00 25.45 467 THR B N 1
ATOM 7219 C CA . THR B 1 467 ? 70.771 -40.996 53.671 1.00 30.24 467 THR B CA 1
ATOM 7220 C C . THR B 1 467 ? 71.088 -39.670 54.353 1.00 26.19 467 THR B C 1
ATOM 7221 O O . THR B 1 467 ? 71.805 -38.850 53.798 1.00 27.80 467 THR B O 1
ATOM 7225 N N . SER B 1 468 ? 70.552 -39.465 55.557 1.00 31.95 468 SER B N 1
ATOM 7226 C CA . SER B 1 468 ? 70.860 -38.270 56.337 1.00 29.74 468 SER B CA 1
ATOM 7227 C C . SER B 1 468 ? 72.341 -38.282 56.733 1.00 45.67 468 SER B C 1
ATOM 7228 O O . SER B 1 468 ? 72.833 -39.285 57.248 1.00 41.54 468 SER B O 1
ATOM 7231 N N . PRO B 1 469 ? 73.052 -37.169 56.479 1.00 53.52 469 PRO B N 1
ATOM 7232 C CA . PRO B 1 469 ? 74.491 -37.076 56.750 1.00 67.73 469 PRO B CA 1
ATOM 7233 C C . PRO B 1 469 ? 74.843 -37.245 58.234 1.00 76.09 469 PRO B C 1
ATOM 7234 O O . PRO B 1 469 ? 75.767 -37.991 58.569 1.00 78.33 469 PRO B O 1
ATOM 7238 N N . ASP B 1 470 ? 74.103 -36.572 59.109 1.00 85.86 470 ASP B N 1
ATOM 7239 C CA . ASP B 1 470 ? 74.334 -36.678 60.549 1.00 97.67 470 ASP B CA 1
ATOM 7240 C C . ASP B 1 470 ? 73.375 -37.663 61.225 1.00 102.14 470 ASP B C 1
ATOM 7241 O O . ASP B 1 470 ? 72.262 -37.298 61.613 1.00 100.75 470 ASP B O 1
ATOM 7246 N N . GLN B 1 471 ? 73.824 -38.911 61.362 1.00 108.02 471 GLN B N 1
ATOM 7247 C CA . GLN B 1 471 ? 73.004 -39.990 61.918 1.00 108.01 471 GLN B CA 1
ATOM 7248 C C . GLN B 1 471 ? 72.888 -39.886 63.438 1.00 109.35 471 GLN B C 1
ATOM 7249 O O . GLN B 1 471 ? 73.856 -40.113 64.165 1.00 110.79 471 GLN B O 1
ATOM 7255 N N . PHE C 1 6 ? 57.715 39.910 15.390 1.00 71.76 6 PHE C N 1
ATOM 7256 C CA . PHE C 1 6 ? 57.001 39.251 14.253 1.00 78.68 6 PHE C CA 1
ATOM 7257 C C . PHE C 1 6 ? 56.005 40.214 13.604 1.00 83.75 6 PHE C C 1
ATOM 7258 O O . PHE C 1 6 ? 55.275 40.920 14.306 1.00 86.55 6 PHE C O 1
ATOM 7266 N N . GLY C 1 7 ? 55.983 40.254 12.268 1.00 84.49 7 GLY C N 1
ATOM 7267 C CA . GLY C 1 7 ? 57.045 39.677 11.437 1.00 80.22 7 GLY C CA 1
ATOM 7268 C C . GLY C 1 7 ? 56.526 38.841 10.281 1.00 78.91 7 GLY C C 1
ATOM 7269 O O . GLY C 1 7 ? 56.662 37.612 10.288 1.00 77.01 7 GLY C O 1
ATOM 7270 N N . LYS C 1 8 ? 55.941 39.512 9.288 1.00 76.65 8 LYS C N 1
ATOM 7271 C CA . LYS C 1 8 ? 55.399 38.856 8.092 1.00 72.46 8 LYS C CA 1
ATOM 7272 C C . LYS C 1 8 ? 56.496 38.228 7.226 1.00 69.01 8 LYS C C 1
ATOM 7273 O O . LYS C 1 8 ? 57.627 38.721 7.183 1.00 68.92 8 LYS C O 1
ATOM 7279 N N . VAL C 1 9 ? 56.151 37.140 6.541 1.00 65.28 9 VAL C N 1
ATOM 7280 C CA . VAL C 1 9 ? 57.137 36.146 6.110 1.00 63.19 9 VAL C CA 1
ATOM 7281 C C . VAL C 1 9 ? 57.277 36.099 4.593 1.00 60.86 9 VAL C C 1
ATOM 7282 O O . VAL C 1 9 ? 56.338 35.720 3.884 1.00 57.34 9 VAL C O 1
ATOM 7286 N N . SER C 1 10 ? 58.459 36.467 4.103 1.00 59.63 10 SER C N 1
ATOM 7287 C CA . SER C 1 10 ? 58.746 36.422 2.669 1.00 60.75 10 SER C CA 1
ATOM 7288 C C . SER C 1 10 ? 59.880 35.457 2.304 1.00 61.12 10 SER C C 1
ATOM 7289 O O . SER C 1 10 ? 59.980 35.012 1.157 1.00 60.69 10 SER C O 1
ATOM 7292 N N . LYS C 1 11 ? 60.730 35.138 3.278 1.00 60.79 11 LYS C N 1
ATOM 7293 C CA . LYS C 1 11 ? 61.783 34.136 3.083 1.00 66.61 11 LYS C CA 1
ATOM 7294 C C . LYS C 1 11 ? 61.601 32.925 4.005 1.00 66.33 11 LYS C C 1
ATOM 7295 O O . LYS C 1 11 ? 61.542 33.054 5.234 1.00 68.57 11 LYS C O 1
ATOM 7301 N N . VAL C 1 12 ? 61.513 31.751 3.390 1.00 61.38 12 VAL C N 1
ATOM 7302 C CA . VAL C 1 12 ? 61.310 30.502 4.110 1.00 57.63 12 VAL C CA 1
ATOM 7303 C C . VAL C 1 12 ? 62.514 29.602 3.841 1.00 63.34 12 VAL C C 1
ATOM 7304 O O . VAL C 1 12 ? 62.958 29.465 2.694 1.00 60.47 12 VAL C O 1
ATOM 7308 N N . VAL C 1 13 ? 63.050 29.012 4.908 1.00 57.70 13 VAL C N 1
ATOM 7309 C CA . VAL C 1 13 ? 64.124 28.035 4.795 1.00 57.70 13 VAL C CA 1
ATOM 7310 C C . VAL C 1 13 ? 63.721 26.721 5.486 1.00 61.68 13 VAL C C 1
ATOM 7311 O O . VAL C 1 13 ? 63.026 26.730 6.500 1.00 61.28 13 VAL C O 1
ATOM 7315 N N . CYS C 1 14 ? 64.137 25.594 4.919 1.00 52.34 14 CYS C N 1
ATOM 7316 C CA . CYS C 1 14 ? 63.951 24.313 5.574 1.00 54.41 14 CYS C CA 1
ATOM 7317 C C . CYS C 1 14 ? 65.271 23.560 5.618 1.00 61.26 14 CYS C C 1
ATOM 7318 O O . CYS C 1 14 ? 65.910 23.346 4.576 1.00 55.68 14 CYS C O 1
ATOM 7321 N N . VAL C 1 15 ? 65.667 23.157 6.827 1.00 60.48 15 VAL C N 1
ATOM 7322 C CA . VAL C 1 15 ? 66.890 22.380 7.034 1.00 55.36 15 VAL C CA 1
ATOM 7323 C C . VAL C 1 15 ? 66.594 20.883 6.965 1.00 55.88 15 VAL C C 1
ATOM 7324 O O . VAL C 1 15 ? 65.693 20.392 7.639 1.00 55.41 15 VAL C O 1
ATOM 7328 N N . GLY C 1 16 ? 67.367 20.167 6.154 1.00 56.25 16 GLY C N 1
ATOM 7329 C CA . GLY C 1 16 ? 66.990 18.832 5.701 1.00 55.97 16 GLY C CA 1
ATOM 7330 C C . GLY C 1 16 ? 66.343 18.882 4.326 1.00 63.75 16 GLY C C 1
ATOM 7331 O O . GLY C 1 16 ? 65.321 19.556 4.124 1.00 58.47 16 GLY C O 1
ATOM 7332 N N . ALA C 1 17 ? 66.949 18.178 3.374 1.00 60.23 17 ALA C N 1
ATOM 7333 C CA . ALA C 1 17 ? 66.479 18.177 1.996 1.00 59.05 17 ALA C CA 1
ATOM 7334 C C . ALA C 1 17 ? 66.155 16.762 1.549 1.00 60.14 17 ALA C C 1
ATOM 7335 O O . ALA C 1 17 ? 66.692 16.270 0.552 1.00 66.93 17 ALA C O 1
ATOM 7337 N N . GLY C 1 18 ? 65.272 16.109 2.299 1.00 65.44 18 GLY C N 1
ATOM 7338 C CA . GLY C 1 18 ? 64.811 14.772 1.949 1.00 62.26 18 GLY C CA 1
ATOM 7339 C C . GLY C 1 18 ? 63.325 14.759 1.665 1.00 63.46 18 GLY C C 1
ATOM 7340 O O . GLY C 1 18 ? 62.775 15.731 1.138 1.00 61.02 18 GLY C O 1
ATOM 7341 N N . TYR C 1 19 ? 62.672 13.663 2.047 1.00 61.63 19 TYR C N 1
ATOM 7342 C CA . TYR C 1 19 ? 61.362 13.309 1.514 1.00 59.64 19 TYR C CA 1
ATOM 7343 C C . TYR C 1 19 ? 60.247 14.184 2.063 1.00 55.24 19 TYR C C 1
ATOM 7344 O O . TYR C 1 19 ? 59.155 14.249 1.494 1.00 63.33 19 TYR C O 1
ATOM 7353 N N . VAL C 1 20 ? 60.529 14.862 3.165 1.00 51.62 20 VAL C N 1
ATOM 7354 C CA . VAL C 1 20 ? 59.568 15.774 3.747 1.00 53.74 20 VAL C CA 1
ATOM 7355 C C . VAL C 1 20 ? 59.828 17.199 3.266 1.00 55.31 20 VAL C C 1
ATOM 7356 O O . VAL C 1 20 ? 58.932 17.847 2.713 1.00 51.74 20 VAL C O 1
ATOM 7360 N N . GLY C 1 21 ? 61.062 17.663 3.447 1.00 52.46 21 GLY C N 1
ATOM 7361 C CA . GLY C 1 21 ? 61.382 19.079 3.336 1.00 57.37 21 GLY C CA 1
ATOM 7362 C C . GLY C 1 21 ? 61.412 19.574 1.905 1.00 56.99 21 GLY C C 1
ATOM 7363 O O . GLY C 1 21 ? 60.952 20.677 1.613 1.00 55.40 21 GLY C O 1
ATOM 7364 N N . GLY C 1 22 ? 61.952 18.743 1.020 1.00 50.10 22 GLY C N 1
ATOM 7365 C CA . GLY C 1 22 ? 62.007 19.042 -0.413 1.00 56.29 22 GLY C CA 1
ATOM 7366 C C . GLY C 1 22 ? 60.649 19.246 -1.066 1.00 55.64 22 GLY C C 1
ATOM 7367 O O . GLY C 1 22 ? 60.355 20.346 -1.540 1.00 59.42 22 GLY C O 1
ATOM 7368 N N . PRO C 1 23 ? 59.818 18.184 -1.111 1.00 54.12 23 PRO C N 1
ATOM 7369 C CA . PRO C 1 23 ? 58.428 18.273 -1.569 1.00 53.68 23 PRO C CA 1
ATOM 7370 C C . PRO C 1 23 ? 57.568 19.352 -0.900 1.00 56.51 23 PRO C C 1
ATOM 7371 O O . PRO C 1 23 ? 56.725 19.960 -1.572 1.00 50.70 23 PRO C O 1
ATOM 7375 N N . THR C 1 24 ? 57.767 19.588 0.396 1.00 55.44 24 THR C N 1
ATOM 7376 C CA . THR C 1 24 ? 56.964 20.582 1.118 1.00 52.24 24 THR C CA 1
ATOM 7377 C C . THR C 1 24 ? 57.310 21.985 0.634 1.00 58.68 24 THR C C 1
ATOM 7378 O O . THR C 1 24 ? 56.421 22.805 0.377 1.00 59.86 24 THR C O 1
ATOM 7382 N N . CYS C 1 25 ? 58.605 22.239 0.484 1.00 60.89 25 CYS C N 1
ATOM 7383 C CA . CYS C 1 25 ? 59.097 23.523 -0.012 1.00 56.64 25 CYS C CA 1
ATOM 7384 C C . CYS C 1 25 ? 58.741 23.771 -1.480 1.00 51.30 25 CYS C C 1
ATOM 7385 O O . CYS C 1 25 ? 58.407 24.895 -1.856 1.00 55.24 25 CYS C O 1
ATOM 7388 N N . ALA C 1 26 ? 58.807 22.717 -2.294 1.00 51.36 26 ALA C N 1
ATOM 7389 C CA . ALA C 1 26 ? 58.338 22.766 -3.679 1.00 56.13 26 ALA C CA 1
ATOM 7390 C C . ALA C 1 26 ? 56.877 23.214 -3.814 1.00 56.96 26 ALA C C 1
ATOM 7391 O O . ALA C 1 26 ? 56.562 24.034 -4.671 1.00 64.44 26 ALA C O 1
ATOM 7393 N N . MET C 1 27 ? 55.998 22.690 -2.962 1.00 55.64 27 MET C N 1
ATOM 7394 C CA . MET C 1 27 ? 54.589 23.093 -2.954 1.00 58.27 27 MET C CA 1
ATOM 7395 C C . MET C 1 27 ? 54.363 24.521 -2.453 1.00 57.08 27 MET C C 1
ATOM 7396 O O . MET C 1 27 ? 53.469 25.217 -2.942 1.00 59.25 27 MET C O 1
ATOM 7401 N N . ILE C 1 28 ? 55.167 24.958 -1.485 1.00 58.41 28 ILE C N 1
ATOM 7402 C CA . ILE C 1 28 ? 55.058 26.324 -0.965 1.00 54.50 28 ILE C CA 1
ATOM 7403 C C . ILE C 1 28 ? 55.412 27.337 -2.059 1.00 56.12 28 ILE C C 1
ATOM 7404 O O . ILE C 1 28 ? 54.709 28.334 -2.248 1.00 57.35 28 ILE C O 1
ATOM 7409 N N . ALA C 1 29 ? 56.485 27.061 -2.792 1.00 58.05 29 ALA C N 1
ATOM 7410 C CA . ALA C 1 29 ? 56.902 27.939 -3.876 1.00 60.59 29 ALA C CA 1
ATOM 7411 C C . ALA C 1 29 ? 55.850 27.971 -4.991 1.00 62.48 29 ALA C C 1
ATOM 7412 O O . ALA C 1 29 ? 55.445 29.048 -5.441 1.00 64.83 29 ALA C O 1
ATOM 7414 N N . HIS C 1 30 ? 55.403 26.784 -5.400 1.00 57.12 30 HIS C N 1
ATOM 7415 C CA . HIS C 1 30 ? 54.356 26.606 -6.403 1.00 56.46 30 HIS C CA 1
ATOM 7416 C C . HIS C 1 30 ? 53.135 27.479 -6.147 1.00 61.92 30 HIS C C 1
ATOM 7417 O O . HIS C 1 30 ? 52.650 28.150 -7.061 1.00 67.82 30 HIS C O 1
ATOM 7424 N N . LYS C 1 31 ? 52.648 27.475 -4.908 1.00 56.28 31 LYS C N 1
ATOM 7425 C CA . LYS C 1 31 ? 51.369 28.104 -4.584 1.00 58.43 31 LYS C CA 1
ATOM 7426 C C . LYS C 1 31 ? 51.531 29.446 -3.871 1.00 61.11 31 LYS C C 1
ATOM 7427 O O . LYS C 1 31 ? 50.543 30.104 -3.542 1.00 66.66 31 LYS C O 1
ATOM 7433 N N . CYS C 1 32 ? 52.780 29.846 -3.632 1.00 63.09 32 CYS C N 1
ATOM 7434 C CA . CYS C 1 32 ? 53.091 31.225 -3.242 1.00 62.31 32 CYS C CA 1
ATOM 7435 C C . CYS C 1 32 ? 54.312 31.734 -4.008 1.00 67.30 32 CYS C C 1
ATOM 7436 O O . CYS C 1 32 ? 55.450 31.411 -3.654 1.00 68.27 32 CYS C O 1
ATOM 7439 N N . PRO C 1 33 ? 54.075 32.529 -5.070 1.00 67.55 33 PRO C N 1
ATOM 7440 C CA . PRO C 1 33 ? 55.150 33.101 -5.887 1.00 62.98 33 PRO C CA 1
ATOM 7441 C C . PRO C 1 33 ? 55.917 34.205 -5.154 1.00 58.44 33 PRO C C 1
ATOM 7442 O O . PRO C 1 33 ? 57.094 34.425 -5.429 1.00 62.22 33 PRO C O 1
ATOM 7446 N N . HIS C 1 34 ? 55.246 34.865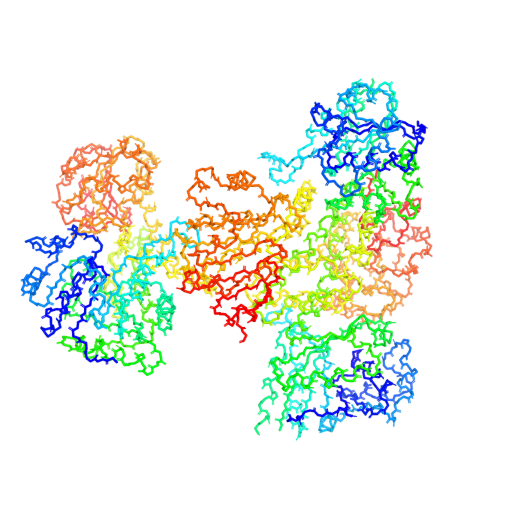 -4.211 1.00 61.06 34 HIS C N 1
ATOM 7447 C CA . HIS C 1 34 ? 55.781 36.021 -3.490 1.00 61.72 34 HIS C CA 1
ATOM 7448 C C . HIS C 1 34 ? 56.672 35.638 -2.307 1.00 64.17 34 HIS C C 1
ATOM 7449 O O . HIS C 1 34 ? 57.193 36.509 -1.607 1.00 62.09 34 HIS C O 1
ATOM 7456 N N . ILE C 1 35 ? 56.823 34.337 -2.077 1.00 64.05 35 ILE C N 1
ATOM 7457 C CA . ILE C 1 35 ? 57.666 33.835 -1.001 1.00 55.70 35 ILE C CA 1
ATOM 7458 C C . ILE C 1 35 ? 58.873 33.121 -1.603 1.00 52.15 35 ILE C C 1
ATOM 7459 O O . ILE C 1 35 ? 58.725 32.213 -2.435 1.00 56.85 35 ILE C O 1
ATOM 7464 N N . THR C 1 36 ? 60.059 33.558 -1.192 1.00 50.45 36 THR C N 1
ATOM 7465 C CA . THR C 1 36 ? 61.318 32.957 -1.624 1.00 59.87 36 THR C CA 1
ATOM 7466 C C . THR C 1 36 ? 61.702 31.799 -0.703 1.00 59.19 36 THR C C 1
ATOM 7467 O O . THR C 1 36 ? 61.881 31.984 0.500 1.00 54.65 36 THR C O 1
ATOM 7471 N N . VAL C 1 37 ? 61.838 30.609 -1.283 1.00 57.27 37 VAL C N 1
ATOM 7472 C CA . VAL C 1 37 ? 61.979 29.382 -0.508 1.00 59.03 37 VAL C CA 1
ATOM 7473 C C . VAL C 1 37 ? 63.329 28.703 -0.768 1.00 59.33 37 VAL C C 1
ATOM 7474 O O . VAL C 1 37 ? 63.598 28.258 -1.885 1.00 55.91 37 VAL C O 1
ATOM 7478 N N . THR C 1 38 ? 64.164 28.626 0.270 1.00 59.50 38 THR C N 1
ATOM 7479 C CA . THR C 1 38 ? 65.453 27.918 0.196 1.00 59.72 38 THR C CA 1
ATOM 7480 C C . THR C 1 38 ? 65.468 26.606 1.006 1.00 60.04 38 THR C C 1
ATOM 7481 O O . THR C 1 38 ? 65.094 26.589 2.178 1.00 58.19 38 THR C O 1
ATOM 7485 N N . VAL C 1 39 ? 65.913 25.520 0.371 1.00 58.84 39 VAL C N 1
ATOM 7486 C CA . VAL C 1 39 ? 66.077 24.224 1.036 1.00 62.93 39 VAL C CA 1
ATOM 7487 C C . VAL C 1 39 ? 67.552 23.892 1.260 1.00 64.11 39 VAL C C 1
ATOM 7488 O O . VAL C 1 39 ? 68.313 23.745 0.296 1.00 62.78 39 VAL C O 1
ATOM 7492 N N . VAL C 1 40 ? 67.942 23.749 2.528 1.00 58.84 40 VAL C N 1
ATOM 7493 C CA . VAL C 1 40 ? 69.353 23.554 2.897 1.00 57.35 40 VAL C CA 1
ATOM 7494 C C . VAL C 1 40 ? 69.648 22.219 3.602 1.00 58.05 40 VAL C C 1
ATOM 7495 O O . VAL C 1 40 ? 68.747 21.591 4.167 1.00 50.95 40 VAL C O 1
ATOM 7499 N N . ASP C 1 41 ? 70.921 21.822 3.579 1.00 60.37 41 ASP C N 1
ATOM 7500 C CA . ASP C 1 41 ? 71.344 20.417 3.704 1.00 64.90 41 ASP C CA 1
ATOM 7501 C C . ASP C 1 41 ? 72.863 20.331 3.498 1.00 70.80 41 ASP C C 1
ATOM 7502 O O . ASP C 1 41 ? 73.410 20.965 2.582 1.00 66.29 41 ASP C O 1
ATOM 7507 N N . MET C 1 42 ? 73.539 19.550 4.341 1.00 70.80 42 MET C N 1
ATOM 7508 C CA A MET C 1 42 ? 75.000 19.463 4.312 0.50 71.22 42 MET C CA 1
ATOM 7509 C CA B MET C 1 42 ? 74.998 19.472 4.298 0.50 70.48 42 MET C CA 1
ATOM 7510 C C . MET C 1 42 ? 75.512 18.475 3.261 1.00 71.10 42 MET C C 1
ATOM 7511 O O . MET C 1 42 ? 76.688 18.505 2.888 1.00 74.26 42 MET C O 1
ATOM 7520 N N . ASN C 1 43 ? 74.624 17.603 2.790 1.00 67.69 43 ASN C N 1
ATOM 7521 C CA . ASN C 1 43 ? 74.929 16.710 1.680 1.00 64.01 43 ASN C CA 1
ATOM 7522 C C . ASN C 1 43 ? 74.915 17.467 0.348 1.00 69.06 43 ASN C C 1
ATOM 7523 O O . ASN C 1 43 ? 73.858 17.637 -0.280 1.00 64.81 43 ASN C O 1
ATOM 7528 N N . THR C 1 44 ? 76.100 17.912 -0.074 1.00 66.18 44 THR C N 1
ATOM 7529 C CA . THR C 1 44 ? 76.252 18.746 -1.266 1.00 63.73 44 THR C CA 1
ATOM 7530 C C . THR C 1 44 ? 75.860 18.015 -2.544 1.00 61.66 44 THR C C 1
ATOM 7531 O O . THR C 1 44 ? 75.347 18.638 -3.474 1.00 70.45 44 THR C O 1
ATOM 7535 N N . ALA C 1 45 ? 76.087 16.700 -2.581 1.00 63.21 45 ALA C N 1
ATOM 7536 C CA . ALA C 1 45 ? 75.656 15.859 -3.712 1.00 66.00 45 ALA C CA 1
ATOM 7537 C C . ALA C 1 45 ? 74.133 15.675 -3.814 1.00 68.16 45 ALA C C 1
ATOM 7538 O O . ALA C 1 45 ? 73.590 15.579 -4.920 1.00 66.09 45 ALA C O 1
ATOM 7540 N N . LYS C 1 46 ? 73.454 15.615 -2.666 1.00 67.65 46 LYS C N 1
ATOM 7541 C CA . LYS C 1 46 ? 71.987 15.656 -2.626 1.00 66.38 46 LYS C CA 1
ATOM 7542 C C . LYS C 1 46 ? 71.450 17.018 -3.088 1.00 65.10 46 LYS C C 1
ATOM 7543 O O . LYS C 1 46 ? 70.448 17.083 -3.811 1.00 66.45 46 LYS C O 1
ATOM 7549 N N . ILE C 1 47 ? 72.126 18.093 -2.677 1.00 61.30 47 ILE C N 1
ATOM 7550 C CA . ILE C 1 47 ? 71.809 19.443 -3.155 1.00 56.56 47 ILE C CA 1
ATOM 7551 C C . ILE C 1 47 ? 72.047 19.573 -4.667 1.00 60.76 47 ILE C C 1
ATOM 7552 O O . ILE C 1 47 ? 71.287 20.253 -5.369 1.00 57.96 47 ILE C O 1
ATOM 7557 N N . ALA C 1 48 ? 73.089 18.894 -5.152 1.00 66.93 48 ALA C N 1
ATOM 7558 C CA . ALA C 1 48 ? 73.437 18.861 -6.576 1.00 68.24 48 ALA C CA 1
ATOM 7559 C C . ALA C 1 48 ? 72.385 18.122 -7.397 1.00 70.21 48 ALA C C 1
ATOM 7560 O O . ALA C 1 48 ? 72.059 18.529 -8.519 1.00 69.29 48 ALA C O 1
ATOM 7562 N N . GLU C 1 49 ? 71.868 17.035 -6.822 1.00 69.10 49 GLU C N 1
ATOM 7563 C CA . GLU C 1 49 ? 70.764 16.271 -7.400 1.00 67.49 49 GLU C CA 1
ATOM 7564 C C . GLU C 1 49 ? 69.493 17.101 -7.522 1.00 64.46 49 GLU C C 1
ATOM 7565 O O . GLU C 1 49 ? 68.799 17.031 -8.543 1.00 63.78 49 GLU C O 1
ATOM 7571 N N . TRP C 1 50 ? 69.205 17.888 -6.482 1.00 64.89 50 TRP C N 1
ATOM 7572 C CA . TRP C 1 50 ? 68.066 18.809 -6.481 1.00 60.36 50 TRP C CA 1
ATOM 7573 C C . TRP C 1 50 ? 68.227 19.942 -7.504 1.00 66.15 50 TRP C C 1
ATOM 7574 O O . TRP C 1 50 ? 67.235 20.466 -8.020 1.00 66.59 50 TRP C O 1
ATOM 7585 N N . ASN C 1 51 ? 69.475 20.312 -7.793 1.00 66.40 51 ASN C N 1
ATOM 7586 C CA . ASN C 1 51 ? 69.771 21.329 -8.806 1.00 62.84 51 ASN C CA 1
ATOM 7587 C C . ASN C 1 51 ? 70.089 20.758 -10.198 1.00 64.63 51 ASN C C 1
ATOM 7588 O O . ASN C 1 51 ? 70.563 21.480 -11.080 1.00 69.39 51 ASN C O 1
ATOM 7593 N N . SER C 1 52 ? 69.810 19.470 -10.397 1.00 65.44 52 SER C N 1
ATOM 7594 C CA . SER C 1 52 ? 70.036 18.821 -11.694 1.00 66.32 52 SER C CA 1
ATOM 7595 C C . SER C 1 52 ? 68.736 18.478 -12.429 1.00 65.56 52 SER C C 1
ATOM 7596 O O . SER C 1 52 ? 67.637 18.782 -11.953 1.00 64.59 52 SER C O 1
ATOM 7599 N N . ASP C 1 53 ? 68.877 17.839 -13.591 1.00 67.88 53 ASP C N 1
ATOM 7600 C CA . ASP C 1 53 ? 67.734 17.338 -14.362 1.00 70.08 53 ASP C CA 1
ATOM 7601 C C . ASP C 1 53 ? 67.114 16.074 -13.755 1.00 66.51 53 ASP C C 1
ATOM 7602 O O . ASP C 1 53 ? 65.926 15.804 -13.956 1.00 62.32 53 ASP C O 1
ATOM 7607 N N . LYS C 1 54 ? 67.923 15.319 -13.009 1.00 66.92 54 LYS C N 1
ATOM 7608 C CA . LYS C 1 54 ? 67.450 14.166 -12.232 1.00 66.67 54 LYS C CA 1
ATOM 7609 C C . LYS C 1 54 ? 67.387 14.472 -10.727 1.00 69.19 54 LYS C C 1
ATOM 7610 O O . LYS C 1 54 ? 68.420 14.484 -10.041 1.00 71.95 54 LYS C O 1
ATOM 7616 N N . LEU C 1 55 ? 66.174 14.714 -10.224 1.00 64.91 55 LEU C N 1
ATOM 7617 C CA . LEU C 1 55 ? 65.950 15.000 -8.800 1.00 62.13 55 LEU C CA 1
ATOM 7618 C C . LEU C 1 55 ? 66.165 13.728 -7.960 1.00 61.39 55 LEU C C 1
ATOM 7619 O O . LEU C 1 55 ? 65.931 12.617 -8.458 1.00 57.54 55 LEU C O 1
ATOM 7624 N N . PRO C 1 56 ? 66.628 13.883 -6.695 1.00 61.79 56 PRO C N 1
ATOM 7625 C CA . PRO C 1 56 ? 67.114 12.730 -5.919 1.00 61.80 56 PRO C CA 1
ATOM 7626 C C . PRO C 1 56 ? 66.018 11.748 -5.515 1.00 66.57 56 PRO C C 1
ATOM 7627 O O . PRO C 1 56 ? 66.297 10.560 -5.319 1.00 69.98 56 PRO C O 1
ATOM 7631 N N . ILE C 1 57 ? 64.788 12.246 -5.391 1.00 69.52 57 ILE C N 1
ATOM 7632 C CA . ILE C 1 57 ? 63.624 11.400 -5.106 1.00 70.86 57 ILE C CA 1
ATOM 7633 C C . ILE C 1 57 ? 62.579 11.467 -6.230 1.00 72.12 57 ILE C C 1
ATOM 7634 O O . ILE C 1 57 ? 62.423 12.503 -6.888 1.00 73.33 57 ILE C O 1
ATOM 7639 N N . TYR C 1 58 ? 61.875 10.359 -6.454 1.00 69.58 58 TYR C N 1
ATOM 7640 C CA . TYR C 1 58 ? 60.765 10.347 -7.405 1.00 68.24 58 TYR C CA 1
ATOM 7641 C C . TYR C 1 58 ? 59.416 10.588 -6.734 1.00 70.04 58 TYR C C 1
ATOM 7642 O O . TYR C 1 58 ? 58.873 9.701 -6.058 1.00 65.37 58 TYR C O 1
ATOM 7651 N N . GLU C 1 59 ? 58.870 11.783 -6.941 1.00 63.03 59 GLU C N 1
ATOM 7652 C CA . GLU C 1 59 ? 57.450 12.007 -6.701 1.00 63.53 59 GLU C CA 1
ATOM 7653 C C . GLU C 1 59 ? 56.694 12.341 -7.988 1.00 65.81 59 GLU C C 1
ATOM 7654 O O . GLU C 1 59 ? 57.144 13.185 -8.774 1.00 68.66 59 GLU C O 1
ATOM 7660 N N . PRO C 1 60 ? 55.555 11.654 -8.215 1.00 66.89 60 PRO C N 1
ATOM 7661 C CA . PRO C 1 60 ? 54.603 11.977 -9.280 1.00 65.89 60 PRO C CA 1
ATOM 7662 C C . PRO C 1 60 ? 54.255 13.461 -9.321 1.00 62.53 60 PRO C C 1
ATOM 7663 O O . PRO C 1 60 ? 53.673 14.001 -8.369 1.00 61.69 60 PRO C O 1
ATOM 7667 N N . GLY C 1 61 ? 54.648 14.114 -10.412 1.00 58.29 61 GLY C N 1
ATOM 7668 C CA . GLY C 1 61 ? 54.359 15.531 -10.612 1.00 54.53 61 GLY C CA 1
ATOM 7669 C C . GLY C 1 61 ? 55.236 16.496 -9.831 1.00 52.14 61 GLY C C 1
ATOM 7670 O O . GLY C 1 61 ? 54.918 17.678 -9.734 1.00 56.23 61 GLY C O 1
ATOM 7671 N N . LEU C 1 62 ? 56.343 16.001 -9.280 1.00 61.09 62 LEU C N 1
ATOM 7672 C CA . LEU C 1 62 ? 57.278 16.844 -8.530 1.00 58.68 62 LEU C CA 1
ATOM 7673 C C . LEU C 1 62 ? 58.259 17.584 -9.444 1.00 55.32 62 LEU C C 1
ATOM 7674 O O . LEU C 1 62 ? 58.517 18.779 -9.248 1.00 54.92 62 LEU C O 1
ATOM 7679 N N . ASP C 1 63 ? 58.801 16.866 -10.427 1.00 54.43 63 ASP C N 1
ATOM 7680 C CA . ASP C 1 63 ? 59.618 17.462 -11.492 1.00 56.36 63 ASP C CA 1
ATOM 7681 C C . ASP C 1 63 ? 59.087 18.831 -11.912 1.00 57.39 63 ASP C C 1
ATOM 7682 O O . ASP C 1 63 ? 59.787 19.844 -11.810 1.00 64.28 63 ASP C O 1
ATOM 7687 N N . GLU C 1 64 ? 57.830 18.848 -12.348 1.00 59.51 64 GLU C N 1
ATOM 7688 C CA . GLU C 1 64 ? 57.254 19.999 -13.029 1.00 60.31 64 GLU C CA 1
ATOM 7689 C C . GLU C 1 64 ? 56.868 21.137 -12.084 1.00 62.07 64 GLU C C 1
ATOM 7690 O O . GLU C 1 64 ? 56.669 22.278 -12.518 1.00 67.19 64 GLU C O 1
ATOM 7696 N N . ILE C 1 65 ? 56.765 20.821 -10.794 1.00 61.21 65 ILE C N 1
ATOM 7697 C CA . ILE C 1 65 ? 56.599 21.830 -9.752 1.00 58.30 65 ILE C CA 1
ATOM 7698 C C . ILE C 1 65 ? 57.949 22.477 -9.448 1.00 57.78 65 ILE C C 1
ATOM 7699 O O . ILE C 1 65 ? 58.041 23.701 -9.306 1.00 56.75 65 ILE C O 1
ATOM 7704 N N . VAL C 1 66 ? 58.986 21.641 -9.353 1.00 60.41 66 VAL C N 1
ATOM 7705 C CA . VAL C 1 66 ? 60.342 22.100 -9.039 1.00 57.42 66 VAL C CA 1
ATOM 7706 C C . VAL C 1 66 ? 60.926 22.930 -10.192 1.00 60.18 66 VAL C C 1
ATOM 7707 O O . VAL C 1 66 ? 61.354 24.063 -9.979 1.00 56.10 66 VAL C O 1
ATOM 7711 N N . PHE C 1 67 ? 60.908 22.380 -11.405 1.00 56.61 67 PHE C N 1
ATOM 7712 C CA . PHE C 1 67 ? 61.555 23.020 -12.556 1.00 57.74 67 PHE C CA 1
ATOM 7713 C C . PHE C 1 67 ? 60.960 24.385 -12.917 1.00 60.75 67 PHE C C 1
ATOM 7714 O O . PHE C 1 67 ? 61.679 25.282 -13.371 1.00 60.98 67 PHE C O 1
ATOM 7722 N N . ALA C 1 68 ? 59.654 24.535 -12.706 1.00 54.54 68 ALA C N 1
ATOM 7723 C CA . ALA C 1 68 ? 58.954 25.799 -12.936 1.00 56.41 68 ALA C CA 1
ATOM 7724 C C . ALA C 1 68 ? 59.055 26.775 -11.755 1.00 63.42 68 ALA C C 1
ATOM 7725 O O . ALA C 1 68 ? 58.406 27.826 -11.754 1.00 67.92 68 ALA C O 1
ATOM 7727 N N . ALA C 1 69 ? 59.861 26.428 -10.753 1.00 58.10 69 ALA C N 1
ATOM 7728 C CA . ALA C 1 69 ? 60.037 27.277 -9.578 1.00 53.14 69 ALA C CA 1
ATOM 7729 C C . ALA C 1 69 ? 61.505 27.441 -9.210 1.00 51.61 69 ALA C C 1
ATOM 7730 O O . ALA C 1 69 ? 61.890 28.472 -8.649 1.00 54.23 69 ALA C O 1
ATOM 7732 N N . ARG C 1 70 ? 62.302 26.417 -9.520 1.00 48.92 70 ARG C N 1
ATOM 7733 C CA A ARG C 1 70 ? 63.742 26.431 -9.263 0.50 57.35 70 ARG C CA 1
ATOM 7734 C CA B ARG C 1 70 ? 63.744 26.429 -9.265 0.50 59.46 70 ARG C CA 1
ATOM 7735 C C . ARG C 1 70 ? 64.412 27.589 -10.000 1.00 62.29 70 ARG C C 1
ATOM 7736 O O . ARG C 1 70 ? 64.277 27.725 -11.222 1.00 61.58 70 ARG C O 1
ATOM 7751 N N . GLY C 1 71 ? 65.125 28.426 -9.248 1.00 62.89 71 GLY C N 1
ATOM 7752 C CA . GLY C 1 71 ? 65.743 29.623 -9.801 1.00 62.76 71 GLY C CA 1
ATOM 7753 C C . GLY C 1 71 ? 64.834 30.831 -9.686 1.00 63.29 71 GLY C C 1
ATOM 7754 O O . GLY C 1 71 ? 65.302 31.969 -9.649 1.00 69.21 71 GLY C O 1
ATOM 7755 N N . ARG C 1 72 ? 63.529 30.586 -9.629 1.00 62.68 72 ARG C N 1
ATOM 7756 C CA . ARG C 1 72 ? 62.552 31.671 -9.588 1.00 62.96 72 ARG C CA 1
ATOM 7757 C C . ARG C 1 72 ? 62.277 32.101 -8.149 1.00 67.57 72 ARG C C 1
ATOM 7758 O O . ARG C 1 72 ? 62.766 33.148 -7.713 1.00 67.74 72 ARG C O 1
ATOM 7766 N N . ASN C 1 73 ? 61.525 31.288 -7.407 1.00 68.89 73 ASN C N 1
ATOM 7767 C CA . ASN C 1 73 ? 61.425 31.466 -5.956 1.00 66.06 73 ASN C CA 1
ATOM 7768 C C . ASN C 1 73 ? 61.671 30.192 -5.141 1.00 68.98 73 ASN C C 1
ATOM 7769 O O . ASN C 1 73 ? 61.455 30.174 -3.924 1.00 65.72 73 ASN C O 1
ATOM 7774 N N . LEU C 1 74 ? 62.122 29.135 -5.820 1.00 66.19 74 LEU C N 1
ATOM 7775 C CA . LEU C 1 74 ? 62.675 27.953 -5.151 1.00 63.04 74 LEU C CA 1
ATOM 7776 C C . LEU C 1 74 ? 64.191 27.847 -5.325 1.00 64.21 74 LEU C C 1
ATOM 7777 O O . LEU C 1 74 ? 64.705 27.989 -6.435 1.00 58.16 74 LEU C O 1
ATOM 7782 N N . PHE C 1 75 ? 64.893 27.587 -4.220 1.00 65.29 75 PHE C N 1
ATOM 7783 C CA . PHE C 1 75 ? 66.359 27.574 -4.195 1.00 64.87 75 PHE C CA 1
ATOM 7784 C C . PHE C 1 75 ? 66.913 26.405 -3.364 1.00 66.69 75 PHE C C 1
ATOM 7785 O O . PHE C 1 75 ? 66.522 26.210 -2.216 1.00 62.37 75 PHE C O 1
ATOM 7793 N N . PHE C 1 76 ? 67.824 25.635 -3.956 1.00 65.78 76 PHE C N 1
ATOM 7794 C CA . PHE C 1 76 ? 68.565 24.603 -3.227 1.00 62.64 76 PHE C CA 1
ATOM 7795 C C . PHE C 1 76 ? 70.008 25.039 -2.970 1.00 67.18 76 PHE C C 1
ATOM 7796 O O . PHE C 1 76 ? 70.786 25.244 -3.913 1.00 66.80 76 PHE C O 1
ATOM 7804 N N . SER C 1 77 ? 70.354 25.179 -1.692 1.00 66.04 77 SER C N 1
ATOM 7805 C CA . SER C 1 77 ? 71.711 25.537 -1.274 1.00 67.72 77 SER C CA 1
ATOM 7806 C C . SER C 1 77 ? 72.269 24.546 -0.244 1.00 69.88 77 SER C C 1
ATOM 7807 O O . SER C 1 77 ? 71.515 23.906 0.494 1.00 64.13 77 SER C O 1
ATOM 7810 N N . SER C 1 78 ? 73.594 24.426 -0.204 1.00 71.34 78 SER C N 1
ATOM 7811 C CA . SER C 1 78 ? 74.283 23.781 0.915 1.00 69.25 78 SER C CA 1
ATOM 7812 C C . SER C 1 78 ? 74.944 24.796 1.852 1.00 68.52 78 SER C C 1
ATOM 7813 O O . SER C 1 78 ? 75.604 24.417 2.824 1.00 71.40 78 SER C O 1
ATOM 7816 N N . ASP C 1 79 ? 74.766 26.082 1.557 1.00 68.85 79 ASP C N 1
ATOM 7817 C CA . ASP C 1 79 ? 75.197 27.133 2.470 1.00 69.32 79 ASP C CA 1
ATOM 7818 C C . ASP C 1 79 ? 74.158 27.317 3.559 1.00 66.56 79 ASP C C 1
ATOM 7819 O O . ASP C 1 79 ? 73.351 28.254 3.522 1.00 64.97 79 ASP C O 1
ATOM 7824 N N . ILE C 1 80 ? 74.193 26.402 4.526 1.00 68.16 80 ILE C N 1
ATOM 7825 C CA . ILE C 1 80 ? 73.269 26.411 5.658 1.00 66.88 80 ILE C CA 1
ATOM 7826 C C . ILE C 1 80 ? 73.308 27.707 6.497 1.00 65.70 80 ILE C C 1
ATOM 7827 O O . ILE C 1 80 ? 72.269 28.355 6.644 1.00 65.49 80 ILE C O 1
ATOM 7832 N N . PRO C 1 81 ? 74.498 28.111 7.014 1.00 68.50 81 PRO C N 1
ATOM 7833 C CA . PRO C 1 81 ? 74.552 29.318 7.858 1.00 68.00 81 PRO C CA 1
ATOM 7834 C C . PRO C 1 81 ? 73.914 30.564 7.228 1.00 70.53 81 PRO C C 1
ATOM 7835 O O . PRO C 1 81 ? 73.260 31.352 7.925 1.00 70.01 81 PRO C O 1
ATOM 7839 N N . LYS C 1 82 ? 74.103 30.719 5.918 1.00 71.54 82 LYS C N 1
ATOM 7840 C CA . LYS C 1 82 ? 73.715 31.924 5.188 1.00 69.06 82 LYS C CA 1
ATOM 7841 C C . LYS C 1 82 ? 72.193 32.013 5.035 1.00 67.00 82 LYS C C 1
ATOM 7842 O O . LYS C 1 82 ? 71.588 33.058 5.309 1.00 69.40 82 LYS C O 1
ATOM 7848 N N . ALA C 1 83 ? 71.585 30.906 4.609 1.00 64.60 83 ALA C N 1
ATOM 7849 C CA . ALA C 1 83 ? 70.130 30.811 4.471 1.00 60.58 83 ALA C CA 1
ATOM 7850 C C . ALA C 1 83 ? 69.413 30.961 5.810 1.00 62.76 83 ALA C C 1
ATOM 7851 O O . ALA C 1 83 ? 68.329 31.556 5.874 1.00 60.71 83 ALA C O 1
ATOM 7853 N N . ILE C 1 84 ? 70.031 30.424 6.867 1.00 64.48 84 ILE C N 1
ATOM 7854 C CA . ILE C 1 84 ? 69.602 30.655 8.254 1.00 65.89 84 ILE C CA 1
ATOM 7855 C C . ILE C 1 84 ? 69.595 32.152 8.568 1.00 63.96 84 ILE C C 1
ATOM 7856 O O . ILE C 1 84 ? 68.618 32.674 9.122 1.00 66.02 84 ILE C O 1
ATOM 7861 N N . ALA C 1 85 ? 70.671 32.837 8.180 1.00 67.33 85 ALA C N 1
ATOM 7862 C CA . ALA C 1 85 ? 70.839 34.258 8.477 1.00 65.86 85 ALA C CA 1
ATOM 7863 C C . ALA C 1 85 ? 69.759 35.147 7.848 1.00 62.19 85 ALA C C 1
ATOM 7864 O O . ALA C 1 85 ? 69.252 36.066 8.493 1.00 59.54 85 ALA C O 1
ATOM 7866 N N . GLU C 1 86 ? 69.392 34.852 6.604 1.00 63.42 86 GLU C N 1
ATOM 7867 C CA . GLU C 1 86 ? 68.411 35.663 5.874 1.00 68.70 86 GLU C CA 1
ATOM 7868 C C . GLU C 1 86 ? 66.947 35.417 6.286 1.00 69.61 86 GLU C C 1
ATOM 7869 O O . GLU C 1 86 ? 66.131 36.344 6.236 1.00 72.49 86 GLU C O 1
ATOM 7875 N N . ALA C 1 87 ? 66.632 34.184 6.704 1.00 66.31 87 ALA C N 1
ATOM 7876 C CA . ALA C 1 87 ? 65.244 33.684 6.806 1.00 61.61 87 ALA C CA 1
ATOM 7877 C C . ALA C 1 87 ? 64.318 34.440 7.784 1.00 60.86 87 ALA C C 1
ATOM 7878 O O . ALA C 1 87 ? 64.787 35.069 8.738 1.00 62.69 87 ALA C O 1
ATOM 7880 N N . ASP C 1 88 ? 63.008 34.382 7.523 1.00 59.85 88 ASP C N 1
ATOM 7881 C CA . ASP C 1 88 ? 61.978 34.760 8.509 1.00 61.91 88 ASP C CA 1
ATOM 7882 C C . ASP C 1 88 ? 61.421 33.518 9.229 1.00 63.88 88 ASP C C 1
ATOM 7883 O O . ASP C 1 88 ? 61.135 33.554 10.433 1.00 61.95 88 ASP C O 1
ATOM 7888 N N . LEU C 1 89 ? 61.247 32.435 8.472 1.00 61.58 89 LEU C N 1
ATOM 7889 C CA . LEU C 1 89 ? 60.659 31.199 8.990 1.00 57.75 89 LEU C CA 1
ATOM 7890 C C . LEU C 1 89 ? 61.528 30.005 8.592 1.00 61.17 89 LEU C C 1
ATOM 7891 O O . LEU C 1 89 ? 61.957 29.888 7.430 1.00 52.28 89 LEU C O 1
ATOM 7896 N N . ILE C 1 90 ? 61.806 29.141 9.573 1.00 58.55 90 ILE C N 1
ATOM 7897 C CA . ILE C 1 90 ? 62.683 27.982 9.381 1.00 53.13 90 ILE C CA 1
ATOM 7898 C C . ILE C 1 90 ? 61.973 26.680 9.775 1.00 62.16 90 ILE C C 1
ATOM 7899 O O . ILE C 1 90 ? 61.555 26.500 10.925 1.00 61.58 90 ILE C O 1
ATOM 7904 N N . PHE C 1 91 ? 61.826 25.786 8.804 1.00 57.62 91 PHE C N 1
ATOM 7905 C CA . PHE C 1 91 ? 61.416 24.419 9.070 1.00 57.91 91 PHE C CA 1
ATOM 7906 C C . PHE C 1 91 ? 62.630 23.586 9.455 1.00 61.01 91 PHE C C 1
ATOM 7907 O O . PHE C 1 91 ? 63.730 23.792 8.925 1.00 61.56 91 PHE C O 1
ATOM 7915 N N . ILE C 1 92 ? 62.428 22.660 10.390 1.00 55.63 92 ILE C N 1
ATOM 7916 C CA . ILE C 1 92 ? 63.419 21.632 10.691 1.00 56.78 92 ILE C CA 1
ATOM 7917 C C . ILE C 1 92 ? 62.863 20.311 10.200 1.00 51.77 92 ILE C C 1
ATOM 7918 O O . ILE C 1 92 ? 61.780 19.895 10.612 1.00 51.49 92 ILE C O 1
ATOM 7923 N N . SER C 1 93 ? 63.596 19.667 9.302 1.00 47.81 93 SER C N 1
ATOM 7924 C CA . SER C 1 93 ? 63.112 18.466 8.654 1.00 41.54 93 SER C CA 1
ATOM 7925 C C . SER C 1 93 ? 64.245 17.461 8.539 1.00 55.01 93 SER C C 1
ATOM 7926 O O . SER C 1 93 ? 64.659 17.096 7.439 1.00 57.82 93 SER C O 1
ATOM 7929 N N . VAL C 1 94 ? 64.744 17.026 9.693 1.00 55.10 94 VAL C N 1
ATOM 7930 C CA . VAL C 1 94 ? 65.674 15.901 9.768 1.00 60.86 94 VAL C CA 1
ATOM 7931 C C . VAL C 1 94 ? 65.047 14.704 10.482 1.00 64.59 94 VAL C C 1
ATOM 7932 O O . VAL C 1 94 ? 64.032 14.835 11.170 1.00 68.57 94 VAL C O 1
ATOM 7936 N N . ASN C 1 95 ? 65.673 13.544 10.315 1.00 61.80 95 ASN C N 1
ATOM 7937 C CA . ASN C 1 95 ? 65.296 12.330 11.029 1.00 57.60 95 ASN C CA 1
ATOM 7938 C C . ASN C 1 95 ? 65.414 12.450 12.546 1.00 60.60 95 ASN C C 1
ATOM 7939 O O . ASN C 1 95 ? 66.111 13.325 13.067 1.00 55.75 95 ASN C O 1
ATOM 7944 N N . THR C 1 96 ? 64.710 11.568 13.250 1.00 58.95 96 THR C N 1
ATOM 7945 C CA . THR C 1 96 ? 64.998 11.289 14.654 1.00 56.53 96 THR C CA 1
ATOM 7946 C C . THR C 1 96 ? 65.133 9.776 14.806 1.00 59.29 96 THR C C 1
ATOM 7947 O O . THR C 1 96 ? 64.204 9.121 15.287 1.00 58.66 96 THR C O 1
ATOM 7951 N N . PRO C 1 97 ? 66.288 9.210 14.408 1.00 56.34 97 PRO C N 1
ATOM 7952 C CA . PRO C 1 97 ? 66.364 7.747 14.353 1.00 58.29 97 PRO C CA 1
ATOM 7953 C C . PRO C 1 97 ? 66.163 7.174 15.753 1.00 55.81 97 PRO C C 1
ATOM 7954 O O . PRO C 1 97 ? 66.362 7.878 16.740 1.00 49.31 97 PRO C O 1
ATOM 7958 N N . THR C 1 98 ? 65.729 5.927 15.849 1.00 51.88 98 THR C N 1
ATOM 7959 C CA . THR C 1 98 ? 65.390 5.389 17.159 1.00 50.21 98 THR C CA 1
ATOM 7960 C C . THR C 1 98 ? 66.680 5.112 17.934 1.00 50.16 98 THR C C 1
ATOM 7961 O O . THR C 1 98 ? 67.670 4.656 17.347 1.00 38.12 98 THR C O 1
ATOM 7965 N N . LYS C 1 99 ? 66.683 5.440 19.227 1.00 41.07 99 LYS C N 1
ATOM 7966 C CA . LYS C 1 99 ? 67.800 5.069 20.110 1.00 44.21 99 LYS C CA 1
ATOM 7967 C C . LYS C 1 99 ? 68.182 3.592 20.002 1.00 43.46 99 LYS C C 1
ATOM 7968 O O . LYS C 1 99 ? 67.323 2.705 20.067 1.00 47.56 99 LYS C O 1
ATOM 7974 N N . MET C 1 100 ? 69.478 3.350 19.814 1.00 43.82 100 MET C N 1
ATOM 7975 C CA . MET C 1 100 ? 70.015 2.012 19.578 1.00 52.85 100 MET C CA 1
ATOM 7976 C C . MET C 1 100 ? 70.460 1.344 20.889 1.00 52.66 100 MET C C 1
ATOM 7977 O O . MET C 1 100 ? 70.758 0.153 20.925 1.00 47.18 100 MET C O 1
ATOM 7982 N N . TYR C 1 101 ? 70.490 2.134 21.957 1.00 49.96 101 TYR C N 1
ATOM 7983 C CA . TYR C 1 101 ? 70.951 1.697 23.271 1.00 52.64 101 TYR C CA 1
ATOM 7984 C C . TYR C 1 101 ? 70.443 2.693 24.310 1.00 50.46 101 TYR C C 1
ATOM 7985 O O . TYR C 1 101 ? 69.930 3.766 23.963 1.00 36.76 101 TYR C O 1
ATOM 7994 N N . GLY C 1 102 ? 70.575 2.329 25.582 1.00 46.36 102 GLY C N 1
ATOM 7995 C CA . GLY C 1 102 ? 70.280 3.255 26.666 1.00 42.31 102 GLY C CA 1
ATOM 7996 C C . GLY C 1 102 ? 68.809 3.414 26.973 1.00 46.69 102 GLY C C 1
ATOM 7997 O O . GLY C 1 102 ? 68.006 2.530 26.688 1.00 47.25 102 GLY C O 1
ATOM 7998 N N . ARG C 1 103 ? 68.472 4.552 27.572 1.00 45.77 103 ARG C N 1
ATOM 7999 C CA . ARG C 1 103 ? 67.126 4.852 28.047 1.00 50.61 103 ARG C CA 1
ATOM 8000 C C . ARG C 1 103 ? 66.161 5.017 26.864 1.00 55.28 103 ARG C C 1
ATOM 8001 O O . ARG C 1 103 ? 66.248 5.992 26.105 1.00 43.06 103 ARG C O 1
ATOM 8009 N N . GLY C 1 104 ? 65.267 4.042 26.696 1.00 43.59 104 GLY C N 1
ATOM 8010 C CA . GLY C 1 104 ? 64.361 4.008 25.550 1.00 39.81 104 GLY C CA 1
ATOM 8011 C C . GLY C 1 104 ? 64.922 3.295 24.335 1.00 45.03 104 GLY C C 1
ATOM 8012 O O . GLY C 1 104 ? 64.453 3.513 23.215 1.00 41.91 104 GLY C O 1
ATOM 8013 N N . LYS C 1 105 ? 65.926 2.447 24.550 1.00 40.88 105 LYS C N 1
ATOM 8014 C CA . LYS C 1 105 ? 66.456 1.568 23.502 1.00 40.08 105 LYS C CA 1
ATOM 8015 C C . LYS C 1 105 ? 65.331 0.864 22.724 1.00 48.54 105 LYS C C 1
ATOM 8016 O O . LYS C 1 105 ? 64.501 0.144 23.302 1.00 43.33 105 LYS C O 1
ATOM 8022 N N . GLY C 1 106 ? 65.305 1.091 21.415 1.00 47.39 106 GLY C N 1
ATOM 8023 C CA . GLY C 1 106 ? 64.289 0.499 20.549 1.00 47.79 106 GLY C CA 1
ATOM 8024 C C . GLY C 1 106 ? 62.971 1.255 20.458 1.00 40.05 106 GLY C C 1
ATOM 8025 O O . GLY C 1 106 ? 62.115 0.897 19.653 1.00 49.31 106 GLY C O 1
ATOM 8026 N N . MET C 1 107 ? 62.803 2.302 21.263 1.00 39.00 107 MET C N 1
ATOM 8027 C CA . MET C 1 107 ? 61.513 2.979 21.396 1.00 42.03 107 MET C CA 1
ATOM 8028 C C . MET C 1 107 ? 61.586 4.499 21.289 1.00 46.64 107 MET C C 1
ATOM 8029 O O . MET C 1 107 ? 60.711 5.116 20.675 1.00 37.67 107 MET C O 1
ATOM 8034 N N . ALA C 1 108 ? 62.597 5.098 21.919 1.00 39.04 108 ALA C N 1
ATOM 8035 C CA . ALA C 1 108 ? 62.680 6.551 22.046 1.00 45.96 108 ALA C CA 1
ATOM 8036 C C . ALA C 1 108 ? 63.379 7.149 20.827 1.00 44.51 108 ALA C C 1
ATOM 8037 O O . ALA C 1 108 ? 64.417 6.644 20.385 1.00 43.55 108 ALA C O 1
ATOM 8039 N N . PRO C 1 109 ? 62.801 8.223 20.268 1.00 46.12 109 PRO C N 1
ATOM 8040 C CA . PRO C 1 109 ? 63.476 8.939 19.180 1.00 47.32 109 PRO C CA 1
ATOM 8041 C C . PRO C 1 109 ? 64.744 9.662 19.650 1.00 42.06 109 PRO C C 1
ATOM 8042 O O . PRO C 1 109 ? 64.701 10.435 20.610 1.00 46.09 109 PRO C O 1
ATOM 8046 N N . ASP C 1 110 ? 65.856 9.389 18.977 1.00 40.01 110 ASP C N 1
ATOM 8047 C CA . ASP C 1 110 ? 67.111 10.121 19.187 1.00 48.42 110 ASP C CA 1
ATOM 8048 C C . ASP C 1 110 ? 67.038 11.564 18.628 1.00 43.59 110 ASP C C 1
ATOM 8049 O O . ASP C 1 110 ? 67.037 11.777 17.413 1.00 48.37 110 ASP C O 1
ATOM 8054 N N . LEU C 1 111 ? 66.989 12.544 19.525 1.00 44.62 111 LEU C N 1
ATOM 8055 C CA . LEU C 1 111 ? 66.799 13.954 19.167 1.00 43.18 111 LEU C CA 1
ATOM 8056 C C . LEU C 1 111 ? 68.076 14.670 18.684 1.00 44.91 111 LEU C C 1
ATOM 8057 O O . LEU C 1 111 ? 68.127 15.903 18.692 1.00 48.41 111 LEU C O 1
ATOM 8062 N N . LYS C 1 112 ? 69.083 13.908 18.251 1.00 44.93 112 LYS C N 1
ATOM 8063 C CA . LYS C 1 112 ? 70.444 14.425 18.059 1.00 49.62 112 LYS C CA 1
ATOM 8064 C C . LYS C 1 112 ? 70.577 15.358 16.844 1.00 54.45 112 LYS C C 1
ATOM 8065 O O . LYS C 1 112 ? 71.370 16.305 16.866 1.00 50.94 112 LYS C O 1
ATOM 8071 N N . TYR C 1 113 ? 69.793 15.091 15.799 1.00 52.37 113 TYR C N 1
ATOM 8072 C CA . TYR C 1 113 ? 69.756 15.953 14.614 1.00 51.85 113 TYR C CA 1
ATOM 8073 C C . TYR C 1 113 ? 68.919 17.199 14.849 1.00 46.87 113 TYR C C 1
ATOM 8074 O O . TYR C 1 113 ? 69.329 18.297 14.484 1.00 52.62 113 TYR C O 1
ATOM 8083 N N . VAL C 1 114 ? 67.749 17.033 15.463 1.00 40.71 114 VAL C N 1
ATOM 8084 C CA . VAL C 1 114 ? 66.971 18.185 15.970 1.00 45.08 114 VAL C CA 1
ATOM 8085 C C . VAL C 1 114 ? 67.800 19.099 16.889 1.00 49.32 114 VAL C C 1
ATOM 8086 O O . VAL C 1 114 ? 67.582 20.314 16.938 1.00 48.97 114 VAL C O 1
ATOM 8090 N N . GLU C 1 115 ? 68.742 18.500 17.613 1.00 51.10 115 GLU C N 1
ATOM 8091 C CA . GLU C 1 115 ? 69.612 19.221 18.539 1.00 53.38 115 GLU C CA 1
ATOM 8092 C C . GLU C 1 115 ? 70.700 19.987 17.781 1.00 53.36 115 GLU C C 1
ATOM 8093 O O . GLU C 1 115 ? 70.988 21.143 18.087 1.00 48.34 115 GLU C O 1
ATOM 8099 N N . SER C 1 116 ? 71.309 19.307 16.814 1.00 52.34 116 SER C N 1
ATOM 8100 C CA . SER C 1 116 ? 72.380 19.853 15.988 1.00 50.43 116 SER C CA 1
ATOM 8101 C C . SER C 1 116 ? 71.876 21.106 15.275 1.00 55.11 116 SER C C 1
ATOM 8102 O O . SER C 1 116 ? 72.483 22.181 15.367 1.00 55.65 116 SER C O 1
ATOM 8105 N N . VAL C 1 117 ? 70.732 20.959 14.609 1.00 55.22 117 VAL C N 1
ATOM 8106 C CA . VAL C 1 117 ? 70.136 22.014 13.801 1.00 52.66 117 VAL C CA 1
ATOM 8107 C C . VAL C 1 117 ? 69.662 23.180 14.660 1.00 58.25 117 VAL C C 1
ATOM 8108 O O . VAL C 1 117 ? 69.867 24.343 14.291 1.00 62.11 117 VAL C O 1
ATOM 8112 N N . SER C 1 118 ? 69.081 22.876 15.821 1.00 49.21 118 SER C N 1
ATOM 8113 C CA . SER C 1 118 ? 68.707 23.917 16.788 1.00 44.00 118 SER C CA 1
ATOM 8114 C C . SER C 1 118 ? 69.913 24.744 17.230 1.00 51.74 118 SER C C 1
ATOM 8115 O O . SER C 1 118 ? 69.785 25.941 17.503 1.00 50.29 118 SER C O 1
ATOM 8118 N N . ARG C 1 119 ? 71.078 24.099 17.308 1.00 53.83 119 ARG C N 1
ATOM 8119 C CA . ARG C 1 119 ? 72.303 24.777 17.733 1.00 57.07 119 ARG C CA 1
ATOM 8120 C C . ARG C 1 119 ? 72.908 25.626 16.606 1.00 59.44 119 ARG C C 1
ATOM 8121 O O . ARG C 1 119 ? 73.482 26.685 16.863 1.00 62.84 119 ARG C O 1
ATOM 8129 N N . THR C 1 120 ? 72.768 25.155 15.366 1.00 63.84 120 THR C N 1
ATOM 8130 C CA . THR C 1 120 ? 73.112 25.935 14.167 1.00 62.94 120 THR C CA 1
ATOM 8131 C C . THR C 1 120 ? 72.246 27.193 14.008 1.00 60.70 120 THR C C 1
ATOM 8132 O O . THR C 1 120 ? 72.756 28.261 13.660 1.00 59.39 120 THR C O 1
ATOM 8136 N N . ILE C 1 121 ? 70.944 27.063 14.271 1.00 60.60 121 ILE C N 1
ATOM 8137 C CA . ILE C 1 121 ? 70.044 28.218 14.300 1.00 52.19 121 ILE C CA 1
ATOM 8138 C C . ILE C 1 121 ? 70.506 29.225 15.350 1.00 64.39 121 ILE C C 1
ATOM 8139 O O . ILE C 1 121 ? 70.540 30.432 15.079 1.00 62.24 121 ILE C O 1
ATOM 8144 N N . ALA C 1 122 ? 70.896 28.722 16.523 1.00 63.13 122 ALA C N 1
ATOM 8145 C CA . ALA C 1 122 ? 71.355 29.567 17.634 1.00 69.18 122 ALA C CA 1
ATOM 8146 C C . ALA C 1 122 ? 72.558 30.451 17.276 1.00 68.41 122 ALA C C 1
ATOM 8147 O O . ALA C 1 122 ? 72.605 31.625 17.653 1.00 69.02 122 ALA C O 1
ATOM 8149 N N . GLN C 1 123 ? 73.510 29.884 16.538 1.00 70.27 123 GLN C N 1
ATOM 8150 C CA . GLN C 1 123 ? 74.738 30.584 16.166 1.00 70.00 123 GLN C CA 1
ATOM 8151 C C . GLN C 1 123 ? 74.476 31.637 15.083 1.00 71.45 123 GLN C C 1
ATOM 8152 O O . GLN C 1 123 ? 74.650 32.835 15.321 1.00 73.46 123 GLN C O 1
ATOM 8158 N N . TYR C 1 124 ? 74.030 31.182 13.912 1.00 65.98 124 TYR C N 1
ATOM 8159 C CA . TYR C 1 124 ? 73.951 32.015 12.711 1.00 69.36 124 TYR C CA 1
ATOM 8160 C C . TYR C 1 124 ? 72.609 32.735 12.505 1.00 71.93 124 TYR C C 1
ATOM 8161 O O . TYR C 1 124 ? 72.205 32.972 11.360 1.00 73.36 124 TYR C O 1
ATOM 8170 N N . ALA C 1 125 ? 71.927 33.087 13.594 1.00 71.69 125 ALA C N 1
ATOM 8171 C CA . ALA C 1 125 ? 70.568 33.634 13.505 1.00 75.08 125 ALA C CA 1
ATOM 8172 C C . ALA C 1 125 ? 70.537 35.047 12.919 1.00 79.65 125 ALA C C 1
ATOM 8173 O O . ALA C 1 125 ? 70.165 35.239 11.753 1.00 78.04 125 ALA C O 1
ATOM 8175 N N . GLY C 1 126 ? 70.927 36.027 13.736 1.00 80.94 126 GLY C N 1
ATOM 8176 C CA . GLY C 1 126 ? 70.888 37.432 13.333 1.00 80.19 126 GLY C CA 1
ATOM 8177 C C . GLY C 1 126 ? 69.709 38.196 13.907 1.00 76.98 126 GLY C C 1
ATOM 8178 O O . GLY C 1 126 ? 69.889 39.243 14.535 1.00 74.16 126 GLY C O 1
ATOM 8179 N N . GLY C 1 127 ? 68.502 37.675 13.692 1.00 74.93 127 GLY C N 1
ATOM 8180 C CA . GLY C 1 127 ? 67.286 38.339 14.164 1.00 72.53 127 GLY C CA 1
ATOM 8181 C C . GLY C 1 127 ? 66.280 37.413 14.828 1.00 72.63 127 GLY C C 1
ATOM 8182 O O . GLY C 1 127 ? 66.634 36.311 15.255 1.00 75.96 127 GLY C O 1
ATOM 8183 N N . PRO C 1 128 ? 65.017 37.868 14.941 1.00 71.78 128 PRO C N 1
ATOM 8184 C CA . PRO C 1 128 ? 63.876 37.009 15.280 1.00 70.99 128 PRO C CA 1
ATOM 8185 C C . PRO C 1 128 ? 63.560 35.968 14.200 1.00 71.88 128 PRO C C 1
ATOM 8186 O O . PRO C 1 128 ? 63.480 36.307 13.011 1.00 67.87 128 PRO C O 1
ATOM 8190 N N . LYS C 1 129 ? 63.386 34.712 14.619 1.00 65.05 129 LYS C N 1
ATOM 8191 C CA . LYS C 1 129 ? 62.909 33.652 13.727 1.00 61.80 129 LYS C CA 1
ATOM 8192 C C . LYS C 1 129 ? 61.650 32.965 14.261 1.00 66.73 129 LYS C C 1
ATOM 8193 O O . LYS C 1 129 ? 61.426 32.911 15.475 1.00 61.71 129 LYS C O 1
ATOM 8199 N N . ILE C 1 130 ? 60.832 32.453 13.339 1.00 65.56 130 ILE C N 1
ATOM 8200 C CA . ILE C 1 130 ? 59.921 31.342 13.628 1.00 58.52 130 ILE C CA 1
ATOM 8201 C C . ILE C 1 130 ? 60.595 30.007 13.269 1.00 60.52 130 ILE C C 1
ATOM 8202 O O . ILE C 1 130 ? 61.098 29.828 12.147 1.00 53.53 130 ILE C O 1
ATOM 8207 N N . VAL C 1 131 ? 60.621 29.088 14.238 1.00 52.88 131 VAL C N 1
ATOM 8208 C CA . VAL C 1 131 ? 61.252 27.782 14.064 1.00 48.04 131 VAL C CA 1
ATOM 8209 C C . VAL C 1 131 ? 60.180 26.689 14.110 1.00 44.07 131 VAL C C 1
ATOM 8210 O O . VAL C 1 131 ? 59.395 26.630 15.047 1.00 52.75 131 VAL C O 1
ATOM 8214 N N . VAL C 1 132 ? 60.128 25.844 13.085 1.00 41.99 132 VAL C N 1
ATOM 8215 C CA . VAL C 1 132 ? 58.976 24.959 12.896 1.00 50.08 132 VAL C CA 1
ATOM 8216 C C . VAL C 1 132 ? 59.415 23.499 12.799 1.00 53.45 132 VAL C C 1
ATOM 8217 O O . VAL C 1 132 ? 60.248 23.148 11.957 1.00 55.63 132 VAL C O 1
ATOM 8221 N N . GLU C 1 133 ? 58.861 22.654 13.670 1.00 46.52 133 GLU C N 1
ATOM 8222 C CA . GLU C 1 133 ? 59.111 21.225 13.590 1.00 45.86 133 GLU C CA 1
ATOM 8223 C C . GLU C 1 133 ? 58.212 20.662 12.502 1.00 46.75 133 GLU C C 1
ATOM 8224 O O . GLU C 1 133 ? 56.991 20.746 12.605 1.00 54.44 133 GLU C O 1
ATOM 8230 N N . LYS C 1 134 ? 58.817 20.086 11.470 1.00 44.89 134 LYS C N 1
ATOM 8231 C CA . LYS C 1 134 ? 58.063 19.570 10.344 1.00 48.32 134 LYS C CA 1
ATOM 8232 C C . LYS C 1 134 ? 58.118 18.050 10.285 1.00 51.92 134 LYS C C 1
ATOM 8233 O O . LYS C 1 134 ? 57.087 17.402 10.099 1.00 53.38 134 LYS C O 1
ATOM 8239 N N . SER C 1 135 ? 59.314 17.484 10.436 1.00 51.34 135 SER C N 1
ATOM 8240 C CA . SER C 1 135 ? 59.458 16.031 10.540 1.00 49.51 135 SER C CA 1
ATOM 8241 C C . SER C 1 135 ? 59.027 15.567 11.935 1.00 52.42 135 SER C C 1
ATOM 8242 O O . SER C 1 135 ? 58.938 16.372 12.878 1.00 46.88 135 SER C O 1
ATOM 8245 N N . THR C 1 136 ? 58.736 14.276 12.064 1.00 43.52 136 THR C N 1
ATOM 8246 C CA . THR C 1 136 ? 58.143 13.778 13.303 1.00 46.90 136 THR C CA 1
ATOM 8247 C C . THR C 1 136 ? 59.125 13.879 14.472 1.00 41.31 136 THR C C 1
ATOM 8248 O O . THR C 1 136 ? 60.295 13.499 14.354 1.00 48.23 136 THR C O 1
ATOM 8252 N N . VAL C 1 137 ? 58.637 14.433 15.580 1.00 43.71 137 VAL C N 1
ATOM 8253 C CA . VAL C 1 137 ? 59.400 14.552 16.819 1.00 42.04 137 VAL C CA 1
ATOM 8254 C C . VAL C 1 137 ? 58.634 13.864 17.965 1.00 49.44 137 VAL C C 1
ATOM 8255 O O . VAL C 1 137 ? 57.414 13.693 17.883 1.00 44.62 137 VAL C O 1
ATOM 8259 N N . PRO C 1 138 ? 59.349 13.454 19.032 1.00 44.89 138 PRO C N 1
ATOM 8260 C CA . PRO C 1 138 ? 58.659 13.100 20.275 1.00 46.79 138 PRO C CA 1
ATOM 8261 C C . PRO C 1 138 ? 57.998 14.314 20.912 1.00 43.44 138 PRO C C 1
ATOM 8262 O O . PRO C 1 138 ? 58.449 15.431 20.691 1.00 49.45 138 PRO C O 1
ATOM 8266 N N . VAL C 1 139 ? 56.938 14.093 21.693 1.00 41.52 139 VAL C N 1
ATOM 8267 C CA . VAL C 1 139 ? 56.238 15.179 22.395 1.00 39.17 139 VAL C CA 1
ATOM 8268 C C . VAL C 1 139 ? 57.200 15.923 23.329 1.00 49.07 139 VAL C C 1
ATOM 8269 O O . VAL C 1 139 ? 58.068 15.299 23.948 1.00 54.06 139 VAL C O 1
ATOM 8273 N N . LYS C 1 140 ? 57.028 17.252 23.386 1.00 48.86 140 LYS C N 1
ATOM 8274 C CA B LYS C 1 140 ? 57.897 18.181 24.120 0.38 46.89 140 LYS C CA 1
ATOM 8275 C CA C LYS C 1 140 ? 57.899 18.179 24.127 0.62 47.90 140 LYS C CA 1
ATOM 8276 C C . LYS C 1 140 ? 59.318 18.321 23.571 1.00 43.51 140 LYS C C 1
ATOM 8277 O O . LYS C 1 140 ? 60.214 18.801 24.262 1.00 55.32 140 LYS C O 1
ATOM 8288 N N . ALA C 1 141 ? 59.527 17.924 22.320 1.00 40.13 141 ALA C N 1
ATOM 8289 C CA . ALA C 1 141 ? 60.791 18.222 21.638 1.00 38.42 141 ALA C CA 1
ATOM 8290 C C . ALA C 1 141 ? 60.986 19.733 21.414 1.00 51.20 141 ALA C C 1
ATOM 8291 O O . ALA C 1 141 ? 62.119 20.198 21.264 1.00 49.28 141 ALA C O 1
ATOM 8293 N N . ALA C 1 142 ? 59.878 20.481 21.395 1.00 51.47 142 ALA C N 1
ATOM 8294 C CA . ALA C 1 142 ? 59.886 21.938 21.195 1.00 51.81 142 ALA C CA 1
ATOM 8295 C C . ALA C 1 142 ? 60.437 22.660 22.412 1.00 54.62 142 ALA C C 1
ATOM 8296 O O . ALA C 1 142 ? 60.996 23.749 22.289 1.00 65.72 142 ALA C O 1
ATOM 8298 N N . GLU C 1 143 ? 60.265 22.053 23.586 1.00 48.68 143 GLU C N 1
ATOM 8299 C CA . GLU C 1 143 ? 60.919 22.502 24.809 1.00 48.98 143 GLU C CA 1
ATOM 8300 C C . GLU C 1 143 ? 62.437 22.472 24.680 1.00 52.56 143 GLU C C 1
ATOM 8301 O O . GLU C 1 143 ? 63.125 23.384 25.144 1.00 55.53 143 GLU C O 1
ATOM 8307 N N . SER C 1 144 ? 62.948 21.416 24.051 1.00 52.02 144 SER C N 1
ATOM 8308 C CA . SER C 1 144 ? 64.385 21.219 23.882 1.00 54.87 144 SER C CA 1
ATOM 8309 C C . SER C 1 144 ? 64.967 22.200 22.870 1.00 56.26 144 SER C C 1
ATOM 8310 O O . SER C 1 144 ? 66.029 22.782 23.106 1.00 52.22 144 SER C O 1
ATOM 8313 N N . ILE C 1 145 ? 64.269 22.366 21.746 1.00 55.85 145 ILE C N 1
ATOM 8314 C CA . ILE C 1 145 ? 64.562 23.436 20.789 1.00 51.89 145 ILE C CA 1
ATOM 8315 C C . ILE C 1 145 ? 64.492 24.808 21.458 1.00 53.63 145 ILE C C 1
ATOM 8316 O O . ILE C 1 145 ? 65.487 25.541 21.480 1.00 51.85 145 ILE C O 1
ATOM 8321 N N . GLY C 1 146 ? 63.326 25.125 22.026 1.00 49.42 146 GLY C N 1
ATOM 8322 C CA . GLY C 1 146 ? 63.124 26.331 22.835 1.00 56.97 146 GLY C CA 1
ATOM 8323 C C . GLY C 1 146 ? 64.228 26.664 23.829 1.00 62.68 146 GLY C C 1
ATOM 8324 O O . GLY C 1 146 ? 64.585 27.832 23.996 1.00 67.53 146 GLY C O 1
ATOM 8325 N N . CYS C 1 147 ? 64.779 25.639 24.476 1.00 64.55 147 CYS C N 1
ATOM 8326 C CA . CYS C 1 147 ? 65.829 25.831 25.476 1.00 67.65 147 CYS C CA 1
ATOM 8327 C C . CYS C 1 147 ? 67.196 26.149 24.878 1.00 60.39 147 CYS C C 1
ATOM 8328 O O . CYS C 1 147 ? 67.939 26.957 25.433 1.00 61.78 147 CYS C O 1
ATOM 8331 N N . ILE C 1 148 ? 67.522 25.503 23.759 1.00 55.15 148 ILE C N 1
ATOM 8332 C CA . ILE C 1 148 ? 68.754 25.773 23.032 1.00 54.23 148 ILE C CA 1
ATOM 8333 C C . ILE C 1 148 ? 68.766 27.210 22.503 1.00 60.20 148 ILE C C 1
ATOM 8334 O O . ILE C 1 148 ? 69.762 27.926 22.657 1.00 61.46 148 ILE C O 1
ATOM 8339 N N . LEU C 1 149 ? 67.643 27.626 21.918 1.00 59.15 149 LEU C N 1
ATOM 8340 C CA . LEU C 1 149 ? 67.515 28.943 21.304 1.00 60.82 149 LEU C CA 1
ATOM 8341 C C . LEU C 1 149 ? 67.537 30.100 22.300 1.00 66.39 149 LEU C C 1
ATOM 8342 O O . LEU C 1 149 ? 67.986 31.194 21.952 1.00 74.14 149 LEU C O 1
ATOM 8347 N N . ARG C 1 150 ? 67.056 29.872 23.524 1.00 65.98 150 ARG C N 1
ATOM 8348 C CA . ARG C 1 150 ? 67.070 30.917 24.553 1.00 69.53 150 ARG C CA 1
ATOM 8349 C C . ARG C 1 150 ? 68.469 31.247 25.091 1.00 70.52 150 ARG C C 1
ATOM 8350 O O . ARG C 1 150 ? 68.687 32.307 25.689 1.00 67.49 150 ARG C O 1
ATOM 8358 N N . GLU C 1 151 ? 69.415 30.341 24.851 1.00 76.07 151 GLU C N 1
ATOM 8359 C CA . GLU C 1 151 ? 70.823 30.564 25.180 1.00 84.95 151 GLU C CA 1
ATOM 8360 C C . GLU C 1 151 ? 71.536 31.422 24.131 1.00 84.66 151 GLU C C 1
ATOM 8361 O O . GLU C 1 151 ? 72.731 31.706 24.255 1.00 81.96 151 GLU C O 1
ATOM 8367 N N . ALA C 1 152 ? 70.798 31.825 23.099 1.00 85.38 152 ALA C N 1
ATOM 8368 C CA . ALA C 1 152 ? 71.251 32.860 22.177 1.00 83.94 152 ALA C CA 1
ATOM 8369 C C . ALA C 1 152 ? 70.672 34.231 22.533 1.00 86.45 152 ALA C C 1
ATOM 8370 O O . ALA C 1 152 ? 71.291 35.259 22.246 1.00 92.26 152 ALA C O 1
ATOM 8372 N N . GLN C 1 153 ? 69.494 34.246 23.159 1.00 85.03 153 GLN C N 1
ATOM 8373 C CA . GLN C 1 153 ? 68.840 35.502 23.541 1.00 89.19 153 GLN C CA 1
ATOM 8374 C C . GLN C 1 153 ? 69.056 35.893 25.008 1.00 91.60 153 GLN C C 1
ATOM 8375 O O . GLN C 1 153 ? 68.405 36.809 25.515 1.00 95.48 153 GLN C O 1
ATOM 8381 N N . LYS C 1 154 ? 69.974 35.199 25.678 1.00 94.45 154 LYS C N 1
ATOM 8382 C CA . LYS C 1 154 ? 70.525 35.660 26.957 1.00 95.68 154 LYS C CA 1
ATOM 8383 C C . LYS C 1 154 ? 71.392 36.904 26.763 1.00 92.55 154 LYS C C 1
ATOM 8384 O O . LYS C 1 154 ? 72.378 36.878 26.022 1.00 87.01 154 LYS C O 1
ATOM 8390 N N . LEU C 1 159 ? 66.979 38.923 18.269 1.00 79.07 159 LEU C N 1
ATOM 8391 C CA . LEU C 1 159 ? 66.900 37.539 18.728 1.00 79.05 159 LEU C CA 1
ATOM 8392 C C . LEU C 1 159 ? 65.661 37.319 19.592 1.00 80.91 159 LEU C C 1
ATOM 8393 O O . LEU C 1 159 ? 65.687 37.542 20.807 1.00 87.22 159 LEU C O 1
ATOM 8398 N N . LYS C 1 160 ? 64.576 36.886 18.954 1.00 79.15 160 LYS C N 1
ATOM 8399 C CA . LYS C 1 160 ? 63.294 36.713 19.632 1.00 75.34 160 LYS C CA 1
ATOM 8400 C C . LYS C 1 160 ? 62.475 35.607 18.965 1.00 75.92 160 LYS C C 1
ATOM 8401 O O . LYS C 1 160 ? 61.821 35.839 17.941 1.00 76.19 160 LYS C O 1
ATOM 8407 N N . PHE C 1 161 ? 62.516 34.411 19.556 1.00 69.87 161 PHE C N 1
ATOM 8408 C CA . PHE C 1 161 ? 62.081 33.184 18.883 1.00 64.71 161 PHE C CA 1
ATOM 8409 C C . PHE C 1 161 ? 60.664 32.786 19.275 1.00 64.56 161 PHE C C 1
ATOM 8410 O O . PHE C 1 161 ? 60.206 33.089 20.379 1.00 70.49 161 PHE C O 1
ATOM 8418 N N . GLN C 1 162 ? 59.977 32.104 18.358 1.00 63.28 162 GLN C N 1
ATOM 8419 C CA . GLN C 1 162 ? 58.901 31.178 18.712 1.00 56.49 162 GLN C CA 1
ATOM 8420 C C . GLN C 1 162 ? 59.077 29.852 17.982 1.00 60.03 162 GLN C C 1
ATOM 8421 O O . GLN C 1 162 ? 59.320 29.827 16.768 1.00 56.44 162 GLN C O 1
ATOM 8427 N N . VAL C 1 163 ? 58.972 28.756 18.734 1.00 56.63 163 VAL C N 1
ATOM 8428 C CA . VAL C 1 163 ? 59.030 27.411 18.159 1.00 56.08 163 VAL C CA 1
ATOM 8429 C C . VAL C 1 163 ? 57.628 26.879 17.884 1.00 53.06 163 VAL C C 1
ATOM 8430 O O . VAL C 1 163 ? 56.733 26.990 18.728 1.00 57.21 163 VAL C O 1
ATOM 8434 N N . LEU C 1 164 ? 57.441 26.313 16.694 1.00 52.93 164 LEU C N 1
ATOM 8435 C CA . LEU C 1 164 ? 56.126 25.863 16.243 1.00 52.15 164 LEU C CA 1
ATOM 8436 C C . LEU C 1 164 ? 56.177 24.409 15.821 1.00 46.88 164 LEU C C 1
ATOM 8437 O O . LEU C 1 164 ? 57.220 23.941 15.347 1.00 45.05 164 LEU C O 1
ATOM 8442 N N . SER C 1 165 ? 55.047 23.714 15.977 1.00 48.95 165 SER C N 1
ATOM 8443 C CA A SER C 1 165 ? 54.871 22.371 15.430 0.50 47.82 165 SER C CA 1
ATOM 8444 C CA B SER C 1 165 ? 54.887 22.379 15.409 0.50 49.30 165 SER C CA 1
ATOM 8445 C C . SER C 1 165 ? 53.942 22.380 14.214 1.00 44.68 165 SER C C 1
ATOM 8446 O O . SER C 1 165 ? 52.830 22.901 14.277 1.00 44.29 165 SER C O 1
ATOM 8451 N N . ASN C 1 166 ? 54.403 21.793 13.115 1.00 49.76 166 ASN C N 1
ATOM 8452 C CA . ASN C 1 166 ? 53.570 21.593 11.929 1.00 46.86 166 ASN C CA 1
ATOM 8453 C C . ASN C 1 166 ? 53.939 20.264 11.278 1.00 46.29 166 ASN C C 1
ATOM 8454 O O . ASN C 1 166 ? 54.770 20.211 10.369 1.00 46.29 166 ASN C O 1
ATOM 8459 N N . PRO C 1 167 ? 53.350 19.162 11.785 1.00 45.91 167 PRO C N 1
ATOM 8460 C CA . PRO C 1 167 ? 53.760 17.822 11.382 1.00 36.29 167 PRO C CA 1
ATOM 8461 C C . PRO C 1 167 ? 53.454 17.534 9.919 1.00 47.79 167 PRO C C 1
ATOM 8462 O O . PRO C 1 167 ? 52.597 18.193 9.311 1.00 46.15 167 PRO C O 1
ATOM 8466 N N . GLU C 1 168 ? 54.141 16.549 9.361 1.00 45.63 168 GLU C N 1
ATOM 8467 C CA . GLU C 1 168 ? 53.894 16.161 7.987 1.00 50.37 168 GLU C CA 1
ATOM 8468 C C . GLU C 1 168 ? 52.808 15.083 7.948 1.00 49.81 168 GLU C C 1
ATOM 8469 O O . GLU C 1 168 ? 52.771 14.213 8.814 1.00 50.50 168 GLU C O 1
ATOM 8475 N N . PHE C 1 169 ? 51.910 15.160 6.966 1.00 43.45 169 PHE C N 1
ATOM 8476 C CA . PHE C 1 169 ? 50.932 14.094 6.728 1.00 48.07 169 PHE C CA 1
ATOM 8477 C C . PHE C 1 169 ? 50.948 13.603 5.287 1.00 55.28 169 PHE C C 1
ATOM 8478 O O . PHE C 1 169 ? 50.193 14.086 4.439 1.00 65.21 169 PHE C O 1
ATOM 8486 N N . LEU C 1 170 ? 51.821 12.643 5.012 1.00 62.13 170 LEU C N 1
ATOM 8487 C CA . LEU C 1 170 ? 52.446 12.552 3.706 1.00 60.62 170 LEU C CA 1
ATOM 8488 C C . LEU C 1 170 ? 52.833 11.126 3.393 1.00 60.36 170 LEU C C 1
ATOM 8489 O O . LEU C 1 170 ? 53.648 10.533 4.100 1.00 66.08 170 LEU C O 1
ATOM 8494 N N . ALA C 1 171 ? 52.246 10.576 2.337 1.00 56.11 171 ALA C N 1
ATOM 8495 C CA . ALA C 1 171 ? 52.630 9.254 1.868 1.00 60.60 171 ALA C CA 1
ATOM 8496 C C . ALA C 1 171 ? 53.611 9.370 0.716 1.00 61.53 171 ALA C C 1
ATOM 8497 O O . ALA C 1 171 ? 53.679 10.403 0.050 1.00 62.74 171 ALA C O 1
ATOM 8499 N N . GLU C 1 172 ? 54.376 8.305 0.502 1.00 69.56 172 GLU C N 1
ATOM 8500 C CA . GLU C 1 172 ? 55.190 8.144 -0.697 1.00 72.29 172 GLU C CA 1
ATOM 8501 C C . GLU C 1 172 ? 54.298 7.965 -1.928 1.00 68.94 172 GLU C C 1
ATOM 8502 O O . GLU C 1 172 ? 53.344 7.181 -1.910 1.00 65.50 172 GLU C O 1
ATOM 8508 N N . GLY C 1 173 ? 54.604 8.716 -2.985 1.00 67.32 173 GLY C N 1
ATOM 8509 C CA . GLY C 1 173 ? 53.944 8.536 -4.276 1.00 62.80 173 GLY C CA 1
ATOM 8510 C C . GLY C 1 173 ? 52.668 9.343 -4.421 1.00 64.77 173 GLY C C 1
ATOM 8511 O O . GLY C 1 173 ? 52.047 9.346 -5.487 1.00 67.02 173 GLY C O 1
ATOM 8512 N N . THR C 1 174 ? 52.260 10.007 -3.339 1.00 60.13 174 THR C N 1
ATOM 8513 C CA . THR C 1 174 ? 51.114 10.912 -3.369 1.00 52.18 174 THR C CA 1
ATOM 8514 C C . THR C 1 174 ? 51.469 12.214 -2.673 1.00 52.22 174 THR C C 1
ATOM 8515 O O . THR C 1 174 ? 50.583 12.981 -2.313 1.00 54.36 174 THR C O 1
ATOM 8519 N N . ALA C 1 175 ? 52.762 12.461 -2.479 1.00 52.98 175 ALA C N 1
ATOM 8520 C CA . ALA C 1 175 ? 53.206 13.632 -1.726 1.00 52.37 175 ALA C CA 1
ATOM 8521 C C . ALA C 1 175 ? 52.679 14.937 -2.312 1.00 54.92 175 ALA C C 1
ATOM 8522 O O . ALA C 1 175 ? 52.296 15.833 -1.568 1.00 58.04 175 ALA C O 1
ATOM 8524 N N . MET C 1 176 ? 52.645 15.032 -3.642 1.00 55.82 176 MET C N 1
ATOM 8525 C CA . MET C 1 176 ? 52.180 16.249 -4.319 1.00 54.28 176 MET C CA 1
ATOM 8526 C C . MET C 1 176 ? 50.670 16.423 -4.201 1.00 49.71 176 MET C C 1
ATOM 8527 O O . MET C 1 176 ? 50.188 17.483 -3.790 1.00 48.35 176 MET C O 1
ATOM 8532 N N . LYS C 1 177 ? 49.941 15.363 -4.541 1.00 52.80 177 LYS C N 1
ATOM 8533 C CA . LYS C 1 177 ? 48.519 15.220 -4.207 1.00 59.37 177 LYS C CA 1
ATOM 8534 C C . LYS C 1 177 ? 48.226 15.634 -2.759 1.00 59.25 177 LYS C C 1
ATOM 8535 O O . LYS C 1 177 ? 47.334 16.455 -2.520 1.00 62.21 177 LYS C O 1
ATOM 8541 N N . ASP C 1 178 ? 48.995 15.086 -1.812 1.00 55.90 178 ASP C N 1
ATOM 8542 C CA . ASP C 1 178 ? 48.743 15.289 -0.381 1.00 55.16 178 ASP C CA 1
ATOM 8543 C C . ASP C 1 178 ? 49.075 16.702 0.066 1.00 48.15 178 ASP C C 1
ATOM 8544 O O . ASP C 1 178 ? 48.414 17.242 0.947 1.00 58.94 178 ASP C O 1
ATOM 8549 N N . LEU C 1 179 ? 50.114 17.290 -0.517 1.00 52.81 179 LEU C N 1
ATOM 8550 C CA . LEU C 1 179 ? 50.463 18.676 -0.201 1.00 52.93 179 LEU C CA 1
ATOM 8551 C C . LEU C 1 179 ? 49.463 19.680 -0.785 1.00 52.75 179 LEU C C 1
ATOM 8552 O O . LEU C 1 179 ? 49.124 20.679 -0.142 1.00 52.21 179 LEU C O 1
ATOM 8557 N N . ALA C 1 180 ? 48.978 19.398 -1.994 1.00 58.87 180 ALA C N 1
ATOM 8558 C CA . ALA C 1 180 ? 48.031 20.286 -2.677 1.00 59.05 180 ALA C CA 1
ATOM 8559 C C . ALA C 1 180 ? 46.604 20.171 -2.130 1.00 61.07 180 ALA C C 1
ATOM 8560 O O . ALA C 1 180 ? 45.915 21.183 -1.969 1.00 62.97 180 ALA C O 1
ATOM 8562 N N . ASN C 1 181 ? 46.166 18.943 -1.847 1.00 57.54 181 ASN C N 1
ATOM 8563 C CA . ASN C 1 181 ? 44.836 18.694 -1.271 1.00 50.88 181 ASN C CA 1
ATOM 8564 C C . ASN C 1 181 ? 44.916 17.874 0.033 1.00 48.30 181 ASN C C 1
ATOM 8565 O O . ASN C 1 181 ? 44.520 16.701 0.058 1.00 52.60 181 ASN C O 1
ATOM 8570 N N . PRO C 1 182 ? 45.429 18.486 1.118 1.00 49.51 182 PRO C N 1
ATOM 8571 C CA . PRO C 1 182 ? 45.567 17.745 2.382 1.00 49.98 182 PRO C CA 1
ATOM 8572 C C . PRO C 1 182 ? 44.231 17.616 3.118 1.00 52.10 182 PRO C C 1
ATOM 8573 O O . PRO C 1 182 ? 43.446 18.568 3.140 1.00 54.79 182 PRO C O 1
ATOM 8577 N N . ASP C 1 183 ? 43.979 16.451 3.715 1.00 49.05 183 ASP C N 1
ATOM 8578 C CA . ASP C 1 183 ? 42.849 16.279 4.640 1.00 45.74 183 ASP C CA 1
ATOM 8579 C C . ASP C 1 183 ? 42.778 17.451 5.626 1.00 42.62 183 ASP C C 1
ATOM 8580 O O . ASP C 1 183 ? 41.716 18.040 5.825 1.00 48.66 183 ASP C O 1
ATOM 8585 N N . ARG C 1 184 ? 43.927 17.786 6.218 1.00 40.49 184 ARG C N 1
ATOM 8586 C CA . ARG C 1 184 ? 44.065 18.895 7.146 1.00 39.07 184 ARG C CA 1
ATOM 8587 C C . ARG C 1 184 ? 45.506 19.399 7.174 1.00 44.51 184 ARG C C 1
ATOM 8588 O O . ARG C 1 184 ? 46.437 18.674 6.807 1.00 46.88 184 ARG C O 1
ATOM 8596 N N . VAL C 1 185 ? 45.661 20.664 7.565 1.00 48.11 185 VAL C N 1
ATOM 8597 C CA . VAL C 1 185 ? 46.936 21.235 7.987 1.00 46.87 185 VAL C CA 1
ATOM 8598 C C . VAL C 1 185 ? 46.850 21.496 9.490 1.00 49.63 185 VAL C C 1
ATOM 8599 O O . VAL C 1 185 ? 45.845 22.026 9.979 1.00 49.81 185 VAL C O 1
ATOM 8603 N N . LEU C 1 186 ? 47.899 21.099 10.212 1.00 51.39 186 LEU C N 1
ATOM 8604 C CA . LEU C 1 186 ? 47.907 21.130 11.677 1.00 48.45 186 LEU C CA 1
ATOM 8605 C C . LEU C 1 186 ? 49.096 21.956 12.149 1.00 38.93 186 LEU C C 1
ATOM 8606 O O . LEU C 1 186 ? 50.224 21.702 11.741 1.00 44.68 186 LEU C O 1
ATOM 8611 N N . ILE C 1 187 ? 48.836 22.948 13.001 1.00 44.07 187 ILE C N 1
ATOM 8612 C CA . ILE C 1 187 ? 49.879 23.842 13.510 1.00 42.02 187 ILE C CA 1
ATOM 8613 C C . ILE C 1 187 ? 49.676 24.102 15.012 1.00 45.77 187 ILE C C 1
ATOM 8614 O O . ILE C 1 187 ? 48.588 24.500 15.443 1.00 48.50 187 ILE C O 1
ATOM 8619 N N . GLY C 1 188 ? 50.722 23.881 15.807 1.00 42.95 188 GLY C N 1
ATOM 8620 C CA . GLY C 1 188 ? 50.682 24.252 17.224 1.00 37.56 188 GLY C CA 1
ATOM 8621 C C . GLY C 1 188 ? 51.767 25.238 17.612 1.00 42.48 188 GLY C C 1
ATOM 8622 O O . GLY C 1 188 ? 52.883 25.191 17.082 1.00 55.08 188 GLY C O 1
ATOM 8623 N N . GLY C 1 189 ? 51.446 26.127 18.551 1.00 46.64 189 GLY C N 1
ATOM 8624 C CA . GLY C 1 189 ? 52.454 26.994 19.165 1.00 47.07 189 GLY C CA 1
ATOM 8625 C C . GLY C 1 189 ? 52.081 27.402 20.578 1.00 48.23 189 GLY C C 1
ATOM 8626 O O . GLY C 1 189 ? 51.024 27.012 21.081 1.00 60.38 189 GLY C O 1
ATOM 8627 N N . GLU C 1 190 ? 52.959 28.177 21.212 1.00 55.76 190 GLU C N 1
ATOM 8628 C CA . GLU C 1 190 ? 52.786 28.667 22.589 1.00 61.46 190 GLU C CA 1
ATOM 8629 C C . GLU C 1 190 ? 51.483 29.447 22.776 1.00 64.69 190 GLU C C 1
ATOM 8630 O O . GLU C 1 190 ? 51.053 30.180 21.881 1.00 61.95 190 GLU C O 1
ATOM 8636 N N . SER C 1 191 ? 50.857 29.275 23.940 1.00 67.95 191 SER C N 1
ATOM 8637 C CA . SER C 1 191 ? 49.628 29.994 24.277 1.00 74.22 191 SER C CA 1
ATOM 8638 C C . SER C 1 191 ? 49.925 31.373 24.876 1.00 74.60 191 SER C C 1
ATOM 8639 O O . SER C 1 191 ? 49.827 31.578 26.090 1.00 74.85 191 SER C O 1
ATOM 8642 N N . SER C 1 192 ? 50.280 32.309 23.998 1.00 76.02 192 SER C N 1
ATOM 8643 C CA . SER C 1 192 ? 50.854 33.603 24.375 1.00 73.75 192 SER C CA 1
ATOM 8644 C C . SER C 1 192 ? 50.731 34.545 23.174 1.00 76.27 192 SER C C 1
ATOM 8645 O O . SER C 1 192 ? 50.708 34.074 22.034 1.00 76.99 192 SER C O 1
ATOM 8648 N N . PRO C 1 193 ? 50.653 35.872 23.418 1.00 76.08 193 PRO C N 1
ATOM 8649 C CA . PRO C 1 193 ? 50.565 36.850 22.322 1.00 71.28 193 PRO C CA 1
ATOM 8650 C C . PRO C 1 193 ? 51.639 36.657 21.241 1.00 71.84 193 PRO C C 1
ATOM 8651 O O . PRO C 1 193 ? 51.322 36.642 20.046 1.00 72.19 193 PRO C O 1
ATOM 8655 N N . GLU C 1 194 ? 52.888 36.492 21.672 1.00 69.56 194 GLU C N 1
ATOM 8656 C CA . GLU C 1 194 ? 54.005 36.184 20.779 1.00 70.59 194 GLU C CA 1
ATOM 8657 C C . GLU C 1 194 ? 53.829 34.833 20.066 1.00 72.57 194 GLU C C 1
ATOM 8658 O O . GLU C 1 194 ? 54.177 34.691 18.887 1.00 73.88 194 GLU C O 1
ATOM 8664 N N . GLY C 1 195 ? 53.285 33.852 20.788 1.00 72.04 195 GLY C N 1
ATOM 8665 C CA . GLY C 1 195 ? 53.034 32.515 20.243 1.00 64.68 195 GLY C CA 1
ATOM 8666 C C . GLY C 1 195 ? 51.893 32.453 19.236 1.00 60.40 195 GLY C C 1
ATOM 8667 O O . GLY C 1 195 ? 52.012 31.788 18.200 1.00 60.32 195 GLY C O 1
ATOM 8668 N N . LEU C 1 196 ? 50.794 33.146 19.536 1.00 55.62 196 LEU C N 1
ATOM 8669 C CA . LEU C 1 196 ? 49.624 33.195 18.645 1.00 61.61 196 LEU C CA 1
ATOM 8670 C C . LEU C 1 196 ? 49.881 33.993 17.356 1.00 64.48 196 LEU C C 1
ATOM 8671 O O . LEU C 1 196 ? 49.277 33.720 16.312 1.00 67.89 196 LEU C O 1
ATOM 8676 N N . GLN C 1 197 ? 50.772 34.979 17.456 1.00 66.11 197 GLN C N 1
ATOM 8677 C CA . GLN C 1 197 ? 51.322 35.705 16.309 1.00 63.99 197 GLN C CA 1
ATOM 8678 C C . GLN C 1 197 ? 51.940 34.766 15.276 1.00 61.74 197 GLN C C 1
ATOM 8679 O O . GLN C 1 197 ? 51.597 34.822 14.091 1.00 63.53 197 GLN C O 1
ATOM 8685 N N . ALA C 1 198 ? 52.848 33.909 15.737 1.00 61.00 198 ALA C N 1
ATOM 8686 C CA . ALA C 1 198 ? 53.681 33.099 14.849 1.00 55.67 198 ALA C CA 1
ATOM 8687 C C . ALA C 1 198 ? 52.882 31.965 14.203 1.00 59.94 198 ALA C C 1
ATOM 8688 O O . ALA C 1 198 ? 53.190 31.532 13.085 1.00 62.85 198 ALA C O 1
ATOM 8690 N N . VAL C 1 199 ? 51.856 31.498 14.914 1.00 58.02 199 VAL C N 1
ATOM 8691 C CA . VAL C 1 199 ? 50.847 30.600 14.354 1.00 59.12 199 VAL C CA 1
ATOM 8692 C C . VAL C 1 199 ? 50.097 31.236 13.167 1.00 64.01 199 VAL C C 1
ATOM 8693 O O . VAL C 1 199 ? 50.010 30.633 12.090 1.00 61.23 199 VAL C O 1
ATOM 8697 N N . ALA C 1 200 ? 49.577 32.451 13.373 1.00 62.50 200 ALA C N 1
ATOM 8698 C CA . ALA C 1 200 ? 48.930 33.239 12.308 1.00 60.92 200 ALA C CA 1
ATOM 8699 C C . ALA C 1 200 ? 49.806 33.464 11.068 1.00 53.49 200 ALA C C 1
ATOM 8700 O O . ALA C 1 200 ? 49.324 33.336 9.941 1.00 65.36 200 ALA C O 1
ATOM 8702 N N . GLU C 1 201 ? 51.085 33.779 11.275 1.00 55.40 201 GLU C N 1
ATOM 8703 C CA . GLU C 1 201 ? 52.026 33.971 10.160 1.00 55.77 201 GLU C CA 1
ATOM 8704 C C . GLU C 1 201 ? 52.279 32.710 9.327 1.00 61.54 201 GLU C C 1
ATOM 8705 O O . GLU C 1 201 ? 52.531 32.800 8.118 1.00 59.54 201 GLU C O 1
ATOM 8711 N N . LEU C 1 202 ? 52.208 31.540 9.968 1.00 58.81 202 LEU C N 1
ATOM 8712 C CA . LEU C 1 202 ? 52.318 30.266 9.253 1.00 53.93 202 LEU C CA 1
ATOM 8713 C C . LEU C 1 202 ? 50.979 29.831 8.638 1.00 49.61 202 LEU C C 1
ATOM 8714 O O . LEU C 1 202 ? 50.949 29.263 7.537 1.00 52.56 202 LEU C O 1
ATOM 8719 N N . VAL C 1 203 ? 49.878 30.108 9.339 1.00 48.72 203 VAL C N 1
ATOM 8720 C CA . VAL C 1 203 ? 48.534 29.975 8.761 1.00 57.53 203 VAL C CA 1
ATOM 8721 C C . VAL C 1 203 ? 48.454 30.725 7.428 1.00 60.49 203 VAL C C 1
ATOM 8722 O O . VAL C 1 203 ? 48.082 30.141 6.404 1.00 57.54 203 VAL C O 1
ATOM 8726 N N . ARG C 1 204 ? 48.845 32.003 7.454 1.00 64.83 204 ARG C N 1
ATOM 8727 C CA . ARG C 1 204 ? 48.896 32.852 6.260 1.00 65.45 204 ARG C CA 1
ATOM 8728 C C . ARG C 1 204 ? 49.475 32.124 5.046 1.00 60.24 204 ARG C C 1
ATOM 8729 O O . ARG C 1 204 ? 48.850 32.095 3.988 1.00 62.45 204 ARG C O 1
ATOM 8737 N N . ILE C 1 205 ? 50.650 31.521 5.221 1.00 59.89 205 ILE C N 1
ATOM 8738 C CA . ILE C 1 205 ? 51.318 30.788 4.152 1.00 51.87 205 ILE C CA 1
ATOM 8739 C C . ILE C 1 205 ? 50.420 29.694 3.571 1.00 57.63 205 ILE C C 1
ATOM 8740 O O . ILE C 1 205 ? 50.275 29.596 2.356 1.00 59.97 205 ILE C O 1
ATOM 8745 N N . TYR C 1 206 ? 49.791 28.901 4.435 1.00 53.43 206 TYR C N 1
ATOM 8746 C CA . TYR C 1 206 ? 48.963 27.781 3.971 1.00 56.21 206 TYR C CA 1
ATOM 8747 C C . TYR C 1 206 ? 47.639 28.223 3.343 1.00 52.03 206 TYR C C 1
ATOM 8748 O O . TYR C 1 206 ? 47.160 27.610 2.382 1.00 49.74 206 TYR C O 1
ATOM 8757 N N . GLU C 1 207 ? 47.067 29.295 3.885 1.00 53.24 207 GLU C N 1
ATOM 8758 C CA . GLU C 1 207 ? 45.862 29.932 3.331 1.00 61.51 207 GLU C CA 1
ATOM 8759 C C . GLU C 1 207 ? 45.950 30.288 1.843 1.00 59.88 207 GLU C C 1
ATOM 8760 O O . GLU C 1 207 ? 44.920 30.415 1.174 1.00 59.75 207 GLU C O 1
ATOM 8766 N N . ASN C 1 208 ? 47.175 30.437 1.339 1.00 57.98 208 ASN C N 1
ATOM 8767 C CA . ASN C 1 208 ? 47.426 30.660 -0.084 1.00 59.31 208 ASN C CA 1
ATOM 8768 C C . ASN C 1 208 ? 46.912 29.555 -1.006 1.00 62.48 208 ASN C C 1
ATOM 8769 O O . ASN C 1 208 ? 46.643 29.817 -2.184 1.00 62.94 208 ASN C O 1
ATOM 8774 N N . TRP C 1 209 ? 46.763 28.335 -0.476 1.00 56.15 209 TRP C N 1
ATOM 8775 C CA . TRP C 1 209 ? 46.151 27.243 -1.237 1.00 51.65 209 TRP C CA 1
ATOM 8776 C C . TRP C 1 209 ? 45.248 26.269 -0.474 1.00 53.78 209 TRP C C 1
ATOM 8777 O O . TRP C 1 209 ? 44.658 25.371 -1.079 1.00 57.53 209 TRP C O 1
ATOM 8788 N N . VAL C 1 210 ? 45.132 26.440 0.841 1.00 51.14 210 VAL C N 1
ATOM 8789 C CA . VAL C 1 210 ? 44.323 25.525 1.659 1.00 51.50 210 VAL C CA 1
ATOM 8790 C C . VAL C 1 210 ? 43.171 26.280 2.341 1.00 53.38 210 VAL C C 1
ATOM 8791 O O . VAL C 1 210 ? 43.405 27.318 2.972 1.00 55.53 210 VAL C O 1
ATOM 8795 N N . PRO C 1 211 ? 41.925 25.768 2.201 1.00 53.67 211 PRO C N 1
ATOM 8796 C CA . PRO C 1 211 ? 40.743 26.293 2.888 1.00 53.34 211 PRO C CA 1
ATOM 8797 C C . PRO C 1 211 ? 40.961 26.475 4.389 1.00 62.96 211 PRO C C 1
ATOM 8798 O O . PRO C 1 211 ? 41.410 25.542 5.062 1.00 61.66 211 PRO C O 1
ATOM 8802 N N . ARG C 1 212 ? 40.637 27.663 4.900 1.00 57.46 212 ARG C N 1
ATOM 8803 C CA . ARG C 1 212 ? 40.788 27.995 6.322 1.00 57.07 212 ARG C CA 1
ATOM 8804 C C . ARG C 1 212 ? 40.103 26.992 7.263 1.00 63.13 212 ARG C C 1
ATOM 8805 O O . ARG C 1 212 ? 40.562 26.766 8.384 1.00 67.62 212 ARG C O 1
ATOM 8813 N N . ASN C 1 213 ? 39.015 26.388 6.789 1.00 64.17 213 ASN C N 1
ATOM 8814 C CA . ASN C 1 213 ? 38.313 25.322 7.506 1.00 64.13 213 ASN C CA 1
ATOM 8815 C C . ASN C 1 213 ? 39.120 24.028 7.688 1.00 65.10 213 ASN C C 1
ATOM 8816 O O . ASN C 1 213 ? 38.868 23.268 8.624 1.00 67.97 213 ASN C O 1
ATOM 8821 N N . ARG C 1 214 ? 40.075 23.779 6.793 1.00 61.10 214 ARG C N 1
ATOM 8822 C CA . ARG C 1 214 ? 40.937 22.595 6.880 1.00 57.11 214 ARG C CA 1
ATOM 8823 C C . ARG C 1 214 ? 42.253 22.868 7.603 1.00 53.97 214 ARG C C 1
ATOM 8824 O O . ARG C 1 214 ? 43.094 21.978 7.712 1.00 54.49 214 ARG C O 1
ATOM 8832 N N . ILE C 1 215 ? 42.429 24.098 8.086 1.00 55.85 215 ILE C N 1
ATOM 8833 C CA . ILE C 1 215 ? 43.616 24.486 8.853 1.00 46.97 215 ILE C CA 1
ATOM 8834 C C . ILE C 1 215 ? 43.269 24.509 10.338 1.00 59.15 215 ILE C C 1
ATOM 8835 O O . ILE C 1 215 ? 42.516 25.376 10.810 1.00 49.08 215 ILE C O 1
ATOM 8840 N N . ILE C 1 216 ? 43.818 23.541 11.065 1.00 56.85 216 ILE C N 1
ATOM 8841 C CA . ILE C 1 216 ? 43.544 23.388 12.486 1.00 53.82 216 ILE C CA 1
ATOM 8842 C C . ILE C 1 216 ? 44.737 23.925 13.261 1.00 49.26 216 ILE C C 1
ATOM 8843 O O . ILE C 1 216 ? 45.882 23.550 12.989 1.00 55.89 216 ILE C O 1
ATOM 8848 N N . THR C 1 217 ? 44.461 24.806 14.219 1.00 50.68 217 THR C N 1
ATOM 8849 C CA . THR C 1 217 ? 45.487 25.322 15.118 1.00 51.96 217 THR C CA 1
ATOM 8850 C C . THR C 1 217 ? 45.264 24.902 16.576 1.00 53.78 217 THR C C 1
ATOM 8851 O O . THR C 1 217 ? 44.133 24.911 17.076 1.00 43.89 217 THR C O 1
ATOM 8855 N N . THR C 1 218 ? 46.361 24.530 17.240 1.00 59.39 218 THR C N 1
ATOM 8856 C CA . THR C 1 218 ? 46.339 23.917 18.578 1.00 53.68 218 THR C CA 1
ATOM 8857 C C . THR C 1 218 ? 47.506 24.496 19.406 1.00 55.10 218 THR C C 1
ATOM 8858 O O . THR C 1 218 ? 48.285 25.298 18.893 1.00 56.05 218 THR C O 1
ATOM 8862 N N . ASN C 1 219 ? 47.641 24.103 20.675 1.00 52.18 219 ASN C N 1
ATOM 8863 C CA . ASN C 1 219 ? 48.940 24.257 21.346 1.00 46.44 219 ASN C CA 1
ATOM 8864 C C . ASN C 1 219 ? 50.009 23.299 20.811 1.00 45.08 219 ASN C C 1
ATOM 8865 O O . ASN C 1 219 ? 49.687 22.359 20.083 1.00 44.10 219 ASN C O 1
ATOM 8870 N N . THR C 1 220 ? 51.272 23.548 21.150 1.00 48.13 220 THR C N 1
ATOM 8871 C CA . THR C 1 220 ? 52.401 22.816 20.552 1.00 52.81 220 THR C CA 1
ATOM 8872 C C . THR C 1 220 ? 52.373 21.315 20.868 1.00 48.07 220 THR C C 1
ATOM 8873 O O . THR C 1 220 ? 52.762 20.492 20.039 1.00 50.37 220 THR C O 1
ATOM 8877 N N . TRP C 1 221 ? 51.905 20.973 22.066 1.00 49.77 221 TRP C N 1
ATOM 8878 C CA . TRP C 1 221 ? 51.947 19.592 22.556 1.00 46.58 221 TRP C CA 1
ATOM 8879 C C . TRP C 1 221 ? 50.791 18.794 21.974 1.00 42.55 221 TRP C C 1
ATOM 8880 O O . TRP C 1 221 ? 50.965 17.645 21.568 1.00 44.71 221 TRP C O 1
ATOM 8891 N N . SER C 1 222 ? 49.615 19.419 21.926 1.00 47.32 222 SER C N 1
ATOM 8892 C CA . SER C 1 222 ? 48.480 18.863 21.196 1.00 51.11 222 SER C CA 1
ATOM 8893 C C . SER C 1 222 ? 48.840 18.496 19.767 1.00 50.52 222 SER C C 1
ATOM 8894 O O . SER C 1 222 ? 48.413 17.455 19.280 1.00 52.99 222 SER C O 1
ATOM 8897 N N . SER C 1 223 ? 49.630 19.341 19.107 1.00 42.72 223 SER C N 1
ATOM 8898 C CA . SER C 1 223 ? 49.989 19.082 17.728 1.00 38.81 223 SER C CA 1
ATOM 8899 C C . SER C 1 223 ? 51.040 17.987 17.592 1.00 38.81 223 SER C C 1
ATOM 8900 O O . SER C 1 223 ? 50.924 17.126 16.712 1.00 36.77 223 SER C O 1
ATOM 8903 N N . GLU C 1 224 ? 52.065 18.028 18.447 1.00 40.80 224 GLU C N 1
ATOM 8904 C CA . GLU C 1 224 ? 53.111 16.991 18.475 1.00 43.56 224 GLU C CA 1
ATOM 8905 C C . GLU C 1 224 ? 52.475 15.635 18.763 1.00 33.04 224 GLU C C 1
ATOM 8906 O O . GLU C 1 224 ? 52.739 14.662 18.061 1.00 35.24 224 GLU C O 1
ATOM 8912 N N . LEU C 1 225 ? 51.623 15.602 19.778 1.00 36.30 225 LEU C N 1
ATOM 8913 C CA . LEU C 1 225 ? 50.947 14.364 20.181 1.00 34.62 225 LEU C CA 1
ATOM 8914 C C . LEU C 1 225 ? 49.991 13.857 19.105 1.00 39.89 225 LEU C C 1
ATOM 8915 O O . LEU C 1 225 ? 49.975 12.664 18.824 1.00 39.54 225 LEU C O 1
ATOM 8920 N N . SER C 1 226 ? 49.226 14.765 18.490 1.00 34.37 226 SER C N 1
ATOM 8921 C CA . SER C 1 226 ? 48.337 14.422 17.373 1.00 39.17 226 SER C CA 1
ATOM 8922 C C . SER C 1 226 ? 48.977 13.615 16.251 1.00 31.18 226 SER C C 1
ATOM 8923 O O . SER C 1 226 ? 48.352 12.702 15.737 1.00 38.99 226 SER C O 1
ATOM 8926 N N . LYS C 1 227 ? 50.202 13.964 15.855 1.00 33.93 227 LYS C N 1
ATOM 8927 C CA . LYS C 1 227 ? 50.885 13.243 14.761 1.00 32.24 227 LYS C CA 1
ATOM 8928 C C . LYS C 1 227 ? 51.106 11.758 15.099 1.00 34.87 227 LYS C C 1
ATOM 8929 O O . LYS C 1 227 ? 50.898 10.883 14.247 1.00 33.58 227 LYS C O 1
ATOM 8935 N N . LEU C 1 228 ? 51.561 11.494 16.323 1.00 38.61 228 LEU C N 1
ATOM 8936 C CA . LEU C 1 228 ? 51.887 10.119 16.759 1.00 34.84 228 LEU C CA 1
ATOM 8937 C C . LEU C 1 228 ? 50.612 9.316 16.960 1.00 36.50 228 LEU C C 1
ATOM 8938 O O . LEU C 1 228 ? 50.535 8.156 16.557 1.00 40.50 228 LEU C O 1
ATOM 8943 N N . VAL C 1 229 ? 49.621 9.945 17.593 1.00 38.25 229 VAL C N 1
ATOM 8944 C CA . VAL C 1 229 ? 48.321 9.319 17.827 1.00 39.10 229 VAL C CA 1
ATOM 8945 C C . VAL C 1 229 ? 47.594 8.983 16.532 1.00 38.18 229 VAL C C 1
ATOM 8946 O O . VAL C 1 229 ? 46.939 7.950 16.451 1.00 33.35 229 VAL C O 1
ATOM 8950 N N . ALA C 1 230 ? 47.730 9.835 15.512 1.00 42.27 230 ALA C N 1
ATOM 8951 C CA . ALA C 1 230 ? 47.061 9.593 14.238 1.00 39.58 230 ALA C CA 1
ATOM 8952 C C . ALA C 1 230 ? 47.601 8.335 13.588 1.00 34.22 230 ALA C C 1
ATOM 8953 O O . ALA C 1 230 ? 46.820 7.506 13.128 1.00 35.98 230 ALA C O 1
ATOM 8955 N N . ASN C 1 231 ? 48.928 8.192 13.560 1.00 33.90 231 ASN C N 1
ATOM 8956 C CA . ASN C 1 231 ? 49.565 6.969 13.051 1.00 32.92 231 ASN C CA 1
ATOM 8957 C C . ASN C 1 231 ? 49.275 5.763 13.951 1.00 31.42 231 ASN C C 1
ATOM 8958 O O . ASN C 1 231 ? 49.172 4.646 13.462 1.00 34.97 231 ASN C O 1
ATOM 8963 N N . ALA C 1 232 ? 49.117 6.009 15.251 1.00 33.46 232 ALA C N 1
ATOM 8964 C CA . ALA C 1 232 ? 48.693 4.963 16.211 1.00 30.76 232 ALA C CA 1
ATOM 8965 C C . ALA C 1 232 ? 47.273 4.438 15.960 1.00 35.33 232 ALA C C 1
ATOM 8966 O O . ALA C 1 232 ? 47.047 3.226 15.995 1.00 31.65 232 ALA C O 1
ATOM 8968 N N . PHE C 1 233 ? 46.330 5.342 15.675 1.00 35.34 233 PHE C N 1
ATOM 8969 C CA . PHE C 1 233 ? 44.965 4.956 15.306 1.00 37.28 233 PHE C CA 1
ATOM 8970 C C . PHE C 1 233 ? 44.926 4.143 14.023 1.00 29.65 233 PHE C C 1
ATOM 8971 O O . PHE C 1 233 ? 44.149 3.206 13.905 1.00 32.27 233 PHE C O 1
ATOM 8979 N N . LEU C 1 234 ? 45.761 4.510 13.058 1.00 29.37 234 LEU C N 1
ATOM 8980 C CA . LEU C 1 234 ? 45.848 3.779 11.804 1.00 29.34 234 LEU C CA 1
ATOM 8981 C C . LEU C 1 234 ? 46.395 2.362 11.947 1.00 25.84 234 LEU C C 1
ATOM 8982 O O . LEU C 1 234 ? 45.824 1.407 11.413 1.00 30.27 234 LEU C O 1
ATOM 8987 N N . ALA C 1 235 ? 47.515 2.244 12.653 1.00 27.82 235 ALA C N 1
ATOM 8988 C CA . ALA C 1 235 ? 48.153 0.959 12.930 1.00 28.45 235 ALA C CA 1
ATOM 8989 C C . ALA C 1 235 ? 47.179 0.047 13.700 1.00 20.16 235 ALA C C 1
ATOM 8990 O O . ALA C 1 235 ? 47.117 -1.150 13.448 1.00 34.87 235 ALA C O 1
ATOM 8992 N N . GLN C 1 236 ? 46.444 0.642 14.642 1.00 31.95 236 GLN C N 1
ATOM 8993 C CA . GLN C 1 236 ? 45.461 -0.062 15.470 1.00 31.46 236 GLN C CA 1
ATOM 8994 C C . GLN C 1 236 ? 44.333 -0.672 14.651 1.00 31.22 236 GLN C C 1
ATOM 8995 O O . GLN C 1 236 ? 43.918 -1.797 14.923 1.00 27.74 236 GLN C O 1
ATOM 9001 N N . ARG C 1 237 ? 43.846 0.049 13.633 1.00 27.71 237 ARG C N 1
ATOM 9002 C CA . ARG C 1 237 ? 42.839 -0.516 12.758 1.00 23.12 237 ARG C CA 1
ATOM 9003 C C . ARG C 1 237 ? 43.383 -1.791 12.142 1.00 30.24 237 ARG C C 1
ATOM 9004 O O . ARG C 1 237 ? 42.665 -2.790 12.079 1.00 27.91 237 ARG C O 1
ATOM 9012 N N . ILE C 1 238 ? 44.645 -1.766 11.704 1.00 27.42 238 ILE C N 1
ATOM 9013 C CA A ILE C 1 238 ? 45.236 -2.923 11.022 0.50 27.31 238 ILE C CA 1
ATOM 9014 C CA B ILE C 1 238 ? 45.254 -2.920 11.028 0.50 28.23 238 ILE C CA 1
ATOM 9015 C C . ILE C 1 238 ? 45.430 -4.105 11.991 1.00 21.42 238 ILE C C 1
ATOM 9016 O O . ILE C 1 238 ? 45.071 -5.260 11.669 1.00 27.90 238 ILE C O 1
ATOM 9025 N N . SER C 1 239 ? 45.994 -3.816 13.159 1.00 23.95 239 SER C N 1
ATOM 9026 C CA . SER C 1 239 ? 46.189 -4.844 14.185 1.00 28.21 239 SER C CA 1
ATOM 9027 C C . SER C 1 239 ? 44.837 -5.383 14.649 1.00 25.02 239 SER C C 1
ATOM 9028 O O . SER C 1 239 ? 44.694 -6.584 14.865 1.00 30.34 239 SER C O 1
ATOM 9031 N N . SER C 1 240 ? 43.835 -4.503 14.759 1.00 25.65 240 SER C N 1
ATOM 9032 C CA . SER C 1 240 ? 42.477 -4.946 15.079 1.00 25.06 240 SER C CA 1
ATOM 9033 C C . SER C 1 240 ? 41.937 -5.955 14.077 1.00 28.75 240 SER C C 1
ATOM 9034 O O . SER C 1 240 ? 41.477 -7.009 14.477 1.00 27.80 240 SER C O 1
ATOM 9037 N N . ILE C 1 241 ? 42.026 -5.650 12.778 1.00 24.12 241 ILE C N 1
ATOM 9038 C CA . ILE C 1 241 ? 41.480 -6.543 11.755 1.00 25.04 241 ILE C CA 1
ATOM 9039 C C . ILE C 1 241 ? 42.334 -7.824 11.654 1.00 26.38 241 ILE C C 1
ATOM 9040 O O . ILE C 1 241 ? 41.806 -8.925 11.441 1.00 24.55 241 ILE C O 1
ATOM 9045 N N . ASN C 1 242 ? 43.640 -7.678 11.897 1.00 22.62 242 ASN C N 1
ATOM 9046 C CA . ASN C 1 242 ? 44.555 -8.822 11.863 1.00 26.14 242 ASN C CA 1
ATOM 9047 C C . ASN C 1 242 ? 44.260 -9.779 13.013 1.00 23.99 242 ASN C C 1
ATOM 9048 O O . ASN C 1 242 ? 44.306 -11.008 12.841 1.00 25.96 242 ASN C O 1
ATOM 9053 N N . SER C 1 243 ? 43.985 -9.201 14.180 1.00 23.35 243 SER C N 1
ATOM 9054 C CA . SER C 1 243 ? 43.538 -9.985 15.346 1.00 30.46 243 SER C CA 1
ATOM 9055 C C . SER C 1 243 ? 42.295 -10.822 14.999 1.00 28.59 243 SER C C 1
ATOM 9056 O O . SER C 1 243 ? 42.216 -12.017 15.305 1.00 27.23 243 SER C O 1
ATOM 9059 N N . ILE C 1 244 ? 41.352 -10.210 14.286 1.00 21.60 244 ILE C N 1
ATOM 9060 C CA . ILE C 1 244 ? 40.144 -10.877 13.875 1.00 23.41 244 ILE C CA 1
ATOM 9061 C C . ILE C 1 244 ? 40.367 -11.932 12.779 1.00 23.38 244 ILE C C 1
ATOM 9062 O O . ILE C 1 244 ? 39.648 -12.945 12.741 1.00 25.96 244 ILE C O 1
ATOM 9067 N N . SER C 1 245 ? 41.394 -11.738 11.943 1.00 22.73 245 SER C N 1
ATOM 9068 C CA . SER C 1 245 ? 41.764 -12.767 10.950 1.00 26.12 245 SER C CA 1
ATOM 9069 C C . SER C 1 245 ? 41.997 -14.141 11.581 1.00 25.82 245 SER C C 1
ATOM 9070 O O . SER C 1 245 ? 41.574 -15.171 11.043 1.00 25.13 245 SER C O 1
ATOM 9073 N N . ALA C 1 246 ? 42.665 -14.158 12.725 1.00 25.94 246 ALA C N 1
ATOM 9074 C CA . ALA C 1 246 ? 42.871 -15.419 13.431 1.00 29.31 246 ALA C CA 1
ATOM 9075 C C . ALA C 1 246 ? 41.573 -16.011 14.001 1.00 23.79 246 ALA C C 1
ATOM 9076 O O . ALA C 1 246 ? 41.406 -17.236 14.001 1.00 26.43 246 ALA C O 1
ATOM 9078 N N . VAL C 1 247 ? 40.648 -15.158 14.454 1.00 24.65 247 VAL C N 1
ATOM 9079 C CA . VAL C 1 247 ? 39.309 -15.620 14.865 1.00 25.15 247 VAL C CA 1
ATOM 9080 C C . VAL C 1 247 ? 38.600 -16.292 13.685 1.00 25.16 247 VAL C C 1
ATOM 9081 O O . VAL C 1 247 ? 37.989 -17.360 13.829 1.00 22.99 247 VAL C O 1
ATOM 9085 N N . CYS C 1 248 ? 38.705 -15.671 12.508 1.00 23.26 248 CYS C N 1
ATOM 9086 C CA . CYS C 1 248 ? 38.104 -16.202 11.304 1.00 24.89 248 CYS C CA 1
ATOM 9087 C C . CYS C 1 248 ? 38.649 -17.578 11.005 1.00 26.66 248 CYS C C 1
ATOM 9088 O O . CYS C 1 248 ? 37.880 -18.504 10.728 1.00 26.05 248 CYS C O 1
ATOM 9091 N N . GLU C 1 249 ? 39.976 -17.714 11.075 1.00 26.27 249 GLU C N 1
ATOM 9092 C CA . GLU C 1 249 ? 40.618 -19.015 10.772 1.00 28.95 249 GLU C CA 1
ATOM 9093 C C . GLU C 1 249 ? 40.115 -20.106 11.709 1.00 29.62 249 GLU C C 1
ATOM 9094 O O . GLU C 1 249 ? 39.913 -21.256 11.294 1.00 31.59 249 GLU C O 1
ATOM 9100 N N . ALA C 1 250 ? 39.908 -19.733 12.969 1.00 32.32 250 ALA C N 1
ATOM 9101 C CA . ALA C 1 250 ? 39.490 -20.668 14.000 1.00 35.54 250 ALA C CA 1
ATOM 9102 C C . ALA C 1 250 ? 37.997 -21.023 13.954 1.00 37.90 250 ALA C C 1
ATOM 9103 O O . ALA C 1 250 ? 37.613 -22.094 14.424 1.00 33.21 250 ALA C O 1
ATOM 9105 N N . THR C 1 251 ? 37.161 -20.141 13.387 1.00 33.26 251 THR C N 1
ATOM 9106 C CA . THR C 1 251 ? 35.702 -20.346 13.390 1.00 28.91 251 THR C CA 1
ATOM 9107 C C . THR C 1 251 ? 35.109 -20.800 12.054 1.00 32.04 251 THR C C 1
ATOM 9108 O O . THR C 1 251 ? 34.071 -21.463 12.022 1.00 39.71 251 THR C O 1
ATOM 9112 N N . GLY C 1 252 ? 35.755 -20.445 10.952 1.00 29.44 252 GLY C N 1
ATOM 9113 C CA . GLY C 1 252 ? 35.144 -20.646 9.645 1.00 29.99 252 GLY C CA 1
ATOM 9114 C C . GLY C 1 252 ? 34.463 -19.392 9.108 1.00 30.71 252 GLY C C 1
ATOM 9115 O O . GLY C 1 252 ? 33.883 -19.425 8.034 1.00 29.44 252 GLY C O 1
ATOM 9116 N N . ALA C 1 253 ? 34.535 -18.285 9.850 1.00 28.89 253 ALA C N 1
ATOM 9117 C CA . ALA C 1 253 ? 34.251 -16.963 9.286 1.00 25.78 253 ALA C CA 1
ATOM 9118 C C . ALA C 1 253 ? 35.374 -16.569 8.301 1.00 32.24 253 ALA C C 1
ATOM 9119 O O . ALA C 1 253 ? 36.434 -17.184 8.292 1.00 27.18 253 ALA C O 1
ATOM 9121 N N . GLU C 1 254 ? 35.139 -15.557 7.462 1.00 30.95 254 GLU C N 1
ATOM 9122 C CA . GLU C 1 254 ? 36.143 -15.118 6.476 1.00 27.25 254 GLU C CA 1
ATOM 9123 C C . GLU C 1 254 ? 36.427 -13.669 6.721 1.00 29.48 254 GLU C C 1
ATOM 9124 O O . GLU C 1 254 ? 35.498 -12.864 6.804 1.00 31.38 254 GLU C O 1
ATOM 9130 N N . ILE C 1 255 ? 37.701 -13.320 6.844 1.00 29.60 255 ILE C N 1
ATOM 9131 C CA . ILE C 1 255 ? 38.065 -11.954 7.190 1.00 28.78 255 ILE C CA 1
ATOM 9132 C C . ILE C 1 255 ? 37.612 -10.918 6.137 1.00 27.13 255 ILE C C 1
ATOM 9133 O O . ILE C 1 255 ? 37.253 -9.801 6.498 1.00 30.22 255 ILE C O 1
ATOM 9138 N N . SER C 1 256 ? 37.636 -11.293 4.852 1.00 30.84 256 SER C N 1
ATOM 9139 C CA A SER C 1 256 ? 37.168 -10.405 3.786 0.50 33.88 256 SER C CA 1
ATOM 9140 C CA B SER C 1 256 ? 37.172 -10.396 3.795 0.50 34.69 256 SER C CA 1
ATOM 9141 C C . SER C 1 256 ? 35.689 -10.061 3.985 1.00 32.86 256 SER C C 1
ATOM 9142 O O . SER C 1 256 ? 35.275 -8.940 3.757 1.00 31.59 256 SER C O 1
ATOM 9147 N N . GLU C 1 257 ? 34.907 -11.040 4.438 1.00 26.88 257 GLU C N 1
ATOM 9148 C CA . GLU C 1 257 ? 33.488 -10.867 4.634 1.00 29.77 257 GLU C CA 1
ATOM 9149 C C . GLU C 1 257 ? 33.251 -9.976 5.835 1.00 32.99 257 GLU C C 1
ATOM 9150 O O . GLU C 1 257 ? 32.410 -9.082 5.782 1.00 28.77 257 GLU C O 1
ATOM 9156 N N . VAL C 1 258 ? 34.029 -10.198 6.900 1.00 29.73 258 VAL C N 1
ATOM 9157 C CA . VAL C 1 258 ? 33.946 -9.376 8.114 1.00 27.14 258 VAL C CA 1
ATOM 9158 C C . VAL C 1 258 ? 34.352 -7.918 7.900 1.00 31.61 258 VAL C C 1
ATOM 9159 O O . VAL C 1 258 ? 33.641 -7.023 8.316 1.00 26.34 258 VAL C O 1
ATOM 9163 N N . ALA C 1 259 ? 35.476 -7.675 7.230 1.00 23.07 259 ALA C N 1
ATOM 9164 C CA . ALA C 1 259 ? 35.958 -6.312 7.007 1.00 30.51 259 ALA C CA 1
ATOM 9165 C C . ALA C 1 259 ? 34.950 -5.537 6.164 1.00 25.56 259 ALA C C 1
ATOM 9166 O O . ALA C 1 259 ? 34.677 -4.362 6.447 1.00 32.48 259 ALA C O 1
ATOM 9168 N N . HIS C 1 260 ? 34.402 -6.216 5.157 1.00 33.37 260 HIS C N 1
ATOM 9169 C CA . HIS C 1 260 ? 33.324 -5.690 4.302 1.00 39.77 260 HIS C CA 1
ATOM 9170 C C . HIS C 1 260 ? 32.109 -5.244 5.112 1.00 33.88 260 HIS C C 1
ATOM 9171 O O . HIS C 1 260 ? 31.710 -4.085 5.035 1.00 37.75 260 HIS C O 1
ATOM 9178 N N . ALA C 1 261 ? 31.538 -6.159 5.896 1.00 31.16 261 ALA C N 1
ATOM 9179 C CA . ALA C 1 261 ? 30.388 -5.854 6.757 1.00 23.67 261 ALA C CA 1
ATOM 9180 C C . ALA C 1 261 ? 30.678 -4.740 7.767 1.00 30.61 261 ALA C C 1
ATOM 9181 O O . ALA C 1 261 ? 29.873 -3.788 7.942 1.00 33.89 261 ALA C O 1
ATOM 9183 N N . VAL C 1 262 ? 31.839 -4.824 8.414 1.00 31.90 262 VAL C N 1
ATOM 9184 C CA . VAL C 1 262 ? 32.221 -3.836 9.424 1.00 28.62 262 VAL C CA 1
ATOM 9185 C C . VAL C 1 262 ? 32.464 -2.439 8.857 1.00 30.20 262 VAL C C 1
ATOM 9186 O O . VAL C 1 262 ? 32.031 -1.440 9.452 1.00 32.28 262 VAL C O 1
ATOM 9190 N N . GLY C 1 263 ? 33.139 -2.378 7.709 1.00 31.44 263 GLY C N 1
ATOM 9191 C CA . GLY C 1 263 ? 33.500 -1.107 7.063 1.00 38.83 263 GLY C CA 1
ATOM 9192 C C . GLY C 1 263 ? 32.339 -0.233 6.601 1.00 37.06 263 GLY C C 1
ATOM 9193 O O . GLY C 1 263 ? 32.495 0.987 6.477 1.00 36.00 263 GLY C O 1
ATOM 9194 N N . TYR C 1 264 ? 31.179 -0.854 6.390 1.00 34.61 264 TYR C N 1
ATOM 9195 C CA . TYR C 1 264 ? 29.962 -0.180 5.925 1.00 41.03 264 TYR C CA 1
ATOM 9196 C C . TYR C 1 264 ? 29.276 0.637 7.003 1.00 41.55 264 TYR C C 1
ATOM 9197 O O . TYR C 1 264 ? 28.388 1.436 6.702 1.00 46.09 264 TYR C O 1
ATOM 9206 N N . ASP C 1 265 ? 29.659 0.424 8.258 1.00 40.20 265 ASP C N 1
ATOM 9207 C CA . ASP C 1 265 ? 29.342 1.386 9.305 1.00 38.00 265 ASP C CA 1
ATOM 9208 C C . ASP C 1 265 ? 30.128 2.658 9.039 1.00 40.89 265 ASP C C 1
ATOM 9209 O O . ASP C 1 265 ? 31.350 2.663 9.105 1.00 36.76 265 ASP C O 1
ATOM 9214 N N . THR C 1 266 ? 29.417 3.746 8.754 1.00 37.59 266 THR C N 1
ATOM 9215 C CA . THR C 1 266 ? 30.071 5.004 8.384 1.00 42.37 266 THR C CA 1
ATOM 9216 C C . THR C 1 266 ? 30.830 5.688 9.543 1.00 37.94 266 THR C C 1
ATOM 9217 O O . THR C 1 266 ? 31.680 6.548 9.308 1.00 42.52 266 THR C O 1
ATOM 9221 N N . ARG C 1 267 ? 30.545 5.293 10.787 1.00 32.10 267 ARG C N 1
ATOM 9222 C CA . ARG C 1 267 ? 31.339 5.746 11.935 1.00 34.70 267 ARG C CA 1
ATOM 9223 C C . ARG C 1 267 ? 32.695 5.023 12.024 1.00 33.45 267 ARG C C 1
ATOM 9224 O O . ARG C 1 267 ? 33.640 5.521 12.631 1.00 37.77 267 ARG C O 1
ATOM 9232 N N . ILE C 1 268 ? 32.770 3.838 11.428 1.00 37.00 268 ILE C N 1
ATOM 9233 C CA . ILE C 1 268 ? 34.003 3.042 11.423 1.00 37.54 268 ILE C CA 1
ATOM 9234 C C . ILE C 1 268 ? 34.797 3.369 10.155 1.00 39.11 268 ILE C C 1
ATOM 9235 O O . ILE C 1 268 ? 35.999 3.628 10.218 1.00 38.19 268 ILE C O 1
ATOM 9240 N N . GLY C 1 269 ? 34.115 3.366 9.008 1.00 33.47 269 GLY C N 1
ATOM 9241 C CA . GLY C 1 269 ? 34.762 3.596 7.711 1.00 40.86 269 GLY C CA 1
ATOM 9242 C C . GLY C 1 269 ? 35.407 2.336 7.165 1.00 37.51 269 GLY C C 1
ATOM 9243 O O . GLY C 1 269 ? 35.684 1.412 7.913 1.00 40.81 269 GLY C O 1
ATOM 9244 N N . SER C 1 270 ? 35.652 2.293 5.861 1.00 39.34 270 SER C N 1
ATOM 9245 C CA . SER C 1 270 ? 36.148 1.071 5.217 1.00 36.71 270 SER C CA 1
ATOM 9246 C C . SER C 1 270 ? 37.644 1.110 4.863 1.00 35.34 270 SER C C 1
ATOM 9247 O O . SER C 1 270 ? 38.172 0.174 4.254 1.00 38.02 270 SER C O 1
ATOM 9250 N N . LYS C 1 271 ? 38.323 2.192 5.220 1.00 37.31 271 LYS C N 1
ATOM 9251 C CA . LYS C 1 271 ? 39.763 2.297 4.967 1.00 34.28 271 LYS C CA 1
ATOM 9252 C C . LYS C 1 271 ? 40.559 1.603 6.076 1.00 40.56 271 LYS C C 1
ATOM 9253 O O . LYS C 1 271 ? 40.144 1.611 7.235 1.00 37.85 271 LYS C O 1
ATOM 9259 N N . PHE C 1 272 ? 41.701 1.017 5.712 1.00 42.61 272 PHE C N 1
ATOM 9260 C CA . PHE C 1 272 ? 42.631 0.416 6.683 1.00 38.35 272 PHE C CA 1
ATOM 9261 C C . PHE C 1 272 ? 42.023 -0.779 7.430 1.00 42.22 272 PHE C C 1
ATOM 9262 O O . PHE C 1 272 ? 42.234 -0.956 8.632 1.00 44.59 272 PHE C O 1
ATOM 9270 N N . LEU C 1 273 ? 41.268 -1.590 6.694 1.00 36.84 273 LEU C N 1
ATOM 9271 C CA . LEU C 1 273 ? 40.700 -2.822 7.203 1.00 33.35 273 LEU C CA 1
ATOM 9272 C C . LEU C 1 273 ? 41.112 -3.942 6.290 1.00 26.54 273 LEU C C 1
ATOM 9273 O O . LEU C 1 273 ? 40.444 -4.961 6.225 1.00 35.38 273 LEU C O 1
ATOM 9278 N N . GLN C 1 274 ? 42.236 -3.768 5.603 1.00 32.57 274 GLN C N 1
ATOM 9279 C CA . GLN C 1 274 ? 42.832 -4.891 4.892 1.00 35.48 274 GLN C CA 1
ATOM 9280 C C . GLN C 1 274 ? 43.753 -5.688 5.822 1.00 27.49 274 GLN C C 1
ATOM 9281 O O . GLN C 1 274 ? 44.756 -5.178 6.312 1.00 30.01 274 GLN C O 1
ATOM 9287 N N . ALA C 1 275 ? 43.398 -6.948 6.051 1.00 29.74 275 ALA C N 1
ATOM 9288 C CA . ALA C 1 275 ? 44.234 -7.846 6.842 1.00 28.82 275 ALA C CA 1
ATOM 9289 C C . ALA C 1 275 ? 45.404 -8.294 5.972 1.00 38.94 275 ALA C C 1
ATOM 9290 O O . ALA C 1 275 ? 45.303 -8.274 4.745 1.00 34.22 275 ALA C O 1
ATOM 9292 N N . SER C 1 276 ? 46.488 -8.711 6.624 1.00 31.10 276 SER C N 1
ATOM 9293 C CA . SER C 1 276 ? 47.795 -8.918 6.002 1.00 33.79 276 SER C CA 1
ATOM 9294 C C . SER C 1 276 ? 48.684 -9.607 7.002 1.00 35.17 276 SER C C 1
ATOM 9295 O O . SER C 1 276 ? 48.339 -9.711 8.179 1.00 31.64 276 SER C O 1
ATOM 9298 N N . VAL C 1 277 ? 49.866 -10.016 6.537 1.00 36.71 277 VAL C N 1
ATOM 9299 C CA . VAL C 1 277 ? 50.896 -10.582 7.407 1.00 29.40 277 VAL C CA 1
ATOM 9300 C C . VAL C 1 277 ? 51.401 -9.566 8.419 1.00 32.30 277 VAL C C 1
ATOM 9301 O O . VAL C 1 277 ? 51.958 -9.919 9.458 1.00 35.13 277 VAL C O 1
ATOM 9305 N N . GLY C 1 278 ? 51.160 -8.287 8.144 1.00 28.04 278 GLY C N 1
ATOM 9306 C CA . GLY C 1 278 ? 51.373 -7.259 9.138 1.00 24.34 278 GLY C CA 1
ATOM 9307 C C . GLY C 1 278 ? 51.800 -5.961 8.475 1.00 32.59 278 GLY C C 1
ATOM 9308 O O . GLY C 1 278 ? 52.303 -5.980 7.347 1.00 32.59 278 GLY C O 1
ATOM 9309 N N . PHE C 1 279 ? 51.596 -4.842 9.167 1.00 34.29 279 PHE C N 1
ATOM 9310 C CA . PHE C 1 279 ? 51.958 -3.546 8.633 1.00 36.30 279 PHE C CA 1
ATOM 9311 C C . PHE C 1 279 ? 53.464 -3.318 8.682 1.00 45.34 279 PHE C C 1
ATOM 9312 O O . PHE C 1 279 ? 54.191 -4.007 9.417 1.00 39.13 279 PHE C O 1
ATOM 9320 N N . GLY C 1 280 ? 53.916 -2.353 7.884 1.00 43.55 280 GLY C N 1
ATOM 9321 C CA . GLY C 1 280 ? 55.325 -1.993 7.802 1.00 36.26 280 GLY C CA 1
ATOM 9322 C C . GLY C 1 280 ? 55.534 -0.520 7.496 1.00 46.68 280 GLY C C 1
ATOM 9323 O O . GLY C 1 280 ? 54.647 0.313 7.741 1.00 36.54 280 GLY C O 1
ATOM 9324 N N . GLY C 1 281 ? 56.719 -0.194 6.978 1.00 46.30 281 GLY C N 1
ATOM 9325 C CA . GLY C 1 281 ? 57.070 1.192 6.667 1.00 42.34 281 GLY C CA 1
ATOM 9326 C C . GLY C 1 281 ? 57.681 1.925 7.835 1.00 44.76 281 GLY C C 1
ATOM 9327 O O . GLY C 1 281 ? 57.708 1.414 8.952 1.00 47.27 281 GLY C O 1
ATOM 9328 N N . SER C 1 282 ? 58.149 3.147 7.587 1.00 47.39 282 SER C N 1
ATOM 9329 C CA . SER C 1 282 ? 59.004 3.859 8.544 1.00 43.06 282 SER C CA 1
ATOM 9330 C C . SER C 1 282 ? 58.276 4.695 9.587 1.00 41.69 282 SER C C 1
ATOM 9331 O O . SER C 1 282 ? 58.927 5.298 10.444 1.00 45.49 282 SER C O 1
ATOM 9334 N N . CYS C 1 283 ? 56.945 4.746 9.534 1.00 39.42 283 CYS C N 1
ATOM 9335 C CA A CYS C 1 283 ? 56.181 5.601 10.439 0.50 39.94 283 CYS C CA 1
ATOM 9336 C CA B CYS C 1 283 ? 56.220 5.587 10.474 0.50 40.98 283 CYS C CA 1
ATOM 9337 C C . CYS C 1 283 ? 55.398 4.845 11.520 1.00 34.87 283 CYS C C 1
ATOM 9338 O O . CYS C 1 283 ? 55.348 5.282 12.665 1.00 37.15 283 CYS C O 1
ATOM 9343 N N . PHE C 1 284 ? 54.770 3.728 11.145 1.00 37.72 284 PHE C N 1
ATOM 9344 C CA . PHE C 1 284 ? 53.755 3.111 12.029 1.00 41.27 284 PHE C CA 1
ATOM 9345 C C . PHE C 1 284 ? 54.323 2.578 13.339 1.00 35.61 284 PHE C C 1
ATOM 9346 O O . PHE C 1 284 ? 54.013 3.109 14.396 1.00 32.43 284 PHE C O 1
ATOM 9354 N N . GLN C 1 285 ? 55.163 1.548 13.259 1.00 32.09 285 GLN C N 1
ATOM 9355 C CA . GLN C 1 285 ? 55.805 1.023 14.453 1.00 34.45 285 GLN C CA 1
ATOM 9356 C C . GLN C 1 285 ? 56.580 2.087 15.213 1.00 38.98 285 GLN C C 1
ATOM 9357 O O . GLN C 1 285 ? 56.430 2.218 16.432 1.00 34.92 285 GLN C O 1
ATOM 9363 N N . LYS C 1 286 ? 57.383 2.866 14.491 1.00 36.94 286 LYS C N 1
ATOM 9364 C CA . LYS C 1 286 ? 58.158 3.929 15.109 1.00 39.01 286 LYS C CA 1
ATOM 9365 C C . LYS C 1 286 ? 57.294 4.841 15.962 1.00 35.98 286 LYS C C 1
ATOM 9366 O O . LYS C 1 286 ? 57.634 5.116 17.110 1.00 38.56 286 LYS C O 1
ATOM 9372 N N . ASP C 1 287 ? 56.170 5.295 15.410 1.00 34.82 287 ASP C N 1
ATOM 9373 C CA . ASP C 1 287 ? 55.314 6.252 16.102 1.00 32.38 287 ASP C CA 1
ATOM 9374 C C . ASP C 1 287 ? 54.537 5.600 17.233 1.00 30.61 287 ASP C C 1
ATOM 9375 O O . ASP C 1 287 ? 54.333 6.203 18.297 1.00 31.88 287 ASP C O 1
ATOM 9380 N N . VAL C 1 288 ? 54.119 4.359 17.017 1.00 32.02 288 VAL C N 1
ATOM 9381 C CA . VAL C 1 288 ? 53.467 3.623 18.098 1.00 33.18 288 VAL C CA 1
ATOM 9382 C C . VAL C 1 288 ? 54.421 3.432 19.294 1.00 28.62 288 VAL C C 1
ATOM 9383 O O . VAL C 1 288 ? 54.070 3.790 20.422 1.00 39.13 288 VAL C O 1
ATOM 9387 N N . LEU C 1 289 ? 55.620 2.909 19.037 1.00 32.78 289 LEU C N 1
ATOM 9388 C CA . LEU C 1 289 ? 56.641 2.748 20.088 1.00 33.22 289 LEU C CA 1
ATOM 9389 C C . LEU C 1 289 ? 57.079 4.050 20.739 1.00 34.71 289 LEU C C 1
ATOM 9390 O O . LEU C 1 289 ? 57.297 4.108 21.956 1.00 36.26 289 LEU C O 1
ATOM 9395 N N . SER C 1 290 ? 57.193 5.107 19.933 1.00 39.12 290 SER C N 1
ATOM 9396 C CA . SER C 1 290 ? 57.431 6.433 20.484 1.00 30.49 290 SER C CA 1
ATOM 9397 C C . SER C 1 290 ? 56.330 6.849 21.470 1.00 34.39 290 SER C C 1
ATOM 9398 O O . SER C 1 290 ? 56.623 7.386 22.555 1.00 34.18 290 SER C O 1
ATOM 9401 N N . LEU C 1 291 ? 55.073 6.577 21.109 1.00 34.58 291 LEU C N 1
ATOM 9402 C CA . LEU C 1 291 ? 53.938 6.802 22.010 1.00 29.93 291 LEU C CA 1
ATOM 9403 C C . LEU C 1 291 ? 53.977 5.883 23.237 1.00 27.97 291 LEU C C 1
ATOM 9404 O O . LEU C 1 291 ? 53.694 6.329 24.351 1.00 29.39 291 LEU C O 1
ATOM 9409 N N . VAL C 1 292 ? 54.319 4.613 23.031 1.00 29.98 292 VAL C N 1
ATOM 9410 C CA . VAL C 1 292 ? 54.474 3.687 24.171 1.00 28.28 292 VAL C CA 1
ATOM 9411 C C . VAL C 1 292 ? 55.549 4.224 25.132 1.00 28.80 292 VAL C C 1
ATOM 9412 O O . VAL C 1 292 ? 55.312 4.365 26.332 1.00 31.74 292 VAL C O 1
ATOM 9416 N N . TYR C 1 293 ? 56.713 4.576 24.596 1.00 39.80 293 TYR C N 1
ATOM 9417 C CA . TYR C 1 293 ? 57.763 5.177 25.418 1.00 40.03 293 TYR C CA 1
ATOM 9418 C C . TYR C 1 293 ? 57.304 6.416 26.184 1.00 35.47 293 TYR C C 1
ATOM 9419 O O . TYR C 1 293 ? 57.496 6.503 27.395 1.00 35.32 293 TYR C O 1
ATOM 9428 N N . LEU C 1 294 ? 56.698 7.375 25.486 1.00 38.24 294 LEU C N 1
ATOM 9429 C CA . LEU C 1 294 ? 56.096 8.530 26.147 1.00 24.65 294 LEU C CA 1
ATOM 9430 C C . LEU C 1 294 ? 55.254 8.143 27.364 1.00 36.14 294 LEU C C 1
ATOM 9431 O O . LEU C 1 294 ? 55.427 8.690 28.455 1.00 36.11 294 LEU C O 1
ATOM 9436 N N . CYS C 1 295 ? 54.334 7.199 27.176 1.00 33.69 295 CYS C N 1
ATOM 9437 C CA . CYS C 1 295 ? 53.414 6.837 28.243 1.00 32.77 295 CYS C CA 1
ATOM 9438 C C . CYS C 1 295 ? 54.146 6.202 29.443 1.00 28.78 295 CYS C C 1
ATOM 9439 O O . CYS C 1 295 ? 53.792 6.464 30.600 1.00 35.84 295 CYS C O 1
ATOM 9442 N N . GLU C 1 296 ? 55.154 5.384 29.160 1.00 32.67 296 GLU C N 1
ATOM 9443 C CA . GLU C 1 296 ? 56.030 4.861 30.216 1.00 39.34 296 GLU C CA 1
ATOM 9444 C C . GLU C 1 296 ? 56.673 6.000 31.008 1.00 43.75 296 GLU C C 1
ATOM 9445 O O . GLU C 1 296 ? 56.546 6.062 32.242 1.00 43.28 296 GLU C O 1
ATOM 9451 N N . SER C 1 297 ? 57.301 6.930 30.285 1.00 41.90 297 SER C N 1
ATOM 9452 C CA . SER C 1 297 ? 57.970 8.093 30.882 1.00 42.49 297 SER C CA 1
ATOM 9453 C C . SER C 1 297 ? 57.027 8.937 31.749 1.00 45.02 297 SER C C 1
ATOM 9454 O O . SER C 1 297 ? 57.477 9.592 32.689 1.00 37.71 297 SER C O 1
ATOM 9457 N N . LEU C 1 298 ? 55.724 8.879 31.451 1.00 41.11 298 LEU C N 1
ATOM 9458 C CA . LEU C 1 298 ? 54.694 9.652 32.164 1.00 37.71 298 LEU C CA 1
ATOM 9459 C C . LEU C 1 298 ? 54.082 8.900 33.338 1.00 35.47 298 LEU C C 1
ATOM 9460 O O . LEU C 1 298 ? 53.157 9.400 33.993 1.00 34.86 298 LEU C O 1
ATOM 9465 N N . ASN C 1 299 ? 54.588 7.697 33.601 1.00 38.98 299 ASN C N 1
ATOM 9466 C CA . ASN C 1 299 ? 53.951 6.797 34.557 1.00 30.49 299 ASN C CA 1
ATOM 9467 C C . ASN C 1 299 ? 52.486 6.539 34.189 1.00 28.00 299 ASN C C 1
ATOM 9468 O O . ASN C 1 299 ? 51.594 6.627 35.013 1.00 28.89 299 ASN C O 1
ATOM 9473 N N . LEU C 1 300 ? 52.259 6.206 32.929 1.00 32.70 300 LEU C N 1
ATOM 9474 C CA . LEU C 1 300 ? 50.943 5.776 32.485 1.00 33.42 300 LEU C CA 1
ATOM 9475 C C . LEU C 1 300 ? 51.081 4.354 31.960 1.00 34.84 300 LEU C C 1
ATOM 9476 O O . LEU C 1 300 ? 50.949 4.133 30.766 1.00 32.88 300 LEU C O 1
ATOM 9481 N N . PRO C 1 301 ? 51.380 3.384 32.853 1.00 36.65 301 PRO C N 1
ATOM 9482 C CA . PRO C 1 301 ? 51.703 2.049 32.339 1.00 33.60 301 PRO C CA 1
ATOM 9483 C C . PRO C 1 301 ? 50.477 1.379 31.688 1.00 29.24 301 PRO C C 1
ATOM 9484 O O . PRO C 1 301 ? 50.633 0.630 30.735 1.00 29.05 301 PRO C O 1
ATOM 9488 N N . GLN C 1 302 ? 49.288 1.674 32.212 1.00 29.58 302 GLN C N 1
ATOM 9489 C CA . GLN C 1 302 ? 48.000 1.287 31.611 1.00 34.36 302 GLN C CA 1
ATOM 9490 C C . GLN C 1 302 ? 47.868 1.699 30.147 1.00 35.43 302 GLN C C 1
ATOM 9491 O O . GLN C 1 302 ? 47.462 0.895 29.303 1.00 28.75 302 GLN C O 1
ATOM 9497 N N . VAL C 1 303 ? 48.210 2.950 29.841 1.00 31.12 303 VAL C N 1
ATOM 9498 C CA . VAL C 1 303 ? 48.141 3.428 28.465 1.00 30.09 303 VAL C CA 1
ATOM 9499 C C . VAL C 1 303 ? 49.242 2.840 27.600 1.00 26.50 303 VAL C C 1
ATOM 9500 O O . VAL C 1 303 ? 49.004 2.517 26.432 1.00 29.65 303 VAL C O 1
ATOM 9504 N N . ALA C 1 304 ? 50.457 2.695 28.150 1.00 27.54 304 ALA C N 1
ATOM 9505 C CA . ALA C 1 304 ? 51.572 2.080 27.408 1.00 28.17 304 ALA C CA 1
ATOM 9506 C C . ALA C 1 304 ? 51.233 0.656 26.964 1.00 29.55 304 ALA C C 1
ATOM 9507 O O . ALA C 1 304 ? 51.504 0.261 25.814 1.00 28.39 304 ALA C O 1
ATOM 9509 N N . ASP C 1 305 ? 50.646 -0.117 27.879 1.00 28.91 305 ASP C N 1
ATOM 9510 C CA . ASP C 1 305 ? 50.231 -1.501 27.580 1.00 27.45 305 ASP C CA 1
ATOM 9511 C C . ASP C 1 305 ? 49.171 -1.560 26.484 1.00 25.73 305 ASP C C 1
ATOM 9512 O O . ASP C 1 305 ? 49.237 -2.394 25.583 1.00 28.01 305 ASP C O 1
ATOM 9517 N N . TYR C 1 306 ? 48.181 -0.683 26.580 1.00 27.93 306 TYR C N 1
ATOM 9518 C CA . TYR C 1 306 ? 47.133 -0.586 25.567 1.00 27.99 306 TYR C CA 1
ATOM 9519 C C . TYR C 1 306 ? 47.722 -0.393 24.160 1.00 24.25 306 TYR C C 1
ATOM 9520 O O . TYR C 1 306 ? 47.387 -1.131 23.224 1.00 24.37 306 TYR C O 1
ATOM 9529 N N . TRP C 1 307 ? 48.629 0.570 24.002 1.00 29.60 307 TRP C N 1
ATOM 9530 C CA . TRP C 1 307 ? 49.223 0.842 22.675 1.00 25.54 307 TRP C CA 1
ATOM 9531 C C . TRP C 1 307 ? 50.244 -0.200 22.211 1.00 28.64 307 TRP C C 1
ATOM 9532 O O . TRP C 1 307 ? 50.328 -0.514 21.008 1.00 26.55 307 TRP C O 1
ATOM 9543 N N . GLN C 1 308 ? 50.983 -0.766 23.158 1.00 32.19 308 GLN C N 1
ATOM 9544 C CA . GLN C 1 308 ? 51.905 -1.884 22.871 1.00 29.88 308 GLN C CA 1
ATOM 9545 C C . GLN C 1 308 ? 51.182 -3.091 22.261 1.00 27.98 308 GLN C C 1
ATOM 9546 O O . GLN C 1 308 ? 51.740 -3.782 21.405 1.00 30.91 308 GLN C O 1
ATOM 9552 N N . GLY C 1 309 ? 49.951 -3.337 22.720 1.00 25.89 309 GLY C N 1
ATOM 9553 C CA . GLY C 1 309 ? 49.038 -4.272 22.074 1.00 33.15 309 GLY C CA 1
ATOM 9554 C C . GLY C 1 309 ? 49.016 -4.239 20.554 1.00 31.40 309 GLY C C 1
ATOM 9555 O O . GLY C 1 309 ? 48.982 -5.279 19.927 1.00 27.04 309 GLY C O 1
ATOM 9556 N N . VAL C 1 310 ? 49.010 -3.034 19.964 1.00 28.88 310 VAL C N 1
ATOM 9557 C CA . VAL C 1 310 ? 49.053 -2.888 18.510 1.00 30.47 310 VAL C CA 1
ATOM 9558 C C . VAL C 1 310 ? 50.311 -3.541 17.921 1.00 27.62 310 VAL C C 1
ATOM 9559 O O . VAL C 1 310 ? 50.229 -4.256 16.935 1.00 26.24 310 VAL C O 1
ATOM 9563 N N . ILE C 1 311 ? 51.470 -3.291 18.536 1.00 30.95 311 ILE C N 1
ATOM 9564 C CA . ILE C 1 311 ? 52.732 -3.880 18.075 1.00 29.17 311 ILE C CA 1
ATOM 9565 C C . ILE C 1 311 ? 52.786 -5.380 18.364 1.00 25.91 311 ILE C C 1
ATOM 9566 O O . ILE C 1 311 ? 53.216 -6.164 17.527 1.00 30.73 311 ILE C O 1
ATOM 9571 N N . ASN C 1 312 ? 52.325 -5.762 19.546 1.00 27.63 312 ASN C N 1
ATOM 9572 C CA . ASN C 1 312 ? 52.251 -7.177 19.919 1.00 28.80 312 ASN C CA 1
ATOM 9573 C C . ASN C 1 312 ? 51.502 -8.011 18.910 1.00 22.18 312 ASN C C 1
ATOM 9574 O O . ASN C 1 312 ? 51.992 -9.052 18.489 1.00 27.29 312 ASN C O 1
ATOM 9579 N N . ILE C 1 313 ? 50.317 -7.548 18.493 1.00 23.76 313 ILE C N 1
ATOM 9580 C CA . ILE C 1 313 ? 49.561 -8.237 17.455 1.00 25.27 313 ILE C CA 1
ATOM 9581 C C . ILE C 1 313 ? 50.274 -8.277 16.107 1.00 22.30 313 ILE C C 1
ATOM 9582 O O . ILE C 1 313 ? 50.320 -9.330 15.456 1.00 24.91 313 ILE C O 1
ATOM 9587 N N . ASN C 1 314 ? 50.858 -7.153 15.691 1.00 27.50 314 ASN C N 1
ATOM 9588 C CA . ASN C 1 314 ? 51.628 -7.149 14.432 1.00 23.87 314 ASN C CA 1
ATOM 9589 C C . ASN C 1 314 ? 52.737 -8.230 14.439 1.00 23.63 314 ASN C C 1
ATOM 9590 O O . ASN C 1 314 ? 52.864 -9.030 13.489 1.00 26.43 314 ASN C O 1
ATOM 9595 N N . ASN C 1 315 ? 53.510 -8.259 15.520 1.00 26.14 315 ASN C N 1
ATOM 9596 C CA . ASN C 1 315 ? 54.584 -9.243 15.658 1.00 28.23 315 ASN C CA 1
ATOM 9597 C C . ASN C 1 315 ? 54.029 -10.655 15.704 1.00 28.33 315 ASN C C 1
ATOM 9598 O O . ASN C 1 315 ? 54.528 -11.560 15.013 1.00 25.61 315 ASN C O 1
ATOM 9603 N N . TRP C 1 316 ? 52.951 -10.818 16.469 1.00 26.61 316 TRP C N 1
ATOM 9604 C CA . TRP C 1 316 ? 52.258 -12.106 16.581 1.00 26.06 316 TRP C CA 1
ATOM 9605 C C . TRP C 1 316 ? 51.724 -12.585 15.249 1.00 30.43 316 TRP C C 1
ATOM 9606 O O . TRP C 1 316 ? 51.779 -13.782 14.943 1.00 25.83 316 TRP C O 1
ATOM 9617 N N . GLN C 1 317 ? 51.215 -11.656 14.438 1.00 27.30 317 GLN C N 1
ATOM 9618 C CA . GLN C 1 317 ? 50.691 -12.028 13.114 1.00 29.23 317 GLN C CA 1
ATOM 9619 C C . GLN C 1 317 ? 51.806 -12.631 12.239 1.00 26.79 317 GLN C C 1
ATOM 9620 O O . GLN C 1 317 ? 51.614 -13.664 11.587 1.00 25.66 317 GLN C O 1
ATOM 9626 N N . ARG C 1 318 ? 52.962 -11.972 12.228 1.00 32.09 318 ARG C N 1
ATOM 9627 C CA . ARG C 1 318 ? 54.151 -12.477 11.516 1.00 33.04 318 ARG C CA 1
ATOM 9628 C C . ARG C 1 318 ? 54.632 -13.832 12.043 1.00 32.90 318 ARG C C 1
ATOM 9629 O O . ARG C 1 318 ? 54.842 -14.751 11.257 1.00 28.65 318 ARG C O 1
ATOM 9637 N N . ARG C 1 319 ? 54.779 -13.954 13.364 1.00 33.61 319 ARG C N 1
ATOM 9638 C CA A ARG C 1 319 ? 55.227 -15.194 14.020 0.50 28.39 319 ARG C CA 1
ATOM 9639 C CA B ARG C 1 319 ? 55.261 -15.216 13.925 0.50 34.41 319 ARG C CA 1
ATOM 9640 C C . ARG C 1 319 ? 54.324 -16.390 13.700 1.00 31.20 319 ARG C C 1
ATOM 9641 O O . ARG C 1 319 ? 54.792 -17.469 13.346 1.00 31.62 319 ARG C O 1
ATOM 9656 N N . ARG C 1 320 ? 53.015 -16.192 13.854 1.00 29.55 320 ARG C N 1
ATOM 9657 C CA . ARG C 1 320 ? 52.063 -17.278 13.657 1.00 23.20 320 ARG C CA 1
ATOM 9658 C C . ARG C 1 320 ? 51.916 -17.734 12.204 1.00 25.17 320 ARG C C 1
ATOM 9659 O O . ARG C 1 320 ? 51.622 -18.900 11.949 1.00 30.11 320 ARG C O 1
ATOM 9667 N N . PHE C 1 321 ? 52.137 -16.810 11.267 1.00 31.16 321 PHE C N 1
ATOM 9668 C CA . PHE C 1 321 ? 52.170 -17.113 9.831 1.00 33.23 321 PHE C CA 1
ATOM 9669 C C . PHE C 1 321 ? 53.389 -17.998 9.492 1.00 27.12 321 PHE C C 1
ATOM 9670 O O . PHE C 1 321 ? 53.249 -19.049 8.864 1.00 33.62 321 PHE C O 1
ATOM 9678 N N . ALA C 1 322 ? 54.563 -17.581 9.941 1.00 31.44 322 ALA C N 1
ATOM 9679 C CA . ALA C 1 322 ? 55.765 -18.419 9.822 1.00 30.40 322 ALA C CA 1
ATOM 9680 C C . ALA C 1 322 ? 55.610 -19.770 10.518 1.00 36.03 322 ALA C C 1
ATOM 9681 O O . ALA C 1 322 ? 56.046 -20.783 9.980 1.00 32.12 322 ALA C O 1
ATOM 9683 N N . ASP C 1 323 ? 54.970 -19.788 11.695 1.00 33.64 323 ASP C N 1
ATOM 9684 C CA . ASP C 1 323 ? 54.745 -21.036 12.433 1.00 27.75 323 ASP C CA 1
ATOM 9685 C C . ASP C 1 323 ? 53.911 -22.002 11.616 1.00 32.86 323 ASP C C 1
ATOM 9686 O O . ASP C 1 323 ? 54.143 -23.213 11.646 1.00 40.33 323 ASP C O 1
ATOM 9691 N N . LYS C 1 324 ? 52.920 -21.472 10.903 1.00 33.46 324 LYS C N 1
ATOM 9692 C CA . LYS C 1 324 ? 52.071 -22.292 10.059 1.00 34.34 324 LYS C CA 1
ATOM 9693 C C . LYS C 1 324 ? 52.832 -22.893 8.887 1.00 32.80 324 LYS C C 1
ATOM 9694 O O . LYS C 1 324 ? 52.577 -24.035 8.523 1.00 38.26 324 LYS C O 1
ATOM 9700 N N . ILE C 1 325 ? 53.741 -22.115 8.300 1.00 32.53 325 ILE C N 1
ATOM 9701 C CA . ILE C 1 325 ? 54.609 -22.603 7.207 1.00 37.20 325 ILE C CA 1
ATOM 9702 C C . ILE C 1 325 ? 55.487 -23.764 7.719 1.00 40.80 325 ILE C C 1
ATOM 9703 O O . ILE C 1 325 ? 55.506 -24.852 7.131 1.00 39.93 325 ILE C O 1
ATOM 9708 N N . ILE C 1 326 ? 56.179 -23.513 8.828 1.00 39.52 326 ILE C N 1
ATOM 9709 C CA . ILE C 1 326 ? 57.040 -24.507 9.482 1.00 38.95 326 ILE C CA 1
ATOM 9710 C C . ILE C 1 326 ? 56.253 -25.780 9.783 1.00 38.74 326 ILE C C 1
ATOM 9711 O O . ILE C 1 326 ? 56.668 -26.868 9.368 1.00 40.83 326 ILE C O 1
ATOM 9716 N N . ALA C 1 327 ? 55.107 -25.647 10.460 1.00 34.97 327 ALA C N 1
ATOM 9717 C CA . ALA C 1 327 ? 54.295 -26.812 10.843 1.00 35.43 327 ALA C CA 1
ATOM 9718 C C . ALA C 1 327 ? 53.836 -27.637 9.655 1.00 47.69 327 ALA C C 1
ATOM 9719 O O . ALA C 1 327 ? 53.856 -28.864 9.706 1.00 49.13 327 ALA C O 1
ATOM 9721 N N . GLU C 1 328 ? 53.407 -26.960 8.593 1.00 48.35 328 GLU C N 1
ATOM 9722 C CA . GLU C 1 328 ? 52.929 -27.636 7.384 1.00 54.45 328 GLU C CA 1
ATOM 9723 C C . GLU C 1 328 ? 54.041 -28.499 6.773 1.00 53.52 328 GLU C C 1
ATOM 9724 O O . GLU C 1 328 ? 53.806 -29.617 6.309 1.00 57.55 328 GLU C O 1
ATOM 9730 N N . LEU C 1 329 ? 55.260 -27.979 6.825 1.00 50.99 329 LEU C N 1
ATOM 9731 C CA . LEU C 1 329 ? 56.431 -28.651 6.277 1.00 46.90 329 LEU C CA 1
ATOM 9732 C C . LEU C 1 329 ? 57.076 -29.580 7.322 1.00 48.08 329 LEU C C 1
ATOM 9733 O O . LEU C 1 329 ? 58.307 -29.680 7.413 1.00 54.14 329 LEU C O 1
ATOM 9738 N N . PHE C 1 330 ? 56.227 -30.234 8.114 1.00 46.74 330 PHE C N 1
ATOM 9739 C CA . PHE C 1 330 ? 56.617 -31.290 9.060 1.00 47.75 330 PHE C CA 1
ATOM 9740 C C . PHE C 1 330 ? 57.493 -30.817 10.221 1.00 44.39 330 PHE C C 1
ATOM 9741 O O . PHE C 1 330 ? 58.205 -31.620 10.819 1.00 42.83 330 PHE C O 1
ATOM 9749 N N . ASN C 1 331 ? 57.444 -29.522 10.530 1.00 40.99 331 ASN C N 1
ATOM 9750 C CA . ASN C 1 331 ? 58.213 -28.934 11.636 1.00 43.63 331 ASN C CA 1
ATOM 9751 C C . ASN C 1 331 ? 59.721 -28.977 11.386 1.00 44.45 331 ASN C C 1
ATOM 9752 O O . ASN C 1 331 ? 60.531 -28.687 12.274 1.00 43.39 331 ASN C O 1
ATOM 9757 N N . THR C 1 332 ? 60.099 -29.326 10.160 1.00 47.28 332 THR C N 1
ATOM 9758 C CA . THR C 1 332 ? 61.501 -29.310 9.777 1.00 48.29 332 THR C CA 1
ATOM 9759 C C . THR C 1 332 ? 61.728 -28.690 8.401 1.00 47.55 332 THR C C 1
ATOM 9760 O O . THR C 1 332 ? 61.135 -29.112 7.415 1.00 45.18 332 THR C O 1
ATOM 9764 N N . VAL C 1 333 ? 62.556 -27.651 8.357 1.00 49.89 333 VAL C N 1
ATOM 9765 C CA . VAL C 1 333 ? 62.825 -26.955 7.103 1.00 50.23 333 VAL C CA 1
ATOM 9766 C C . VAL C 1 333 ? 64.320 -26.712 6.870 1.00 48.35 333 VAL C C 1
ATOM 9767 O O . VAL C 1 333 ? 64.686 -25.910 6.008 1.00 52.68 333 VAL C O 1
ATOM 9771 N N . THR C 1 334 ? 65.178 -27.387 7.640 1.00 49.25 334 THR C N 1
ATOM 9772 C CA . THR C 1 334 ? 66.627 -27.329 7.406 1.00 55.05 334 THR C CA 1
ATOM 9773 C C . THR C 1 334 ? 66.932 -27.771 5.978 1.00 43.42 334 THR C C 1
ATOM 9774 O O . THR C 1 334 ? 66.538 -28.867 5.567 1.00 50.69 334 THR C O 1
ATOM 9778 N N . ASP C 1 335 ? 67.582 -26.880 5.226 1.00 48.39 335 ASP C N 1
ATOM 9779 C CA . ASP C 1 335 ? 67.932 -27.105 3.811 1.00 56.54 335 ASP C CA 1
ATOM 9780 C C . ASP C 1 335 ? 66.747 -27.390 2.876 1.00 61.82 335 ASP C C 1
ATOM 9781 O O . ASP C 1 335 ? 66.920 -27.945 1.785 1.00 63.38 335 ASP C O 1
ATOM 9786 N N . LYS C 1 336 ? 65.547 -27.010 3.312 1.00 55.25 336 LYS C N 1
ATOM 9787 C CA . LYS C 1 336 ? 64.345 -27.137 2.492 1.00 48.73 336 LYS C CA 1
ATOM 9788 C C . LYS C 1 336 ? 64.179 -25.861 1.680 1.00 49.81 336 LYS C C 1
ATOM 9789 O O . LYS C 1 336 ? 64.391 -24.756 2.201 1.00 49.64 336 LYS C O 1
ATOM 9795 N N . LYS C 1 337 ? 63.815 -26.004 0.407 1.00 45.77 337 LYS C N 1
ATOM 9796 C CA . LYS C 1 337 ? 63.611 -24.829 -0.435 1.00 47.89 337 LYS C CA 1
ATOM 9797 C C . LYS C 1 337 ? 62.199 -24.262 -0.289 1.00 30.48 337 LYS C C 1
ATOM 9798 O O . LYS C 1 337 ? 61.208 -24.966 -0.480 1.00 45.86 337 LYS C O 1
ATOM 9804 N N . ILE C 1 338 ? 62.120 -22.982 0.043 1.00 38.76 338 ILE C N 1
ATOM 9805 C CA . ILE C 1 338 ? 60.863 -22.270 -0.072 1.00 45.44 338 ILE C CA 1
ATOM 9806 C C . ILE C 1 338 ? 61.017 -20.940 -0.790 1.00 37.29 338 ILE C C 1
ATOM 9807 O O . ILE C 1 338 ? 61.942 -20.160 -0.519 1.00 40.84 338 ILE C O 1
ATOM 9812 N N . ALA C 1 339 ? 60.088 -20.697 -1.709 1.00 45.50 339 ALA C N 1
ATOM 9813 C CA . ALA C 1 339 ? 60.027 -19.451 -2.463 1.00 36.02 339 ALA C CA 1
ATOM 9814 C C . ALA C 1 339 ? 59.266 -18.348 -1.733 1.00 41.24 339 ALA C C 1
ATOM 9815 O O . ALA C 1 339 ? 58.183 -18.559 -1.185 1.00 40.20 339 ALA C O 1
ATOM 9817 N N . ILE C 1 340 ? 59.852 -17.162 -1.741 1.00 41.52 340 ILE C N 1
ATOM 9818 C CA . ILE C 1 340 ? 59.216 -15.992 -1.201 1.00 42.60 340 ILE C CA 1
ATOM 9819 C C . ILE C 1 340 ? 58.882 -15.067 -2.362 1.00 46.88 340 ILE C C 1
ATOM 9820 O O . ILE C 1 340 ? 59.786 -14.593 -3.058 1.00 40.20 340 ILE C O 1
ATOM 9825 N N . PHE C 1 341 ? 57.588 -14.831 -2.570 1.00 39.76 341 PHE C N 1
ATOM 9826 C CA . PHE C 1 341 ? 57.104 -13.780 -3.476 1.00 40.73 341 PHE C CA 1
ATOM 9827 C C . PHE C 1 341 ? 56.855 -12.463 -2.731 1.00 41.60 341 PHE C C 1
ATOM 9828 O O . PHE C 1 341 ? 55.817 -12.290 -2.068 1.00 43.10 341 PHE C O 1
ATOM 9836 N N . GLY C 1 342 ? 57.817 -11.544 -2.827 1.00 34.78 342 GLY C N 1
ATOM 9837 C CA . GLY C 1 342 ? 57.668 -10.205 -2.279 1.00 37.39 342 GLY C CA 1
ATOM 9838 C C . GLY C 1 342 ? 58.585 -9.846 -1.129 1.00 43.28 342 GLY C C 1
ATOM 9839 O O . GLY C 1 342 ? 58.788 -10.642 -0.213 1.00 50.86 342 GLY C O 1
ATOM 9840 N N . PHE C 1 343 ? 59.112 -8.624 -1.164 1.00 41.78 343 PHE C N 1
ATOM 9841 C CA . PHE C 1 343 ? 60.051 -8.156 -0.152 1.00 41.72 343 PHE C CA 1
ATOM 9842 C C . PHE C 1 343 ? 59.768 -6.742 0.348 1.00 36.44 343 PHE C C 1
ATOM 9843 O O . PHE C 1 343 ? 60.097 -6.410 1.488 1.00 39.99 343 PHE C O 1
ATOM 9851 N N . ALA C 1 344 ? 59.185 -5.890 -0.493 1.00 43.53 344 ALA C N 1
ATOM 9852 C CA . ALA C 1 344 ? 58.881 -4.520 -0.058 1.00 38.73 344 ALA C CA 1
ATOM 9853 C C . ALA C 1 344 ? 57.777 -4.560 1.020 1.00 38.52 344 ALA C C 1
ATOM 9854 O O . ALA C 1 344 ? 57.056 -5.556 1.130 1.00 39.54 344 ALA C O 1
ATOM 9856 N N . PHE C 1 345 ? 57.675 -3.501 1.819 1.00 35.25 345 PHE C N 1
ATOM 9857 C CA . PHE C 1 345 ? 56.669 -3.433 2.896 1.00 46.09 345 PHE C CA 1
ATOM 9858 C C . PHE C 1 345 ? 55.215 -3.329 2.410 1.00 49.41 345 PHE C C 1
ATOM 9859 O O . PHE C 1 345 ? 54.277 -3.736 3.108 1.00 44.56 345 PHE C O 1
ATOM 9867 N N . LYS C 1 346 ? 55.052 -2.772 1.211 1.00 44.56 346 LYS C N 1
ATOM 9868 C CA . LYS C 1 346 ? 53.794 -2.777 0.475 1.00 45.56 346 LYS C CA 1
ATOM 9869 C C . LYS C 1 346 ? 54.116 -2.808 -1.020 1.00 47.28 346 LYS C C 1
ATOM 9870 O O . LYS C 1 346 ? 55.278 -2.691 -1.405 1.00 47.11 346 LYS C O 1
ATOM 9876 N N . LYS C 1 347 ? 53.091 -2.975 -1.854 1.00 52.22 347 LYS C N 1
ATOM 9877 C CA . LYS C 1 347 ? 53.279 -3.073 -3.305 1.00 51.70 347 LYS C CA 1
ATOM 9878 C C . LYS C 1 347 ? 53.586 -1.703 -3.915 1.00 49.62 347 LYS C C 1
ATOM 9879 O O . LYS C 1 347 ? 53.329 -0.666 -3.292 1.00 45.51 347 LYS C O 1
ATOM 9885 N N . ASN C 1 348 ? 54.136 -1.720 -5.131 1.00 54.51 348 ASN C N 1
ATOM 9886 C CA . ASN C 1 348 ? 54.464 -0.506 -5.894 1.00 52.90 348 ASN C CA 1
ATOM 9887 C C . ASN C 1 348 ? 55.419 0.430 -5.158 1.00 57.42 348 ASN C C 1
ATOM 9888 O O . ASN C 1 348 ? 55.189 1.643 -5.082 1.00 60.22 348 ASN C O 1
ATOM 9893 N N . THR C 1 349 ? 56.474 -0.165 -4.598 1.00 55.58 349 THR C N 1
ATOM 9894 C CA . THR C 1 349 ? 57.636 0.555 -4.070 1.00 51.15 349 THR C CA 1
ATOM 9895 C C . THR C 1 349 ? 58.820 -0.408 -3.900 1.00 56.89 349 THR C C 1
ATOM 9896 O O . THR C 1 349 ? 58.638 -1.632 -3.925 1.00 46.44 349 THR C O 1
ATOM 9900 N N . GLY C 1 350 ? 60.021 0.152 -3.734 1.00 56.79 350 GLY C N 1
ATOM 9901 C CA . GLY C 1 350 ? 61.188 -0.607 -3.264 1.00 56.85 350 GLY C CA 1
ATOM 9902 C C . GLY C 1 350 ? 61.626 -0.267 -1.846 1.00 52.53 350 GLY C C 1
ATOM 9903 O O . GLY C 1 350 ? 62.724 -0.639 -1.418 1.00 49.37 350 GLY C O 1
ATOM 9904 N N . ASP C 1 351 ? 60.767 0.451 -1.122 1.00 48.95 351 ASP C N 1
ATOM 9905 C CA . ASP C 1 351 ? 60.966 0.735 0.299 1.00 45.55 351 ASP C CA 1
ATOM 9906 C C . ASP C 1 351 ? 60.741 -0.567 1.081 1.00 46.09 351 ASP C C 1
ATOM 9907 O O . ASP C 1 351 ? 59.736 -1.251 0.891 1.00 55.06 351 ASP C O 1
ATOM 9912 N N . THR C 1 352 ? 61.704 -0.923 1.927 1.00 49.15 352 THR C N 1
ATOM 9913 C CA . THR C 1 352 ? 61.656 -2.184 2.674 1.00 44.52 352 THR C CA 1
ATOM 9914 C C . THR C 1 352 ? 61.669 -1.926 4.179 1.00 41.39 352 THR C C 1
ATOM 9915 O O . THR C 1 352 ? 61.841 -2.853 4.959 1.00 41.28 352 THR C O 1
ATOM 9919 N N . ARG C 1 353 ? 61.519 -0.667 4.591 1.00 43.18 353 ARG C N 1
ATOM 9920 C CA . ARG C 1 353 ? 61.684 -0.343 6.000 1.00 45.24 353 ARG C CA 1
ATOM 9921 C C . ARG C 1 353 ? 60.547 -1.000 6.794 1.00 49.80 353 ARG C C 1
ATOM 9922 O O . ARG C 1 353 ? 59.392 -0.975 6.366 1.00 46.75 353 ARG C O 1
ATOM 9930 N N . GLU C 1 354 ? 60.901 -1.619 7.918 1.00 52.51 354 GLU C N 1
ATOM 9931 C CA . GLU C 1 354 ? 59.986 -2.430 8.739 1.00 47.13 354 GLU C CA 1
ATOM 9932 C C . GLU C 1 354 ? 59.094 -3.447 8.020 1.00 44.95 354 GLU C C 1
ATOM 9933 O O . GLU C 1 354 ? 58.012 -3.774 8.507 1.00 47.23 354 GLU C O 1
ATOM 9939 N N . SER C 1 355 ? 59.561 -3.957 6.882 1.00 38.99 355 SER C N 1
ATOM 9940 C CA . SER C 1 355 ? 58.772 -4.846 6.046 1.00 37.62 355 SER C CA 1
ATOM 9941 C C . SER C 1 355 ? 58.486 -6.163 6.771 1.00 39.88 355 SER C C 1
ATOM 9942 O O . SER C 1 355 ? 59.352 -6.677 7.472 1.00 43.46 355 SER C O 1
ATOM 9945 N N . SER C 1 356 ? 57.276 -6.696 6.595 1.00 37.11 356 SER C N 1
ATOM 9946 C CA . SER C 1 356 ? 56.875 -7.959 7.241 1.00 32.92 356 SER C CA 1
ATOM 9947 C C . SER C 1 356 ? 57.604 -9.109 6.573 1.00 35.37 356 SER C C 1
ATOM 9948 O O . SER C 1 356 ? 57.854 -10.134 7.193 1.00 39.07 356 SER C O 1
ATOM 9951 N N . ALA C 1 357 ? 57.960 -8.921 5.302 1.00 33.49 357 ALA C N 1
ATOM 9952 C CA . ALA C 1 357 ? 58.756 -9.913 4.564 1.00 38.48 357 ALA C CA 1
ATOM 9953 C C . ALA C 1 357 ? 60.079 -10.179 5.263 1.00 35.17 357 ALA C C 1
ATOM 9954 O O . ALA C 1 357 ? 60.471 -11.331 5.407 1.00 43.03 357 ALA C O 1
ATOM 9956 N N . ILE C 1 358 ? 60.740 -9.109 5.716 1.00 34.30 358 ILE C N 1
ATOM 9957 C CA . ILE C 1 358 ? 62.017 -9.232 6.423 1.00 41.87 358 ILE C CA 1
ATOM 9958 C C . ILE C 1 358 ? 61.861 -10.164 7.622 1.00 48.66 358 ILE C C 1
ATOM 9959 O O . ILE C 1 358 ? 62.612 -11.126 7.763 1.00 42.30 358 ILE C O 1
ATOM 9964 N N . HIS C 1 359 ? 60.853 -9.897 8.454 1.00 44.32 359 HIS C N 1
ATOM 9965 C CA . HIS C 1 359 ? 60.688 -10.634 9.694 1.00 36.79 359 HIS C CA 1
ATOM 9966 C C . HIS C 1 359 ? 60.194 -12.065 9.540 1.00 37.80 359 HIS C C 1
ATOM 9967 O O . HIS C 1 359 ? 60.626 -12.939 10.288 1.00 42.73 359 HIS C O 1
ATOM 9974 N N . VAL C 1 360 ? 59.337 -12.322 8.552 1.00 30.07 360 VAL C N 1
ATOM 9975 C CA . VAL C 1 360 ? 58.911 -13.699 8.253 1.00 30.17 360 VAL C CA 1
ATOM 9976 C C . VAL C 1 360 ? 60.059 -14.546 7.662 1.00 40.75 360 VAL C C 1
ATOM 9977 O O . VAL C 1 360 ? 60.162 -15.763 7.907 1.00 34.43 360 VAL C O 1
ATOM 9981 N N . ILE C 1 361 ? 60.919 -13.908 6.873 1.00 38.63 361 ILE C N 1
ATOM 9982 C CA . ILE C 1 361 ? 62.077 -14.605 6.302 1.00 36.19 361 ILE C CA 1
ATOM 9983 C C . ILE C 1 361 ? 63.085 -14.956 7.400 1.00 26.06 361 ILE C C 1
ATOM 9984 O O . ILE C 1 361 ? 63.619 -16.058 7.408 1.00 40.32 361 ILE C O 1
ATOM 9989 N N . LYS C 1 362 ? 63.329 -14.001 8.310 1.00 29.44 362 LYS C N 1
ATOM 9990 C CA . LYS C 1 362 ? 64.172 -14.200 9.485 1.00 35.93 362 LYS C CA 1
ATOM 9991 C C . LYS C 1 362 ? 63.707 -15.377 10.337 1.00 42.52 362 LYS C C 1
ATOM 9992 O O . LYS C 1 362 ? 64.531 -16.181 10.774 1.00 32.78 362 LYS C O 1
ATOM 9998 N N . HIS C 1 363 ? 62.395 -15.479 10.569 1.00 39.41 363 HIS C N 1
ATOM 9999 C CA . HIS C 1 363 ? 61.836 -16.610 11.318 1.00 35.27 363 HIS C CA 1
ATOM 10000 C C . HIS C 1 363 ? 62.139 -17.912 10.597 1.00 37.37 363 HIS C C 1
ATOM 10001 O O . HIS C 1 363 ? 62.437 -18.923 11.228 1.00 43.10 363 HIS C O 1
ATOM 10008 N N . LEU C 1 364 ? 62.064 -17.883 9.272 1.00 32.92 364 LEU C N 1
ATOM 10009 C CA . LEU C 1 364 ? 62.331 -19.061 8.456 1.00 31.55 364 LEU C CA 1
ATOM 10010 C C . LEU C 1 364 ? 63.826 -19.390 8.365 1.00 32.61 364 LEU C C 1
ATOM 10011 O O . LEU C 1 364 ? 64.197 -20.558 8.316 1.00 38.59 364 LEU C O 1
ATOM 10016 N N . MET C 1 365 ? 64.666 -18.355 8.373 1.00 41.78 365 MET C N 1
ATOM 10017 C CA . MET C 1 365 ? 66.124 -18.523 8.442 1.00 41.09 365 MET C CA 1
ATOM 10018 C C . MET C 1 365 ? 66.577 -19.160 9.758 1.00 45.08 365 MET C C 1
ATOM 10019 O O . MET C 1 365 ? 67.563 -19.894 9.784 1.00 46.65 365 MET C O 1
ATOM 10024 N N . GLU C 1 366 ? 65.855 -18.877 10.843 1.00 42.16 366 GLU C N 1
ATOM 10025 C CA . GLU C 1 366 ? 66.155 -19.467 12.152 1.00 43.42 366 GLU C CA 1
ATOM 10026 C C . GLU C 1 366 ? 65.957 -20.973 12.174 1.00 35.22 366 GLU C C 1
ATOM 10027 O O . GLU C 1 366 ? 66.540 -21.668 13.000 1.00 43.16 366 GLU C O 1
ATOM 10033 N N . GLU C 1 367 ? 65.129 -21.461 11.262 1.00 33.76 367 GLU C N 1
ATOM 10034 C CA . GLU C 1 367 ? 64.909 -22.891 11.057 1.00 37.57 367 GLU C CA 1
ATOM 10035 C C . GLU C 1 367 ? 65.826 -23.480 9.973 1.00 39.32 367 GLU C C 1
ATOM 10036 O O . GLU C 1 367 ? 65.699 -24.664 9.625 1.00 38.70 367 GLU C O 1
ATOM 10042 N N . HIS C 1 368 ? 66.704 -22.640 9.422 1.00 42.65 368 HIS C N 1
ATOM 10043 C CA . HIS C 1 368 ? 67.695 -23.052 8.411 1.00 48.03 368 HIS C CA 1
ATOM 10044 C C . HIS C 1 368 ? 67.064 -23.427 7.069 1.00 52.16 368 HIS C C 1
ATOM 10045 O O . HIS C 1 368 ? 67.595 -24.268 6.335 1.00 48.58 368 HIS C O 1
ATOM 10052 N N . ALA C 1 369 ? 65.930 -22.794 6.760 1.00 47.84 369 ALA C N 1
ATOM 10053 C CA . ALA C 1 369 ? 65.308 -22.889 5.448 1.00 47.25 369 ALA C CA 1
ATOM 10054 C C . ALA C 1 369 ? 66.187 -22.275 4.368 1.00 44.83 369 ALA C C 1
ATOM 10055 O O . ALA C 1 369 ? 66.843 -21.242 4.594 1.00 38.09 369 ALA C O 1
ATOM 10057 N N . LYS C 1 370 ? 66.186 -22.921 3.200 1.00 46.06 370 LYS C N 1
ATOM 10058 C CA . LYS C 1 370 ? 66.781 -22.353 1.983 1.00 49.13 370 LYS C CA 1
ATOM 10059 C C . LYS C 1 370 ? 65.766 -21.485 1.229 1.00 35.26 370 LYS C C 1
ATOM 10060 O O . LYS C 1 370 ? 64.787 -21.991 0.676 1.00 45.48 370 LYS C O 1
ATOM 10066 N N . LEU C 1 371 ? 66.008 -20.176 1.221 1.00 43.63 371 LEU C N 1
ATOM 10067 C CA . LEU C 1 371 ? 65.015 -19.206 0.753 1.00 47.10 371 LEU C CA 1
ATOM 10068 C C . LEU C 1 371 ? 65.418 -18.456 -0.524 1.00 46.53 371 LEU C C 1
ATOM 10069 O O . LEU C 1 371 ? 66.359 -17.657 -0.513 1.00 45.04 371 LEU C O 1
ATOM 10074 N N . SER C 1 372 ? 64.676 -18.696 -1.605 1.00 48.10 372 SER C N 1
ATOM 10075 C CA . SER C 1 372 ? 64.768 -17.896 -2.837 1.00 49.69 372 SER C CA 1
ATOM 10076 C C . SER C 1 372 ? 63.734 -16.776 -2.893 1.00 41.88 372 SER C C 1
ATOM 10077 O O . SER C 1 372 ? 62.539 -17.028 -3.029 1.00 51.99 372 SER C O 1
ATOM 10080 N N . VAL C 1 373 ? 64.210 -15.542 -2.802 1.00 43.01 373 VAL C N 1
ATOM 10081 C CA . VAL C 1 373 ? 63.356 -14.362 -2.791 1.00 40.59 373 VAL C CA 1
ATOM 10082 C C . VAL C 1 373 ? 63.235 -13.754 -4.197 1.00 48.09 373 VAL C C 1
ATOM 10083 O O . VAL C 1 373 ? 64.243 -13.544 -4.881 1.00 51.17 373 VAL C O 1
ATOM 10087 N N . TYR C 1 374 ? 62.000 -13.482 -4.617 1.00 52.83 374 TYR C N 1
ATOM 10088 C CA . TYR C 1 374 ? 61.727 -12.556 -5.720 1.00 48.41 374 TYR C CA 1
ATOM 10089 C C . TYR C 1 374 ? 60.863 -11.354 -5.312 1.00 53.58 374 TYR C C 1
ATOM 10090 O O . TYR C 1 374 ? 59.729 -11.518 -4.843 1.00 45.26 374 TYR C O 1
ATOM 10099 N N . ASP C 1 375 ? 61.400 -10.152 -5.515 1.00 45.30 375 ASP C N 1
ATOM 10100 C CA . ASP C 1 375 ? 60.588 -8.934 -5.569 1.00 53.04 375 ASP C CA 1
ATOM 10101 C C . ASP C 1 375 ? 60.832 -8.239 -6.914 1.00 55.12 375 ASP C C 1
ATOM 10102 O O . ASP C 1 375 ? 61.983 -8.133 -7.342 1.00 51.51 375 ASP C O 1
ATOM 10107 N N . PRO C 1 376 ? 59.754 -7.761 -7.578 1.00 55.77 376 PRO C N 1
ATOM 10108 C CA . PRO C 1 376 ? 59.855 -7.068 -8.874 1.00 52.83 376 PRO C CA 1
ATOM 10109 C C . PRO C 1 376 ? 60.675 -5.777 -8.861 1.00 55.45 376 PRO C C 1
ATOM 10110 O O . PRO C 1 376 ? 61.209 -5.393 -9.899 1.00 59.70 376 PRO C O 1
ATOM 10114 N N . LYS C 1 377 ? 60.779 -5.122 -7.706 1.00 53.72 377 LYS C N 1
ATOM 10115 C CA . LYS C 1 377 ? 61.358 -3.778 -7.621 1.00 51.76 377 LYS C CA 1
ATOM 10116 C C . LYS C 1 377 ? 62.603 -3.665 -6.727 1.00 58.67 377 LYS C C 1
ATOM 10117 O O . LYS C 1 377 ? 63.597 -3.049 -7.120 1.00 57.18 377 LYS C O 1
ATOM 10123 N N . VAL C 1 378 ? 62.545 -4.254 -5.532 1.00 58.72 378 VAL C N 1
ATOM 10124 C CA . VAL C 1 378 ? 63.627 -4.147 -4.538 1.00 56.07 378 VAL C CA 1
ATOM 10125 C C . VAL C 1 378 ? 64.976 -4.651 -5.080 1.00 55.93 378 VAL C C 1
ATOM 10126 O O . VAL C 1 378 ? 65.049 -5.721 -5.703 1.00 50.55 378 VAL C O 1
ATOM 10130 N N . GLN C 1 379 ? 66.028 -3.857 -4.857 1.00 60.67 379 GLN C N 1
ATOM 10131 C CA . GLN C 1 379 ? 67.395 -4.216 -5.259 1.00 66.00 379 GLN C CA 1
ATOM 10132 C C . GLN C 1 379 ? 67.936 -5.419 -4.491 1.00 62.61 379 GLN C C 1
ATOM 10133 O O . GLN C 1 379 ? 67.764 -5.515 -3.277 1.00 66.37 379 GLN C O 1
ATOM 10139 N N . LYS C 1 380 ? 68.595 -6.322 -5.212 1.00 60.66 380 LYS C N 1
ATOM 10140 C CA . LYS C 1 380 ? 69.350 -7.433 -4.625 1.00 59.05 380 LYS C CA 1
ATOM 10141 C C . LYS C 1 380 ? 70.289 -7.023 -3.481 1.00 57.87 380 LYS C C 1
ATOM 10142 O O . LYS C 1 380 ? 70.367 -7.712 -2.465 1.00 64.07 380 LYS C O 1
ATOM 10148 N N . SER C 1 381 ? 70.976 -5.895 -3.637 1.00 62.65 381 SER C N 1
ATOM 10149 C CA . SER C 1 381 ? 71.815 -5.336 -2.571 1.00 65.14 381 SER C CA 1
ATOM 10150 C C . SER C 1 381 ? 71.013 -4.889 -1.346 1.00 66.47 381 SER C C 1
ATOM 10151 O O . SER C 1 381 ? 71.471 -5.037 -0.206 1.00 63.49 381 SER C O 1
ATOM 10154 N N . GLN C 1 382 ? 69.827 -4.332 -1.591 1.00 65.63 382 GLN C N 1
ATOM 10155 C CA . GLN C 1 382 ? 68.971 -3.813 -0.525 1.00 63.66 382 GLN C CA 1
ATOM 10156 C C . GLN C 1 382 ? 68.411 -4.951 0.329 1.00 61.72 382 GLN C C 1
ATOM 10157 O O . GLN C 1 382 ? 68.301 -4.826 1.546 1.00 58.03 382 GLN C O 1
ATOM 10163 N N . MET C 1 383 ? 68.074 -6.056 -0.330 1.00 55.09 383 MET C N 1
ATOM 10164 C CA . MET C 1 383 ? 67.546 -7.246 0.321 1.00 60.59 383 MET C CA 1
ATOM 10165 C C . MET C 1 383 ? 68.572 -7.865 1.251 1.00 61.91 383 MET C C 1
ATOM 10166 O O . MET C 1 383 ? 68.321 -8.027 2.443 1.00 62.58 383 MET C O 1
ATOM 10171 N N . LEU C 1 384 ? 69.727 -8.214 0.684 1.00 59.43 384 LEU C N 1
ATOM 10172 C CA . LEU C 1 384 ? 70.762 -8.960 1.399 1.00 57.15 384 LEU C CA 1
ATOM 10173 C C . LEU C 1 384 ? 71.297 -8.203 2.615 1.00 52.47 384 LEU C C 1
ATOM 10174 O O . LEU C 1 384 ? 71.600 -8.810 3.642 1.00 50.76 384 LEU C O 1
ATOM 10179 N N . ASN C 1 385 ? 71.394 -6.879 2.495 1.00 57.35 385 ASN C N 1
ATOM 10180 C CA . ASN C 1 385 ? 71.816 -6.024 3.606 1.00 60.88 385 ASN C CA 1
ATOM 10181 C C . ASN C 1 385 ? 70.780 -5.899 4.721 1.00 63.74 385 ASN C C 1
ATOM 10182 O O . ASN C 1 385 ? 71.145 -5.848 5.901 1.00 62.74 385 ASN C O 1
ATOM 10187 N N . ASP C 1 386 ? 69.501 -5.843 4.341 1.00 58.09 386 ASP C N 1
ATOM 10188 C CA . ASP C 1 386 ? 68.386 -5.805 5.299 1.00 58.77 386 ASP C CA 1
ATOM 10189 C C . ASP C 1 386 ? 68.311 -7.076 6.129 1.00 53.12 386 ASP C C 1
ATOM 10190 O O . ASP C 1 386 ? 68.195 -7.023 7.361 1.00 55.36 386 ASP C O 1
ATOM 10195 N N . LEU C 1 387 ? 68.366 -8.213 5.439 1.00 44.61 387 LEU C N 1
ATOM 10196 C CA . LEU C 1 387 ? 68.373 -9.515 6.086 1.00 49.14 387 LEU C CA 1
ATOM 10197 C C . LEU C 1 387 ? 69.599 -9.733 6.969 1.00 58.41 387 LEU C C 1
ATOM 10198 O O . LEU C 1 387 ? 69.505 -10.385 8.012 1.00 59.30 387 LEU C O 1
ATOM 10203 N N . ALA C 1 388 ? 70.742 -9.188 6.548 1.00 59.14 388 ALA C N 1
ATOM 10204 C CA . ALA C 1 388 ? 71.973 -9.250 7.338 1.00 57.15 388 ALA C CA 1
ATOM 10205 C C . ALA C 1 388 ? 71.852 -8.518 8.670 1.00 58.97 388 ALA C C 1
ATOM 10206 O O . ALA C 1 388 ? 72.326 -9.005 9.698 1.00 65.86 388 ALA C O 1
ATOM 10208 N N . SER C 1 389 ? 71.204 -7.358 8.654 1.00 52.74 389 SER C N 1
ATOM 10209 C CA . SER C 1 389 ? 71.127 -6.519 9.839 1.00 54.09 389 SER C CA 1
ATOM 10210 C C . SER C 1 389 ? 70.170 -7.070 10.905 1.00 55.84 389 SER C C 1
ATOM 10211 O O . SER C 1 389 ? 70.266 -6.696 12.075 1.00 56.15 389 SER C O 1
ATOM 10214 N N . VAL C 1 390 ? 69.256 -7.954 10.502 1.00 57.00 390 VAL C N 1
ATOM 10215 C CA . VAL C 1 390 ? 68.437 -8.699 11.463 1.00 54.23 390 VAL C CA 1
ATOM 10216 C C . VAL C 1 390 ? 68.946 -10.116 11.729 1.00 54.08 390 VAL C C 1
ATOM 10217 O O . VAL C 1 390 ? 68.454 -10.793 12.636 1.00 50.60 390 VAL C O 1
ATOM 10221 N N . THR C 1 391 ? 69.914 -10.570 10.935 1.00 53.92 391 THR C N 1
ATOM 10222 C CA . THR C 1 391 ? 70.580 -11.848 11.205 1.00 55.68 391 THR C CA 1
ATOM 10223 C C . THR C 1 391 ? 72.107 -11.717 11.233 1.00 61.06 391 THR C C 1
ATOM 10224 O O . THR C 1 391 ? 72.675 -11.219 12.210 1.00 57.98 391 THR C O 1
ATOM 10228 N N . SER C 1 392 ? 72.752 -12.174 10.158 1.00 61.88 392 SER C N 1
ATOM 10229 C CA . SER C 1 392 ? 74.189 -11.986 9.939 1.00 62.58 392 SER C CA 1
ATOM 10230 C C . SER C 1 392 ? 74.527 -12.141 8.455 1.00 61.41 392 SER C C 1
ATOM 10231 O O . SER C 1 392 ? 73.885 -12.923 7.737 1.00 54.78 392 SER C O 1
ATOM 10234 N N . ALA C 1 393 ? 75.546 -11.397 8.016 1.00 63.69 393 ALA C N 1
ATOM 10235 C CA . ALA C 1 393 ? 76.118 -11.519 6.669 1.00 55.91 393 ALA C CA 1
ATOM 10236 C C . ALA C 1 393 ? 76.450 -12.969 6.329 1.00 57.07 393 ALA C C 1
ATOM 10237 O O . ALA C 1 393 ? 76.239 -13.422 5.202 1.00 61.02 393 ALA C O 1
ATOM 10239 N N . GLN C 1 394 ? 76.958 -13.682 7.328 1.00 57.21 394 GLN C N 1
ATOM 10240 C CA . GLN C 1 394 ? 77.228 -15.106 7.235 1.00 62.98 394 GLN C CA 1
ATOM 10241 C C . GLN C 1 394 ? 75.966 -15.915 6.915 1.00 60.43 394 GLN C C 1
ATOM 10242 O O . GLN C 1 394 ? 75.927 -16.613 5.905 1.00 55.00 394 GLN C O 1
ATOM 10248 N N . ASP C 1 395 ? 74.940 -15.804 7.763 1.00 57.77 395 ASP C N 1
ATOM 10249 C CA . ASP C 1 395 ? 73.688 -16.551 7.578 1.00 54.68 395 ASP C CA 1
ATOM 10250 C C . ASP C 1 395 ? 72.977 -16.262 6.259 1.00 45.63 395 ASP C C 1
ATOM 10251 O O . ASP C 1 395 ? 72.459 -17.182 5.616 1.00 47.95 395 ASP C O 1
ATOM 10256 N N . VAL C 1 396 ? 72.961 -14.992 5.851 1.00 47.73 396 VAL C N 1
ATOM 10257 C CA . VAL C 1 396 ? 72.393 -14.629 4.550 1.00 53.34 396 VAL C CA 1
ATOM 10258 C C . VAL C 1 396 ? 73.161 -15.242 3.372 1.00 58.30 396 VAL C C 1
ATOM 10259 O O . VAL C 1 396 ? 72.555 -15.629 2.371 1.00 56.59 396 VAL C O 1
ATOM 10263 N N . GLU C 1 397 ? 74.484 -15.359 3.509 1.00 57.27 397 GLU C N 1
ATOM 10264 C CA . GLU C 1 397 ? 75.296 -16.040 2.505 1.00 60.11 397 GLU C CA 1
ATOM 10265 C C . GLU C 1 397 ? 74.907 -17.515 2.405 1.00 53.29 397 GLU C C 1
ATOM 10266 O O . GLU C 1 397 ? 74.810 -18.062 1.307 1.00 60.10 397 GLU C O 1
ATOM 10272 N N . ARG C 1 398 ? 74.648 -18.141 3.549 1.00 53.48 398 ARG C N 1
ATOM 10273 C CA . ARG C 1 398 ? 74.361 -19.578 3.600 1.00 50.51 398 ARG C CA 1
ATOM 10274 C C . ARG C 1 398 ? 72.943 -19.951 3.144 1.00 53.35 398 ARG C C 1
ATOM 10275 O O . ARG C 1 398 ? 72.709 -21.055 2.626 1.00 47.90 398 ARG C O 1
ATOM 10283 N N . LEU C 1 399 ? 71.992 -19.044 3.354 1.00 52.91 399 LEU C N 1
ATOM 10284 C CA . LEU C 1 399 ? 70.581 -19.423 3.294 1.00 50.46 399 LEU C CA 1
ATOM 10285 C C . LEU C 1 399 ? 69.787 -18.754 2.178 1.00 45.86 399 LEU C C 1
ATOM 10286 O O . LEU C 1 399 ? 68.840 -19.333 1.660 1.00 47.99 399 LEU C O 1
ATOM 10291 N N . ILE C 1 400 ? 70.175 -17.534 1.820 1.00 45.14 400 ILE C N 1
ATOM 10292 C CA . ILE C 1 400 ? 69.411 -16.719 0.879 1.00 49.75 400 ILE C CA 1
ATOM 10293 C C . ILE C 1 400 ? 69.984 -16.816 -0.540 1.00 55.97 400 ILE C C 1
ATOM 10294 O O . ILE C 1 400 ? 71.174 -16.558 -0.747 1.00 55.27 400 ILE C O 1
ATOM 10299 N N . THR C 1 401 ? 69.145 -17.208 -1.500 1.00 53.32 401 THR C N 1
ATOM 10300 C CA . THR C 1 401 ? 69.347 -16.832 -2.907 1.00 50.43 401 THR C CA 1
ATOM 10301 C C . THR C 1 401 ? 68.324 -15.782 -3.334 1.00 56.10 401 THR C C 1
ATOM 10302 O O . THR C 1 401 ? 67.242 -15.686 -2.756 1.00 58.49 401 THR C O 1
ATOM 10306 N N . VAL C 1 402 ? 68.668 -14.992 -4.345 1.00 56.77 402 VAL C N 1
ATOM 10307 C CA . VAL C 1 402 ? 67.739 -14.000 -4.881 1.00 57.95 402 VAL C CA 1
ATOM 10308 C C . VAL C 1 402 ? 67.561 -14.125 -6.394 1.00 58.72 402 VAL C C 1
ATOM 10309 O O . VAL C 1 402 ? 68.532 -14.142 -7.152 1.00 63.25 402 VAL C O 1
ATOM 10313 N N . GLU C 1 403 ? 66.307 -14.244 -6.816 1.00 50.33 403 GLU C N 1
ATOM 10314 C CA . GLU C 1 403 ? 65.970 -14.422 -8.219 1.00 52.39 403 GLU C CA 1
ATOM 10315 C C . GLU C 1 403 ? 65.329 -13.153 -8.774 1.00 59.22 403 GLU C C 1
ATOM 10316 O O . GLU C 1 403 ? 64.740 -12.371 -8.025 1.00 54.03 403 GLU C O 1
ATOM 10322 N N . SER C 1 404 ? 65.458 -12.937 -10.083 1.00 64.30 404 SER C N 1
ATOM 10323 C CA . SER C 1 404 ? 64.645 -11.929 -10.776 1.00 61.02 404 SER C CA 1
ATOM 10324 C C . SER C 1 404 ? 63.595 -12.600 -11.655 1.00 57.76 404 SER C C 1
ATOM 10325 O O . SER C 1 404 ? 62.866 -11.938 -12.396 1.00 61.85 404 SER C O 1
ATOM 10328 N N . ASP C 1 405 ? 63.530 -13.925 -11.554 1.00 59.64 405 ASP C N 1
ATOM 10329 C CA . ASP C 1 405 ? 62.418 -14.712 -12.076 1.00 63.48 405 ASP C CA 1
ATOM 10330 C C . ASP C 1 405 ? 61.699 -15.428 -10.921 1.00 61.40 405 ASP C C 1
ATOM 10331 O O . ASP C 1 405 ? 62.318 -16.225 -10.215 1.00 69.55 405 ASP C O 1
ATOM 10336 N N . PRO C 1 406 ? 60.393 -15.146 -10.728 1.00 57.86 406 PRO C N 1
ATOM 10337 C CA . PRO C 1 406 ? 59.549 -15.879 -9.774 1.00 56.73 406 PRO C CA 1
ATOM 10338 C C . PRO C 1 406 ? 59.448 -17.369 -10.052 1.00 58.90 406 PRO C C 1
ATOM 10339 O O . PRO C 1 406 ? 59.291 -18.157 -9.117 1.00 56.50 406 PRO C O 1
ATOM 10343 N N . TYR C 1 407 ? 59.534 -17.752 -11.324 1.00 56.67 407 TYR C N 1
ATOM 10344 C CA . TYR C 1 407 ? 59.477 -19.161 -11.707 1.00 52.48 407 TYR C CA 1
ATOM 10345 C C . TYR C 1 407 ? 60.741 -19.927 -11.316 1.00 49.00 407 TYR C C 1
ATOM 10346 O O . TYR C 1 407 ? 60.691 -21.132 -11.043 1.00 54.08 407 TYR C O 1
ATOM 10355 N N . ALA C 1 408 ? 61.866 -19.221 -11.290 1.00 47.30 408 ALA C N 1
ATOM 10356 C CA . ALA C 1 408 ? 63.140 -19.803 -10.865 1.00 56.31 408 ALA C CA 1
ATOM 10357 C C . ALA C 1 408 ? 63.201 -19.985 -9.345 1.00 58.63 408 ALA C C 1
ATOM 10358 O O . ALA C 1 408 ? 63.834 -20.926 -8.846 1.00 56.10 408 ALA C O 1
ATOM 10360 N N . ALA C 1 409 ? 62.550 -19.077 -8.620 1.00 54.50 409 ALA C N 1
ATOM 10361 C CA . ALA C 1 409 ? 62.377 -19.216 -7.176 1.00 53.50 409 ALA C CA 1
ATOM 10362 C C . ALA C 1 409 ? 61.519 -20.437 -6.830 1.00 51.40 409 ALA C C 1
ATOM 10363 O O . ALA C 1 409 ? 61.856 -21.202 -5.926 1.00 61.22 409 ALA C O 1
ATOM 10365 N N . ALA C 1 410 ? 60.439 -20.637 -7.582 1.00 51.36 410 ALA C N 1
ATOM 10366 C CA . ALA C 1 410 ? 59.452 -21.676 -7.294 1.00 48.24 410 ALA C CA 1
ATOM 10367 C C . ALA C 1 410 ? 59.908 -23.080 -7.675 1.00 51.66 410 ALA C C 1
ATOM 10368 O O . ALA C 1 410 ? 59.355 -24.080 -7.190 1.00 42.06 410 ALA C O 1
ATOM 10370 N N . ARG C 1 411 ? 60.894 -23.142 -8.569 1.00 53.00 411 ARG C N 1
ATOM 10371 C CA . ARG C 1 411 ? 61.435 -24.397 -9.082 1.00 56.90 411 ARG C CA 1
ATOM 10372 C C . ARG C 1 411 ? 62.046 -25.231 -7.952 1.00 45.14 411 ARG C C 1
ATOM 10373 O O . ARG C 1 411 ? 63.010 -24.817 -7.310 1.00 50.48 411 ARG C O 1
ATOM 10381 N N . GLY C 1 412 ? 61.470 -26.399 -7.701 1.00 52.46 412 GLY C N 1
ATOM 10382 C CA . GLY C 1 412 ? 61.973 -27.289 -6.649 1.00 54.07 412 GLY C CA 1
ATOM 10383 C C . GLY C 1 412 ? 61.621 -26.886 -5.218 1.00 52.74 412 GLY C C 1
ATOM 10384 O O . GLY C 1 412 ? 62.018 -27.563 -4.266 1.00 52.60 412 GLY C O 1
ATOM 10385 N N . ALA C 1 413 ? 60.869 -25.798 -5.057 1.00 48.47 413 ALA C N 1
ATOM 10386 C CA . ALA C 1 413 ? 60.449 -25.339 -3.732 1.00 44.08 413 ALA C CA 1
ATOM 10387 C C . ALA C 1 413 ? 59.423 -26.264 -3.097 1.00 33.86 413 ALA C C 1
ATOM 10388 O O . ALA C 1 413 ? 58.684 -26.953 -3.797 1.00 41.18 413 ALA C O 1
ATOM 10390 N N . HIS C 1 414 ? 59.371 -26.262 -1.760 1.00 44.54 414 HIS C N 1
ATOM 10391 C CA . HIS C 1 414 ? 58.360 -27.012 -1.003 1.00 40.94 414 HIS C CA 1
ATOM 10392 C C . HIS C 1 414 ? 57.156 -26.124 -0.667 1.00 36.25 414 HIS C C 1
ATOM 10393 O O . HIS C 1 414 ? 56.045 -26.614 -0.486 1.00 39.89 414 HIS C O 1
ATOM 10400 N N . ALA C 1 415 ? 57.399 -24.818 -0.577 1.00 43.86 415 ALA C N 1
ATOM 10401 C CA . ALA C 1 415 ? 56.354 -23.858 -0.251 1.00 45.99 415 ALA C CA 1
ATOM 10402 C C . ALA C 1 415 ? 56.526 -22.612 -1.102 1.00 45.50 415 ALA C C 1
ATOM 10403 O O . ALA C 1 415 ? 57.656 -22.230 -1.422 1.00 45.19 415 ALA C O 1
ATOM 10405 N N . ILE C 1 416 ? 55.400 -21.992 -1.459 1.00 39.76 416 ILE C N 1
ATOM 10406 C CA . ILE C 1 416 ? 55.383 -20.605 -1.927 1.00 42.41 416 ILE C CA 1
ATOM 10407 C C . ILE C 1 416 ? 54.788 -19.724 -0.837 1.00 36.20 416 ILE C C 1
ATOM 10408 O O . ILE C 1 416 ? 53.750 -20.057 -0.271 1.00 37.58 416 ILE C O 1
ATOM 10413 N N . VAL C 1 417 ? 55.435 -18.599 -0.557 1.00 36.75 417 VAL C N 1
ATOM 10414 C CA . VAL C 1 417 ? 54.975 -17.682 0.473 1.00 36.30 417 VAL C CA 1
ATOM 10415 C C . VAL C 1 417 ? 54.830 -16.275 -0.115 1.00 43.63 417 VAL C C 1
ATOM 10416 O O . VAL C 1 417 ? 55.825 -15.648 -0.482 1.00 42.22 417 VAL C O 1
ATOM 10420 N N . VAL C 1 418 ? 53.600 -15.778 -0.228 1.00 39.43 418 VAL C N 1
ATOM 10421 C CA . VAL C 1 418 ? 53.437 -14.405 -0.689 1.00 31.78 418 VAL C CA 1
ATOM 10422 C C . VAL C 1 418 ? 53.348 -13.379 0.428 1.00 38.32 418 VAL C C 1
ATOM 10423 O O . VAL C 1 418 ? 52.505 -13.483 1.328 1.00 37.08 418 VAL C O 1
ATOM 10427 N N . LEU C 1 419 ? 54.239 -12.395 0.376 1.00 32.83 419 LEU C N 1
ATOM 10428 C CA . LEU C 1 419 ? 54.452 -11.500 1.498 1.00 34.12 419 LEU C CA 1
ATOM 10429 C C . LEU C 1 419 ? 54.223 -10.054 1.123 1.00 35.88 419 LEU C C 1
ATOM 10430 O O . LEU C 1 419 ? 54.188 -9.165 1.977 1.00 35.39 419 LEU C O 1
ATOM 10435 N N . THR C 1 420 ? 54.075 -9.808 -0.171 1.00 42.67 420 THR C N 1
ATOM 10436 C CA . THR C 1 420 ? 53.807 -8.458 -0.654 1.00 42.58 420 THR C CA 1
ATOM 10437 C C . THR C 1 420 ? 52.786 -8.548 -1.782 1.00 39.69 420 THR C C 1
ATOM 10438 O O . THR C 1 420 ? 52.814 -9.480 -2.586 1.00 37.79 420 THR C O 1
ATOM 10442 N N . GLU C 1 421 ? 51.875 -7.580 -1.817 1.00 42.48 421 GLU C N 1
ATOM 10443 C CA . GLU C 1 421 ? 50.652 -7.688 -2.613 1.00 46.18 421 GLU C CA 1
ATOM 10444 C C . GLU C 1 421 ? 50.793 -7.213 -4.073 1.00 49.02 421 GLU C C 1
ATOM 10445 O O . GLU C 1 421 ? 49.832 -6.709 -4.650 1.00 48.48 421 GLU C O 1
ATOM 10451 N N . TRP C 1 422 ? 51.980 -7.394 -4.663 1.00 51.58 422 TRP C N 1
ATOM 10452 C CA . TRP C 1 422 ? 52.218 -7.111 -6.095 1.00 43.98 422 TRP C CA 1
ATOM 10453 C C . TRP C 1 422 ? 51.182 -7.791 -6.990 1.00 48.00 422 TRP C C 1
ATOM 10454 O O . TRP C 1 422 ? 50.887 -8.979 -6.829 1.00 45.22 422 TRP C O 1
ATOM 10465 N N . ASP C 1 423 ? 50.653 -7.027 -7.947 1.00 51.39 423 ASP C N 1
ATOM 10466 C CA . ASP C 1 423 ? 49.587 -7.492 -8.830 1.00 50.46 423 ASP C CA 1
ATOM 10467 C C . ASP C 1 423 ? 50.007 -8.617 -9.757 1.00 44.49 423 ASP C C 1
ATOM 10468 O O . ASP C 1 423 ? 49.183 -9.442 -10.145 1.00 56.25 423 ASP C O 1
ATOM 10473 N N . GLU C 1 424 ? 51.288 -8.647 -10.116 1.00 52.28 424 GLU C N 1
ATOM 10474 C CA . GLU C 1 424 ? 51.806 -9.687 -11.008 1.00 51.67 424 GLU C CA 1
ATOM 10475 C C . GLU C 1 424 ? 51.810 -11.097 -10.416 1.00 56.02 424 GLU C C 1
ATOM 10476 O O . GLU C 1 424 ? 51.817 -12.083 -11.161 1.00 50.69 424 GLU C O 1
ATOM 10482 N N . PHE C 1 425 ? 51.782 -11.196 -9.084 1.00 52.72 425 PHE C N 1
ATOM 10483 C CA . PHE C 1 425 ? 51.701 -12.498 -8.421 1.00 46.80 425 PHE C CA 1
ATOM 10484 C C . PHE C 1 425 ? 50.370 -13.190 -8.690 1.00 48.63 425 PHE C C 1
ATOM 10485 O O . PHE C 1 425 ? 50.299 -14.419 -8.725 1.00 53.06 425 PHE C O 1
ATOM 10493 N N . VAL C 1 426 ? 49.316 -12.398 -8.871 1.00 54.41 426 VAL C N 1
ATOM 10494 C CA . VAL C 1 426 ? 48.055 -12.908 -9.409 1.00 59.64 426 VAL C CA 1
ATOM 10495 C C . VAL C 1 426 ? 48.266 -13.325 -10.868 1.00 64.56 426 VAL C C 1
ATOM 10496 O O . VAL C 1 426 ? 48.821 -12.560 -11.666 1.00 75.50 426 VAL C O 1
ATOM 10500 N N . GLU C 1 427 ? 47.846 -14.547 -11.194 1.00 68.93 427 GLU C N 1
ATOM 10501 C CA . GLU C 1 427 ? 47.992 -15.124 -12.543 1.00 72.94 427 GLU C CA 1
ATOM 10502 C C . GLU C 1 427 ? 49.411 -15.176 -13.122 1.00 68.14 427 GLU C C 1
ATOM 10503 O O . GLU C 1 427 ? 49.625 -14.857 -14.291 1.00 64.41 427 GLU C O 1
ATOM 10509 N N . LEU C 1 428 ? 50.376 -15.593 -12.306 1.00 57.94 428 LEU C N 1
ATOM 10510 C CA . LEU C 1 428 ? 51.449 -16.454 -12.793 1.00 51.95 428 LEU C CA 1
ATOM 10511 C C . LEU C 1 428 ? 50.859 -17.835 -13.094 1.00 53.30 428 LEU C C 1
ATOM 10512 O O . LEU C 1 428 ? 49.784 -18.169 -12.599 1.00 57.25 428 LEU C O 1
ATOM 10517 N N . ASN C 1 429 ? 51.542 -18.632 -13.912 1.00 49.27 429 ASN C N 1
ATOM 10518 C CA . ASN C 1 429 ? 51.096 -20.000 -14.161 1.00 49.41 429 ASN C CA 1
ATOM 10519 C C . ASN C 1 429 ? 51.320 -20.906 -12.943 1.00 53.76 429 ASN C C 1
ATOM 10520 O O . ASN C 1 429 ? 52.368 -21.558 -12.803 1.00 44.44 429 ASN C O 1
ATOM 10525 N N . TYR C 1 430 ? 50.316 -20.948 -12.072 1.00 53.48 430 TYR C N 1
ATOM 10526 C CA . TYR C 1 430 ? 50.391 -21.728 -10.837 1.00 52.33 430 TYR C CA 1
ATOM 10527 C C . TYR C 1 430 ? 50.224 -23.234 -11.065 1.00 55.49 430 TYR C C 1
ATOM 10528 O O . TYR C 1 430 ? 50.554 -24.039 -10.193 1.00 51.59 430 TYR C O 1
ATOM 10537 N N . SER C 1 431 ? 49.727 -23.608 -12.244 1.00 57.16 431 SER C N 1
ATOM 10538 C CA . SER C 1 431 ? 49.711 -25.009 -12.668 1.00 58.37 431 SER C CA 1
ATOM 10539 C C . SER C 1 431 ? 51.120 -25.483 -13.031 1.00 60.54 431 SER C C 1
ATOM 10540 O O . SER C 1 431 ? 51.512 -26.615 -12.707 1.00 65.78 431 SER C O 1
ATOM 10543 N N . GLN C 1 432 ? 51.874 -24.606 -13.695 1.00 60.96 432 GLN C N 1
ATOM 10544 C CA . GLN C 1 432 ? 53.275 -24.858 -14.025 1.00 64.14 432 GLN C CA 1
ATOM 10545 C C . GLN C 1 432 ? 54.121 -24.884 -12.761 1.00 62.64 432 GLN C C 1
ATOM 10546 O O . GLN C 1 432 ? 54.910 -25.815 -12.548 1.00 65.72 432 GLN C O 1
ATOM 10552 N N . ILE C 1 433 ? 53.948 -23.850 -11.935 1.00 61.93 433 ILE C N 1
ATOM 10553 C CA . ILE C 1 433 ? 54.656 -23.713 -10.662 1.00 55.82 433 ILE C CA 1
ATOM 10554 C C . ILE C 1 433 ? 54.496 -24.979 -9.818 1.00 49.71 433 ILE C C 1
ATOM 10555 O O . ILE C 1 433 ? 55.484 -25.532 -9.330 1.00 57.56 433 ILE C O 1
ATOM 10560 N N . HIS C 1 434 ? 53.256 -25.452 -9.706 1.00 44.95 434 HIS C N 1
ATOM 10561 C CA . HIS C 1 434 ? 52.933 -26.689 -8.991 1.00 55.05 434 HIS C CA 1
ATOM 10562 C C . HIS C 1 434 ? 53.724 -27.901 -9.496 1.00 57.79 434 HIS C C 1
ATOM 10563 O O . HIS C 1 434 ? 54.242 -28.699 -8.707 1.00 59.68 434 HIS C O 1
ATOM 10570 N N . ASN C 1 435 ? 53.819 -28.023 -10.815 1.00 60.11 435 ASN C N 1
ATOM 10571 C CA . ASN C 1 435 ? 54.485 -29.159 -11.435 1.00 61.03 435 ASN C CA 1
ATOM 10572 C C . ASN C 1 435 ? 56.009 -29.162 -11.229 1.00 57.44 435 ASN C C 1
ATOM 10573 O O . ASN C 1 435 ? 56.621 -30.224 -11.106 1.00 59.85 435 ASN C O 1
ATOM 10578 N N . ASP C 1 436 ? 56.601 -27.969 -11.168 1.00 55.08 436 ASP C N 1
ATOM 10579 C CA . ASP C 1 436 ? 58.043 -27.812 -10.942 1.00 58.18 436 ASP C CA 1
ATOM 10580 C C . ASP C 1 436 ? 58.428 -27.723 -9.458 1.00 58.39 436 ASP C C 1
ATOM 10581 O O . ASP C 1 436 ? 59.600 -27.511 -9.122 1.00 54.57 436 ASP C O 1
ATOM 10586 N N . MET C 1 437 ? 57.442 -27.887 -8.577 1.00 58.34 437 MET C N 1
ATOM 10587 C CA . MET C 1 437 ? 57.677 -27.874 -7.137 1.00 56.14 437 MET C CA 1
ATOM 10588 C C . MET C 1 437 ? 57.946 -29.277 -6.594 1.00 56.29 437 MET C C 1
ATOM 10589 O O . MET C 1 437 ? 57.678 -30.281 -7.263 1.00 51.56 437 MET C O 1
ATOM 10594 N N . GLN C 1 438 ? 58.469 -29.328 -5.370 1.00 57.73 438 GLN C N 1
ATOM 10595 C CA . GLN C 1 438 ? 58.427 -30.529 -4.548 1.00 58.42 438 GLN C CA 1
ATOM 10596 C C . GLN C 1 438 ? 56.992 -30.854 -4.146 1.00 57.03 438 GLN C C 1
ATOM 10597 O O . GLN C 1 438 ? 56.174 -29.950 -3.980 1.00 57.04 438 GLN C O 1
ATOM 10603 N N . HIS C 1 439 ? 56.690 -32.138 -3.987 1.00 53.36 439 HIS C N 1
ATOM 10604 C CA . HIS C 1 439 ? 55.338 -32.554 -3.635 1.00 54.52 439 HIS C CA 1
ATOM 10605 C C . HIS C 1 439 ? 55.319 -33.387 -2.352 1.00 62.00 439 HIS C C 1
ATOM 10606 O O . HIS C 1 439 ? 56.131 -34.306 -2.202 1.00 65.04 439 HIS C O 1
ATOM 10613 N N . PRO C 1 440 ? 54.399 -33.072 -1.413 1.00 59.75 440 PRO C N 1
ATOM 10614 C CA . PRO C 1 440 ? 53.292 -32.100 -1.468 1.00 55.06 440 PRO C CA 1
ATOM 10615 C C . PRO C 1 440 ? 53.736 -30.636 -1.576 1.00 56.29 440 PRO C C 1
ATOM 10616 O O . PRO C 1 440 ? 54.744 -30.242 -0.981 1.00 51.99 440 PRO C O 1
ATOM 10620 N N . ALA C 1 441 ? 52.995 -29.849 -2.356 1.00 45.01 441 ALA C N 1
ATOM 10621 C CA . ALA C 1 441 ? 53.330 -28.451 -2.556 1.00 46.97 441 ALA C CA 1
ATOM 10622 C C . ALA C 1 441 ? 52.361 -27.580 -1.763 1.00 43.57 441 ALA C C 1
ATOM 10623 O O . ALA C 1 441 ? 51.165 -27.867 -1.695 1.00 49.20 441 ALA C O 1
ATOM 10625 N N . ALA C 1 442 ? 52.887 -26.516 -1.174 1.00 43.44 442 ALA C N 1
ATOM 10626 C CA . ALA C 1 442 ? 52.097 -25.674 -0.294 1.00 34.18 442 ALA C CA 1
ATOM 10627 C C . ALA C 1 442 ? 52.207 -24.221 -0.727 1.00 36.68 442 ALA C C 1
ATOM 10628 O O . ALA C 1 442 ? 53.250 -23.784 -1.201 1.00 39.56 442 ALA C O 1
ATOM 10630 N N . ILE C 1 443 ? 51.127 -23.465 -0.562 1.00 36.06 443 ILE C N 1
ATOM 10631 C CA . ILE C 1 443 ? 51.204 -22.036 -0.831 1.00 34.06 443 ILE C CA 1
ATOM 10632 C C . ILE C 1 443 ? 50.524 -21.249 0.283 1.00 29.89 443 ILE C C 1
ATOM 10633 O O . ILE C 1 443 ? 49.495 -21.662 0.815 1.00 36.28 443 ILE C O 1
ATOM 10638 N N . PHE C 1 444 ? 51.133 -20.137 0.661 1.00 29.79 444 PHE C N 1
ATOM 10639 C CA . PHE C 1 444 ? 50.686 -19.390 1.821 1.00 38.22 444 PHE C CA 1
ATOM 10640 C C . PHE C 1 444 ? 50.548 -17.955 1.368 1.00 36.00 444 PHE C C 1
ATOM 10641 O O . PHE C 1 444 ? 51.518 -17.369 0.897 1.00 39.09 444 PHE C O 1
ATOM 10649 N N . ASP C 1 445 ? 49.347 -17.395 1.504 1.00 37.92 445 ASP C N 1
ATOM 10650 C CA . ASP C 1 445 ? 49.073 -16.027 1.047 1.00 32.20 445 ASP C CA 1
ATOM 10651 C C . ASP C 1 445 ? 48.975 -15.042 2.212 1.00 32.39 445 ASP C C 1
ATOM 10652 O O . ASP C 1 445 ? 47.947 -14.970 2.899 1.00 34.98 445 ASP C O 1
ATOM 10657 N N . GLY C 1 446 ? 50.029 -14.260 2.417 1.00 27.79 446 GLY C N 1
ATOM 10658 C CA . GLY C 1 446 ? 50.051 -13.261 3.485 1.00 34.36 446 GLY C CA 1
ATOM 10659 C C . GLY C 1 446 ? 49.398 -11.934 3.137 1.00 38.91 446 GLY C C 1
ATOM 10660 O O . GLY C 1 446 ? 49.480 -10.963 3.908 1.00 31.86 446 GLY C O 1
ATOM 10661 N N . ARG C 1 447 ? 48.776 -11.864 1.960 1.00 43.11 447 ARG C N 1
ATOM 10662 C CA . ARG C 1 447 ? 48.310 -10.577 1.436 1.00 34.98 447 ARG C CA 1
ATOM 10663 C C . ARG C 1 447 ? 46.897 -10.610 0.866 1.00 36.95 447 ARG C C 1
ATOM 10664 O O . ARG C 1 447 ? 46.367 -9.574 0.458 1.00 40.15 447 ARG C O 1
ATOM 10672 N N . LEU C 1 448 ? 46.298 -11.798 0.865 1.00 32.18 448 LEU C N 1
ATOM 10673 C CA . LEU C 1 448 ? 44.927 -12.037 0.404 1.00 35.87 448 LEU C CA 1
ATOM 10674 C C . LEU C 1 448 ? 44.671 -11.560 -1.037 1.00 40.91 448 LEU C C 1
ATOM 10675 O O . LEU C 1 448 ? 43.727 -10.815 -1.303 1.00 48.28 448 LEU C O 1
ATOM 10680 N N . ILE C 1 449 ? 45.522 -12.003 -1.957 1.00 43.47 449 ILE C N 1
ATOM 10681 C CA . ILE C 1 449 ? 45.442 -11.585 -3.354 1.00 37.97 449 ILE C CA 1
ATOM 10682 C C . ILE C 1 449 ? 45.123 -12.740 -4.292 1.00 45.24 449 ILE C C 1
ATOM 10683 O O . ILE C 1 449 ? 44.619 -12.522 -5.391 1.00 44.40 449 ILE C O 1
ATOM 10688 N N . LEU C 1 450 ? 45.387 -13.972 -3.850 1.00 38.49 450 LEU C N 1
ATOM 10689 C CA . LEU C 1 450 ? 45.211 -15.134 -4.715 1.00 40.56 450 LEU C CA 1
ATOM 10690 C C . LEU C 1 450 ? 43.869 -15.829 -4.533 1.00 50.84 450 LEU C C 1
ATOM 10691 O O . LEU C 1 450 ? 43.232 -15.714 -3.488 1.00 46.94 450 LEU C O 1
ATOM 10696 N N . ASP C 1 451 ? 43.464 -16.564 -5.567 1.00 48.95 451 ASP C N 1
ATOM 10697 C CA . ASP C 1 451 ? 42.205 -17.304 -5.595 1.00 51.19 451 ASP C CA 1
ATOM 10698 C C . ASP C 1 451 ? 42.395 -18.698 -4.983 1.00 48.84 451 ASP C C 1
ATOM 10699 O O . ASP C 1 451 ? 43.038 -19.569 -5.567 1.00 51.65 451 ASP C O 1
ATOM 10704 N N . GLN C 1 452 ? 41.821 -18.897 -3.804 1.00 49.87 452 GLN C N 1
ATOM 10705 C CA . GLN C 1 452 ? 42.044 -20.109 -3.029 1.00 43.24 452 GLN C CA 1
ATOM 10706 C C . GLN C 1 452 ? 41.445 -21.339 -3.684 1.00 46.56 452 GLN C C 1
ATOM 10707 O O . GLN C 1 452 ? 42.083 -22.383 -3.726 1.00 49.28 452 GLN C O 1
ATOM 10713 N N . LYS C 1 453 ? 40.220 -21.210 -4.189 1.00 49.89 453 LYS C N 1
ATOM 10714 C CA . LYS C 1 453 ? 39.563 -22.304 -4.906 1.00 53.82 453 LYS C CA 1
ATOM 10715 C C . LYS C 1 453 ? 40.318 -22.719 -6.177 1.00 51.08 453 LYS C C 1
ATOM 10716 O O . LYS C 1 453 ? 40.385 -23.907 -6.497 1.00 56.53 453 LYS C O 1
ATOM 10722 N N . ALA C 1 454 ? 40.891 -21.746 -6.888 1.00 50.96 454 ALA C N 1
ATOM 10723 C CA . ALA C 1 454 ? 41.711 -22.050 -8.070 1.00 47.15 454 ALA C CA 1
ATOM 10724 C C . ALA C 1 454 ? 42.982 -22.809 -7.717 1.00 51.54 454 ALA C C 1
ATOM 10725 O O . ALA C 1 454 ? 43.352 -23.759 -8.413 1.00 57.40 454 ALA C O 1
ATOM 10727 N N . LEU C 1 455 ? 43.640 -22.391 -6.633 1.00 51.98 455 LEU C N 1
ATOM 10728 C CA . LEU C 1 455 ? 44.879 -23.025 -6.183 1.00 50.13 455 LEU C CA 1
ATOM 10729 C C . LEU C 1 455 ? 44.621 -24.428 -5.651 1.00 47.12 455 LEU C C 1
ATOM 10730 O O . LEU C 1 455 ? 45.411 -25.347 -5.881 1.00 49.47 455 LEU C O 1
ATOM 10735 N N . ARG C 1 456 ? 43.498 -24.586 -4.958 1.00 51.70 456 ARG C N 1
ATOM 10736 C CA . ARG C 1 456 ? 43.075 -25.878 -4.428 1.00 56.39 456 ARG C CA 1
ATOM 10737 C C . ARG C 1 456 ? 42.922 -26.912 -5.539 1.00 63.22 456 ARG C C 1
ATOM 10738 O O . ARG C 1 456 ? 43.352 -28.059 -5.388 1.00 63.76 456 ARG C O 1
ATOM 10746 N N . GLU C 1 457 ? 42.326 -26.493 -6.656 1.00 57.92 457 GLU C N 1
ATOM 10747 C CA . GLU C 1 457 ? 41.951 -27.412 -7.731 1.00 61.30 457 GLU C CA 1
ATOM 10748 C C . GLU C 1 457 ? 43.146 -27.875 -8.570 1.00 55.27 457 GLU C C 1
ATOM 10749 O O . GLU C 1 457 ? 43.154 -28.992 -9.084 1.00 58.10 457 GLU C O 1
ATOM 10755 N N . ILE C 1 458 ? 44.150 -27.009 -8.689 1.00 52.04 458 ILE C N 1
ATOM 10756 C CA . ILE C 1 458 ? 45.481 -27.385 -9.171 1.00 56.62 458 ILE C CA 1
ATOM 10757 C C . ILE C 1 458 ? 46.118 -28.504 -8.325 1.00 62.01 458 ILE C C 1
ATOM 10758 O O . ILE C 1 458 ? 46.702 -29.452 -8.865 1.00 63.05 458 ILE C O 1
ATOM 10763 N N . GLY C 1 459 ? 45.986 -28.395 -7.005 1.00 59.27 459 GLY C N 1
ATOM 10764 C CA . GLY C 1 459 ? 46.442 -29.438 -6.089 1.00 57.90 459 GLY C CA 1
ATOM 10765 C C . GLY C 1 459 ? 47.461 -28.930 -5.087 1.00 55.56 459 GLY C C 1
ATOM 10766 O O . GLY C 1 459 ? 48.185 -29.717 -4.477 1.00 51.36 459 GLY C O 1
ATOM 10767 N N . PHE C 1 460 ? 47.525 -27.610 -4.923 1.00 49.72 460 PHE C N 1
ATOM 10768 C CA . PHE C 1 460 ? 48.212 -27.008 -3.788 1.00 50.45 460 PHE C CA 1
ATOM 10769 C C . PHE C 1 460 ? 47.512 -27.373 -2.487 1.00 52.10 460 PHE C C 1
ATOM 10770 O O . PHE C 1 460 ? 46.292 -27.534 -2.447 1.00 48.59 460 PHE C O 1
ATOM 10778 N N . ARG C 1 461 ? 48.290 -27.515 -1.422 1.00 55.06 461 ARG C N 1
ATOM 10779 C CA . ARG C 1 461 ? 47.748 -27.320 -0.092 1.00 49.72 461 ARG C CA 1
ATOM 10780 C C . ARG C 1 461 ? 47.893 -25.838 0.194 1.00 50.75 461 ARG C C 1
ATOM 10781 O O . ARG C 1 461 ? 49.004 -25.318 0.249 1.00 53.57 461 ARG C O 1
ATOM 10789 N N . THR C 1 462 ? 46.759 -25.150 0.304 1.00 43.22 462 THR C N 1
ATOM 10790 C CA . THR C 1 462 ? 46.755 -23.699 0.196 1.00 43.87 462 THR C CA 1
ATOM 10791 C C . THR C 1 462 ? 46.204 -23.045 1.450 1.00 43.74 462 THR C C 1
ATOM 10792 O O . THR C 1 462 ? 45.268 -23.551 2.066 1.00 36.02 462 THR C O 1
ATOM 10796 N N . PHE C 1 463 ? 46.823 -21.931 1.829 1.00 40.01 463 PHE C N 1
ATOM 10797 C CA A PHE C 1 463 ? 46.461 -21.219 3.053 0.50 40.45 463 PHE C CA 1
ATOM 10798 C CA B PHE C 1 463 ? 46.488 -21.237 3.057 0.50 40.44 463 PHE C CA 1
ATOM 10799 C C . PHE C 1 463 ? 46.411 -19.733 2.784 1.00 39.18 463 PHE C C 1
ATOM 10800 O O . PHE C 1 463 ? 47.235 -19.193 2.050 1.00 39.79 463 PHE C O 1
ATOM 10815 N N . ALA C 1 464 ? 45.425 -19.073 3.378 1.00 34.15 464 ALA C N 1
ATOM 10816 C CA . ALA C 1 464 ? 45.371 -17.629 3.352 1.00 32.44 464 ALA C CA 1
ATOM 10817 C C . ALA C 1 464 ? 45.064 -17.141 4.758 1.00 34.97 464 ALA C C 1
ATOM 10818 O O . ALA C 1 464 ? 44.288 -17.764 5.479 1.00 34.10 464 ALA C O 1
ATOM 10820 N N . ILE C 1 465 ? 45.687 -16.035 5.140 1.00 26.49 465 ILE C N 1
ATOM 10821 C CA . ILE C 1 465 ? 45.341 -15.338 6.375 1.00 29.83 465 ILE C CA 1
ATOM 10822 C C . ILE C 1 465 ? 43.835 -14.974 6.387 1.00 35.74 465 ILE C C 1
ATOM 10823 O O . ILE C 1 465 ? 43.321 -14.392 5.425 1.00 31.65 465 ILE C O 1
ATOM 10828 N N . GLY C 1 466 ? 43.127 -15.364 7.451 1.00 33.32 466 GLY C N 1
ATOM 10829 C CA . GLY C 1 466 ? 41.728 -14.960 7.639 1.00 32.65 466 GLY C CA 1
ATOM 10830 C C . GLY C 1 466 ? 40.758 -15.919 6.991 1.00 32.67 466 GLY C C 1
ATOM 10831 O O . GLY C 1 466 ? 39.564 -15.658 6.937 1.00 31.55 466 GLY C O 1
ATOM 10832 N N . THR C 1 467 ? 41.272 -17.046 6.502 1.00 28.22 467 THR C N 1
ATOM 10833 C CA . THR C 1 467 ? 40.426 -18.101 5.975 1.00 36.89 467 THR C CA 1
ATOM 10834 C C . THR C 1 467 ? 40.781 -19.384 6.716 1.00 33.81 467 THR C C 1
ATOM 10835 O O . THR C 1 467 ? 41.954 -19.666 6.921 1.00 35.98 467 THR C O 1
ATOM 10839 N N . SER C 1 468 ? 39.767 -20.146 7.123 1.00 36.22 468 SER C N 1
ATOM 10840 C CA . SER C 1 468 ? 39.970 -21.486 7.679 1.00 40.17 468 SER C CA 1
ATOM 10841 C C . SER C 1 468 ? 40.497 -22.448 6.602 1.00 52.86 468 SER C C 1
ATOM 10842 O O . SER C 1 468 ? 39.985 -22.455 5.481 1.00 57.84 468 SER C O 1
ATOM 10845 N N . PRO C 1 469 ? 41.533 -23.248 6.940 1.00 62.33 469 PRO C N 1
ATOM 10846 C CA . PRO C 1 469 ? 42.116 -24.263 6.050 1.00 71.28 469 PRO C CA 1
ATOM 10847 C C . PRO C 1 469 ? 41.117 -25.273 5.457 1.00 81.48 469 PRO C C 1
ATOM 10848 O O . PRO C 1 469 ? 41.241 -25.649 4.287 1.00 80.50 469 PRO C O 1
ATOM 10852 N N . ASP C 1 470 ? 40.134 -25.692 6.248 1.00 88.00 470 ASP C N 1
ATOM 10853 C CA . ASP C 1 470 ? 39.164 -26.695 5.807 1.00 98.10 470 ASP C CA 1
ATOM 10854 C C . ASP C 1 470 ? 37.782 -26.106 5.516 1.00 101.84 470 ASP C C 1
ATOM 10855 O O . ASP C 1 470 ? 37.202 -25.411 6.354 1.00 98.22 470 ASP C O 1
ATOM 10860 N N . GLN C 1 471 ? 37.267 -26.389 4.320 1.00 107.61 471 GLN C N 1
ATOM 10861 C CA . GLN C 1 471 ? 35.867 -26.117 3.981 1.00 109.87 471 GLN C CA 1
ATOM 10862 C C . GLN C 1 471 ? 35.118 -27.402 3.640 1.00 111.02 471 GLN C C 1
ATOM 10863 O O . GLN C 1 471 ? 35.281 -28.426 4.304 1.00 111.78 471 GLN C O 1
#

Foldseek 3Di:
DAAQDAWQEEEEEDCDDFRVLLQLLLCQLCVSHAYEYEYQPVVQLVQLVDPHHPDDEPPSNVRSVVRYPRRYYYDHPVLVSLQPGQEYEYADAQDAACDDDLHPFAGHCVSVLVSLLSSLVRNNGAHEYEYEEQHFQCVQVVSVVSNVVSVCHDYWYKYWYDDADPHCRNVCNQPNQATEMATDPDPNGVSSSVSVLVSCVSRYPSVRYYYDHRRCRSVVLLVVLLVLLVLQLVLLVVLVVLQVPQNFSVVVLVVVQPPPVNHNPSNFHFLGAFDPRRVRSLSSVLSVCVVVVNNVVSVVSVSSVVSSLVSLLVLLVVVCVVVVVAAAQAAEEEEDQDLEPPDQHRGRRSNLVSVLNVLVRNHAYEYEDQYHDPVRRLVSNCVVPNNVSCVRRPDYDPDRLVRLAQHQEYEYRYQYPVVEPDPVLVSCVRYDPPHEYEYRRPNYDPVVNVVSPHQYYYRSGHSPD/DDQWAEEEEEDCDPFQVLLQLVLVQLPVRHAYEYEYCDVVQLVCLVDPHHPDDEVPSCVSSVVRYPRRYHYYHPLLVSLQPGQEYEYADAQCAACDDDRHPFAGHCVVVLVSLLSSLVRNNAEHEYEYEEQHFQCSQVVSVVNCVVSVCPDYWYKYWYDPADPHCRNVCNQANQATEMATDPDPVGVVSRVSVLVSVVSRDDNVRYYYYHRRCRSVVLLVVLLVLLQLQLVLLVVLVVLQVPFNFSVVVLVVVQPPPVNHNPSNFHFLAAFDDRRVRSLSSVLSVCVVVVNNVVSVVSVSSVVSSLVSLVVLLVVVCVVVVVAAAQAAEEEEDQDLEPPDQHRGRRSNLVNVLSSLVRNHAYEYEDQDHDPVNVLVSNCVSPHNVSCVRRYDYDPDRLVSLAQHQEYEYRYQYPVVEPDDVLVSCVRYDPPHEYEYRRPNYDQVVNVVSPHQYYYRSGHSPD/DAAFQEEEEEDCDDFQVLLQLLLCLLDVRHAYEYEYQPVVQLVLLVDQHHPDDADPSSVSSVVRDVRRYYYDHPVLVSQQPGAEYEYADAQDQACDDQLHPFAGRCVSVLVVLLSNLPSHNDEHEYEYEEAHFFCVQVVSVVNCVVSVCPDYWYKYWYDDADGRCRNVCSQDPQATEMATDPDPVTVVSRVSVLVSSVSRDPPVRYDYDHRRVRSLVVLVVLLVLLQLALVLLVVLVVLQVPQNFSVVVLVVVQVPPVNHNPSNFHFLAAFDDRNVRSLSSVLSVCVVVVNPVVSVVSVSSVVSSLVSLLVLLVVVCVVVVVAAAAAAEEEEDQDLEPPDQHRGRRSNLVNVLSVLVRNHAYEYEDQDHDPVRNLVSNCVVPNNVSCVRRYDYDPDSLVSLQQHQEYEYHYQYPVVEDDPLLSSCVRYDPPHEYEYRRPRYDPVVNVVSPHQYYYRSGHSDD

GO terms:
  GO:0042802 identical protein binding (F, IPI)
  GO:0005737 cytoplasm (C, IDA)
  GO:0003979 UDP-glucose 6-dehydrogenase activity (F, IDA)
  GO:0006024 glycosaminoglycan biosynthetic process (P, IDA)
  GO:0002009 morphogenesis of an epithelium (P, IMP)
  GO:0040025 vulval development (P, IMP)
  GO:0009792 embryo development ending in birth or egg hatching (P, IMP)
  GO:0018991 egg-laying behavior (P, IMP)

Radius of gyration: 39.13 Å; Cα contacts (8 Å, |Δi|>4): 3001; chains: 3; bounding box: 102×108×76 Å